Protein 2JQ3 (pdb70)

Nearest PDB structures (foldseek):
  2jq3-assembly1_A  TM=9.904E-01  e=5.694E-11  Homo sapiens
  2jq3-assembly1_A  TM=1.013E+00  e=1.947E-11  Homo sapiens
  2jq3-assembly1_A  TM=9.866E-01  e=2.191E-10  Homo sapiens
  2jq3-assembly1_A  TM=1.001E+00  e=4.447E-11  Homo sapiens
  2jq3-assembly1_A  TM=1.009E+00  e=5.536E-11  Homo sapiens

Sequence (79 aa):
SEAEDASLLSFMQGYMKHATKTAKDALSSVQESQVAQQARGWVTDGFSSLKDYWSTVKDKFSEFWDLDPEVRPTSAVAASEAEDASLLSFMQGYMKHATKTAKDALSSVQESQVAQQARGWVTDGFSSLKDYWSTVKDKFSEFWDLDPEVRPTSAVAASEAEDASLLSFMQGYMKHATKTAKDALSSVQESQVAQQARGWVTDGFSSLKDYWSTVKDKFSEFWDLDPEVRPTSAVAASEAEDASLLSFMQGYMKHATKTAKDALSSVQESQVAQQARGWVTDGFSSLKDYWSTVKDKFSEFWDLDPEVRPTSAVAASEAEDASLLSFMQGYMKHATKTAKDALSSVQESQVAQQARGWVTDGFSSLKDYWSTVKDKFSEFWDLDPEVRPTSAVAASEAEDASLLSFMQGYMKHATKTAKDALSSVQESQVAQQARGWVTDGFSSLKDYWSTVKDKFSEFWDLDPEVRPTSAVAASEAEDASLLSFMQGYMKHATKTAKDALSSVQESQVAQQARGWVTDGFSSLKDYWSTVKDKFSEFWDLDPEVRPTSAVAASEAEDASLLSFMQGYMKHATKTAKDALSSVQESQVAQQARGWVTDGFSSLKDYWSTVKDKFSEFWDLDPEVRPTSAVAASEAEDASLLSFMQGYMKHATKTAKDALSSVQESQVAQQARGWVTDGFSSLKDYWSTVKDKFSEFWDLDPEVRPTSAVAASEAEDASLLSFMQGYMKHATKTAKDALSSVQESQVAQQARGWVTDGFSSLKDYWSTVKDKFSEFWDLDPEVRPTSAVAA

B-factor: mean 1.0, std 0.0, range [1.0, 1.0]

Structure (mmCIF, N/CA/C/O backbone):
data_2JQ3
#
_entry.id   2JQ3
#
loop_
_atom_site.group_PDB
_atom_site.id
_atom_site.type_symbol
_atom_site.label_atom_id
_atom_site.label_alt_id
_atom_site.label_comp_id
_atom_site.label_asym_id
_atom_site.label_entity_id
_atom_site.label_seq_id
_atom_site.pdbx_PDB_ins_code
_atom_site.Cartn_x
_atom_site.Cartn_y
_atom_site.Cartn_z
_atom_site.occupancy
_atom_site.B_iso_or_equiv
_atom_site.auth_seq_id
_atom_site.auth_comp_id
_atom_site.auth_asym_id
_atom_site.auth_atom_id
_atom_site.pdbx_PDB_model_num
ATOM 1 N N . SER A 1 1 ? 2.519 -27.987 12.257 1.00 1.00 1 SER A N 1
ATOM 2 C CA . SER A 1 1 ? 1.489 -27.092 12.856 1.00 1.00 1 SER A CA 1
ATOM 3 C C . SER A 1 1 ? 1.967 -25.647 12.786 1.00 1.00 1 SER A C 1
ATOM 4 O O . SER A 1 1 ? 3.078 -25.330 13.211 1.00 1.00 1 SER A O 1
ATOM 14 N N . GLU A 1 2 ? 1.120 -24.775 12.249 1.00 1.00 2 GLU A N 1
ATOM 15 C CA . GLU A 1 2 ? 1.465 -23.364 12.128 1.00 1.00 2 GLU A CA 1
ATOM 16 C C . GLU A 1 2 ? 0.219 -22.523 11.872 1.00 1.00 2 GLU A C 1
ATOM 17 O O . GLU A 1 2 ? -0.717 -22.967 11.204 1.00 1.00 2 GLU A O 1
ATOM 29 N N . ALA A 1 3 ? 0.210 -21.311 12.415 1.00 1.00 3 ALA A N 1
ATOM 30 C CA . ALA A 1 3 ? -0.921 -20.416 12.251 1.00 1.00 3 ALA A CA 1
ATOM 31 C C . ALA A 1 3 ? -1.091 -20.039 10.790 1.00 1.00 3 ALA A C 1
ATOM 32 O O . ALA A 1 3 ? -0.302 -19.279 10.227 1.00 1.00 3 ALA A O 1
ATOM 39 N N . GLU A 1 4 ? -2.134 -20.580 10.189 1.00 1.00 4 GLU A N 1
ATOM 40 C CA . GLU A 1 4 ? -2.433 -20.314 8.786 1.00 1.00 4 GLU A CA 1
ATOM 41 C C . GLU A 1 4 ? -2.810 -18.846 8.592 1.00 1.00 4 GLU A C 1
ATOM 42 O O . GLU A 1 4 ? -2.778 -18.327 7.476 1.00 1.00 4 GLU A O 1
ATOM 54 N N . ASP A 1 5 ? -3.159 -18.179 9.688 1.00 1.00 5 ASP A N 1
ATOM 55 C CA . ASP A 1 5 ? -3.536 -16.771 9.624 1.00 1.00 5 ASP A CA 1
ATOM 56 C C . ASP A 1 5 ? -2.370 -15.935 9.119 1.00 1.00 5 ASP A C 1
ATOM 57 O O . ASP A 1 5 ? -2.559 -14.980 8.365 1.00 1.00 5 ASP A O 1
ATOM 66 N N . ALA A 1 6 ? -1.166 -16.281 9.554 1.00 1.00 6 ALA A N 1
ATOM 67 C CA . ALA A 1 6 ? 0.007 -15.534 9.156 1.00 1.00 6 ALA A CA 1
ATOM 68 C C . ALA A 1 6 ? 0.096 -15.470 7.644 1.00 1.00 6 ALA A C 1
ATOM 69 O O . ALA A 1 6 ? 0.111 -16.490 6.955 1.00 1.00 6 ALA A O 1
ATOM 76 N N . SER A 1 7 ? 0.149 -14.250 7.149 1.00 1.00 7 SER A N 1
ATOM 77 C CA . SER A 1 7 ? 0.231 -14.009 5.721 1.00 1.00 7 SER A CA 1
ATOM 78 C C . SER A 1 7 ? 1.617 -14.363 5.198 1.00 1.00 7 SER A C 1
ATOM 79 O O . SER A 1 7 ? 2.523 -14.701 5.961 1.00 1.00 7 SER A O 1
ATOM 87 N N . LEU A 1 8 ? 1.763 -14.268 3.888 1.00 1.00 8 LEU A N 1
ATOM 88 C CA . LEU A 1 8 ? 3.027 -14.562 3.224 1.00 1.00 8 LEU A CA 1
ATOM 89 C C . LEU A 1 8 ? 4.166 -13.731 3.806 1.00 1.00 8 LEU A C 1
ATOM 90 O O . LEU A 1 8 ? 5.319 -13.875 3.398 1.00 1.00 8 LEU A O 1
ATOM 106 N N . LEU A 1 9 ? 3.850 -12.881 4.774 1.00 1.00 9 LEU A N 1
ATOM 107 C CA . LEU A 1 9 ? 4.854 -12.050 5.425 1.00 1.00 9 LEU A CA 1
ATOM 108 C C . LEU A 1 9 ? 5.591 -12.848 6.501 1.00 1.00 9 LEU A C 1
ATOM 109 O O . LEU A 1 9 ? 6.570 -12.380 7.078 1.00 1.00 9 LEU A O 1
ATOM 125 N N . SER A 1 10 ? 5.100 -14.053 6.774 1.00 1.00 10 SER A N 1
ATOM 126 C CA . SER A 1 10 ? 5.711 -14.897 7.798 1.00 1.00 10 SER A CA 1
ATOM 127 C C . SER A 1 10 ? 7.135 -15.277 7.436 1.00 1.00 10 SER A C 1
ATOM 128 O O . SER A 1 10 ? 8.080 -14.904 8.132 1.00 1.00 10 SER A O 1
ATOM 136 N N . PHE A 1 11 ? 7.286 -16.041 6.372 1.00 1.00 11 PHE A N 1
ATOM 137 C CA . PHE A 1 11 ? 8.612 -16.483 5.970 1.00 1.00 11 PHE A CA 1
ATOM 138 C C . PHE A 1 11 ? 9.597 -15.321 6.040 1.00 1.00 11 PHE A C 1
ATOM 139 O O . PHE A 1 11 ? 10.692 -15.461 6.584 1.00 1.00 11 PHE A O 1
ATOM 156 N N . MET A 1 12 ? 9.216 -14.189 5.463 1.00 1.00 12 MET A N 1
ATOM 157 C CA . MET A 1 12 ? 10.102 -13.026 5.445 1.00 1.00 12 MET A CA 1
ATOM 158 C C . MET A 1 12 ? 10.373 -12.518 6.854 1.00 1.00 12 MET A C 1
ATOM 159 O O . MET A 1 12 ? 11.509 -12.563 7.323 1.00 1.00 12 MET A O 1
ATOM 173 N N . GLN A 1 13 ? 9.326 -12.027 7.516 1.00 1.00 13 GLN A N 1
ATOM 174 C CA . GLN A 1 13 ? 9.460 -11.499 8.879 1.00 1.00 13 GLN A CA 1
ATOM 175 C C . GLN A 1 13 ? 10.527 -12.274 9.663 1.00 1.00 13 GLN A C 1
ATOM 176 O O . GLN A 1 13 ? 11.461 -11.684 10.207 1.00 1.00 13 GLN A O 1
ATOM 190 N N . GLY A 1 14 ? 10.382 -13.594 9.714 1.00 1.00 14 GLY A N 1
ATOM 191 C CA . GLY A 1 14 ? 11.338 -14.433 10.429 1.00 1.00 14 GLY A CA 1
ATOM 192 C C . GLY A 1 14 ? 12.691 -14.479 9.713 1.00 1.00 14 GLY A C 1
ATOM 193 O O . GLY A 1 14 ? 13.739 -14.529 10.354 1.00 1.00 14 GLY A O 1
ATOM 197 N N . TYR A 1 15 ? 12.666 -14.475 8.386 1.00 1.00 15 TYR A N 1
ATOM 198 C CA . TYR A 1 15 ? 13.910 -14.531 7.620 1.00 1.00 15 TYR A CA 1
ATOM 199 C C . TYR A 1 15 ? 14.896 -13.508 8.136 1.00 1.00 15 TYR A C 1
ATOM 200 O O . TYR A 1 15 ? 15.968 -13.861 8.628 1.00 1.00 15 TYR A O 1
ATOM 218 N N . MET A 1 16 ? 14.547 -12.248 8.013 1.00 1.00 16 MET A N 1
ATOM 219 C CA . MET A 1 16 ? 15.439 -11.207 8.469 1.00 1.00 16 MET A CA 1
ATOM 220 C C . MET A 1 16 ? 15.750 -11.441 9.929 1.00 1.00 16 MET A C 1
ATOM 221 O O . MET A 1 16 ? 16.846 -11.129 10.395 1.00 1.00 16 MET A O 1
ATOM 235 N N . LYS A 1 17 ? 14.797 -12.015 10.652 1.00 1.00 17 LYS A N 1
ATOM 236 C CA . LYS A 1 17 ? 15.031 -12.297 12.061 1.00 1.00 17 LYS A CA 1
ATOM 237 C C . LYS A 1 17 ? 16.167 -13.310 12.208 1.00 1.00 17 LYS A C 1
ATOM 238 O O . LYS A 1 17 ? 17.087 -13.122 13.003 1.00 1.00 17 LYS A O 1
ATOM 257 N N . HIS A 1 18 ? 16.080 -14.392 11.431 1.00 1.00 18 HIS A N 1
ATOM 258 C CA . HIS A 1 18 ? 17.089 -15.450 11.474 1.00 1.00 18 HIS A CA 1
ATOM 259 C C . HIS A 1 18 ? 18.375 -15.047 10.755 1.00 1.00 18 HIS A C 1
ATOM 260 O O . HIS A 1 18 ? 19.464 -15.244 11.286 1.00 1.00 18 HIS A O 1
ATOM 274 N N . ALA A 1 19 ? 18.259 -14.526 9.530 1.00 1.00 19 ALA A N 1
ATOM 275 C CA . ALA A 1 19 ? 19.454 -14.164 8.757 1.00 1.00 19 ALA A CA 1
ATOM 276 C C . ALA A 1 19 ? 20.312 -13.163 9.500 1.00 1.00 19 ALA A C 1
ATOM 277 O O . ALA A 1 19 ? 21.510 -13.034 9.241 1.00 1.00 19 ALA A O 1
ATOM 284 N N . THR A 1 20 ? 19.705 -12.479 10.437 1.00 1.00 20 THR A N 1
ATOM 285 C CA . THR A 1 20 ? 20.440 -11.514 11.236 1.00 1.00 20 THR A CA 1
ATOM 286 C C . THR A 1 20 ? 21.463 -12.251 12.100 1.00 1.00 20 THR A C 1
ATOM 287 O O . THR A 1 20 ? 22.440 -11.665 12.563 1.00 1.00 20 THR A O 1
ATOM 298 N N . LYS A 1 21 ? 21.239 -13.550 12.280 1.00 1.00 21 LYS A N 1
ATOM 299 C CA . LYS A 1 21 ? 22.159 -14.373 13.056 1.00 1.00 21 LYS A CA 1
ATOM 300 C C . LYS A 1 21 ? 23.503 -14.506 12.348 1.00 1.00 21 LYS A C 1
ATOM 301 O O . LYS A 1 21 ? 24.554 -14.508 12.987 1.00 1.00 21 LYS A O 1
ATOM 320 N N . THR A 1 22 ? 23.460 -14.641 11.028 1.00 1.00 22 THR A N 1
ATOM 321 C CA . THR A 1 22 ? 24.685 -14.807 10.240 1.00 1.00 22 THR A CA 1
ATOM 322 C C . THR A 1 22 ? 25.635 -13.618 10.414 1.00 1.00 22 THR A C 1
ATOM 323 O O . THR A 1 22 ? 26.807 -13.690 10.043 1.00 1.00 22 THR A O 1
ATOM 334 N N . ALA A 1 23 ? 25.123 -12.528 10.974 1.00 1.00 23 ALA A N 1
ATOM 335 C CA . ALA A 1 23 ? 25.920 -11.331 11.189 1.00 1.00 23 ALA A CA 1
ATOM 336 C C . ALA A 1 23 ? 27.247 -11.681 11.855 1.00 1.00 23 ALA A C 1
ATOM 337 O O . ALA A 1 23 ? 28.299 -11.287 11.376 1.00 1.00 23 ALA A O 1
ATOM 344 N N . LYS A 1 24 ? 27.188 -12.426 12.956 1.00 1.00 24 LYS A N 1
ATOM 345 C CA . LYS A 1 24 ? 28.400 -12.833 13.674 1.00 1.00 24 LYS A CA 1
ATOM 346 C C . LYS A 1 24 ? 29.407 -13.464 12.705 1.00 1.00 24 LYS A C 1
ATOM 347 O O . LYS A 1 24 ? 30.439 -12.876 12.377 1.00 1.00 24 LYS A O 1
ATOM 366 N N . ASP A 1 25 ? 29.105 -14.687 12.294 1.00 1.00 25 ASP A N 1
ATOM 367 C CA . ASP A 1 25 ? 29.986 -15.432 11.404 1.00 1.00 25 ASP A CA 1
ATOM 368 C C . ASP A 1 25 ? 30.409 -14.530 10.256 1.00 1.00 25 ASP A C 1
ATOM 369 O O . ASP A 1 25 ? 31.578 -14.506 9.874 1.00 1.00 25 ASP A O 1
ATOM 378 N N . ALA A 1 26 ? 29.463 -13.758 9.738 1.00 1.00 26 ALA A N 1
ATOM 379 C CA . ALA A 1 26 ? 29.771 -12.827 8.668 1.00 1.00 26 ALA A CA 1
ATOM 380 C C . ALA A 1 26 ? 30.680 -11.715 9.197 1.00 1.00 26 ALA A C 1
ATOM 381 O O . ALA A 1 26 ? 31.610 -11.287 8.523 1.00 1.00 26 ALA A O 1
ATOM 388 N N . LEU A 1 27 ? 30.397 -11.242 10.413 1.00 1.00 27 LEU A N 1
ATOM 389 C CA . LEU A 1 27 ? 31.201 -10.164 11.012 1.00 1.00 27 LEU A CA 1
ATOM 390 C C . LEU A 1 27 ? 32.656 -10.571 11.139 1.00 1.00 27 LEU A C 1
ATOM 391 O O . LEU A 1 27 ? 33.558 -9.820 10.773 1.00 1.00 27 LEU A O 1
ATOM 407 N N . SER A 1 28 ? 32.878 -11.763 11.641 1.00 1.00 28 SER A N 1
ATOM 408 C CA . SER A 1 28 ? 34.237 -12.256 11.790 1.00 1.00 28 SER A CA 1
ATOM 409 C C . SER A 1 28 ? 34.899 -12.271 10.420 1.00 1.00 28 SER A C 1
ATOM 410 O O . SER A 1 28 ? 36.113 -12.126 10.294 1.00 1.00 28 SER A O 1
ATOM 418 N N . SER A 1 29 ? 34.074 -12.442 9.396 1.00 1.00 29 SER A N 1
ATOM 419 C CA . SER A 1 29 ? 34.589 -12.467 8.023 1.00 1.00 29 SER A CA 1
ATOM 420 C C . SER A 1 29 ? 35.036 -11.072 7.565 1.00 1.00 29 SER A C 1
ATOM 421 O O . SER A 1 29 ? 35.452 -10.894 6.422 1.00 1.00 29 SER A O 1
ATOM 429 N N . VAL A 1 30 ? 34.936 -10.081 8.451 1.00 1.00 30 VAL A N 1
ATOM 430 C CA . VAL A 1 30 ? 35.322 -8.703 8.103 1.00 1.00 30 VAL A CA 1
ATOM 431 C C . VAL A 1 30 ? 36.770 -8.609 7.599 1.00 1.00 30 VAL A C 1
ATOM 432 O O . VAL A 1 30 ? 37.247 -7.520 7.290 1.00 1.00 30 VAL A O 1
ATOM 445 N N . GLN A 1 31 ? 37.462 -9.745 7.525 1.00 1.00 31 GLN A N 1
ATOM 446 C CA . GLN A 1 31 ? 38.861 -9.770 7.058 1.00 1.00 31 GLN A CA 1
ATOM 447 C C . GLN A 1 31 ? 39.045 -8.894 5.825 1.00 1.00 31 GLN A C 1
ATOM 448 O O . GLN A 1 31 ? 40.172 -8.559 5.455 1.00 1.00 31 GLN A O 1
ATOM 462 N N . GLU A 1 32 ? 37.945 -8.488 5.218 1.00 1.00 32 GLU A N 1
ATOM 463 C CA . GLU A 1 32 ? 38.018 -7.616 4.065 1.00 1.00 32 GLU A CA 1
ATOM 464 C C . GLU A 1 32 ? 38.379 -6.211 4.530 1.00 1.00 32 GLU A C 1
ATOM 465 O O . GLU A 1 32 ? 38.598 -5.313 3.717 1.00 1.00 32 GLU A O 1
ATOM 477 N N . SER A 1 33 ? 38.455 -6.035 5.852 1.00 1.00 33 SER A N 1
ATOM 478 C CA . SER A 1 33 ? 38.811 -4.742 6.421 1.00 1.00 33 SER A CA 1
ATOM 479 C C . SER A 1 33 ? 40.198 -4.337 5.956 1.00 1.00 33 SER A C 1
ATOM 480 O O . SER A 1 33 ? 40.578 -3.170 6.044 1.00 1.00 33 SER A O 1
ATOM 488 N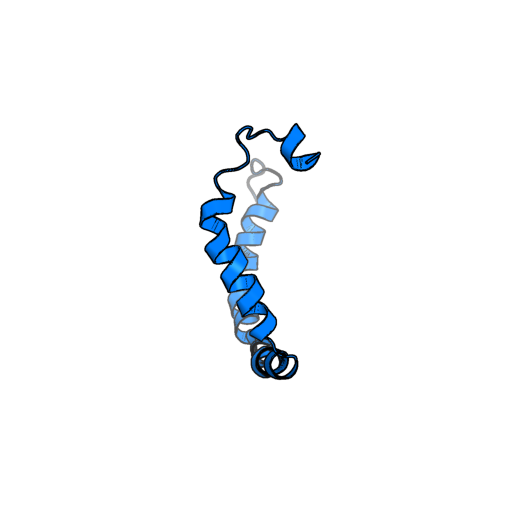 N . GLN A 1 34 ? 40.957 -5.306 5.471 1.00 1.00 34 GLN A N 1
ATOM 489 C CA . GLN A 1 34 ? 42.303 -5.012 5.011 1.00 1.00 34 GLN A CA 1
ATOM 490 C C . GLN A 1 34 ? 42.265 -3.899 3.966 1.00 1.00 34 GLN A C 1
ATOM 491 O O . GLN A 1 34 ? 43.300 -3.343 3.605 1.00 1.00 34 GLN A O 1
ATOM 505 N N . VAL A 1 35 ? 41.062 -3.582 3.478 1.00 1.00 35 VAL A N 1
ATOM 506 C CA . VAL A 1 35 ? 40.895 -2.531 2.469 1.00 1.00 35 VAL A CA 1
ATOM 507 C C . VAL A 1 35 ? 41.677 -1.267 2.844 1.00 1.00 35 VAL A C 1
ATOM 508 O O . VAL A 1 35 ? 41.812 -0.353 2.037 1.00 1.00 35 VAL A O 1
ATOM 521 N N . ALA A 1 36 ? 42.238 -1.236 4.052 1.00 1.00 36 ALA A N 1
ATOM 522 C CA . ALA A 1 36 ? 43.047 -0.088 4.471 1.00 1.00 36 ALA A CA 1
ATOM 523 C C . ALA A 1 36 ? 44.016 0.272 3.352 1.00 1.00 36 ALA A C 1
ATOM 524 O O . ALA A 1 36 ? 43.934 1.355 2.771 1.00 1.00 36 ALA A O 1
ATOM 531 N N . GLN A 1 37 ? 44.950 -0.638 3.073 1.00 1.00 37 GLN A N 1
ATOM 532 C CA . GLN A 1 37 ? 45.947 -0.393 2.032 1.00 1.00 37 GLN A CA 1
ATOM 533 C C . GLN A 1 37 ? 45.291 0.297 0.834 1.00 1.00 37 GLN A C 1
ATOM 534 O O . GLN A 1 37 ? 45.881 1.194 0.232 1.00 1.00 37 GLN A O 1
ATOM 548 N N . GLN A 1 38 ? 44.060 -0.106 0.504 1.00 1.00 38 GLN A N 1
ATOM 549 C CA . GLN A 1 38 ? 43.344 0.515 -0.610 1.00 1.00 38 GLN A CA 1
ATOM 550 C C . GLN A 1 38 ? 43.145 1.989 -0.271 1.00 1.00 38 GLN A C 1
ATOM 551 O O . GLN A 1 38 ? 43.616 2.872 -0.978 1.00 1.00 38 GLN A O 1
ATOM 565 N N . ALA A 1 39 ? 42.458 2.243 0.837 1.00 1.00 39 ALA A N 1
ATOM 566 C CA . ALA A 1 39 ? 42.242 3.618 1.272 1.00 1.00 39 ALA A CA 1
ATOM 567 C C . ALA A 1 39 ? 43.578 4.344 1.220 1.00 1.00 39 ALA A C 1
ATOM 568 O O . ALA A 1 39 ? 43.723 5.363 0.548 1.00 1.00 39 ALA A O 1
ATOM 575 N N . ARG A 1 40 ? 44.561 3.784 1.924 1.00 1.00 40 ARG A N 1
ATOM 576 C CA . ARG A 1 40 ? 45.910 4.361 1.942 1.00 1.00 40 ARG A CA 1
ATOM 577 C C . ARG A 1 40 ? 46.461 4.442 0.519 1.00 1.00 40 ARG A C 1
ATOM 578 O O . ARG A 1 40 ? 47.516 5.014 0.266 1.00 1.00 40 ARG A O 1
ATOM 599 N N . GLY A 1 41 ? 45.685 3.888 -0.392 1.00 1.00 41 GLY A N 1
ATOM 600 C CA . GLY A 1 41 ? 46.016 3.920 -1.803 1.00 1.00 41 GLY A CA 1
ATOM 601 C C . GLY A 1 41 ? 45.646 5.288 -2.378 1.00 1.00 41 GLY A C 1
ATOM 602 O O . GLY A 1 41 ? 46.492 6.005 -2.908 1.00 1.00 41 GLY A O 1
ATOM 606 N N . TRP A 1 42 ? 44.359 5.611 -2.297 1.00 1.00 42 TRP A N 1
ATOM 607 C CA . TRP A 1 42 ? 43.842 6.877 -2.850 1.00 1.00 42 TRP A CA 1
ATOM 608 C C . TRP A 1 42 ? 44.759 8.056 -2.515 1.00 1.00 42 TRP A C 1
ATOM 609 O O . TRP A 1 42 ? 44.696 9.101 -3.161 1.00 1.00 42 TRP A O 1
ATOM 630 N N . VAL A 1 43 ? 45.619 7.881 -1.522 1.00 1.00 43 VAL A N 1
ATOM 631 C CA . VAL A 1 43 ? 46.550 8.943 -1.143 1.00 1.00 43 VAL A CA 1
ATOM 632 C C . VAL A 1 43 ? 47.458 9.299 -2.330 1.00 1.00 43 VAL A C 1
ATOM 633 O O . VAL A 1 43 ? 47.654 10.470 -2.659 1.00 1.00 43 VAL A O 1
ATOM 646 N N . THR A 1 44 ? 48.021 8.264 -2.942 1.00 1.00 44 THR A N 1
ATOM 647 C CA . THR A 1 44 ? 48.924 8.454 -4.067 1.00 1.00 44 THR A CA 1
ATOM 648 C C . THR A 1 44 ? 48.193 9.156 -5.195 1.00 1.00 44 THR A C 1
ATOM 649 O O . THR A 1 44 ? 48.751 10.027 -5.860 1.00 1.00 44 THR A O 1
ATOM 660 N N . ASP A 1 45 ? 46.938 8.782 -5.402 1.00 1.00 45 ASP A N 1
ATOM 661 C CA . ASP A 1 45 ? 46.140 9.393 -6.450 1.00 1.00 45 ASP A CA 1
ATOM 662 C C . ASP A 1 45 ? 45.684 10.790 -6.033 1.00 1.00 45 ASP A C 1
ATOM 663 O O . ASP A 1 45 ? 44.812 11.380 -6.669 1.00 1.00 45 ASP A O 1
ATOM 672 N N . GLY A 1 46 ? 46.293 11.321 -4.974 1.00 1.00 46 GLY A N 1
ATOM 673 C CA . GLY A 1 46 ? 45.938 12.662 -4.514 1.00 1.00 46 GLY A CA 1
ATOM 674 C C . GLY A 1 46 ? 44.493 12.707 -4.027 1.00 1.00 46 GLY A C 1
ATOM 675 O O . GLY A 1 46 ? 43.712 13.547 -4.472 1.00 1.00 46 GLY A O 1
ATOM 679 N N . PHE A 1 47 ? 44.145 11.826 -3.091 1.00 1.00 47 PHE A N 1
ATOM 680 C CA . PHE A 1 47 ? 42.793 11.810 -2.540 1.00 1.00 47 PHE A CA 1
ATOM 681 C C . PHE A 1 47 ? 42.342 13.221 -2.157 1.00 1.00 47 PHE A C 1
ATOM 682 O O . PHE A 1 47 ? 41.147 13.494 -2.047 1.00 1.00 47 PHE A O 1
ATOM 699 N N . SER A 1 48 ? 43.313 14.102 -1.931 1.00 1.00 48 SER A N 1
ATOM 700 C CA . SER A 1 48 ? 43.009 15.469 -1.528 1.00 1.00 48 SER A CA 1
ATOM 701 C C . SER A 1 48 ? 41.915 16.058 -2.399 1.00 1.00 48 SER A C 1
ATOM 702 O O . SER A 1 48 ? 41.198 16.964 -1.973 1.00 1.00 48 SER A O 1
ATOM 710 N N . SER A 1 49 ? 41.795 15.568 -3.626 1.00 1.00 49 SER A N 1
ATOM 711 C CA . SER A 1 49 ? 40.794 16.087 -4.542 1.00 1.00 49 SER A CA 1
ATOM 712 C C . SER A 1 49 ? 39.417 16.052 -3.899 1.00 1.00 49 SER A C 1
ATOM 713 O O . SER A 1 49 ? 38.463 16.627 -4.427 1.00 1.00 49 SER A O 1
ATOM 721 N N . LEU A 1 50 ? 39.318 15.404 -2.743 1.00 1.00 50 LEU A N 1
ATOM 722 C CA . LEU A 1 50 ? 38.053 15.350 -2.023 1.00 1.00 50 LEU A CA 1
ATOM 723 C C . LEU A 1 50 ? 37.870 16.636 -1.216 1.00 1.00 50 LEU A C 1
ATOM 724 O O . LEU A 1 50 ? 36.751 17.101 -1.020 1.00 1.00 50 LEU A O 1
ATOM 740 N N . LYS A 1 51 ? 38.990 17.201 -0.752 1.00 1.00 51 LYS A N 1
ATOM 741 C CA . LYS A 1 51 ? 38.963 18.435 0.036 1.00 1.00 51 LYS A CA 1
ATOM 742 C C . LYS A 1 51 ? 38.244 19.543 -0.724 1.00 1.00 51 LYS A C 1
ATOM 743 O O . LYS A 1 51 ? 37.142 19.939 -0.359 1.00 1.00 51 LYS A O 1
ATOM 762 N N . ASP A 1 52 ? 38.882 20.043 -1.778 1.00 1.00 52 ASP A N 1
ATOM 763 C CA . ASP A 1 52 ? 38.283 21.114 -2.577 1.00 1.00 52 ASP A CA 1
ATOM 764 C C . ASP A 1 52 ? 36.797 20.825 -2.786 1.00 1.00 52 ASP A C 1
ATOM 765 O O . ASP A 1 52 ? 35.942 21.642 -2.447 1.00 1.00 52 ASP A O 1
ATOM 774 N N . TYR A 1 53 ? 36.501 19.662 -3.353 1.00 1.00 53 TYR A N 1
ATOM 775 C CA . TYR A 1 53 ? 35.117 19.283 -3.609 1.00 1.00 53 TYR A CA 1
ATOM 776 C C . TYR A 1 53 ? 34.330 19.225 -2.299 1.00 1.00 53 TYR A C 1
ATOM 777 O O . TYR A 1 53 ? 33.200 19.707 -2.227 1.00 1.00 53 TYR A O 1
ATOM 795 N N . TRP A 1 54 ? 34.924 18.639 -1.263 1.00 1.00 54 TRP A N 1
ATOM 796 C CA . TRP A 1 54 ? 34.251 18.547 0.029 1.00 1.00 54 TRP A CA 1
ATOM 797 C C . TRP A 1 54 ? 34.081 19.940 0.638 1.00 1.00 54 TRP A C 1
ATOM 798 O O . TRP A 1 54 ? 32.974 20.354 0.979 1.00 1.00 54 TRP A O 1
ATOM 819 N N . SER A 1 55 ? 35.194 20.655 0.770 1.00 1.00 55 SER A N 1
ATOM 820 C CA . SER A 1 55 ? 35.180 22.000 1.337 1.00 1.00 55 SER A CA 1
ATOM 821 C C . SER A 1 55 ? 34.110 22.852 0.664 1.00 1.00 55 SER A C 1
ATOM 822 O O . SER A 1 55 ? 33.485 23.700 1.300 1.00 1.00 55 SER A O 1
ATOM 830 N N . THR A 1 56 ? 33.895 22.605 -0.623 1.00 1.00 56 THR A N 1
ATOM 831 C CA . THR A 1 56 ? 32.880 23.346 -1.361 1.00 1.00 56 THR A CA 1
ATOM 832 C C . THR A 1 56 ? 31.486 22.836 -0.989 1.00 1.00 56 THR A C 1
ATOM 833 O O . THR A 1 56 ? 30.761 23.490 -0.241 1.00 1.00 56 THR A O 1
ATOM 844 N N . VAL A 1 57 ? 31.114 21.670 -1.526 1.00 1.00 57 VAL A N 1
ATOM 845 C CA . VAL A 1 57 ? 29.793 21.088 -1.254 1.00 1.00 57 VAL A CA 1
ATOM 846 C C . VAL A 1 57 ? 29.374 21.328 0.194 1.00 1.00 57 VAL A C 1
ATOM 847 O O . VAL A 1 57 ? 28.398 22.030 0.456 1.00 1.00 57 VAL A O 1
ATOM 860 N N . LYS A 1 58 ? 30.112 20.743 1.129 1.00 1.00 58 LYS A N 1
ATOM 861 C CA . LYS A 1 58 ? 29.797 20.910 2.544 1.00 1.00 58 LYS A CA 1
ATOM 862 C C . LYS A 1 58 ? 29.490 22.372 2.855 1.00 1.00 58 LYS A C 1
ATOM 863 O O . LYS A 1 58 ? 28.400 22.703 3.314 1.00 1.00 58 LYS A O 1
ATOM 882 N N . ASP A 1 59 ? 30.459 23.244 2.602 1.00 1.00 59 ASP A N 1
ATOM 883 C CA . ASP A 1 59 ? 30.271 24.665 2.859 1.00 1.00 59 ASP A CA 1
ATOM 884 C C . ASP A 1 59 ? 29.087 25.194 2.063 1.00 1.00 59 ASP A C 1
ATOM 885 O O . ASP A 1 59 ? 28.251 25.925 2.594 1.00 1.00 59 ASP A O 1
ATOM 894 N N . LYS A 1 60 ? 29.027 24.838 0.783 1.00 1.00 60 LYS A N 1
ATOM 895 C CA . LYS A 1 60 ? 27.947 25.299 -0.080 1.00 1.00 60 LYS A CA 1
ATOM 896 C C . LYS A 1 60 ? 26.622 24.696 0.343 1.00 1.00 60 LYS A C 1
ATOM 897 O O . LYS A 1 60 ? 25.564 25.089 -0.152 1.00 1.00 60 LYS A O 1
ATOM 916 N N . PHE A 1 61 ? 26.676 23.756 1.265 1.00 1.00 61 PHE A N 1
ATOM 917 C CA . PHE A 1 61 ? 25.457 23.139 1.744 1.00 1.00 61 PHE A CA 1
ATOM 918 C C . PHE A 1 61 ? 24.617 24.196 2.443 1.00 1.00 61 PHE A C 1
ATOM 919 O O . PHE A 1 61 ? 23.395 24.082 2.525 1.00 1.00 61 PHE A O 1
ATOM 936 N N . SER A 1 62 ? 25.288 25.244 2.923 1.00 1.00 62 SER A N 1
ATOM 937 C CA . SER A 1 62 ? 24.583 26.335 3.592 1.00 1.00 62 SER A CA 1
ATOM 938 C C . SER A 1 62 ? 23.733 27.122 2.598 1.00 1.00 62 SER A C 1
ATOM 939 O O . SER A 1 62 ? 22.541 27.333 2.810 1.00 1.00 62 SER A O 1
ATOM 947 N N . GLU A 1 63 ? 24.372 27.570 1.518 1.00 1.00 63 GLU A N 1
ATOM 948 C CA . GLU A 1 63 ? 23.684 28.360 0.496 1.00 1.00 63 GLU A CA 1
ATOM 949 C C . GLU A 1 63 ? 22.798 27.496 -0.392 1.00 1.00 63 GLU A C 1
ATOM 950 O O . GLU A 1 63 ? 21.780 27.962 -0.904 1.00 1.00 63 GLU A O 1
ATOM 962 N N . PHE A 1 64 ? 23.202 26.251 -0.609 1.00 1.00 64 PHE A N 1
ATOM 963 C CA . PHE A 1 64 ? 22.446 25.363 -1.478 1.00 1.00 64 PHE A CA 1
ATOM 964 C C . PHE A 1 64 ? 21.024 25.195 -0.972 1.00 1.00 64 PHE A C 1
ATOM 965 O O . PHE A 1 64 ? 20.193 24.567 -1.629 1.00 1.00 64 PHE A O 1
ATOM 982 N N . TRP A 1 65 ? 20.739 25.774 0.189 1.00 1.00 65 TRP A N 1
ATOM 983 C CA . TRP A 1 65 ? 19.399 25.690 0.749 1.00 1.00 65 TRP A CA 1
ATOM 984 C C . TRP A 1 65 ? 18.480 26.711 0.069 1.00 1.00 65 TRP A C 1
ATOM 985 O O . TRP A 1 65 ? 17.401 26.368 -0.415 1.00 1.00 65 TRP A O 1
ATOM 1006 N N . ASP A 1 66 ? 18.931 27.965 0.023 1.00 1.00 66 ASP A N 1
ATOM 1007 C CA . ASP A 1 66 ? 18.166 29.038 -0.618 1.00 1.00 66 ASP A CA 1
ATOM 1008 C C . ASP A 1 66 ? 18.497 29.111 -2.101 1.00 1.00 66 ASP A C 1
ATOM 1009 O O . ASP A 1 66 ? 19.618 29.443 -2.489 1.00 1.00 66 ASP A O 1
ATOM 1018 N N . LEU A 1 67 ? 17.505 28.806 -2.916 1.00 1.00 67 LEU A N 1
ATOM 1019 C CA . LEU A 1 67 ? 17.647 28.832 -4.363 1.00 1.00 67 LEU A CA 1
ATOM 1020 C C . LEU A 1 67 ? 17.311 30.223 -4.882 1.00 1.00 67 LEU A C 1
ATOM 1021 O O . LEU A 1 67 ? 17.151 31.165 -4.101 1.00 1.00 67 LEU A O 1
ATOM 1037 N N . ASP A 1 68 ? 17.243 30.357 -6.197 1.00 1.00 68 ASP A N 1
ATOM 1038 C CA . ASP A 1 68 ? 16.965 31.649 -6.812 1.00 1.00 68 ASP A CA 1
ATOM 1039 C C . ASP A 1 68 ? 15.643 32.196 -6.261 1.00 1.00 68 ASP A C 1
ATOM 1040 O O . ASP A 1 68 ? 14.889 31.467 -5.617 1.00 1.00 68 ASP A O 1
ATOM 1049 N N . PRO A 1 69 ? 15.366 33.467 -6.470 1.00 1.00 69 PRO A N 1
ATOM 1050 C CA . PRO A 1 69 ? 14.129 34.115 -5.942 1.00 1.00 69 PRO A CA 1
ATOM 1051 C C . PRO A 1 69 ? 12.898 33.255 -6.199 1.00 1.00 69 PRO A C 1
ATOM 1052 O O . PRO A 1 69 ? 11.833 33.496 -5.630 1.00 1.00 69 PRO A O 1
ATOM 1063 N N . GLU A 1 70 ? 13.057 32.228 -7.031 1.00 1.00 70 GLU A N 1
ATOM 1064 C CA . GLU A 1 70 ? 11.956 31.309 -7.321 1.00 1.00 70 GLU A CA 1
ATOM 1065 C C . GLU A 1 70 ? 12.392 29.869 -7.063 1.00 1.00 70 GLU A C 1
ATOM 1066 O O . GLU A 1 70 ? 13.178 29.299 -7.819 1.00 1.00 70 GLU A O 1
ATOM 1078 N N . VAL A 1 71 ? 11.847 29.272 -6.000 1.00 1.00 71 VAL A N 1
ATOM 1079 C CA . VAL A 1 71 ? 12.157 27.888 -5.673 1.00 1.00 71 VAL A CA 1
ATOM 1080 C C . VAL A 1 71 ? 11.045 26.993 -6.219 1.00 1.00 71 VAL A C 1
ATOM 1081 O O . VAL A 1 71 ? 10.058 26.729 -5.534 1.00 1.00 71 VAL A O 1
ATOM 1094 N N . ARG A 1 72 ? 11.220 26.524 -7.456 1.00 1.00 72 ARG A N 1
ATOM 1095 C CA . ARG A 1 72 ? 10.232 25.647 -8.099 1.00 1.00 72 ARG A CA 1
ATOM 1096 C C . ARG A 1 72 ? 10.887 24.368 -8.625 1.00 1.00 72 ARG A C 1
ATOM 1097 O O . ARG A 1 72 ? 12.059 24.395 -8.993 1.00 1.00 72 ARG A O 1
ATOM 1118 N N . PRO A 1 73 ? 10.185 23.258 -8.718 1.00 1.00 73 PRO A N 1
ATOM 1119 C CA . PRO A 1 73 ? 10.795 22.023 -9.270 1.00 1.00 73 PRO A CA 1
ATOM 1120 C C . PRO A 1 73 ? 10.954 22.125 -10.792 1.00 1.00 73 PRO A C 1
ATOM 1121 O O . PRO A 1 73 ? 11.695 21.355 -11.400 1.00 1.00 73 PRO A O 1
ATOM 1132 N N . THR A 1 74 ? 10.228 23.066 -11.402 1.00 1.00 74 THR A N 1
ATOM 1133 C CA . THR A 1 74 ? 10.275 23.233 -12.857 1.00 1.00 74 THR A CA 1
ATOM 1134 C C . THR A 1 74 ? 11.486 24.029 -13.309 1.00 1.00 74 THR A C 1
ATOM 1135 O O . THR A 1 74 ? 12.373 23.504 -13.984 1.00 1.00 74 THR A O 1
ATOM 1146 N N . SER A 1 75 ? 11.500 25.304 -12.963 1.00 1.00 75 SER A N 1
ATOM 1147 C CA . SER A 1 75 ? 12.588 26.178 -13.371 1.00 1.00 75 SER A CA 1
ATOM 1148 C C . SER A 1 75 ? 13.919 25.648 -12.858 1.00 1.00 75 SER A C 1
ATOM 1149 O O . SER A 1 75 ? 14.931 25.718 -13.554 1.00 1.00 75 SER A O 1
ATOM 1157 N N . ALA A 1 76 ? 13.918 25.112 -11.644 1.00 1.00 76 ALA A N 1
ATOM 1158 C CA . ALA A 1 76 ? 15.142 24.569 -11.071 1.00 1.00 76 ALA A CA 1
ATOM 1159 C C . ALA A 1 76 ? 15.754 23.535 -12.015 1.00 1.00 76 ALA A C 1
ATOM 1160 O O . ALA A 1 76 ? 16.873 23.706 -12.499 1.00 1.00 76 ALA A O 1
ATOM 1167 N N . VAL A 1 77 ? 15.019 22.451 -12.254 1.00 1.00 77 VAL A N 1
ATOM 1168 C CA . VAL A 1 77 ? 15.516 21.389 -13.123 1.00 1.00 77 VAL A CA 1
ATOM 1169 C C . VAL A 1 77 ? 15.772 21.932 -14.526 1.00 1.00 77 VAL A C 1
ATOM 1170 O O . VAL A 1 77 ? 16.843 21.719 -15.094 1.00 1.00 77 VAL A O 1
ATOM 1183 N N . ALA A 1 78 ? 14.794 22.643 -15.077 1.00 1.00 78 ALA A N 1
ATOM 1184 C CA . ALA A 1 78 ? 14.942 23.220 -16.408 1.00 1.00 78 ALA A CA 1
ATOM 1185 C C . ALA A 1 78 ? 15.984 24.335 -16.386 1.00 1.00 78 ALA A C 1
ATOM 1186 O O . ALA A 1 78 ? 16.388 24.845 -17.430 1.00 1.00 78 ALA A O 1
ATOM 1193 N N . ALA A 1 79 ? 16.408 24.704 -15.181 1.00 1.00 79 ALA A N 1
ATOM 1194 C CA . ALA A 1 79 ? 17.398 25.763 -15.018 1.00 1.00 79 ALA A CA 1
ATOM 1195 C C . ALA A 1 79 ? 17.755 25.945 -13.547 1.00 1.00 79 ALA A C 1
ATOM 1196 O O . ALA A 1 79 ? 18.635 25.240 -13.079 1.00 1.00 79 ALA A O 1
ATOM 1204 N N . SER A 1 1 ? -1.619 -27.960 11.364 1.00 1.00 1 SER A N 2
ATOM 1205 C CA . SER A 1 1 ? -1.920 -27.378 12.704 1.00 1.00 1 SER A CA 2
ATOM 1206 C C . SER A 1 1 ? -1.098 -26.109 12.901 1.00 1.00 1 SER A C 2
ATOM 1207 O O . SER A 1 1 ? -0.033 -26.136 13.518 1.00 1.00 1 SER A O 2
ATOM 1217 N N . GLU A 1 2 ? -1.600 -24.998 12.368 1.00 1.00 2 GLU A N 2
ATOM 1218 C CA . GLU A 1 2 ? -0.907 -23.720 12.486 1.00 1.00 2 GLU A CA 2
ATOM 1219 C C . GLU A 1 2 ? -1.855 -22.564 12.170 1.00 1.00 2 GLU A C 2
ATOM 1220 O O . GLU A 1 2 ? -2.870 -22.746 11.499 1.00 1.00 2 GLU A O 2
ATOM 1232 N N . ALA A 1 3 ? -1.514 -21.375 12.658 1.00 1.00 3 ALA A N 2
ATOM 1233 C CA . ALA A 1 3 ? -2.331 -20.196 12.425 1.00 1.00 3 ALA A CA 2
ATOM 1234 C C . ALA A 1 3 ? -2.276 -19.795 10.960 1.00 1.00 3 ALA A C 2
ATOM 1235 O O . ALA A 1 3 ? -1.262 -19.290 10.477 1.00 1.00 3 ALA A O 2
ATOM 1242 N N . GLU A 1 4 ? -3.376 -20.026 10.266 1.00 1.00 4 GLU A N 2
ATOM 1243 C CA . GLU A 1 4 ? -3.463 -19.692 8.849 1.00 1.00 4 GLU A CA 2
ATOM 1244 C C . GLU A 1 4 ? -3.407 -18.180 8.654 1.00 1.00 4 GLU A C 2
ATOM 1245 O O . GLU A 1 4 ? -3.258 -17.692 7.533 1.00 1.00 4 GLU A O 2
ATOM 1257 N N . ASP A 1 5 ? -3.528 -17.443 9.754 1.00 1.00 5 ASP A N 2
ATOM 1258 C CA . ASP A 1 5 ? -3.491 -15.986 9.696 1.00 1.00 5 ASP A CA 2
ATOM 1259 C C . ASP A 1 5 ? -2.139 -15.507 9.177 1.00 1.00 5 ASP A C 2
ATOM 1260 O O . ASP A 1 5 ? -2.057 -14.512 8.455 1.00 1.00 5 ASP A O 2
ATOM 1269 N N . ALA A 1 6 ? -1.080 -16.207 9.567 1.00 1.00 6 ALA A N 2
ATOM 1270 C CA . ALA A 1 6 ? 0.261 -15.834 9.154 1.00 1.00 6 ALA A CA 2
ATOM 1271 C C . ALA A 1 6 ? 0.334 -15.726 7.642 1.00 1.00 6 ALA A C 2
ATOM 1272 O O . ALA A 1 6 ? 0.312 -16.728 6.928 1.00 1.00 6 ALA A O 2
ATOM 1279 N N . SER A 1 7 ? 0.413 -14.491 7.170 1.00 1.00 7 SER A N 2
ATOM 1280 C CA . SER A 1 7 ? 0.488 -14.222 5.746 1.00 1.00 7 SER A CA 2
ATOM 1281 C C . SER A 1 7 ? 1.868 -14.587 5.211 1.00 1.00 7 SER A C 2
ATOM 1282 O O . SER A 1 7 ? 2.750 -15.004 5.962 1.00 1.00 7 SER A O 2
ATOM 1290 N N . LEU A 1 8 ? 2.039 -14.426 3.909 1.00 1.00 8 LEU A N 2
ATOM 1291 C CA . LEU A 1 8 ? 3.306 -14.736 3.253 1.00 1.00 8 LEU A CA 2
ATOM 1292 C C . LEU A 1 8 ? 4.447 -13.914 3.855 1.00 1.00 8 LEU A C 2
ATOM 1293 O O . LEU A 1 8 ? 5.597 -14.041 3.438 1.00 1.00 8 LEU A O 2
ATOM 1309 N N . LEU A 1 9 ? 4.127 -13.081 4.836 1.00 1.00 9 LEU A N 2
ATOM 1310 C CA . LEU A 1 9 ? 5.128 -12.251 5.499 1.00 1.00 9 LEU A CA 2
ATOM 1311 C C . LEU A 1 9 ? 5.865 -13.053 6.570 1.00 1.00 9 LEU A C 2
ATOM 1312 O O . LEU A 1 9 ? 6.830 -12.584 7.169 1.00 1.00 9 LEU A O 2
ATOM 1328 N N . SER A 1 10 ? 5.392 -14.265 6.811 1.00 1.00 10 SER A N 2
ATOM 1329 C CA . SER A 1 10 ? 6.007 -15.110 7.821 1.00 1.00 10 SER A CA 2
ATOM 1330 C C . SER A 1 10 ? 7.442 -15.448 7.472 1.00 1.00 10 SER A C 2
ATOM 1331 O O . SER A 1 10 ? 8.371 -15.043 8.169 1.00 1.00 10 SER A O 2
ATOM 1339 N N . PHE A 1 11 ? 7.624 -16.212 6.412 1.00 1.00 11 PHE A N 2
ATOM 1340 C CA . PHE A 1 11 ? 8.961 -16.618 6.020 1.00 1.00 11 PHE A CA 2
ATOM 1341 C C . PHE A 1 11 ? 9.911 -15.427 6.058 1.00 1.00 11 PHE A C 2
ATOM 1342 O O . PHE A 1 11 ? 11.014 -15.519 6.598 1.00 1.00 11 PHE A O 2
ATOM 1359 N N . MET A 1 12 ? 9.493 -14.319 5.460 1.00 1.00 12 MET A N 2
ATOM 1360 C CA . MET A 1 12 ? 10.345 -13.132 5.409 1.00 1.00 12 MET A CA 2
ATOM 1361 C C . MET A 1 12 ? 10.636 -12.619 6.812 1.00 1.00 12 MET A C 2
ATOM 1362 O O . MET A 1 12 ? 11.764 -12.719 7.291 1.00 1.00 12 MET A O 2
ATOM 1376 N N . GLN A 1 13 ? 9.610 -12.071 7.464 1.00 1.00 13 GLN A N 2
ATOM 1377 C CA . GLN A 1 13 ? 9.759 -11.543 8.824 1.00 1.00 13 GLN A CA 2
ATOM 1378 C C . GLN A 1 13 ? 10.792 -12.353 9.609 1.00 1.00 13 GLN A C 2
ATOM 1379 O O . GLN A 1 13 ? 11.735 -11.795 10.171 1.00 1.00 13 GLN A O 2
ATOM 1393 N N . GLY A 1 14 ? 10.615 -13.670 9.634 1.00 1.00 14 GLY A N 2
ATOM 1394 C CA . GLY A 1 14 ? 11.546 -14.538 10.344 1.00 1.00 14 GLY A CA 2
ATOM 1395 C C . GLY A 1 14 ? 12.905 -14.576 9.643 1.00 1.00 14 GLY A C 2
ATOM 1396 O O . GLY A 1 14 ? 13.946 -14.550 10.291 1.00 1.00 14 GLY A O 2
ATOM 1400 N N . TYR A 1 15 ? 12.896 -14.644 8.319 1.00 1.00 15 TYR A N 2
ATOM 1401 C CA . TYR A 1 15 ? 14.153 -14.695 7.567 1.00 1.00 15 TYR A CA 2
ATOM 1402 C C . TYR A 1 15 ? 15.151 -13.691 8.109 1.00 1.00 15 TYR A C 2
ATOM 1403 O O . TYR A 1 15 ? 16.217 -14.063 8.599 1.00 1.00 15 TYR A O 2
ATOM 1421 N N . MET A 1 16 ? 14.817 -12.430 8.013 1.00 1.00 16 MET A N 2
ATOM 1422 C CA . MET A 1 16 ? 15.716 -11.406 8.493 1.00 1.00 16 MET A CA 2
ATOM 1423 C C . MET A 1 16 ? 16.059 -11.683 9.946 1.00 1.00 16 MET A C 2
ATOM 1424 O O . MET A 1 16 ? 17.154 -11.360 10.407 1.00 1.00 16 MET A O 2
ATOM 1438 N N . LYS A 1 17 ? 15.125 -12.295 10.665 1.00 1.00 17 LYS A N 2
ATOM 1439 C CA . LYS A 1 17 ? 15.369 -12.614 12.068 1.00 1.00 17 LYS A CA 2
ATOM 1440 C C . LYS A 1 17 ? 16.517 -13.609 12.200 1.00 1.00 17 LYS A C 2
ATOM 1441 O O . LYS A 1 17 ? 17.406 -13.447 13.038 1.00 1.00 17 LYS A O 2
ATOM 1460 N N . HIS A 1 18 ? 16.474 -14.649 11.368 1.00 1.00 18 HIS A N 2
ATOM 1461 C CA . HIS A 1 18 ? 17.499 -15.688 11.386 1.00 1.00 18 HIS A CA 2
ATOM 1462 C C . HIS A 1 18 ? 18.757 -15.229 10.664 1.00 1.00 18 HIS A C 2
ATOM 1463 O O . HIS A 1 18 ? 19.862 -15.366 11.189 1.00 1.00 18 HIS A O 2
ATOM 1477 N N . ALA A 1 19 ? 18.599 -14.712 9.450 1.00 1.00 19 ALA A N 2
ATOM 1478 C CA . ALA A 1 19 ? 19.756 -14.277 8.669 1.00 1.00 19 ALA A CA 2
ATOM 1479 C C . ALA A 1 19 ? 20.585 -13.268 9.436 1.00 1.00 19 ALA A C 2
ATOM 1480 O O . ALA A 1 19 ? 21.779 -13.103 9.182 1.00 1.00 19 ALA A O 2
ATOM 1487 N N . THR A 1 20 ? 19.959 -12.617 10.387 1.00 1.00 20 THR A N 2
ATOM 1488 C CA . THR A 1 20 ? 20.668 -11.643 11.205 1.00 1.00 20 THR A CA 2
ATOM 1489 C C . THR A 1 20 ? 21.701 -12.363 12.072 1.00 1.00 20 THR A C 2
ATOM 1490 O O . THR A 1 20 ? 22.644 -11.749 12.572 1.00 1.00 20 THR A O 2
ATOM 1501 N N . LYS A 1 21 ? 21.526 -13.672 12.216 1.00 1.00 21 LYS A N 2
ATOM 1502 C CA . LYS A 1 21 ? 22.462 -14.472 12.996 1.00 1.00 21 LYS A CA 2
ATOM 1503 C C . LYS A 1 21 ? 23.811 -14.582 12.290 1.00 1.00 21 LYS A C 2
ATOM 1504 O O . LYS A 1 21 ? 24.858 -14.625 12.936 1.00 1.00 21 LYS A O 2
ATOM 1523 N N . THR A 1 22 ? 23.775 -14.650 10.962 1.00 1.00 22 THR A N 2
ATOM 1524 C CA . THR A 1 22 ? 25.004 -14.785 10.175 1.00 1.00 22 THR A CA 2
ATOM 1525 C C . THR A 1 22 ? 25.936 -13.595 10.385 1.00 1.00 22 THR A C 2
ATOM 1526 O O . THR A 1 22 ? 27.110 -13.642 10.015 1.00 1.00 22 THR A O 2
ATOM 1537 N N . ALA A 1 23 ? 25.411 -12.533 10.977 1.00 1.00 23 ALA A N 2
ATOM 1538 C CA . ALA A 1 23 ? 26.197 -11.341 11.234 1.00 1.00 23 ALA A CA 2
ATOM 1539 C C . ALA A 1 23 ? 27.516 -11.711 11.892 1.00 1.00 23 ALA A C 2
ATOM 1540 O O . ALA A 1 23 ? 28.573 -11.317 11.426 1.00 1.00 23 ALA A O 2
ATOM 1547 N N . LYS A 1 24 ? 27.450 -12.469 12.980 1.00 1.00 24 LYS A N 2
ATOM 1548 C CA . LYS A 1 24 ? 28.663 -12.876 13.683 1.00 1.00 24 LYS A CA 2
ATOM 1549 C C . LYS A 1 24 ? 29.674 -13.489 12.707 1.00 1.00 24 LYS A C 2
ATOM 1550 O O . LYS A 1 24 ? 30.682 -12.873 12.357 1.00 1.00 24 LYS A O 2
ATOM 1569 N N . ASP A 1 25 ? 29.396 -14.725 12.303 1.00 1.00 25 ASP A N 2
ATOM 1570 C CA . ASP A 1 25 ? 30.275 -15.462 11.403 1.00 1.00 25 ASP A CA 2
ATOM 1571 C C . ASP A 1 25 ? 30.704 -14.541 10.275 1.00 1.00 25 ASP A C 2
ATOM 1572 O O . ASP A 1 25 ? 31.872 -14.522 9.883 1.00 1.00 25 ASP A O 2
ATOM 1581 N N . ALA A 1 26 ? 29.763 -13.750 9.786 1.00 1.00 26 ALA A N 2
ATOM 1582 C CA . ALA A 1 26 ? 30.066 -12.797 8.737 1.00 1.00 26 ALA A CA 2
ATOM 1583 C C . ALA A 1 26 ? 30.983 -11.711 9.287 1.00 1.00 26 ALA A C 2
ATOM 1584 O O . ALA A 1 26 ? 31.902 -11.257 8.609 1.00 1.00 26 ALA A O 2
ATOM 1591 N N . LEU A 1 27 ? 30.722 -11.285 10.522 1.00 1.00 27 LEU A N 2
ATOM 1592 C CA . LEU A 1 27 ? 31.537 -10.233 11.137 1.00 1.00 27 LEU A CA 2
ATOM 1593 C C . LEU A 1 27 ? 32.995 -10.665 11.226 1.00 1.00 27 LEU A C 2
ATOM 1594 O O . LEU A 1 27 ? 33.903 -9.897 10.916 1.00 1.00 27 LEU A O 2
ATOM 1610 N N . SER A 1 28 ? 33.209 -11.888 11.661 1.00 1.00 28 SER A N 2
ATOM 1611 C CA . SER A 1 28 ? 34.563 -12.405 11.796 1.00 1.00 28 SER A CA 2
ATOM 1612 C C . SER A 1 28 ? 35.246 -12.399 10.438 1.00 1.00 28 SER A C 2
ATOM 1613 O O . SER A 1 28 ? 36.475 -12.359 10.337 1.00 1.00 28 SER A O 2
ATOM 1621 N N . SER A 1 29 ? 34.422 -12.443 9.395 1.00 1.00 29 SER A N 2
ATOM 1622 C CA . SER A 1 29 ? 34.942 -12.445 8.019 1.00 1.00 29 SER A CA 2
ATOM 1623 C C . SER A 1 29 ? 35.378 -11.049 7.563 1.00 1.00 29 SER A C 2
ATOM 1624 O O . SER A 1 29 ? 35.828 -10.878 6.429 1.00 1.00 29 SER A O 2
ATOM 1632 N N . VAL A 1 30 ? 35.242 -10.055 8.436 1.00 1.00 30 VAL A N 2
ATOM 1633 C CA . VAL A 1 30 ? 35.621 -8.679 8.092 1.00 1.00 30 VAL A CA 2
ATOM 1634 C C . VAL A 1 30 ? 37.065 -8.581 7.587 1.00 1.00 30 VAL A C 2
ATOM 1635 O O . VAL A 1 30 ? 37.545 -7.490 7.290 1.00 1.00 30 VAL A O 2
ATOM 1648 N N . GLN A 1 31 ? 37.753 -9.713 7.499 1.00 1.00 31 GLN A N 2
ATOM 1649 C CA . GLN A 1 31 ? 39.143 -9.733 7.027 1.00 1.00 31 GLN A CA 2
ATOM 1650 C C . GLN A 1 31 ? 39.312 -8.830 5.812 1.00 1.00 31 GLN A C 2
ATOM 1651 O O . GLN A 1 31 ? 40.428 -8.439 5.465 1.00 1.00 31 GLN A O 2
ATOM 1665 N N . GLU A 1 32 ? 38.204 -8.475 5.191 1.00 1.00 32 GLU A N 2
ATOM 1666 C CA . GLU A 1 32 ? 38.251 -7.590 4.046 1.00 1.00 32 GLU A CA 2
ATOM 1667 C C . GLU A 1 32 ? 38.544 -6.167 4.515 1.00 1.00 32 GLU A C 2
ATOM 1668 O O . GLU A 1 32 ? 38.660 -5.247 3.704 1.00 1.00 32 GLU A O 2
ATOM 1680 N N . SER A 1 33 ? 38.670 -5.997 5.833 1.00 1.00 33 SER A N 2
ATOM 1681 C CA . SER A 1 33 ? 38.955 -4.688 6.404 1.00 1.00 33 SER A CA 2
ATOM 1682 C C . SER A 1 33 ? 40.291 -4.191 5.889 1.00 1.00 33 SER A C 2
ATOM 1683 O O . SER A 1 33 ? 40.611 -3.008 5.992 1.00 1.00 33 SER A O 2
ATOM 1691 N N . GLN A 1 34 ? 41.072 -5.108 5.337 1.00 1.00 34 GLN A N 2
ATOM 1692 C CA . GLN A 1 34 ? 42.381 -4.735 4.812 1.00 1.00 34 GLN A CA 2
ATOM 1693 C C . GLN A 1 34 ? 42.271 -3.522 3.891 1.00 1.00 34 GLN A C 2
ATOM 1694 O O . GLN A 1 34 ? 43.287 -2.953 3.492 1.00 1.00 34 GLN A O 2
ATOM 1708 N N . VAL A 1 35 ? 41.038 -3.141 3.546 1.00 1.00 35 VAL A N 2
ATOM 1709 C CA . VAL A 1 35 ? 40.802 -1.992 2.663 1.00 1.00 35 VAL A CA 2
ATOM 1710 C C . VAL A 1 35 ? 41.740 -0.825 3.012 1.00 1.00 35 VAL A C 2
ATOM 1711 O O . VAL A 1 35 ? 41.919 0.098 2.227 1.00 1.00 35 VAL A O 2
ATOM 1724 N N . ALA A 1 36 ? 42.368 -0.894 4.176 1.00 1.00 36 ALA A N 2
ATOM 1725 C CA . ALA A 1 36 ? 43.314 0.139 4.580 1.00 1.00 36 ALA A CA 2
ATOM 1726 C C . ALA A 1 36 ? 44.285 0.406 3.438 1.00 1.00 36 ALA A C 2
ATOM 1727 O O . ALA A 1 36 ? 44.275 1.484 2.841 1.00 1.00 36 ALA A O 2
ATOM 1734 N N . GLN A 1 37 ? 45.126 -0.585 3.141 1.00 1.00 37 GLN A N 2
ATOM 1735 C CA . GLN A 1 37 ? 46.106 -0.440 2.065 1.00 1.00 37 GLN A CA 2
ATOM 1736 C C . GLN A 1 37 ? 45.467 0.281 0.883 1.00 1.00 37 GLN A C 2
ATOM 1737 O O . GLN A 1 37 ? 46.070 1.176 0.295 1.00 1.00 37 GLN A O 2
ATOM 1751 N N . GLN A 1 38 ? 44.232 -0.099 0.551 1.00 1.00 38 GLN A N 2
ATOM 1752 C CA . GLN A 1 38 ? 43.521 0.542 -0.550 1.00 1.00 38 GLN A CA 2
ATOM 1753 C C . GLN A 1 38 ? 43.361 2.016 -0.219 1.00 1.00 38 GLN A C 2
ATOM 1754 O O . GLN A 1 38 ? 43.881 2.876 -0.923 1.00 1.00 38 GLN A O 2
ATOM 1768 N N . ALA A 1 39 ? 42.642 2.297 0.869 1.00 1.00 39 ALA A N 2
ATOM 1769 C CA . ALA A 1 39 ? 42.442 3.679 1.297 1.00 1.00 39 ALA A CA 2
ATOM 1770 C C . ALA A 1 39 ? 43.770 4.422 1.172 1.00 1.00 39 ALA A C 2
ATOM 1771 O O . ALA A 1 39 ? 43.865 5.446 0.494 1.00 1.00 39 ALA A O 2
ATOM 1778 N N . ARG A 1 40 ? 44.798 3.870 1.815 1.00 1.00 40 ARG A N 2
ATOM 1779 C CA . ARG A 1 40 ? 46.143 4.458 1.761 1.00 1.00 40 ARG A CA 2
ATOM 1780 C C . ARG A 1 40 ? 46.630 4.596 0.321 1.00 1.00 40 ARG A C 2
ATOM 1781 O O . ARG A 1 40 ? 47.689 5.150 0.054 1.00 1.00 40 ARG A O 2
ATOM 1802 N N . GLY A 1 41 ? 45.816 4.091 -0.581 1.00 1.00 41 GLY A N 2
ATOM 1803 C CA . GLY A 1 41 ? 46.086 4.165 -2.004 1.00 1.00 41 GLY A CA 2
ATOM 1804 C C . GLY A 1 41 ? 45.598 5.503 -2.553 1.00 1.00 41 GLY A C 2
ATOM 1805 O O . GLY A 1 41 ? 46.362 6.281 -3.132 1.00 1.00 41 GLY A O 2
ATOM 1809 N N . TRP A 1 42 ? 44.296 5.725 -2.411 1.00 1.00 42 TRP A N 2
ATOM 1810 C CA . TRP A 1 42 ? 43.658 6.940 -2.944 1.00 1.00 42 TRP A CA 2
ATOM 1811 C C . TRP A 1 42 ? 44.525 8.168 -2.682 1.00 1.00 42 TRP A C 2
ATOM 1812 O O . TRP A 1 42 ? 44.380 9.199 -3.341 1.00 1.00 42 TRP A O 2
ATOM 1833 N N . VAL A 1 43 ? 45.441 8.029 -1.735 1.00 1.00 43 VAL A N 2
ATOM 1834 C CA . VAL A 1 43 ? 46.360 9.109 -1.394 1.00 1.00 43 VAL A CA 2
ATOM 1835 C C . VAL A 1 43 ? 47.198 9.497 -2.615 1.00 1.00 43 VAL A C 2
ATOM 1836 O O . VAL A 1 43 ? 47.325 10.676 -2.955 1.00 1.00 43 VAL A O 2
ATOM 1849 N N . THR A 1 44 ? 47.784 8.486 -3.254 1.00 1.00 44 THR A N 2
ATOM 1850 C CA . THR A 1 44 ? 48.633 8.718 -4.417 1.00 1.00 44 THR A CA 2
ATOM 1851 C C . THR A 1 44 ? 47.815 9.349 -5.528 1.00 1.00 44 THR A C 2
ATOM 1852 O O . THR A 1 44 ? 48.282 10.258 -6.216 1.00 1.00 44 THR A O 2
ATOM 1863 N N . ASP A 1 45 ? 46.594 8.868 -5.699 1.00 1.00 45 ASP A N 2
ATOM 1864 C CA . ASP A 1 45 ? 45.720 9.398 -6.728 1.00 1.00 45 ASP A CA 2
ATOM 1865 C C . ASP A 1 45 ? 45.238 10.794 -6.340 1.00 1.00 45 ASP A C 2
ATOM 1866 O O . ASP A 1 45 ? 44.275 11.305 -6.910 1.00 1.00 45 ASP A O 2
ATOM 1875 N N . GLY A 1 46 ? 45.922 11.420 -5.379 1.00 1.00 46 GLY A N 2
ATOM 1876 C CA . GLY A 1 46 ? 45.536 12.765 -4.968 1.00 1.00 46 GLY A CA 2
ATOM 1877 C C . GLY A 1 46 ? 44.229 12.740 -4.179 1.00 1.00 46 GLY A C 2
ATOM 1878 O O . GLY A 1 46 ? 43.285 13.449 -4.521 1.00 1.00 46 GLY A O 2
ATOM 1882 N N . PHE A 1 47 ? 44.179 11.941 -3.117 1.00 1.00 47 PHE A N 2
ATOM 1883 C CA . PHE A 1 47 ? 42.982 11.866 -2.286 1.00 1.00 47 PHE A CA 2
ATOM 1884 C C . PHE A 1 47 ? 42.491 13.265 -1.929 1.00 1.00 47 PHE A C 2
ATOM 1885 O O . PHE A 1 47 ? 41.287 13.522 -1.896 1.00 1.00 47 PHE A O 2
ATOM 1902 N N . SER A 1 48 ? 43.429 14.160 -1.635 1.00 1.00 48 SER A N 2
ATOM 1903 C CA . SER A 1 48 ? 43.071 15.521 -1.252 1.00 1.00 48 SER A CA 2
ATOM 1904 C C . SER A 1 48 ? 42.004 16.080 -2.181 1.00 1.00 48 SER A C 2
ATOM 1905 O O . 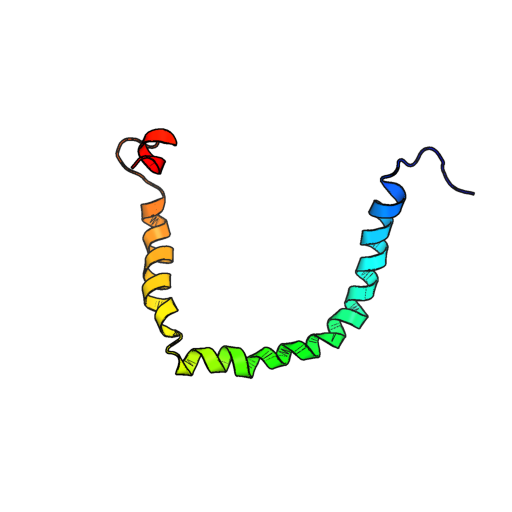SER A 1 48 ? 41.223 16.941 -1.784 1.00 1.00 48 SER A O 2
ATOM 1913 N N . SER A 1 49 ? 41.982 15.612 -3.423 1.00 1.00 49 SER A N 2
ATOM 1914 C CA . SER A 1 49 ? 41.012 16.105 -4.387 1.00 1.00 49 SER A CA 2
ATOM 1915 C C . SER A 1 49 ? 39.617 16.122 -3.780 1.00 1.00 49 SER A C 2
ATOM 1916 O O . SER A 1 49 ? 38.711 16.776 -4.297 1.00 1.00 49 SER A O 2
ATOM 1924 N N . LEU A 1 50 ? 39.450 15.429 -2.662 1.00 1.00 50 LEU A N 2
ATOM 1925 C CA . LEU A 1 50 ? 38.164 15.404 -1.982 1.00 1.00 50 LEU A CA 2
ATOM 1926 C C . LEU A 1 50 ? 37.969 16.694 -1.199 1.00 1.00 50 LEU A C 2
ATOM 1927 O O . LEU A 1 50 ? 36.847 17.166 -1.026 1.00 1.00 50 LEU A O 2
ATOM 1943 N N . LYS A 1 51 ? 39.077 17.255 -0.726 1.00 1.00 51 LYS A N 2
ATOM 1944 C CA . LYS A 1 51 ? 39.031 18.485 0.050 1.00 1.00 51 LYS A CA 2
ATOM 1945 C C . LYS A 1 51 ? 38.369 19.587 -0.766 1.00 1.00 51 LYS A C 2
ATOM 1946 O O . LYS A 1 51 ? 37.643 20.424 -0.228 1.00 1.00 51 LYS A O 2
ATOM 1965 N N . ASP A 1 52 ? 38.623 19.571 -2.068 1.00 1.00 52 ASP A N 2
ATOM 1966 C CA . ASP A 1 52 ? 38.042 20.566 -2.956 1.00 1.00 52 ASP A CA 2
ATOM 1967 C C . ASP A 1 52 ? 36.526 20.539 -2.846 1.00 1.00 52 ASP A C 2
ATOM 1968 O O . ASP A 1 52 ? 35.907 21.511 -2.413 1.00 1.00 52 ASP A O 2
ATOM 1977 N N . TYR A 1 53 ? 35.930 19.427 -3.258 1.00 1.00 53 TYR A N 2
ATOM 1978 C CA . TYR A 1 53 ? 34.482 19.302 -3.219 1.00 1.00 53 TYR A CA 2
ATOM 1979 C C . TYR A 1 53 ? 33.971 19.503 -1.799 1.00 1.00 53 TYR A C 2
ATOM 1980 O O . TYR A 1 53 ? 33.020 20.249 -1.578 1.00 1.00 53 TYR A O 2
ATOM 1998 N N . TRP A 1 54 ? 34.604 18.851 -0.834 1.00 1.00 54 TRP A N 2
ATOM 1999 C CA . TRP A 1 54 ? 34.181 18.994 0.552 1.00 1.00 54 TRP A CA 2
ATOM 2000 C C . TRP A 1 54 ? 34.157 20.470 0.937 1.00 1.00 54 TRP A C 2
ATOM 2001 O O . TRP A 1 54 ? 33.116 21.009 1.313 1.00 1.00 54 TRP A O 2
ATOM 2022 N N . SER A 1 55 ? 35.309 21.114 0.845 1.00 1.00 55 SER A N 2
ATOM 2023 C CA . SER A 1 55 ? 35.401 22.520 1.198 1.00 1.00 55 SER A CA 2
ATOM 2024 C C . SER A 1 55 ? 34.284 23.305 0.527 1.00 1.00 55 SER A C 2
ATOM 2025 O O . SER A 1 55 ? 33.655 24.160 1.148 1.00 1.00 55 SER A O 2
ATOM 2033 N N . THR A 1 56 ? 34.025 22.992 -0.736 1.00 1.00 56 THR A N 2
ATOM 2034 C CA . THR A 1 56 ? 32.953 23.664 -1.459 1.00 1.00 56 THR A CA 2
ATOM 2035 C C . THR A 1 56 ? 31.599 23.088 -1.053 1.00 1.00 56 THR A C 2
ATOM 2036 O O . THR A 1 56 ? 30.849 23.712 -0.306 1.00 1.00 56 THR A O 2
ATOM 2047 N N . VAL A 1 57 ? 31.291 21.893 -1.564 1.00 1.00 57 VAL A N 2
ATOM 2048 C CA . VAL A 1 57 ? 30.018 21.234 -1.263 1.00 1.00 57 VAL A CA 2
ATOM 2049 C C . VAL A 1 57 ? 29.624 21.455 0.192 1.00 1.00 57 VAL A C 2
ATOM 2050 O O . VAL A 1 57 ? 28.639 22.137 0.476 1.00 1.00 57 VAL A O 2
ATOM 2063 N N . LYS A 1 58 ? 30.390 20.872 1.114 1.00 1.00 58 LYS A N 2
ATOM 2064 C CA . LYS A 1 58 ? 30.098 21.015 2.538 1.00 1.00 58 LYS A CA 2
ATOM 2065 C C . LYS A 1 58 ? 29.676 22.444 2.860 1.00 1.00 58 LYS A C 2
ATOM 2066 O O . LYS A 1 58 ? 28.552 22.690 3.292 1.00 1.00 58 LYS A O 2
ATOM 2085 N N . ASP A 1 59 ? 30.588 23.384 2.650 1.00 1.00 59 ASP A N 2
ATOM 2086 C CA . ASP A 1 59 ? 30.297 24.781 2.930 1.00 1.00 59 ASP A CA 2
ATOM 2087 C C . ASP A 1 59 ? 29.101 25.246 2.109 1.00 1.00 59 ASP A C 2
ATOM 2088 O O . ASP A 1 59 ? 28.224 25.943 2.618 1.00 1.00 59 ASP A O 2
ATOM 2097 N N . LYS A 1 60 ? 29.077 24.878 0.836 1.00 1.00 60 LYS A N 2
ATOM 2098 C CA . LYS A 1 60 ? 27.993 25.284 -0.046 1.00 1.00 60 LYS A CA 2
ATOM 2099 C C . LYS A 1 60 ? 26.678 24.658 0.386 1.00 1.00 60 LYS A C 2
ATOM 2100 O O . LYS A 1 60 ? 25.611 25.038 -0.098 1.00 1.00 60 LYS A O 2
ATOM 2119 N N . PHE A 1 61 ? 26.744 23.712 1.302 1.00 1.00 61 PHE A N 2
ATOM 2120 C CA . PHE A 1 61 ? 25.533 23.076 1.776 1.00 1.00 61 PHE A CA 2
ATOM 2121 C C . PHE A 1 61 ? 24.653 24.118 2.456 1.00 1.00 61 PHE A C 2
ATOM 2122 O O . PHE A 1 61 ? 23.440 23.942 2.574 1.00 1.00 61 PHE A O 2
ATOM 2139 N N . SER A 1 62 ? 25.273 25.218 2.883 1.00 1.00 62 SER A N 2
ATOM 2140 C CA . SER A 1 62 ? 24.523 26.294 3.529 1.00 1.00 62 SER A CA 2
ATOM 2141 C C . SER A 1 62 ? 23.682 27.073 2.519 1.00 1.00 62 SER A C 2
ATOM 2142 O O . SER A 1 62 ? 22.480 27.272 2.712 1.00 1.00 62 SER A O 2
ATOM 2150 N N . GLU A 1 63 ? 24.337 27.531 1.454 1.00 1.00 63 GLU A N 2
ATOM 2151 C CA . GLU A 1 63 ? 23.669 28.314 0.417 1.00 1.00 63 GLU A CA 2
ATOM 2152 C C . GLU A 1 63 ? 22.806 27.431 -0.473 1.00 1.00 63 GLU A C 2
ATOM 2153 O O . GLU A 1 63 ? 21.749 27.854 -0.941 1.00 1.00 63 GLU A O 2
ATOM 2165 N N . PHE A 1 64 ? 23.270 26.216 -0.732 1.00 1.00 64 PHE A N 2
ATOM 2166 C CA . PHE A 1 64 ? 22.538 25.310 -1.600 1.00 1.00 64 PHE A CA 2
ATOM 2167 C C . PHE A 1 64 ? 21.109 25.142 -1.101 1.00 1.00 64 PHE A C 2
ATOM 2168 O O . PHE A 1 64 ? 20.275 24.544 -1.778 1.00 1.00 64 PHE A O 2
ATOM 2185 N N . TRP A 1 65 ? 20.822 25.690 0.078 1.00 1.00 65 TRP A N 2
ATOM 2186 C CA . TRP A 1 65 ? 19.475 25.597 0.627 1.00 1.00 65 TRP A CA 2
ATOM 2187 C C . TRP A 1 65 ? 18.552 26.632 -0.035 1.00 1.00 65 TRP A C 2
ATOM 2188 O O . TRP A 1 65 ? 17.480 26.291 -0.538 1.00 1.00 65 TRP A O 2
ATOM 2209 N N . ASP A 1 66 ? 18.995 27.892 -0.048 1.00 1.00 66 ASP A N 2
ATOM 2210 C CA . ASP A 1 66 ? 18.230 28.983 -0.665 1.00 1.00 66 ASP A CA 2
ATOM 2211 C C . ASP A 1 66 ? 18.542 29.076 -2.151 1.00 1.00 66 ASP A C 2
ATOM 2212 O O . ASP A 1 66 ? 19.656 29.422 -2.549 1.00 1.00 66 ASP A O 2
ATOM 2221 N N . LEU A 1 67 ? 17.537 28.771 -2.960 1.00 1.00 67 LEU A N 2
ATOM 2222 C CA . LEU A 1 67 ? 17.655 28.815 -4.412 1.00 1.00 67 LEU A CA 2
ATOM 2223 C C . LEU A 1 67 ? 17.253 30.193 -4.918 1.00 1.00 67 LEU A C 2
ATOM 2224 O O . LEU A 1 67 ? 17.064 31.125 -4.134 1.00 1.00 67 LEU A O 2
ATOM 2240 N N . ASP A 1 68 ? 17.168 30.322 -6.233 1.00 1.00 68 ASP A N 2
ATOM 2241 C CA . ASP A 1 68 ? 16.842 31.598 -6.849 1.00 1.00 68 ASP A CA 2
ATOM 2242 C C . ASP A 1 68 ? 15.527 32.122 -6.271 1.00 1.00 68 ASP A C 2
ATOM 2243 O O . ASP A 1 68 ? 14.803 31.389 -5.597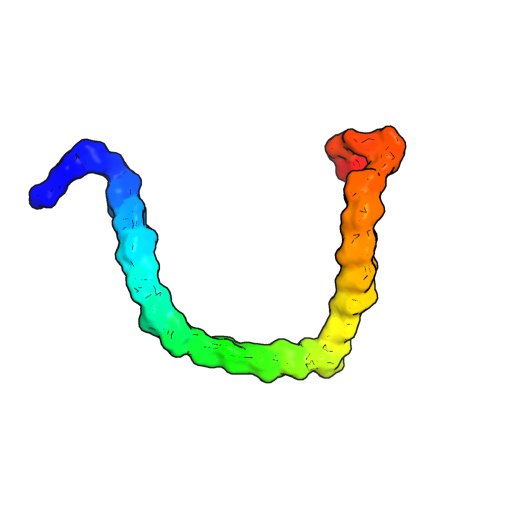 1.00 1.00 68 ASP A O 2
ATOM 2252 N N . PRO A 1 69 ? 15.226 33.379 -6.490 1.00 1.00 69 PRO A N 2
ATOM 2253 C CA . PRO A 1 69 ? 13.986 34.008 -5.953 1.00 1.00 69 PRO A CA 2
ATOM 2254 C C . PRO A 1 69 ? 12.752 33.132 -6.187 1.00 1.00 69 PRO A C 2
ATOM 2255 O O . PRO A 1 69 ? 11.685 33.390 -5.629 1.00 1.00 69 PRO A O 2
ATOM 2266 N N . GLU A 1 70 ? 12.906 32.087 -6.995 1.00 1.00 70 GLU A N 2
ATOM 2267 C CA . GLU A 1 70 ? 11.799 31.172 -7.265 1.00 1.00 70 GLU A CA 2
ATOM 2268 C C . GLU A 1 70 ? 12.239 29.744 -6.991 1.00 1.00 70 GLU A C 2
ATOM 2269 O O . GLU A 1 70 ? 13.024 29.168 -7.746 1.00 1.00 70 GLU A O 2
ATOM 2281 N N . VAL A 1 71 ? 11.706 29.167 -5.912 1.00 1.00 71 VAL A N 2
ATOM 2282 C CA . VAL A 1 71 ? 12.033 27.796 -5.564 1.00 1.00 71 VAL A CA 2
ATOM 2283 C C . VAL A 1 71 ? 10.971 26.876 -6.135 1.00 1.00 71 VAL A C 2
ATOM 2284 O O . VAL A 1 71 ? 9.981 26.563 -5.480 1.00 1.00 71 VAL A O 2
ATOM 2297 N N . ARG A 1 72 ? 11.187 26.427 -7.373 1.00 1.00 72 ARG A N 2
ATOM 2298 C CA . ARG A 1 72 ? 10.239 25.519 -8.023 1.00 1.00 72 ARG A CA 2
ATOM 2299 C C . ARG A 1 72 ? 10.940 24.271 -8.559 1.00 1.00 72 ARG A C 2
ATOM 2300 O O . ARG A 1 72 ? 12.116 24.335 -8.918 1.00 1.00 72 ARG A O 2
ATOM 2321 N N . PRO A 1 73 ? 10.251 23.148 -8.669 1.00 1.00 73 PRO A N 2
ATOM 2322 C CA . PRO A 1 73 ? 10.861 21.911 -9.229 1.00 1.00 73 PRO A CA 2
ATOM 2323 C C . PRO A 1 73 ? 11.013 22.009 -10.755 1.00 1.00 73 PRO A C 2
ATOM 2324 O O . PRO A 1 73 ? 11.743 21.230 -11.367 1.00 1.00 73 PRO A O 2
ATOM 2335 N N . THR A 1 74 ? 10.292 22.954 -11.365 1.00 1.00 74 THR A N 2
ATOM 2336 C CA . THR A 1 74 ? 10.329 23.119 -12.823 1.00 1.00 74 THR A CA 2
ATOM 2337 C C . THR A 1 74 ? 11.532 23.922 -13.272 1.00 1.00 74 THR A C 2
ATOM 2338 O O . THR A 1 74 ? 12.422 23.409 -13.953 1.00 1.00 74 THR A O 2
ATOM 2349 N N . SER A 1 75 ? 11.532 25.192 -12.920 1.00 1.00 75 SER A N 2
ATOM 2350 C CA . SER A 1 75 ? 12.610 26.079 -13.316 1.00 1.00 75 SER A CA 2
ATOM 2351 C C . SER A 1 75 ? 13.939 25.552 -12.802 1.00 1.00 75 SER A C 2
ATOM 2352 O O . SER A 1 75 ? 14.951 25.619 -13.497 1.00 1.00 75 SER A O 2
ATOM 2360 N N . ALA A 1 76 ? 13.937 25.020 -11.586 1.00 1.00 76 ALA A N 2
ATOM 2361 C CA . ALA A 1 76 ? 15.166 24.483 -11.015 1.00 1.00 76 ALA A CA 2
ATOM 2362 C C . ALA A 1 76 ? 15.781 23.452 -11.958 1.00 1.00 76 ALA A C 2
ATOM 2363 O O . ALA A 1 76 ? 16.899 23.627 -12.441 1.00 1.00 76 ALA A O 2
ATOM 2370 N N . VAL A 1 77 ? 15.052 22.367 -12.200 1.00 1.00 77 VAL A N 2
ATOM 2371 C CA . VAL A 1 77 ? 15.563 21.313 -13.071 1.00 1.00 77 VAL A CA 2
ATOM 2372 C C . VAL A 1 77 ? 15.820 21.867 -14.469 1.00 1.00 77 VAL A C 2
ATOM 2373 O O . VAL A 1 77 ? 16.899 21.676 -15.030 1.00 1.00 77 VAL A O 2
ATOM 2386 N N . ALA A 1 78 ? 14.835 22.565 -15.020 1.00 1.00 78 ALA A N 2
ATOM 2387 C CA . ALA A 1 78 ? 14.976 23.155 -16.345 1.00 1.00 78 ALA A CA 2
ATOM 2388 C C . ALA A 1 78 ? 16.014 24.273 -16.320 1.00 1.00 78 ALA A C 2
ATOM 2389 O O . ALA A 1 78 ? 16.395 24.808 -17.362 1.00 1.00 78 ALA A O 2
ATOM 2396 N N . ALA A 1 7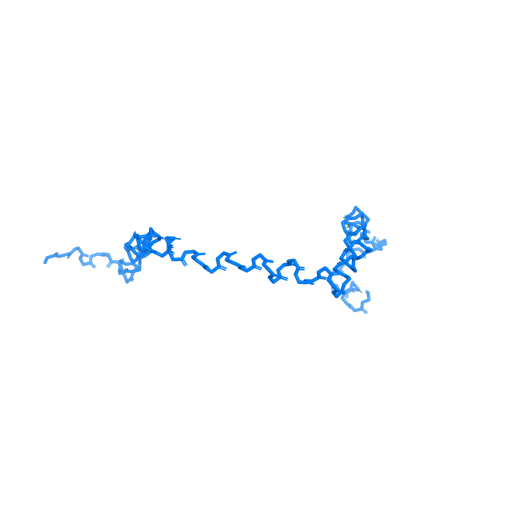9 ? 16.459 24.622 -15.117 1.00 1.00 79 ALA A N 2
ATOM 2397 C CA . ALA A 1 79 ? 17.448 25.681 -14.956 1.00 1.00 79 ALA A CA 2
ATOM 2398 C C . ALA A 1 79 ? 17.843 25.837 -13.491 1.00 1.00 79 ALA A C 2
ATOM 2399 O O . ALA A 1 79 ? 18.871 25.297 -13.114 1.00 1.00 79 ALA A O 2
ATOM 2407 N N . SER A 1 1 ? 0.692 -26.965 13.539 1.00 1.00 1 SER A N 3
ATOM 2408 C CA . SER A 1 1 ? 1.793 -26.383 14.358 1.00 1.00 1 SER A CA 3
ATOM 2409 C C . SER A 1 1 ? 2.266 -25.082 13.718 1.00 1.00 1 SER A C 3
ATOM 2410 O O . SER A 1 1 ? 3.439 -24.721 13.820 1.00 1.00 1 SER A O 3
ATOM 2420 N N . GLU A 1 2 ? 1.348 -24.381 13.057 1.00 1.00 2 GLU A N 3
ATOM 2421 C CA . GLU A 1 2 ? 1.688 -23.122 12.405 1.00 1.00 2 GLU A CA 3
ATOM 2422 C C . GLU A 1 2 ? 0.422 -22.330 12.080 1.00 1.00 2 GLU A C 3
ATOM 2423 O O . GLU A 1 2 ? -0.489 -22.839 11.425 1.00 1.00 2 GLU A O 3
ATOM 2435 N N . ALA A 1 3 ? 0.371 -21.087 12.547 1.00 1.00 3 ALA A N 3
ATOM 2436 C CA . ALA A 1 3 ? -0.781 -20.236 12.310 1.00 1.00 3 ALA A CA 3
ATOM 2437 C C . ALA A 1 3 ? -0.932 -19.947 10.824 1.00 1.00 3 ALA A C 3
ATOM 2438 O O . ALA A 1 3 ? -0.157 -19.192 10.239 1.00 1.00 3 ALA A O 3
ATOM 2445 N N . GLU A 1 4 ? -1.939 -20.558 10.229 1.00 1.00 4 GLU A N 3
ATOM 2446 C CA . GLU A 1 4 ? -2.211 -20.376 8.807 1.00 1.00 4 GLU A CA 3
ATOM 2447 C C . GLU A 1 4 ? -2.653 -18.942 8.526 1.00 1.00 4 GLU A C 3
ATOM 2448 O O . GLU A 1 4 ? -2.617 -18.481 7.385 1.00 1.00 4 GLU A O 3
ATOM 2460 N N . ASP A 1 5 ? -3.065 -18.238 9.574 1.00 1.00 5 ASP A N 3
ATOM 2461 C CA . ASP A 1 5 ? -3.511 -16.856 9.428 1.00 1.00 5 ASP A CA 3
ATOM 2462 C C . ASP A 1 5 ? -2.374 -15.983 8.917 1.00 1.00 5 ASP A C 3
ATOM 2463 O O . ASP A 1 5 ? -2.597 -15.038 8.158 1.00 1.00 5 ASP A O 3
ATOM 2472 N N . ALA A 1 6 ? -1.159 -16.285 9.356 1.00 1.00 6 ALA A N 3
ATOM 2473 C CA . ALA A 1 6 ? -0.009 -15.503 8.955 1.00 1.00 6 ALA A CA 3
ATOM 2474 C C . ALA A 1 6 ? 0.079 -15.445 7.442 1.00 1.00 6 ALA A C 3
ATOM 2475 O O . ALA A 1 6 ? 0.088 -16.469 6.758 1.00 1.00 6 ALA A O 3
ATOM 2482 N N . SER A 1 7 ? 0.134 -14.230 6.938 1.00 1.00 7 SER A N 3
ATOM 2483 C CA . SER A 1 7 ? 0.212 -14.002 5.509 1.00 1.00 7 SER A CA 3
ATOM 2484 C C . SER A 1 7 ? 1.591 -14.365 4.984 1.00 1.00 7 SER A C 3
ATOM 2485 O O . SER A 1 7 ? 2.482 -14.752 5.740 1.00 1.00 7 SER A O 3
ATOM 2493 N N . LEU A 1 8 ? 1.749 -14.228 3.680 1.00 1.00 8 LEU A N 3
ATOM 2494 C CA . LEU A 1 8 ? 3.013 -14.531 3.021 1.00 1.00 8 LEU A CA 3
ATOM 2495 C C . LEU A 1 8 ? 4.157 -13.717 3.623 1.00 1.00 8 LEU A C 3
ATOM 2496 O O . LEU A 1 8 ? 5.306 -13.844 3.200 1.00 1.00 8 LEU A O 3
ATOM 2512 N N . LEU A 1 9 ? 3.848 -12.890 4.618 1.00 1.00 9 LEU A N 3
ATOM 2513 C CA . LEU A 1 9 ? 4.857 -12.073 5.279 1.00 1.00 9 LEU A CA 3
ATOM 2514 C C . LEU A 1 9 ? 5.628 -12.900 6.308 1.00 1.00 9 LEU A C 3
ATOM 2515 O O . LEU A 1 9 ? 6.620 -12.439 6.875 1.00 1.00 9 LEU A O 3
ATOM 2531 N N . SER A 1 10 ? 5.152 -14.119 6.555 1.00 1.00 10 SER A N 3
ATOM 2532 C CA . SER A 1 10 ? 5.798 -14.989 7.538 1.00 1.00 10 SER A CA 3
ATOM 2533 C C . SER A 1 10 ? 7.191 -15.392 7.100 1.00 1.00 10 SER A C 3
ATOM 2534 O O . SER A 1 10 ? 8.169 -15.105 7.788 1.00 1.00 10 SER A O 3
ATOM 2542 N N . PHE A 1 11 ? 7.276 -16.079 5.971 1.00 1.00 11 PHE A N 3
ATOM 2543 C CA . PHE A 1 11 ? 8.567 -16.541 5.476 1.00 1.00 11 PHE A CA 3
ATOM 2544 C C . PHE A 1 11 ? 9.623 -15.459 5.688 1.00 1.00 11 PHE A C 3
ATOM 2545 O O . PHE A 1 11 ? 10.687 -15.719 6.251 1.00 1.00 11 PHE A O 3
ATOM 2562 N N . MET A 1 12 ? 9.322 -14.252 5.227 1.00 1.00 12 MET A N 3
ATOM 2563 C CA . MET A 1 12 ? 10.260 -13.141 5.363 1.00 1.00 12 MET A CA 3
ATOM 2564 C C . MET A 1 12 ? 10.455 -12.764 6.829 1.00 1.00 12 MET A C 3
ATOM 2565 O O . MET A 1 12 ? 11.579 -12.578 7.293 1.00 1.00 12 MET A O 3
ATOM 2579 N N . GLN A 1 13 ? 9.345 -12.648 7.547 1.00 1.00 13 GLN A N 3
ATOM 2580 C CA . GLN A 1 13 ? 9.394 -12.283 8.961 1.00 1.00 13 GLN A CA 3
ATOM 2581 C C . GLN A 1 13 ? 10.527 -13.018 9.672 1.00 1.00 13 GLN A C 3
ATOM 2582 O O . GLN A 1 13 ? 11.443 -12.396 10.211 1.00 1.00 13 GLN A O 3
ATOM 2596 N N . GLY A 1 14 ? 10.449 -14.342 9.682 1.00 1.00 14 GLY A N 3
ATOM 2597 C CA . GLY A 1 14 ? 11.460 -15.155 10.347 1.00 1.00 14 GLY A CA 3
ATOM 2598 C C . GLY A 1 14 ? 12.808 -15.071 9.633 1.00 1.00 14 GLY A C 3
ATOM 2599 O O . GLY A 1 14 ? 13.862 -15.153 10.261 1.00 1.00 14 GLY A O 3
ATOM 2603 N N . TYR A 1 15 ? 12.772 -14.926 8.320 1.00 1.00 15 TYR A N 3
ATOM 2604 C CA . TYR A 1 15 ? 14.006 -14.853 7.544 1.00 1.00 15 TYR A CA 3
ATOM 2605 C C . TYR A 1 15 ? 14.937 -13.803 8.105 1.00 1.00 15 TYR A C 3
ATOM 2606 O O . TYR A 1 15 ? 16.040 -14.113 8.553 1.00 1.00 15 TYR A O 3
ATOM 2624 N N . MET A 1 16 ? 14.504 -12.566 8.059 1.00 1.00 16 MET A N 3
ATOM 2625 C CA . MET A 1 16 ? 15.329 -11.488 8.550 1.00 1.00 16 MET A CA 3
ATOM 2626 C C . MET A 1 16 ? 15.684 -11.760 9.996 1.00 1.00 16 MET A C 3
ATOM 2627 O O . MET A 1 16 ? 16.771 -11.413 10.450 1.00 1.00 16 MET A O 3
ATOM 2641 N N . LYS A 1 17 ? 14.779 -12.404 10.717 1.00 1.00 17 LYS A N 3
ATOM 2642 C CA . LYS A 1 17 ? 15.056 -12.725 12.110 1.00 1.00 17 LYS A CA 3
ATOM 2643 C C . LYS A 1 17 ? 16.228 -13.699 12.206 1.00 1.00 17 LYS A C 3
ATOM 2644 O O . LYS A 1 17 ? 17.153 -13.503 12.994 1.00 1.00 17 LYS A O 3
ATOM 2663 N N . HIS A 1 18 ? 16.170 -14.757 11.397 1.00 1.00 18 HIS A N 3
ATOM 2664 C CA . HIS A 1 18 ? 17.218 -15.773 11.394 1.00 1.00 18 HIS A CA 3
ATOM 2665 C C . HIS A 1 18 ? 18.474 -15.286 10.680 1.00 1.00 18 HIS A C 3
ATOM 2666 O O . HIS A 1 18 ? 19.579 -15.450 11.187 1.00 1.00 18 HIS A O 3
ATOM 2680 N N . ALA A 1 19 ? 18.314 -14.723 9.484 1.00 1.00 19 ALA A N 3
ATOM 2681 C CA . ALA A 1 19 ? 19.473 -14.270 8.711 1.00 1.00 19 ALA A CA 3
ATOM 2682 C C . ALA A 1 19 ? 20.280 -13.244 9.472 1.00 1.00 19 ALA A C 3
ATOM 2683 O O . ALA A 1 19 ? 21.467 -13.054 9.210 1.00 1.00 19 ALA A O 3
ATOM 2690 N N . THR A 1 20 ? 19.650 -12.607 10.424 1.00 1.00 20 THR A N 3
ATOM 2691 C CA . THR A 1 20 ? 20.346 -11.624 11.239 1.00 1.00 20 THR A CA 3
ATOM 2692 C C . THR A 1 20 ? 21.384 -12.330 12.107 1.00 1.00 20 THR A C 3
ATOM 2693 O O . THR A 1 20 ? 22.349 -11.719 12.564 1.00 1.00 20 THR A O 3
ATOM 2704 N N . LYS A 1 21 ? 21.188 -13.630 12.303 1.00 1.00 21 LYS A N 3
ATOM 2705 C CA . LYS A 1 21 ? 22.124 -14.428 13.089 1.00 1.00 21 LYS A CA 3
ATOM 2706 C C . LYS A 1 21 ? 23.462 -14.572 12.367 1.00 1.00 21 LYS A C 3
ATOM 2707 O O . LYS A 1 21 ? 24.518 -14.576 12.994 1.00 1.00 21 LYS A O 3
ATOM 2726 N N . THR A 1 22 ? 23.408 -14.710 11.046 1.00 1.00 22 THR A N 3
ATOM 2727 C CA . THR A 1 22 ? 24.626 -14.880 10.251 1.00 1.00 22 THR A CA 3
ATOM 2728 C C . THR A 1 22 ? 25.569 -13.684 10.399 1.00 1.00 22 THR A C 3
ATOM 2729 O O . THR A 1 22 ? 26.735 -13.751 10.009 1.00 1.00 22 THR A O 3
ATOM 2740 N N . ALA A 1 23 ? 25.058 -12.597 10.961 1.00 1.00 23 ALA A N 3
ATOM 2741 C CA . ALA A 1 23 ? 25.853 -11.398 11.158 1.00 1.00 23 ALA A CA 3
ATOM 2742 C C . ALA A 1 23 ? 27.180 -11.746 11.820 1.00 1.00 23 ALA A C 3
ATOM 2743 O O . ALA A 1 23 ? 28.232 -11.364 11.331 1.00 1.00 23 ALA A O 3
ATOM 2750 N N . LYS A 1 24 ? 27.122 -12.469 12.935 1.00 1.00 24 LYS A N 3
ATOM 2751 C CA . LYS A 1 24 ? 28.340 -12.859 13.652 1.00 1.00 24 LYS A CA 3
ATOM 2752 C C . LYS A 1 24 ? 29.348 -13.491 12.689 1.00 1.00 24 LYS A C 3
ATOM 2753 O O . LYS A 1 24 ? 30.360 -12.890 12.334 1.00 1.00 24 LYS A O 3
ATOM 2772 N N . ASP A 1 25 ? 29.066 -14.729 12.313 1.00 1.00 25 ASP A N 3
ATOM 2773 C CA . ASP A 1 25 ? 29.956 -15.477 11.433 1.00 1.00 25 ASP A CA 3
ATOM 2774 C C . ASP A 1 25 ? 30.374 -14.577 10.282 1.00 1.00 25 ASP A C 3
ATOM 2775 O O . ASP A 1 25 ? 31.536 -14.568 9.878 1.00 1.00 25 ASP A O 3
ATOM 2784 N N . ALA A 1 26 ? 29.427 -13.791 9.790 1.00 1.00 26 ALA A N 3
ATOM 2785 C CA . ALA A 1 26 ? 29.719 -12.854 8.723 1.00 1.00 26 ALA A CA 3
ATOM 2786 C C . ALA A 1 26 ? 30.641 -11.747 9.243 1.00 1.00 26 ALA A C 3
ATOM 2787 O O . ALA A 1 26 ? 31.568 -11.333 8.557 1.00 1.00 26 ALA A O 3
ATOM 2794 N N . LEU A 1 27 ? 30.373 -11.265 10.462 1.00 1.00 27 LEU A N 3
ATOM 2795 C CA . LEU A 1 27 ? 31.198 -10.193 11.047 1.00 1.00 27 LEU A CA 3
ATOM 2796 C C . LEU A 1 27 ? 32.648 -10.635 11.174 1.00 1.00 27 LEU A C 3
ATOM 2797 O O . LEU A 1 27 ? 33.566 -9.893 10.839 1.00 1.00 27 LEU A O 3
ATOM 2813 N N . SER A 1 28 ? 32.845 -11.843 11.655 1.00 1.00 28 SER A N 3
ATOM 2814 C CA . SER A 1 28 ? 34.196 -12.369 11.809 1.00 1.00 28 SER A CA 3
ATOM 2815 C C . SER A 1 28 ? 34.879 -12.380 10.445 1.00 1.00 28 SER A C 3
ATOM 2816 O O . SER A 1 28 ? 36.100 -12.287 10.339 1.00 1.00 28 SER A O 3
ATOM 2824 N N . SER A 1 29 ? 34.060 -12.487 9.408 1.00 1.00 29 SER A N 3
ATOM 2825 C CA . SER A 1 29 ? 34.587 -12.500 8.037 1.00 1.00 29 SER A CA 3
ATOM 2826 C C . SER A 1 29 ? 35.040 -11.099 7.590 1.00 1.00 29 SER A C 3
ATOM 2827 O O . SER A 1 29 ? 35.491 -10.926 6.460 1.00 1.00 29 SER A O 3
ATOM 2835 N N . VAL A 1 30 ? 34.907 -10.101 8.466 1.00 1.00 30 VAL A N 3
ATOM 2836 C CA . VAL A 1 30 ? 35.294 -8.725 8.115 1.00 1.00 30 VAL A CA 3
ATOM 2837 C C . VAL A 1 30 ? 36.747 -8.633 7.643 1.00 1.00 30 VAL A C 3
ATOM 2838 O O . VAL A 1 30 ? 37.225 -7.548 7.333 1.00 1.00 30 VAL A O 3
ATOM 2851 N N . GLN A 1 31 ? 37.444 -9.762 7.604 1.00 1.00 31 GLN A N 3
ATOM 2852 C CA . GLN A 1 31 ? 38.849 -9.781 7.171 1.00 1.00 31 GLN A CA 3
ATOM 2853 C C . GLN A 1 31 ? 39.053 -8.908 5.946 1.00 1.00 31 GLN A C 3
ATOM 2854 O O . GLN A 1 31 ? 40.181 -8.533 5.625 1.00 1.00 31 GLN A O 3
ATOM 2868 N N . GLU A 1 32 ? 37.967 -8.563 5.282 1.00 1.00 32 GLU A N 3
ATOM 2869 C CA . GLU A 1 32 ? 38.055 -7.706 4.117 1.00 1.00 32 GLU A CA 3
ATOM 2870 C C . GLU A 1 32 ? 38.348 -6.283 4.574 1.00 1.00 32 GLU A C 3
ATOM 2871 O O . GLU A 1 32 ? 38.548 -5.383 3.760 1.00 1.00 32 GLU A O 3
ATOM 2883 N N . SER A 1 33 ? 38.374 -6.091 5.895 1.00 1.00 33 SER A N 3
ATOM 2884 C CA . SER A 1 33 ? 38.649 -4.781 6.461 1.00 1.00 33 SER A CA 3
ATOM 2885 C C . SER A 1 33 ? 40.004 -4.294 5.985 1.00 1.00 33 SER A C 3
ATOM 2886 O O . SER A 1 33 ? 40.312 -3.106 6.055 1.00 1.00 33 SER A O 3
ATOM 2894 N N . GLN A 1 34 ? 40.816 -5.227 5.506 1.00 1.00 34 GLN A N 3
ATOM 2895 C CA . GLN A 1 34 ? 42.152 -4.879 5.029 1.00 1.00 34 GLN A CA 3
ATOM 2896 C C . GLN A 1 34 ? 42.095 -3.727 4.024 1.00 1.00 34 GLN A C 3
ATOM 2897 O O . GLN A 1 34 ? 43.131 -3.180 3.647 1.00 1.00 34 GLN A O 3
ATOM 2911 N N . VAL A 1 35 ? 40.888 -3.366 3.583 1.00 1.00 35 VAL A N 3
ATOM 2912 C CA . VAL A 1 35 ? 40.718 -2.275 2.614 1.00 1.00 35 VAL A CA 3
ATOM 2913 C C . VAL A 1 35 ? 41.600 -1.066 2.967 1.00 1.00 35 VAL A C 3
ATOM 2914 O O . VAL A 1 35 ? 41.788 -0.171 2.148 1.00 1.00 35 VAL A O 3
ATOM 2927 N N . ALA A 1 36 ? 42.174 -1.072 4.168 1.00 1.00 36 ALA A N 3
ATOM 2928 C CA . ALA A 1 36 ? 43.074 0.009 4.578 1.00 1.00 36 ALA A CA 3
ATOM 2929 C C . ALA A 1 36 ? 44.069 0.279 3.463 1.00 1.00 36 ALA A C 3
ATOM 2930 O O . ALA A 1 36 ? 44.064 1.356 2.866 1.00 1.00 36 ALA A O 3
ATOM 2937 N N . GLN A 1 37 ? 44.934 -0.704 3.196 1.00 1.00 37 GLN A N 3
ATOM 2938 C CA . GLN A 1 37 ? 45.943 -0.550 2.147 1.00 1.00 37 GLN A CA 3
ATOM 2939 C C . GLN A 1 37 ? 45.322 0.168 0.947 1.00 1.00 37 GLN A C 3
ATOM 2940 O O . GLN A 1 37 ? 45.954 1.030 0.337 1.00 1.00 37 GLN A O 3
ATOM 2954 N N . GLN A 1 38 ? 44.073 -0.179 0.628 1.00 1.00 38 GLN A N 3
ATOM 2955 C CA . GLN A 1 38 ? 43.376 0.463 -0.483 1.00 1.00 38 GLN A CA 3
ATOM 2956 C C . GLN A 1 38 ? 43.207 1.945 -0.163 1.00 1.00 38 GLN A C 3
ATOM 2957 O O . GLN A 1 38 ? 43.659 2.810 -0.905 1.00 1.00 38 GLN A O 3
ATOM 2971 N N . ALA A 1 39 ? 42.550 2.218 0.959 1.00 1.00 39 ALA A N 3
ATOM 2972 C CA . ALA A 1 39 ? 42.339 3.601 1.378 1.00 1.00 39 ALA A CA 3
ATOM 2973 C C . ALA A 1 39 ? 43.654 4.359 1.237 1.00 1.00 39 ALA A C 3
ATOM 2974 O O . ALA A 1 39 ? 43.729 5.371 0.542 1.00 1.00 39 ALA A O 3
ATOM 2981 N N . ARG A 1 40 ? 44.696 3.844 1.889 1.00 1.00 40 ARG A N 3
ATOM 2982 C CA . ARG A 1 40 ? 46.021 4.469 1.811 1.00 1.00 40 ARG A CA 3
ATOM 2983 C C . ARG A 1 40 ? 46.489 4.542 0.360 1.00 1.00 40 ARG A C 3
ATOM 2984 O O . ARG A 1 40 ? 47.488 5.182 0.036 1.00 1.00 40 ARG A O 3
ATOM 3005 N N . GLY A 1 41 ? 45.715 3.903 -0.484 1.00 1.00 41 GLY A N 3
ATOM 3006 C CA . GLY A 1 41 ? 45.987 3.903 -1.909 1.00 1.00 41 GLY A CA 3
ATOM 3007 C C . GLY A 1 41 ? 45.548 5.230 -2.512 1.00 1.00 41 GLY A C 3
ATOM 3008 O O . GLY A 1 41 ? 46.348 5.960 -3.098 1.00 1.00 41 GLY A O 3
ATOM 3012 N N . TRP A 1 42 ? 44.255 5.504 -2.405 1.00 1.00 42 TRP A N 3
ATOM 3013 C CA . TRP A 1 42 ? 43.684 6.725 -2.990 1.00 1.00 42 TRP A CA 3
ATOM 3014 C C . TRP A 1 42 ? 44.541 7.942 -2.656 1.00 1.00 42 TRP A C 3
ATOM 3015 O O . TRP A 1 42 ? 44.448 8.981 -3.310 1.00 1.00 42 TRP A O 3
ATOM 3036 N N . VAL A 1 43 ? 45.388 7.795 -1.651 1.00 1.00 43 VAL A N 3
ATOM 3037 C CA . VAL A 1 43 ? 46.282 8.872 -1.238 1.00 1.00 43 VAL A CA 3
ATOM 3038 C C . VAL A 1 43 ? 47.061 9.418 -2.433 1.00 1.00 43 VAL A C 3
ATOM 3039 O O . VAL A 1 43 ? 46.867 10.562 -2.845 1.00 1.00 43 VAL A O 3
ATOM 3052 N N . THR A 1 44 ? 47.964 8.598 -2.963 1.00 1.00 44 THR A N 3
ATOM 3053 C CA . THR A 1 44 ? 48.791 9.022 -4.087 1.00 1.00 44 THR A CA 3
ATOM 3054 C C . THR A 1 44 ? 47.909 9.483 -5.236 1.00 1.00 44 THR A C 3
ATOM 3055 O O . THR A 1 44 ? 48.267 10.400 -5.973 1.00 1.00 44 THR A O 3
ATOM 3066 N N . ASP A 1 45 ? 46.758 8.846 -5.389 1.00 1.00 45 ASP A N 3
ATOM 3067 C CA . ASP A 1 45 ? 45.835 9.205 -6.456 1.00 1.00 45 ASP A CA 3
ATOM 3068 C C . ASP A 1 45 ? 45.215 10.578 -6.194 1.00 1.00 45 ASP A C 3
ATOM 3069 O O . ASP A 1 45 ? 44.150 10.896 -6.720 1.00 1.00 45 ASP A O 3
ATOM 3078 N N . GLY A 1 46 ? 45.896 11.397 -5.390 1.00 1.00 46 GLY A N 3
ATOM 3079 C CA . GLY A 1 46 ? 45.396 12.732 -5.093 1.00 1.00 46 GLY A CA 3
ATOM 3080 C C . GLY A 1 46 ? 44.102 12.664 -4.292 1.00 1.00 46 GLY A C 3
ATOM 3081 O O . GLY A 1 46 ? 43.113 13.304 -4.647 1.00 1.00 46 GLY A O 3
ATOM 3085 N N . PHE A 1 47 ? 44.115 11.908 -3.198 1.00 1.00 47 PHE A N 3
ATOM 3086 C CA . PHE A 1 47 ? 42.936 11.796 -2.348 1.00 1.00 47 PHE A CA 3
ATOM 3087 C C . PHE A 1 47 ? 42.444 13.180 -1.933 1.00 1.00 47 PHE A C 3
ATOM 3088 O O . PHE A 1 47 ? 41.242 13.441 -1.910 1.00 1.00 47 PHE A O 3
ATOM 3105 N N . SER A 1 48 ? 43.385 14.057 -1.591 1.00 1.00 48 SER A N 3
ATOM 3106 C CA . SER A 1 48 ? 43.039 15.405 -1.157 1.00 1.00 48 SER A CA 3
ATOM 3107 C C . SER A 1 48 ? 41.995 16.016 -2.077 1.00 1.00 48 SER A C 3
ATOM 3108 O O . SER A 1 48 ? 41.249 16.906 -1.669 1.00 1.00 48 SER A O 3
ATOM 3116 N N . SER A 1 49 ? 41.951 15.565 -3.327 1.00 1.00 49 SER A N 3
ATOM 3117 C CA . SER A 1 49 ? 41.002 16.116 -4.282 1.00 1.00 49 SER A CA 3
ATOM 3118 C C . SER A 1 49 ? 39.598 16.115 -3.701 1.00 1.00 49 SER A C 3
ATOM 3119 O O . SER A 1 49 ? 38.699 16.770 -4.228 1.00 1.00 49 SER A O 3
ATOM 3127 N N . LEU A 1 50 ? 39.423 15.408 -2.592 1.00 1.00 50 LEU A N 3
ATOM 3128 C CA . LEU A 1 50 ? 38.134 15.366 -1.918 1.00 1.00 50 LEU A CA 3
ATOM 3129 C C . LEU A 1 50 ? 37.936 16.651 -1.119 1.00 1.00 50 LEU A C 3
ATOM 3130 O O . LEU A 1 50 ? 36.818 17.126 -0.959 1.00 1.00 50 LEU A O 3
ATOM 3146 N N . LYS A 1 51 ? 39.045 17.206 -0.629 1.00 1.00 51 LYS A N 3
ATOM 3147 C CA . LYS A 1 51 ? 39.001 18.437 0.156 1.00 1.00 51 LYS A CA 3
ATOM 3148 C C . LYS A 1 51 ? 38.381 19.562 -0.661 1.00 1.00 51 LYS A C 3
ATOM 3149 O O . LYS A 1 51 ? 37.499 20.278 -0.188 1.00 1.00 51 LYS A O 3
ATOM 3168 N N . ASP A 1 52 ? 38.840 19.701 -1.899 1.00 1.00 52 ASP A N 3
ATOM 3169 C CA . ASP A 1 52 ? 38.307 20.732 -2.774 1.00 1.00 52 ASP A CA 3
ATOM 3170 C C . ASP A 1 52 ? 36.801 20.565 -2.889 1.00 1.00 52 ASP A C 3
ATOM 3171 O O . ASP A 1 52 ? 36.035 21.446 -2.496 1.00 1.00 52 ASP A O 3
ATOM 3180 N N . TYR A 1 53 ? 36.377 19.434 -3.440 1.00 1.00 53 TYR A N 3
ATOM 3181 C CA . TYR A 1 53 ? 34.956 19.179 -3.605 1.00 1.00 53 TYR A CA 3
ATOM 3182 C C . TYR A 1 53 ? 34.259 19.179 -2.252 1.00 1.00 53 TYR A C 3
ATOM 3183 O O . TYR A 1 53 ? 33.225 19.820 -2.094 1.00 1.00 53 TYR A O 3
ATOM 3201 N N . TRP A 1 54 ? 34.828 18.470 -1.278 1.00 1.00 54 TRP A N 3
ATOM 3202 C CA . TRP A 1 54 ? 34.228 18.420 0.051 1.00 1.00 54 TRP A CA 3
ATOM 3203 C C . TRP A 1 54 ? 34.118 19.828 0.626 1.00 1.00 54 TRP A C 3
ATOM 3204 O O . TRP A 1 54 ? 33.035 20.281 0.995 1.00 1.00 54 TRP A O 3
ATOM 3225 N N . SER A 1 55 ? 35.248 20.521 0.694 1.00 1.00 55 SER A N 3
ATOM 3226 C CA . SER A 1 55 ? 35.263 21.879 1.218 1.00 1.00 55 SER A CA 3
ATOM 3227 C C . SER A 1 55 ? 34.179 22.716 0.544 1.00 1.00 55 SER A C 3
ATOM 3228 O O . SER A 1 55 ? 33.565 23.578 1.172 1.00 1.00 55 SER A O 3
ATOM 3236 N N . THR A 1 56 ? 33.941 22.446 -0.738 1.00 1.00 56 THR A N 3
ATOM 3237 C CA . THR A 1 56 ? 32.915 23.181 -1.474 1.00 1.00 56 THR A CA 3
ATOM 3238 C C . THR A 1 56 ? 31.513 22.742 -1.039 1.00 1.00 56 THR A C 3
ATOM 3239 O O . THR A 1 56 ? 30.835 23.458 -0.301 1.00 1.00 56 THR A O 3
ATOM 3250 N N . VAL A 1 57 ? 31.072 21.578 -1.522 1.00 1.00 57 VAL A N 3
ATOM 3251 C CA . VAL A 1 57 ? 29.731 21.078 -1.194 1.00 1.00 57 VAL A CA 3
ATOM 3252 C C . VAL A 1 57 ? 29.400 21.340 0.272 1.00 1.00 57 VAL A C 3
ATOM 3253 O O . VAL A 1 57 ? 28.440 22.047 0.579 1.00 1.00 57 VAL A O 3
ATOM 3266 N N . LYS A 1 58 ? 30.199 20.781 1.175 1.00 1.00 58 LYS A N 3
ATOM 3267 C CA . LYS A 1 58 ? 29.979 20.976 2.603 1.00 1.00 58 LYS A CA 3
ATOM 3268 C C . LYS A 1 58 ? 29.612 22.425 2.906 1.00 1.00 58 LYS A C 3
ATOM 3269 O O . LYS A 1 58 ? 28.508 22.714 3.361 1.00 1.00 58 LYS A O 3
ATOM 3288 N N . ASP A 1 59 ? 30.548 23.330 2.659 1.00 1.00 59 ASP A N 3
ATOM 3289 C CA . ASP A 1 59 ? 30.307 24.740 2.922 1.00 1.00 59 ASP A CA 3
ATOM 3290 C C . ASP A 1 59 ? 29.120 25.234 2.109 1.00 1.00 59 ASP A C 3
ATOM 3291 O O . ASP A 1 59 ? 28.259 25.948 2.626 1.00 1.00 59 ASP A O 3
ATOM 3300 N N . LYS A 1 60 ? 29.084 24.875 0.831 1.00 1.00 60 LYS A N 3
ATOM 3301 C CA . LYS A 1 60 ? 28.009 25.309 -0.051 1.00 1.00 60 LYS A CA 3
ATOM 3302 C C . LYS A 1 60 ? 26.685 24.688 0.357 1.00 1.00 60 LYS A C 3
ATOM 3303 O O . LYS A 1 60 ? 25.624 25.091 -0.120 1.00 1.00 60 LYS A O 3
ATOM 3322 N N . PHE A 1 61 ? 26.741 23.721 1.248 1.00 1.00 61 PHE A N 3
ATOM 3323 C CA . PHE A 1 61 ? 25.524 23.086 1.710 1.00 1.00 61 PHE A CA 3
ATOM 3324 C C . PHE A 1 61 ? 24.688 24.112 2.461 1.00 1.00 61 PHE A C 3
ATOM 3325 O O . PHE A 1 61 ? 23.473 23.968 2.591 1.00 1.00 61 PHE A O 3
ATOM 3342 N N . SER A 1 62 ? 25.351 25.164 2.938 1.00 1.00 62 SER A N 3
ATOM 3343 C CA . SER A 1 62 ? 24.650 26.225 3.656 1.00 1.00 62 SER A CA 3
ATOM 3344 C C . SER A 1 62 ? 23.781 27.051 2.709 1.00 1.00 62 SER A C 3
ATOM 3345 O O . SER A 1 62 ? 22.579 27.206 2.924 1.00 1.00 62 SER A O 3
ATOM 3353 N N . GLU A 1 63 ? 24.411 27.593 1.668 1.00 1.00 63 GLU A N 3
ATOM 3354 C CA . GLU A 1 63 ? 23.703 28.424 0.695 1.00 1.00 63 GLU A CA 3
ATOM 3355 C C . GLU A 1 63 ? 22.819 27.587 -0.217 1.00 1.00 63 GLU A C 3
ATOM 3356 O O . GLU A 1 63 ? 21.790 28.058 -0.702 1.00 1.00 63 GLU A O 3
ATOM 3368 N N . PHE A 1 64 ? 23.239 26.357 -0.483 1.00 1.00 64 PHE A N 3
ATOM 3369 C CA . PHE A 1 64 ? 22.493 25.486 -1.379 1.00 1.00 64 PHE A CA 3
ATOM 3370 C C . PHE A 1 64 ? 21.072 25.278 -0.875 1.00 1.00 64 PHE A C 3
ATOM 3371 O O . PHE A 1 64 ? 20.271 24.602 -1.521 1.00 1.00 64 PHE A O 3
ATOM 3388 N N . TRP A 1 65 ? 20.757 25.873 0.269 1.00 1.00 65 TRP A N 3
ATOM 3389 C CA . TRP A 1 65 ? 19.416 25.750 0.824 1.00 1.00 65 TRP A CA 3
ATOM 3390 C C . TRP A 1 65 ? 18.451 26.688 0.091 1.00 1.00 65 TRP A C 3
ATOM 3391 O O . TRP A 1 65 ? 17.402 26.261 -0.395 1.00 1.00 65 TRP A O 3
ATOM 3412 N N . ASP A 1 66 ? 18.830 27.962 -0.007 1.00 1.00 66 ASP A N 3
ATOM 3413 C CA . ASP A 1 66 ? 18.021 28.966 -0.706 1.00 1.00 66 ASP A CA 3
ATOM 3414 C C . ASP A 1 66 ? 18.308 28.921 -2.199 1.00 1.00 66 ASP A C 3
ATOM 3415 O O . ASP A 1 66 ? 19.372 28.476 -2.627 1.00 1.00 66 ASP A O 3
ATOM 3424 N N . LEU A 1 67 ? 17.342 29.377 -2.984 1.00 1.00 67 LEU A N 3
ATOM 3425 C CA . LEU A 1 67 ? 17.460 29.390 -4.439 1.00 1.00 67 LEU A CA 3
ATOM 3426 C C . LEU A 1 67 ? 17.125 30.779 -4.974 1.00 1.00 67 LEU A C 3
ATOM 3427 O O . LEU A 1 67 ? 16.962 31.730 -4.208 1.00 1.00 67 LEU A O 3
ATOM 3443 N N . ASP A 1 68 ? 17.053 30.892 -6.290 1.00 1.00 68 ASP A N 3
ATOM 3444 C CA . ASP A 1 68 ? 16.766 32.168 -6.932 1.00 1.00 68 ASP A CA 3
ATOM 3445 C C . ASP A 1 68 ? 15.427 32.706 -6.415 1.00 1.00 68 ASP A C 3
ATOM 3446 O O . ASP A 1 68 ? 14.676 31.983 -5.760 1.00 1.00 68 ASP A O 3
ATOM 3455 N N . PRO A 1 69 ? 15.119 33.954 -6.676 1.00 1.00 69 PRO A N 3
ATOM 3456 C CA . PRO A 1 69 ? 13.852 34.568 -6.192 1.00 1.00 69 PRO A CA 3
ATOM 3457 C C . PRO A 1 69 ? 12.657 33.644 -6.425 1.00 1.00 69 PRO A C 3
ATOM 3458 O O . PRO A 1 69 ? 11.586 33.855 -5.858 1.00 1.00 69 PRO A O 3
ATOM 3469 N N . GLU A 1 70 ? 12.851 32.604 -7.236 1.00 1.00 70 GLU A N 3
ATOM 3470 C CA . GLU A 1 70 ? 11.777 31.640 -7.500 1.00 1.00 70 GLU A CA 3
ATOM 3471 C C . GLU A 1 70 ? 12.279 30.223 -7.237 1.00 1.00 70 GLU A C 3
ATOM 3472 O O . GLU A 1 70 ? 13.066 29.676 -8.008 1.00 1.00 70 GLU A O 3
ATOM 3484 N N . VAL A 1 71 ? 11.779 29.614 -6.155 1.00 1.00 71 VAL A N 3
ATOM 3485 C CA . VAL A 1 71 ? 12.152 28.246 -5.822 1.00 1.00 71 VAL A CA 3
ATOM 3486 C C . VAL A 1 71 ? 11.070 27.297 -6.335 1.00 1.00 71 VAL A C 3
ATOM 3487 O O . VAL A 1 71 ? 10.109 26.999 -5.629 1.00 1.00 71 VAL A O 3
ATOM 3500 N N . ARG A 1 72 ? 11.236 26.818 -7.574 1.00 1.00 72 ARG A N 3
ATOM 3501 C CA . ARG A 1 72 ? 10.266 25.890 -8.174 1.00 1.00 72 ARG A CA 3
ATOM 3502 C C . ARG A 1 72 ? 10.958 24.630 -8.703 1.00 1.00 72 ARG A C 3
ATOM 3503 O O . ARG A 1 72 ? 12.133 24.683 -9.066 1.00 1.00 72 ARG A O 3
ATOM 3524 N N . PRO A 1 73 ? 10.270 23.508 -8.796 1.00 1.00 73 PRO A N 3
ATOM 3525 C CA . PRO A 1 73 ? 10.887 22.275 -9.344 1.00 1.00 73 PRO A CA 3
ATOM 3526 C C . PRO A 1 73 ? 11.041 22.367 -10.865 1.00 1.00 73 PRO A C 3
ATOM 3527 O O . PRO A 1 73 ? 11.785 21.595 -11.467 1.00 1.00 73 PRO A O 3
ATOM 3538 N N . THR A 1 74 ? 10.314 23.303 -11.481 1.00 1.00 74 THR A N 3
ATOM 3539 C CA . THR A 1 74 ? 10.363 23.462 -12.935 1.00 1.00 74 THR A CA 3
ATOM 3540 C C . THR A 1 74 ? 11.592 24.240 -13.374 1.00 1.00 74 THR A C 3
ATOM 3541 O O . THR A 1 74 ? 12.450 23.722 -14.086 1.00 1.00 74 THR A O 3
ATOM 3552 N N . SER A 1 75 ? 11.653 25.496 -12.981 1.00 1.00 75 SER A N 3
ATOM 3553 C CA . SER A 1 75 ? 12.763 26.346 -13.371 1.00 1.00 75 SER A CA 3
ATOM 3554 C C . SER A 1 75 ? 14.083 25.756 -12.885 1.00 1.00 75 SER A C 3
ATOM 3555 O O . SER A 1 75 ? 15.090 25.805 -13.592 1.00 1.00 75 SER A O 3
ATOM 3563 N N . ALA A 1 76 ? 14.076 25.205 -11.678 1.00 1.00 76 ALA A N 3
ATOM 3564 C CA . ALA A 1 76 ? 15.286 24.616 -11.112 1.00 1.00 76 ALA A CA 3
ATOM 3565 C C . ALA A 1 76 ? 15.893 23.573 -12.048 1.00 1.00 76 ALA A C 3
ATOM 3566 O O . ALA A 1 76 ? 16.997 23.757 -12.560 1.00 1.00 76 ALA A O 3
ATOM 3573 N N . VAL A 1 77 ? 15.182 22.466 -12.245 1.00 1.00 77 VAL A N 3
ATOM 3574 C CA . VAL A 1 77 ? 15.697 21.399 -13.096 1.00 1.00 77 VAL A CA 3
ATOM 3575 C C . VAL A 1 77 ? 15.926 21.919 -14.509 1.00 1.00 77 VAL A C 3
ATOM 3576 O O . VAL A 1 77 ? 16.995 21.715 -15.085 1.00 1.00 77 VAL A O 3
ATOM 3589 N N . ALA A 1 78 ? 14.934 22.609 -15.058 1.00 1.00 78 ALA A N 3
ATOM 3590 C CA . ALA A 1 78 ? 15.058 23.171 -16.397 1.00 1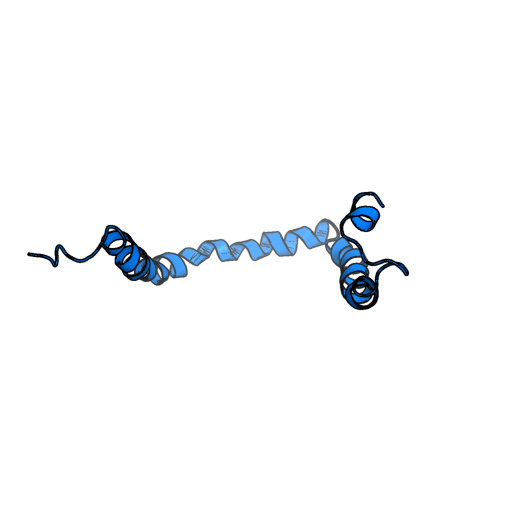.00 78 ALA A CA 3
ATOM 3591 C C . ALA A 1 78 ? 16.082 24.305 -16.404 1.00 1.00 78 ALA A C 3
ATOM 3592 O O . ALA A 1 78 ? 16.463 24.809 -17.460 1.00 1.00 78 ALA A O 3
ATOM 3599 N N . ALA A 1 79 ? 16.518 24.700 -15.212 1.00 1.00 79 ALA A N 3
ATOM 3600 C CA . ALA A 1 79 ? 17.492 25.779 -15.081 1.00 1.00 79 ALA A CA 3
ATOM 3601 C C . ALA A 1 79 ? 17.858 26.002 -13.617 1.00 1.00 79 ALA A C 3
ATOM 3602 O O . ALA A 1 79 ? 18.719 25.290 -13.126 1.00 1.00 79 ALA A O 3
ATOM 3610 N N . SER A 1 1 ? 6.179 -22.747 15.713 1.00 1.00 1 SER A N 4
ATOM 3611 C CA . SER A 1 1 ? 7.196 -21.704 15.397 1.00 1.00 1 SER A CA 4
ATOM 3612 C C . SER A 1 1 ? 6.495 -20.377 15.127 1.00 1.00 1 SER A C 4
ATOM 3613 O O . SER A 1 1 ? 6.832 -19.354 15.722 1.00 1.00 1 SER A O 4
ATOM 3623 N N . GLU A 1 2 ? 5.518 -20.405 14.228 1.00 1.00 2 GLU A N 4
ATOM 3624 C CA . GLU A 1 2 ? 4.771 -19.201 13.884 1.00 1.00 2 GLU A CA 4
ATOM 3625 C C . GLU A 1 2 ? 3.476 -19.561 13.165 1.00 1.00 2 GLU A C 4
ATOM 3626 O O . GLU A 1 2 ? 3.417 -20.544 12.426 1.00 1.00 2 GLU A O 4
ATOM 3638 N N . ALA A 1 3 ? 2.434 -18.772 13.403 1.00 1.00 3 ALA A N 4
ATOM 3639 C CA . ALA A 1 3 ? 1.145 -19.024 12.791 1.00 1.00 3 ALA A CA 4
ATOM 3640 C C . ALA A 1 3 ? 1.286 -19.091 11.282 1.00 1.00 3 ALA A C 4
ATOM 3641 O O . ALA A 1 3 ? 1.490 -18.079 10.612 1.00 1.00 3 ALA A O 4
ATOM 3648 N N . GLU A 1 4 ? 1.174 -20.299 10.763 1.00 1.00 4 GLU A N 4
ATOM 3649 C CA . GLU A 1 4 ? 1.287 -20.521 9.329 1.00 1.00 4 GLU A CA 4
ATOM 3650 C C . GLU A 1 4 ? 0.093 -19.907 8.602 1.00 1.00 4 GLU A C 4
ATOM 3651 O O . GLU A 1 4 ? 0.153 -19.647 7.400 1.00 1.00 4 GLU A O 4
ATOM 3663 N N . ASP A 1 5 ? -0.989 -19.679 9.343 1.00 1.00 5 ASP A N 4
ATOM 3664 C CA . ASP A 1 5 ? -2.196 -19.097 8.764 1.00 1.00 5 ASP A CA 4
ATOM 3665 C C . ASP A 1 5 ? -1.939 -17.667 8.311 1.00 1.00 5 ASP A C 4
ATOM 3666 O O . ASP A 1 5 ? -2.754 -17.070 7.609 1.00 1.00 5 ASP A O 4
ATOM 3675 N N . ALA A 1 6 ? -0.807 -17.116 8.730 1.00 1.00 6 ALA A N 4
ATOM 3676 C CA . ALA A 1 6 ? -0.459 -15.759 8.377 1.00 1.00 6 ALA A CA 4
ATOM 3677 C C . ALA A 1 6 ? -0.324 -15.637 6.873 1.00 1.00 6 ALA A C 4
ATOM 3678 O O . ALA A 1 6 ? -0.296 -16.634 6.150 1.00 1.00 6 ALA A O 4
ATOM 3685 N N . SER A 1 7 ? -0.254 -14.408 6.415 1.00 1.00 7 SER A N 4
ATOM 3686 C CA . SER A 1 7 ? -0.136 -14.135 4.996 1.00 1.00 7 SER A CA 4
ATOM 3687 C C . SER A 1 7 ? 1.248 -14.504 4.489 1.00 1.00 7 SER A C 4
ATOM 3688 O O . SER A 1 7 ? 2.121 -14.910 5.255 1.00 1.00 7 SER A O 4
ATOM 3696 N N . LEU A 1 8 ? 1.433 -14.355 3.188 1.00 1.00 8 LEU A N 4
ATOM 3697 C CA . LEU A 1 8 ? 2.704 -14.665 2.546 1.00 1.00 8 LEU A CA 4
ATOM 3698 C C . LEU A 1 8 ? 3.846 -13.856 3.167 1.00 1.00 8 LEU A C 4
ATOM 3699 O O . LEU A 1 8 ? 5.004 -13.996 2.772 1.00 1.00 8 LEU A O 4
ATOM 3715 N N . LEU A 1 9 ? 3.523 -13.024 4.154 1.00 1.00 9 LEU A N 4
ATOM 3716 C CA . LEU A 1 9 ? 4.523 -12.215 4.837 1.00 1.00 9 LEU A CA 4
ATOM 3717 C C . LEU A 1 9 ? 5.251 -13.041 5.900 1.00 1.00 9 LEU A C 4
ATOM 3718 O O . LEU A 1 9 ? 6.219 -12.583 6.504 1.00 1.00 9 LEU A O 4
ATOM 3734 N N . SER A 1 10 ? 4.757 -14.254 6.133 1.00 1.00 10 SER A N 4
ATOM 3735 C CA . SER A 1 10 ? 5.349 -15.129 7.146 1.00 1.00 10 SER A CA 4
ATOM 3736 C C . SER A 1 10 ? 6.769 -15.523 6.787 1.00 1.00 10 SER A C 4
ATOM 3737 O O . SER A 1 10 ? 7.712 -15.189 7.503 1.00 1.00 10 SER A O 4
ATOM 3745 N N . PHE A 1 11 ? 6.914 -16.265 5.705 1.00 1.00 11 PHE A N 4
ATOM 3746 C CA . PHE A 1 11 ? 8.230 -16.731 5.298 1.00 1.00 11 PHE A CA 4
ATOM 3747 C C . PHE A 1 11 ? 9.242 -15.599 5.420 1.00 1.00 11 PHE A C 4
ATOM 3748 O O . PHE A 1 11 ? 10.321 -15.778 5.981 1.00 1.00 11 PHE A O 4
ATOM 3765 N N . MET A 1 12 ? 8.896 -14.442 4.876 1.00 1.00 12 MET A N 4
ATOM 3766 C CA . MET A 1 12 ? 9.801 -13.298 4.916 1.00 1.00 12 MET A CA 4
ATOM 3767 C C . MET A 1 12 ? 10.025 -12.845 6.351 1.00 1.00 12 MET A C 4
ATOM 3768 O O . MET A 1 12 ? 11.150 -12.867 6.848 1.00 1.00 12 MET A O 4
ATOM 3782 N N . GLN A 1 13 ? 8.946 -12.428 7.008 1.00 1.00 13 GLN A N 4
ATOM 3783 C CA . GLN A 1 13 ? 9.026 -11.962 8.394 1.00 1.00 13 GLN A CA 4
ATOM 3784 C C . GLN A 1 13 ? 10.084 -12.745 9.168 1.00 1.00 13 GLN A C 4
ATOM 3785 O O . GLN A 1 13 ? 11.008 -12.166 9.736 1.00 1.00 13 GLN A O 4
ATOM 3799 N N . GLY A 1 14 ? 9.942 -14.064 9.181 1.00 1.00 14 GLY A N 4
ATOM 3800 C CA . GLY A 1 14 ? 10.885 -14.919 9.885 1.00 1.00 14 GLY A CA 4
ATOM 3801 C C . GLY A 1 14 ? 12.262 -14.901 9.219 1.00 1.00 14 GLY A C 4
ATOM 3802 O O . GLY A 1 14 ? 13.286 -15.052 9.881 1.00 1.00 14 GLY A O 4
ATOM 3806 N N . TYR A 1 15 ? 12.279 -14.744 7.904 1.00 1.00 15 TYR A N 4
ATOM 3807 C CA . TYR A 1 15 ? 13.541 -14.731 7.166 1.00 1.00 15 TYR A CA 4
ATOM 3808 C C . TYR A 1 15 ? 14.497 -13.708 7.736 1.00 1.00 15 TYR A C 4
ATOM 3809 O O . TYR A 1 15 ? 15.575 -14.053 8.213 1.00 1.00 15 TYR A O 4
ATOM 3827 N N . MET A 1 16 ? 14.114 -12.456 7.664 1.00 1.00 16 MET A N 4
ATOM 3828 C CA . MET A 1 16 ? 14.970 -11.401 8.164 1.00 1.00 16 MET A CA 4
ATOM 3829 C C . MET A 1 16 ? 15.299 -11.670 9.617 1.00 1.00 16 MET A C 4
ATOM 3830 O O . MET A 1 16 ? 16.391 -11.351 10.082 1.00 1.00 16 MET A O 4
ATOM 3844 N N . LYS A 1 17 ? 14.364 -12.274 10.329 1.00 1.00 17 LYS A N 4
ATOM 3845 C CA . LYS A 1 17 ? 14.607 -12.591 11.732 1.00 1.00 17 LYS A CA 4
ATOM 3846 C C . LYS A 1 17 ? 15.736 -13.610 11.860 1.00 1.00 17 LYS A C 4
ATOM 3847 O O . LYS A 1 17 ? 16.630 -13.461 12.693 1.00 1.00 17 LYS A O 4
ATOM 3866 N N . HIS A 1 18 ? 15.677 -14.655 11.033 1.00 1.00 18 HIS A N 4
ATOM 3867 C CA . HIS A 1 18 ? 16.687 -15.709 11.064 1.00 1.00 18 HIS A CA 4
ATOM 3868 C C . HIS A 1 18 ? 17.974 -15.282 10.367 1.00 1.00 18 HIS A C 4
ATOM 3869 O O . HIS A 1 18 ? 19.066 -15.472 10.902 1.00 1.00 18 HIS A O 4
ATOM 3883 N N . ALA A 1 19 ? 17.853 -14.738 9.158 1.00 1.00 19 ALA A N 4
ATOM 3884 C CA . ALA A 1 19 ? 19.035 -14.335 8.400 1.00 1.00 19 ALA A CA 4
ATOM 3885 C C . ALA A 1 19 ? 19.870 -13.345 9.175 1.00 1.00 19 ALA A C 4
ATOM 3886 O O . ALA A 1 19 ? 21.068 -13.201 8.936 1.00 1.00 19 ALA A O 4
ATOM 3893 N N . THR A 1 20 ? 19.245 -12.689 10.117 1.00 1.00 20 THR A N 4
ATOM 3894 C CA . THR A 1 20 ? 19.961 -11.734 10.949 1.00 1.00 20 THR A CA 4
ATOM 3895 C C . THR A 1 20 ? 20.975 -12.487 11.805 1.00 1.00 20 THR A C 4
ATOM 3896 O O . THR A 1 20 ? 21.947 -11.911 12.292 1.00 1.00 20 THR A O 4
ATOM 3907 N N . LYS A 1 21 ? 20.756 -13.792 11.951 1.00 1.00 21 LYS A N 4
ATOM 3908 C CA . LYS A 1 21 ? 21.673 -14.628 12.720 1.00 1.00 21 LYS A CA 4
ATOM 3909 C C . LYS A 1 21 ? 23.028 -14.741 12.023 1.00 1.00 21 LYS A C 4
ATOM 3910 O O . LYS A 1 21 ? 24.070 -14.780 12.677 1.00 1.00 21 LYS A O 4
ATOM 3929 N N . THR A 1 22 ? 23.006 -14.821 10.695 1.00 1.00 22 THR A N 4
ATOM 3930 C CA . THR A 1 22 ? 24.243 -14.961 9.921 1.00 1.00 22 THR A CA 4
ATOM 3931 C C . THR A 1 22 ? 25.188 -13.781 10.140 1.00 1.00 22 THR A C 4
ATOM 3932 O O . THR A 1 22 ? 26.362 -13.839 9.777 1.00 1.00 22 THR A O 4
ATOM 3943 N N . ALA A 1 23 ? 24.670 -12.716 10.730 1.00 1.00 23 ALA A N 4
ATOM 3944 C CA . ALA A 1 23 ? 25.466 -11.530 10.993 1.00 1.00 23 ALA A CA 4
ATOM 3945 C C . ALA A 1 23 ? 26.778 -11.904 11.672 1.00 1.00 23 ALA A C 4
ATOM 3946 O O . ALA A 1 23 ? 27.843 -11.502 11.229 1.00 1.00 23 ALA A O 4
ATOM 3953 N N . LYS A 1 24 ? 26.692 -12.670 12.754 1.00 1.00 24 LYS A N 4
ATOM 3954 C CA . LYS A 1 24 ? 27.888 -13.087 13.486 1.00 1.00 24 LYS A CA 4
ATOM 3955 C C . LYS A 1 24 ? 28.909 -13.713 12.530 1.00 1.00 24 LYS A C 4
ATOM 3956 O O . LYS A 1 24 ? 29.944 -13.124 12.220 1.00 1.00 24 LYS A O 4
ATOM 3975 N N . ASP A 1 25 ? 28.614 -14.935 12.109 1.00 1.00 25 ASP A N 4
ATOM 3976 C CA . ASP A 1 25 ? 29.512 -15.678 11.232 1.00 1.00 25 ASP A CA 4
ATOM 3977 C C . ASP A 1 25 ? 29.962 -14.764 10.104 1.00 1.00 25 ASP A C 4
ATOM 3978 O O . ASP A 1 25 ? 31.135 -14.752 9.729 1.00 1.00 25 ASP A O 4
ATOM 3987 N N . ALA A 1 26 ? 29.033 -13.967 9.600 1.00 1.00 26 ALA A N 4
ATOM 3988 C CA . ALA A 1 26 ? 29.357 -13.016 8.553 1.00 1.00 26 ALA A CA 4
ATOM 3989 C C . ALA A 1 26 ? 30.280 -11.930 9.110 1.00 1.00 26 ALA A C 4
ATOM 3990 O O . ALA A 1 26 ? 31.231 -11.513 8.452 1.00 1.00 26 ALA A O 4
ATOM 3997 N N . LEU A 1 27 ? 29.989 -11.467 10.333 1.00 1.00 27 LEU A N 4
ATOM 3998 C CA . LEU A 1 27 ? 30.811 -10.416 10.954 1.00 1.00 27 LEU A CA 4
ATOM 3999 C C . LEU A 1 27 ? 32.253 -10.874 11.102 1.00 1.00 27 LEU A C 4
ATOM 4000 O O . LEU A 1 27 ? 33.183 -10.128 10.814 1.00 1.00 27 LEU A O 4
ATOM 4016 N N . SER A 1 28 ? 32.434 -12.097 11.549 1.00 1.00 28 SER A N 4
ATOM 4017 C CA . SER A 1 28 ? 33.778 -12.636 11.715 1.00 1.00 28 SER A CA 4
ATOM 4018 C C . SER A 1 28 ? 34.477 -12.632 10.363 1.00 1.00 28 SER A C 4
ATOM 4019 O O . SER A 1 28 ? 35.704 -12.562 10.277 1.00 1.00 28 SER A O 4
ATOM 4027 N N . SER A 1 29 ? 33.671 -12.704 9.307 1.00 1.00 29 SER A N 4
ATOM 4028 C CA . SER A 1 29 ? 34.217 -12.706 7.942 1.00 1.00 29 SER A CA 4
ATOM 4029 C C . SER A 1 29 ? 34.688 -11.306 7.514 1.00 1.00 29 SER A C 4
ATOM 4030 O O . SER A 1 29 ? 35.164 -11.128 6.393 1.00 1.00 29 SER A O 4
ATOM 4038 N N . VAL A 1 30 ? 34.544 -10.311 8.391 1.00 1.00 30 VAL A N 4
ATOM 4039 C CA . VAL A 1 30 ? 34.948 -8.936 8.051 1.00 1.00 30 VAL A CA 4
ATOM 4040 C C . VAL A 1 30 ? 36.405 -8.844 7.584 1.00 1.00 30 VAL A C 4
ATOM 4041 O O . VAL A 1 30 ? 36.893 -7.755 7.306 1.00 1.00 30 VAL A O 4
ATOM 4054 N N . GLN A 1 31 ? 37.090 -9.979 7.510 1.00 1.00 31 GLN A N 4
ATOM 4055 C CA . GLN A 1 31 ? 38.494 -10.006 7.077 1.00 1.00 31 GLN A CA 4
ATOM 4056 C C . GLN A 1 31 ? 38.714 -9.103 5.875 1.00 1.00 31 GLN A C 4
ATOM 4057 O O . GLN A 1 31 ? 39.846 -8.734 5.564 1.00 1.00 31 GLN A O 4
ATOM 4071 N N . GLU A 1 32 ? 37.632 -8.722 5.223 1.00 1.00 32 GLU A N 4
ATOM 4072 C CA . GLU A 1 32 ? 37.732 -7.834 4.080 1.00 1.00 32 GLU A CA 4
ATOM 4073 C C . GLU A 1 32 ? 38.056 -6.432 4.576 1.00 1.00 32 GLU A C 4
ATOM 4074 O O . GLU A 1 32 ? 38.288 -5.517 3.786 1.00 1.00 32 GLU A O 4
ATOM 4086 N N . SER A 1 33 ? 38.078 -6.277 5.900 1.00 1.00 33 SER A N 4
ATOM 4087 C CA . SER A 1 33 ? 38.389 -4.990 6.503 1.00 1.00 33 SER A CA 4
ATOM 4088 C C . SER A 1 33 ? 39.782 -4.566 6.092 1.00 1.00 33 SER A C 4
ATOM 4089 O O . SER A 1 33 ? 40.148 -3.397 6.210 1.00 1.00 33 SER A O 4
ATOM 4097 N N . GLN A 1 34 ? 40.562 -5.525 5.612 1.00 1.00 34 GLN A N 4
ATOM 4098 C CA . GLN A 1 34 ? 41.924 -5.219 5.197 1.00 1.00 34 GLN A CA 4
ATOM 4099 C C . GLN A 1 34 ? 41.916 -4.103 4.148 1.00 1.00 34 GLN A C 4
ATOM 4100 O O . GLN A 1 34 ? 42.962 -3.542 3.823 1.00 1.00 34 GLN A O 4
ATOM 4114 N N . VAL A 1 35 ? 40.727 -3.780 3.622 1.00 1.00 35 VAL A N 4
ATOM 4115 C CA . VAL A 1 35 ? 40.588 -2.725 2.610 1.00 1.00 35 VAL A CA 4
ATOM 4116 C C . VAL A 1 35 ? 41.375 -1.462 2.998 1.00 1.00 35 VAL A C 4
ATOM 4117 O O . VAL A 1 35 ? 41.528 -0.547 2.196 1.00 1.00 35 VAL A O 4
ATOM 4130 N N . ALA A 1 36 ? 41.924 -1.447 4.206 1.00 1.00 36 ALA A N 4
ATOM 4131 C CA . ALA A 1 36 ? 42.747 -0.322 4.645 1.00 1.00 36 ALA A CA 4
ATOM 4132 C C . ALA A 1 36 ? 43.744 0.032 3.550 1.00 1.00 36 ALA A C 4
ATOM 4133 O O . ALA A 1 36 ? 43.683 1.116 2.973 1.00 1.00 36 ALA A O 4
ATOM 4140 N N . GLN A 1 37 ? 44.672 -0.892 3.277 1.00 1.00 37 GLN A N 4
ATOM 4141 C CA . GLN A 1 37 ? 45.690 -0.659 2.248 1.00 1.00 37 GLN A CA 4
ATOM 4142 C C . GLN A 1 37 ? 45.062 0.054 1.048 1.00 1.00 37 GLN A C 4
ATOM 4143 O O . GLN A 1 37 ? 45.668 0.957 0.469 1.00 1.00 37 GLN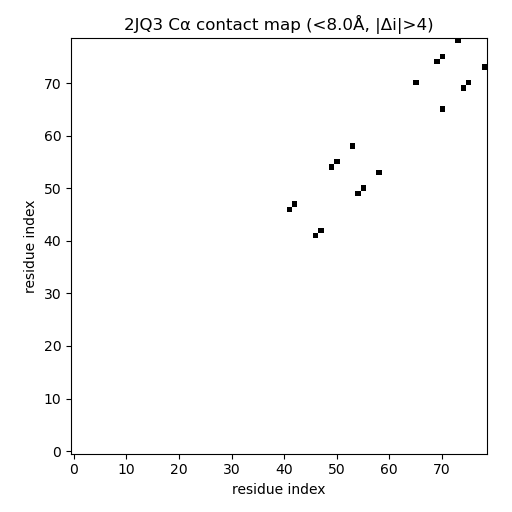 A O 4
ATOM 4157 N N . GLN A 1 38 ? 43.833 -0.335 0.693 1.00 1.00 38 GLN A N 4
ATOM 4158 C CA . GLN A 1 38 ? 43.135 0.309 -0.420 1.00 1.00 38 GLN A CA 4
ATOM 4159 C C . GLN A 1 38 ? 42.954 1.774 -0.068 1.00 1.00 38 GLN A C 4
ATOM 4160 O O . GLN A 1 38 ? 43.479 2.652 -0.742 1.00 1.00 38 GLN A O 4
ATOM 4174 N N . ALA A 1 39 ? 42.219 2.031 1.012 1.00 1.00 39 ALA A N 4
ATOM 4175 C CA . ALA A 1 39 ? 42.016 3.409 1.450 1.00 1.00 39 ALA A CA 4
ATOM 4176 C C . ALA A 1 39 ? 43.374 4.117 1.428 1.00 1.00 39 ALA A C 4
ATOM 4177 O O . ALA A 1 39 ? 43.542 5.149 0.776 1.00 1.00 39 ALA A O 4
ATOM 4184 N N . ARG A 1 40 ? 44.351 3.530 2.133 1.00 1.00 40 ARG A N 4
ATOM 4185 C CA . ARG A 1 40 ? 45.715 4.078 2.179 1.00 1.00 40 ARG A CA 4
ATOM 4186 C C . ARG A 1 40 ? 46.277 4.215 0.766 1.00 1.00 40 ARG A C 4
ATOM 4187 O O . ARG A 1 40 ? 47.348 4.768 0.548 1.00 1.00 40 ARG A O 4
ATOM 4208 N N . GLY A 1 41 ? 45.498 3.727 -0.167 1.00 1.00 41 GLY A N 4
ATOM 4209 C CA . GLY A 1 41 ? 45.837 3.817 -1.581 1.00 1.00 41 GLY A CA 4
ATOM 4210 C C . GLY A 1 41 ? 45.497 5.218 -2.088 1.00 1.00 41 GLY A C 4
ATOM 4211 O O . GLY A 1 41 ? 46.355 5.944 -2.599 1.00 1.00 41 GLY A O 4
ATOM 4215 N N . TRP A 1 42 ? 44.219 5.556 -1.975 1.00 1.00 42 TRP A N 4
ATOM 4216 C CA . TRP A 1 42 ? 43.706 6.846 -2.462 1.00 1.00 42 TRP A CA 4
ATOM 4217 C C . TRP A 1 42 ? 44.672 7.985 -2.152 1.00 1.00 42 TRP A C 4
ATOM 4218 O O . TRP A 1 42 ? 44.646 9.030 -2.804 1.00 1.00 42 TRP A O 4
ATOM 4239 N N . VAL A 1 43 ? 45.535 7.762 -1.178 1.00 1.00 43 VAL A N 4
ATOM 4240 C CA . VAL A 1 43 ? 46.530 8.760 -0.797 1.00 1.00 43 VAL A CA 4
ATOM 4241 C C . VAL A 1 43 ? 47.471 9.053 -1.971 1.00 1.00 43 VAL A C 4
ATOM 4242 O O . VAL A 1 43 ? 47.779 10.205 -2.268 1.00 1.00 43 VAL A O 4
ATOM 4255 N N . THR A 1 44 ? 47.932 7.981 -2.610 1.00 1.00 44 THR A N 4
ATOM 4256 C CA . THR A 1 44 ? 48.855 8.106 -3.728 1.00 1.00 44 THR A CA 4
ATOM 4257 C C . THR A 1 44 ? 48.194 8.902 -4.841 1.00 1.00 44 THR A C 4
ATOM 4258 O O . THR A 1 44 ? 48.820 9.763 -5.461 1.00 1.00 44 THR A O 4
ATOM 4269 N N . ASP A 1 45 ? 46.922 8.622 -5.081 1.00 1.00 45 ASP A N 4
ATOM 4270 C CA . ASP A 1 45 ? 46.185 9.331 -6.112 1.00 1.00 45 ASP A CA 4
ATOM 4271 C C . ASP A 1 45 ? 45.783 10.719 -5.618 1.00 1.00 45 ASP A C 4
ATOM 4272 O O . ASP A 1 45 ? 45.020 11.423 -6.279 1.00 1.00 45 ASP A O 4
ATOM 4281 N N . GLY A 1 46 ? 46.314 11.120 -4.461 1.00 1.00 46 GLY A N 4
ATOM 4282 C CA . GLY A 1 46 ? 45.993 12.443 -3.928 1.00 1.00 46 GLY A CA 4
ATOM 4283 C C . GLY A 1 46 ? 44.507 12.543 -3.583 1.00 1.00 46 GLY A C 4
ATOM 4284 O O . GLY A 1 46 ? 43.824 13.461 -4.037 1.00 1.00 46 GLY A O 4
ATOM 4288 N N . PHE A 1 47 ? 44.014 11.620 -2.757 1.00 1.00 47 PHE A N 4
ATOM 4289 C CA . PHE A 1 47 ? 42.610 11.645 -2.346 1.00 1.00 47 PHE A CA 4
ATOM 4290 C C . PHE A 1 47 ? 42.182 13.059 -1.951 1.00 1.00 47 PHE A C 4
ATOM 4291 O O . PHE A 1 47 ? 40.990 13.352 -1.851 1.00 1.00 47 PHE A O 4
ATOM 4308 N N . SER A 1 48 ? 43.164 13.923 -1.702 1.00 1.00 48 SER A N 4
ATOM 4309 C CA . SER A 1 48 ? 42.874 15.291 -1.286 1.00 1.00 48 SER A CA 4
ATOM 4310 C C . SER A 1 48 ? 41.788 15.894 -2.158 1.00 1.00 48 SER A C 4
ATOM 4311 O O . SER A 1 48 ? 41.042 16.768 -1.718 1.00 1.00 48 SER A O 4
ATOM 4319 N N . SER A 1 49 ? 41.706 15.439 -3.399 1.00 1.00 49 SER A N 4
ATOM 4320 C CA . SER A 1 49 ? 40.713 15.964 -4.316 1.00 1.00 49 SER A CA 4
ATOM 4321 C C . SER A 1 49 ? 39.327 15.928 -3.686 1.00 1.00 49 SER A C 4
ATOM 4322 O O . SER A 1 49 ? 38.391 16.543 -4.200 1.00 1.00 49 SER A O 4
ATOM 4330 N N . LEU A 1 50 ? 39.196 15.243 -2.552 1.00 1.00 50 LEU A N 4
ATOM 4331 C CA . LEU A 1 50 ? 37.912 15.194 -1.860 1.00 1.00 50 LEU A CA 4
ATOM 4332 C C . LEU A 1 50 ? 37.721 16.466 -1.041 1.00 1.00 50 LEU A C 4
ATOM 4333 O O . LEU A 1 50 ? 36.601 16.937 -0.864 1.00 1.00 50 LEU A O 4
ATOM 4349 N N . LYS A 1 51 ? 38.831 17.011 -0.539 1.00 1.00 51 LYS A N 4
ATOM 4350 C CA . LYS A 1 51 ? 38.787 18.225 0.273 1.00 1.00 51 LYS A CA 4
ATOM 4351 C C . LYS A 1 51 ? 38.135 19.365 -0.499 1.00 1.00 51 LYS A C 4
ATOM 4352 O O . LYS A 1 51 ? 37.069 19.848 -0.128 1.00 1.00 51 LYS A O 4
ATOM 4371 N N . ASP A 1 52 ? 38.784 19.781 -1.582 1.00 1.00 52 ASP A N 4
ATOM 4372 C CA . ASP A 1 52 ? 38.251 20.867 -2.402 1.00 1.00 52 ASP A CA 4
ATOM 4373 C C . ASP A 1 52 ? 36.758 20.653 -2.624 1.00 1.00 52 ASP A C 4
ATOM 4374 O O . ASP A 1 52 ? 35.941 21.509 -2.288 1.00 1.00 52 ASP A O 4
ATOM 4383 N N . TYR A 1 53 ? 36.411 19.512 -3.209 1.00 1.00 53 TYR A N 4
ATOM 4384 C CA . TYR A 1 53 ? 35.015 19.211 -3.488 1.00 1.00 53 TYR A CA 4
ATOM 4385 C C . TYR A 1 53 ? 34.202 19.303 -2.200 1.00 1.00 53 TYR A C 4
ATOM 4386 O O . TYR A 1 53 ? 33.086 19.820 -2.200 1.00 1.00 53 TYR A O 4
ATOM 4404 N N . TRP A 1 54 ? 34.770 18.817 -1.098 1.00 1.00 54 TRP A N 4
ATOM 4405 C CA . TRP A 1 54 ? 34.074 18.880 0.185 1.00 1.00 54 TRP A CA 4
ATOM 4406 C C . TRP A 1 54 ? 33.990 20.325 0.662 1.00 1.00 54 TRP A C 4
ATOM 4407 O O . TRP A 1 54 ? 32.915 20.811 1.010 1.00 1.00 54 TRP A O 4
ATOM 4428 N N . SER A 1 55 ? 35.130 21.008 0.682 1.00 1.00 55 SER A N 4
ATOM 4429 C CA . SER A 1 55 ? 35.160 22.395 1.126 1.00 1.00 55 SER A CA 4
ATOM 4430 C C . SER A 1 55 ? 34.038 23.177 0.457 1.00 1.00 55 SER A C 4
ATOM 4431 O O . SER A 1 55 ? 33.392 24.015 1.085 1.00 1.00 55 SER A O 4
ATOM 4439 N N . THR A 1 56 ? 33.788 22.871 -0.812 1.00 1.00 56 THR A N 4
ATOM 4440 C CA . THR A 1 56 ? 32.709 23.534 -1.535 1.00 1.00 56 THR A CA 4
ATOM 4441 C C . THR A 1 56 ? 31.358 22.959 -1.108 1.00 1.00 56 THR A C 4
ATOM 4442 O O . THR A 1 56 ? 30.605 23.598 -0.373 1.00 1.00 56 THR A O 4
ATOM 4453 N N . VAL A 1 57 ? 31.049 21.756 -1.595 1.00 1.00 57 VAL A N 4
ATOM 4454 C CA . VAL A 1 57 ? 29.776 21.106 -1.277 1.00 1.00 57 VAL A CA 4
ATOM 4455 C C . VAL A 1 57 ? 29.401 21.326 0.184 1.00 1.00 57 VAL A C 4
ATOM 4456 O O . VAL A 1 57 ? 28.433 22.026 0.482 1.00 1.00 57 VAL A O 4
ATOM 4469 N N . LYS A 1 58 ? 30.160 20.716 1.093 1.00 1.00 58 LYS A N 4
ATOM 4470 C CA . LYS A 1 58 ? 29.888 20.846 2.522 1.00 1.00 58 LYS A CA 4
ATOM 4471 C C . LYS A 1 58 ? 29.453 22.266 2.863 1.00 1.00 58 LYS A C 4
ATOM 4472 O O . LYS A 1 58 ? 28.327 22.494 3.297 1.00 1.00 58 LYS A O 4
ATOM 4491 N N . ASP A 1 59 ? 30.355 23.213 2.670 1.00 1.00 59 ASP A N 4
ATOM 4492 C CA . ASP A 1 59 ? 30.053 24.603 2.967 1.00 1.00 59 ASP A CA 4
ATOM 4493 C C . ASP A 1 59 ? 28.864 25.082 2.139 1.00 1.00 59 ASP A C 4
ATOM 4494 O O . ASP A 1 59 ? 27.984 25.776 2.649 1.00 1.00 59 ASP A O 4
ATOM 4503 N N . LYS A 1 60 ? 28.857 24.733 0.857 1.00 1.00 60 LYS A N 4
ATOM 4504 C CA . LYS A 1 60 ? 27.789 25.157 -0.045 1.00 1.00 60 LYS A CA 4
ATOM 4505 C C . LYS A 1 60 ? 26.464 24.529 0.341 1.00 1.00 60 LYS A C 4
ATOM 4506 O O . LYS A 1 60 ? 25.412 24.922 -0.160 1.00 1.00 60 LYS A O 4
ATOM 4525 N N . PHE A 1 61 ? 26.509 23.569 1.242 1.00 1.00 61 PHE A N 4
ATOM 4526 C CA . PHE A 1 61 ? 25.287 22.932 1.680 1.00 1.00 61 PHE A CA 4
ATOM 4527 C C . PHE A 1 61 ? 24.435 23.961 2.407 1.00 1.00 61 PHE A C 4
ATOM 4528 O O . PHE A 1 61 ? 23.215 23.825 2.496 1.00 1.00 61 PHE A O 4
ATOM 4545 N N . SER A 1 62 ? 25.092 25.008 2.910 1.00 1.00 62 SER A N 4
ATOM 4546 C CA . SER A 1 62 ? 24.374 26.072 3.608 1.00 1.00 62 SER A CA 4
ATOM 4547 C C . SER A 1 62 ? 23.538 26.906 2.640 1.00 1.00 62 SER A C 4
ATOM 4548 O O . SER A 1 62 ? 22.339 27.103 2.844 1.00 1.00 62 SER A O 4
ATOM 4556 N N . GLU A 1 63 ? 24.192 27.409 1.593 1.00 1.00 63 GLU A N 4
ATOM 4557 C CA . GLU A 1 63 ? 23.521 28.244 0.602 1.00 1.00 63 GLU A CA 4
ATOM 4558 C C . GLU A 1 63 ? 22.594 27.420 -0.277 1.00 1.00 63 GLU A C 4
ATOM 4559 O O . GLU A 1 63 ? 21.596 27.929 -0.789 1.00 1.00 63 GLU A O 4
ATOM 4571 N N . PHE A 1 64 ? 22.940 26.158 -0.482 1.00 1.00 64 PHE A N 4
ATOM 4572 C CA . PHE A 1 64 ? 22.140 25.301 -1.340 1.00 1.00 64 PHE A CA 4
ATOM 4573 C C . PHE A 1 64 ? 20.707 25.226 -0.831 1.00 1.00 64 PHE A C 4
ATOM 4574 O O . PHE A 1 64 ? 19.834 24.668 -1.495 1.00 1.00 64 PHE A O 4
ATOM 4591 N N . TRP A 1 65 ? 20.463 25.802 0.342 1.00 1.00 65 TRP A N 4
ATOM 4592 C CA . TRP A 1 65 ? 19.119 25.797 0.904 1.00 1.00 65 TRP A CA 4
ATOM 4593 C C . TRP A 1 65 ? 18.258 26.885 0.247 1.00 1.00 65 TRP A C 4
ATOM 4594 O O . TRP A 1 65 ? 17.173 26.609 -0.260 1.00 1.00 65 TRP A O 4
ATOM 4615 N N . ASP A 1 66 ? 18.774 28.116 0.236 1.00 1.00 66 ASP A N 4
ATOM 4616 C CA . ASP A 1 66 ? 18.079 29.253 -0.385 1.00 1.00 66 ASP A CA 4
ATOM 4617 C C . ASP A 1 66 ? 18.432 29.351 -1.860 1.00 1.00 66 ASP A C 4
ATOM 4618 O O . ASP A 1 66 ? 19.563 29.661 -2.228 1.00 1.00 66 ASP A O 4
ATOM 4627 N N . LEU A 1 67 ? 17.443 29.094 -2.692 1.00 1.00 67 LEU A N 4
ATOM 4628 C CA . LEU A 1 67 ? 17.601 29.152 -4.138 1.00 1.00 67 LEU A CA 4
ATOM 4629 C C . LEU A 1 67 ? 17.244 30.547 -4.635 1.00 1.00 67 LEU A C 4
ATOM 4630 O O . LEU A 1 67 ? 17.057 31.473 -3.845 1.00 1.00 67 LEU A O 4
ATOM 4646 N N . ASP A 1 68 ? 17.186 30.699 -5.942 1.00 1.00 68 ASP A N 4
ATOM 4647 C CA . ASP A 1 68 ? 16.889 31.994 -6.543 1.00 1.00 68 ASP A CA 4
ATOM 4648 C C . ASP A 1 68 ? 15.551 32.514 -5.995 1.00 1.00 68 ASP A C 4
ATOM 4649 O O . ASP A 1 68 ? 14.788 31.762 -5.391 1.00 1.00 68 ASP A O 4
ATOM 4658 N N . PRO A 1 69 ? 15.266 33.783 -6.166 1.00 1.00 69 PRO A N 4
ATOM 4659 C CA . PRO A 1 69 ? 14.016 34.401 -5.637 1.00 1.00 69 PRO A CA 4
ATOM 4660 C C . PRO A 1 69 ? 12.787 33.534 -5.926 1.00 1.00 69 PRO A C 4
ATOM 4661 O O . PRO A 1 69 ? 11.708 33.777 -5.387 1.00 1.00 69 PRO A O 4
ATOM 4672 N N . GLU A 1 70 ? 12.966 32.508 -6.753 1.00 1.00 70 GLU A N 4
ATOM 4673 C CA . GLU A 1 70 ? 11.875 31.592 -7.082 1.00 1.00 70 GLU A CA 4
ATOM 4674 C C . GLU A 1 70 ? 12.363 30.154 -6.961 1.00 1.00 70 GLU A C 4
ATOM 4675 O O . GLU A 1 70 ? 13.228 29.708 -7.713 1.00 1.00 70 GLU A O 4
ATOM 4687 N N . VAL A 1 71 ? 11.768 29.423 -6.020 1.00 1.00 71 VAL A N 4
ATOM 4688 C CA . VAL A 1 71 ? 12.106 28.020 -5.829 1.00 1.00 71 VAL A CA 4
ATOM 4689 C C . VAL A 1 71 ? 11.003 27.158 -6.448 1.00 1.00 71 VAL A C 4
ATOM 4690 O O . VAL A 1 71 ? 10.022 26.831 -5.782 1.00 1.00 71 VAL A O 4
ATOM 4703 N N . ARG A 1 72 ? 11.173 26.773 -7.720 1.00 1.00 72 ARG A N 4
ATOM 4704 C CA . ARG A 1 72 ? 10.181 25.920 -8.400 1.00 1.00 72 ARG A CA 4
ATOM 4705 C C . ARG A 1 72 ? 10.872 24.664 -8.961 1.00 1.00 72 ARG A C 4
ATOM 4706 O O . ARG A 1 72 ? 11.903 24.790 -9.623 1.00 1.00 72 ARG A O 4
ATOM 4727 N N . PRO A 1 73 ? 10.345 23.472 -8.749 1.00 1.00 73 PRO A N 4
ATOM 4728 C CA . PRO A 1 73 ? 10.981 22.246 -9.301 1.00 1.00 73 PRO A CA 4
ATOM 4729 C C . PRO A 1 73 ? 11.060 22.298 -10.830 1.00 1.00 73 PRO A C 4
ATOM 4730 O O . PRO A 1 73 ? 11.764 21.498 -11.447 1.00 1.00 73 PRO A O 4
ATOM 4741 N N . THR A 1 74 ? 10.305 23.214 -11.439 1.00 1.00 74 THR A N 4
ATOM 4742 C CA . THR A 1 74 ? 10.287 23.315 -12.901 1.00 1.00 74 THR A CA 4
ATOM 4743 C C . THR A 1 74 ? 11.501 24.043 -13.436 1.00 1.00 74 THR A C 4
ATOM 4744 O O . THR A 1 74 ? 12.340 23.453 -14.116 1.00 1.00 74 THR A O 4
ATOM 4755 N N . SER A 1 75 ? 11.582 25.327 -13.155 1.00 1.00 75 SER A N 4
ATOM 4756 C CA . SER A 1 75 ? 12.693 26.121 -13.644 1.00 1.00 75 SER A CA 4
ATOM 4757 C C . SER A 1 75 ? 14.008 25.576 -13.108 1.00 1.00 75 SER A C 4
ATOM 4758 O O . SER A 1 75 ? 15.027 25.618 -13.793 1.00 1.00 75 SER A O 4
ATOM 4766 N N . ALA A 1 76 ? 13.983 25.064 -11.885 1.00 1.00 76 ALA A N 4
ATOM 4767 C CA . ALA A 1 76 ? 15.192 24.512 -11.289 1.00 1.00 76 ALA A CA 4
ATOM 4768 C C . ALA A 1 76 ? 15.811 23.482 -12.225 1.00 1.00 76 ALA A C 4
ATOM 4769 O O . ALA A 1 76 ? 16.935 23.653 -12.695 1.00 1.00 76 ALA A O 4
ATOM 4776 N N . VAL A 1 77 ? 15.079 22.401 -12.476 1.00 1.00 77 VAL A N 4
ATOM 4777 C CA . VAL A 1 77 ? 15.587 21.347 -13.344 1.00 1.00 77 VAL A CA 4
ATOM 4778 C C . VAL A 1 77 ? 15.845 21.908 -14.739 1.00 1.00 77 VAL A C 4
ATOM 4779 O O . VAL A 1 77 ? 16.924 21.718 -15.300 1.00 1.00 77 VAL A O 4
ATOM 4792 N N . ALA A 1 78 ? 14.861 22.612 -15.289 1.00 1.00 78 ALA A N 4
ATOM 4793 C CA . ALA A 1 78 ? 15.016 23.205 -16.614 1.00 1.00 78 ALA A CA 4
ATOM 4794 C C . ALA A 1 78 ? 16.070 24.310 -16.583 1.00 1.00 78 ALA A C 4
ATOM 4795 O O . ALA A 1 78 ? 16.460 24.843 -17.622 1.00 1.00 78 ALA A O 4
ATOM 4802 N N . ALA A 1 79 ? 16.520 24.646 -15.379 1.00 1.00 79 ALA A N 4
ATOM 4803 C CA . ALA A 1 79 ? 17.522 25.694 -15.210 1.00 1.00 79 ALA A CA 4
ATOM 4804 C C . ALA A 1 79 ? 17.918 25.836 -13.743 1.00 1.00 79 ALA A C 4
ATOM 4805 O O . ALA A 1 79 ? 17.278 26.610 -13.050 1.00 1.00 79 ALA A O 4
ATOM 4813 N N . SER A 1 1 ? 2.054 -26.458 13.609 1.00 1.00 1 SER A N 5
ATOM 4814 C CA . SER A 1 1 ? 3.372 -26.011 14.144 1.00 1.00 1 SER A CA 5
ATOM 4815 C C . SER A 1 1 ? 3.631 -24.571 13.711 1.00 1.00 1 SER A C 5
ATOM 4816 O O . SER A 1 1 ? 4.698 -24.015 13.976 1.00 1.00 1 SER A O 5
ATOM 4826 N N . GLU A 1 2 ? 2.649 -23.972 13.044 1.00 1.00 2 GLU A N 5
ATOM 4827 C CA . GLU A 1 2 ? 2.782 -22.595 12.582 1.00 1.00 2 GLU A CA 5
ATOM 4828 C C . GLU A 1 2 ? 1.414 -22.019 12.222 1.00 1.00 2 GLU A C 5
ATOM 4829 O O . GLU A 1 2 ? 0.615 -22.668 11.545 1.00 1.00 2 GLU A O 5
ATOM 4841 N N . ALA A 1 3 ? 1.148 -20.803 12.687 1.00 1.00 3 ALA A N 5
ATOM 4842 C CA . ALA A 1 3 ? -0.122 -20.156 12.421 1.00 1.00 3 ALA A CA 5
ATOM 4843 C C . ALA A 1 3 ? -0.308 -19.946 10.927 1.00 1.00 3 ALA A C 5
ATOM 4844 O O . ALA A 1 3 ? 0.329 -19.088 10.317 1.00 1.00 3 ALA A O 5
ATOM 4851 N N . GLU A 1 4 ? -1.192 -20.740 10.356 1.00 1.00 4 GLU A N 5
ATOM 4852 C CA . GLU A 1 4 ? -1.482 -20.655 8.929 1.00 1.00 4 GLU A CA 5
ATOM 4853 C C . GLU A 1 4 ? -2.179 -19.336 8.599 1.00 1.00 4 GLU A C 5
ATOM 4854 O O . GLU A 1 4 ? -2.215 -18.913 7.443 1.00 1.00 4 GLU A O 5
ATOM 4866 N N . ASP A 1 5 ? -2.732 -18.691 9.624 1.00 1.00 5 ASP A N 5
ATOM 4867 C CA . ASP A 1 5 ? -3.429 -17.422 9.435 1.00 1.00 5 ASP A CA 5
ATOM 4868 C C . ASP A 1 5 ? -2.471 -16.352 8.932 1.00 1.00 5 ASP A C 5
ATOM 4869 O O . ASP A 1 5 ? -2.860 -15.459 8.179 1.00 1.00 5 ASP A O 5
ATOM 4878 N N . ALA A 1 6 ? -1.223 -16.430 9.372 1.00 1.00 6 ALA A N 5
ATOM 4879 C CA . ALA A 1 6 ? -0.233 -15.452 8.983 1.00 1.00 6 ALA A CA 5
ATOM 4880 C C . ALA A 1 6 ? -0.129 -15.386 7.471 1.00 1.00 6 ALA A C 5
ATOM 4881 O O . ALA A 1 6 ? -0.145 -16.402 6.776 1.00 1.00 6 ALA A O 5
ATOM 4888 N N . SER A 1 7 ? -0.036 -14.169 6.979 1.00 1.00 7 SER A N 5
ATOM 4889 C CA . SER A 1 7 ? 0.058 -13.926 5.553 1.00 1.00 7 SER A CA 5
ATOM 4890 C C . SER A 1 7 ? 1.440 -14.295 5.031 1.00 1.00 7 SER A C 5
ATOM 4891 O O . SER A 1 7 ? 2.325 -14.681 5.791 1.00 1.00 7 SER A O 5
ATOM 4899 N N . LEU A 1 8 ? 1.603 -14.160 3.726 1.00 1.00 8 LEU A N 5
ATOM 4900 C CA . LEU A 1 8 ? 2.869 -14.467 3.070 1.00 1.00 8 LEU A CA 5
ATOM 4901 C C . LEU A 1 8 ? 4.015 -13.652 3.668 1.00 1.00 8 LEU A C 5
ATOM 4902 O O . LEU A 1 8 ? 5.165 -13.790 3.249 1.00 1.00 8 LEU A O 5
ATOM 4918 N N . LEU A 1 9 ? 3.709 -12.820 4.659 1.00 1.00 9 LEU A N 5
ATOM 4919 C CA . LEU A 1 9 ? 4.720 -12.008 5.319 1.00 1.00 9 LEU A CA 5
ATOM 4920 C C . LEU A 1 9 ? 5.493 -12.841 6.342 1.00 1.00 9 LEU A C 5
ATOM 4921 O O . LEU A 1 9 ? 6.474 -12.377 6.923 1.00 1.00 9 LEU A O 5
ATOM 4937 N N . SER A 1 10 ? 5.022 -14.063 6.572 1.00 1.00 10 SER A N 5
ATOM 4938 C CA . SER A 1 10 ? 5.657 -14.946 7.549 1.00 1.00 10 SER A CA 5
ATOM 4939 C C . SER A 1 10 ? 7.072 -15.303 7.148 1.00 1.00 10 SER A C 5
ATOM 4940 O O . SER A 1 10 ? 8.027 -14.950 7.837 1.00 1.00 10 SER A O 5
ATOM 4948 N N . PHE A 1 11 ? 7.202 -16.034 6.056 1.00 1.00 11 PHE A N 5
ATOM 4949 C CA . PHE A 1 11 ? 8.516 -16.462 5.605 1.00 1.00 11 PHE A CA 5
ATOM 4950 C C . PHE A 1 11 ? 9.505 -15.309 5.712 1.00 1.00 11 PHE A C 5
ATOM 4951 O O . PHE A 1 11 ? 10.599 -15.470 6.251 1.00 1.00 11 PHE A O 5
ATOM 4968 N N . MET A 1 12 ? 9.126 -14.159 5.178 1.00 1.00 12 MET A N 5
ATOM 4969 C CA . MET A 1 12 ? 10.010 -12.996 5.201 1.00 1.00 12 MET A CA 5
ATOM 4970 C C . MET A 1 12 ? 10.252 -12.534 6.633 1.00 1.00 12 MET A C 5
ATOM 4971 O O . MET A 1 12 ? 11.392 -12.484 7.093 1.00 1.00 12 MET A O 5
ATOM 4985 N N . GLN A 1 13 ? 9.172 -12.192 7.323 1.00 1.00 13 GLN A N 5
ATOM 4986 C CA . GLN A 1 13 ? 9.269 -11.726 8.708 1.00 1.00 13 GLN A CA 5
ATOM 4987 C C . GLN A 1 13 ? 10.364 -12.485 9.457 1.00 1.00 13 GLN A C 5
ATOM 4988 O O . GLN A 1 13 ? 11.290 -11.883 9.998 1.00 1.00 13 GLN A O 5
ATOM 5002 N N . GLY A 1 14 ? 10.247 -13.806 9.490 1.00 1.00 14 GLY A N 5
ATOM 5003 C CA . GLY A 1 14 ? 11.230 -14.633 10.183 1.00 1.00 14 GLY A CA 5
ATOM 5004 C C . GLY A 1 14 ? 12.580 -14.629 9.464 1.00 1.00 14 GLY A C 5
ATOM 5005 O O . GLY A 1 14 ? 13.632 -14.618 10.100 1.00 1.00 14 GLY A O 5
ATOM 5009 N N . TYR A 1 15 ? 12.552 -14.653 8.138 1.00 1.00 15 TYR A N 5
ATOM 5010 C CA . TYR A 1 15 ? 13.793 -14.668 7.367 1.00 1.00 15 TYR A CA 5
ATOM 5011 C C . TYR A 1 15 ? 14.763 -13.647 7.903 1.00 1.00 15 TYR A C 5
ATOM 5012 O O . TYR A 1 15 ? 15.842 -13.997 8.375 1.00 1.00 15 TYR A O 5
ATOM 5030 N N . MET A 1 16 ? 14.392 -12.393 7.824 1.00 1.00 16 MET A N 5
ATOM 5031 C CA . MET A 1 16 ? 15.270 -11.353 8.312 1.00 1.00 16 MET A CA 5
ATOM 5032 C C . MET A 1 16 ? 15.605 -11.634 9.763 1.00 1.00 16 MET A C 5
ATOM 5033 O O . MET A 1 16 ? 16.705 -11.330 10.219 1.00 1.00 16 MET A O 5
ATOM 5047 N N . LYS A 1 17 ? 14.668 -12.234 10.485 1.00 1.00 17 LYS A N 5
ATOM 5048 C CA . LYS A 1 17 ? 14.929 -12.560 11.882 1.00 1.00 17 LYS A CA 5
ATOM 5049 C C . LYS A 1 17 ? 16.063 -13.576 11.977 1.00 1.00 17 LYS A C 5
ATOM 5050 O O . LYS A 1 17 ? 16.990 -13.420 12.773 1.00 1.00 17 LYS A O 5
ATOM 5069 N N . HIS A 1 18 ? 15.972 -14.625 11.160 1.00 1.00 18 HIS A N 5
ATOM 5070 C CA . HIS A 1 18 ? 16.986 -15.673 11.157 1.00 1.00 18 HIS A CA 5
ATOM 5071 C C . HIS A 1 18 ? 18.263 -15.217 10.466 1.00 1.00 18 HIS A C 5
ATOM 5072 O O . HIS A 1 18 ? 19.357 -15.408 10.988 1.00 1.00 18 HIS A O 5
ATOM 5086 N N . ALA A 1 19 ? 18.138 -14.645 9.272 1.00 1.00 19 ALA A N 5
ATOM 5087 C CA . ALA A 1 19 ? 19.323 -14.218 8.531 1.00 1.00 19 ALA A CA 5
ATOM 5088 C C . ALA A 1 19 ? 20.126 -13.205 9.314 1.00 1.00 19 ALA A C 5
ATOM 5089 O O . ALA A 1 19 ? 21.309 -13.005 9.059 1.00 1.00 19 ALA A O 5
ATOM 5096 N N . THR A 1 20 ? 19.491 -12.591 10.280 1.00 1.00 20 THR A N 5
ATOM 5097 C CA . THR A 1 20 ? 20.182 -11.619 11.119 1.00 1.00 20 THR A CA 5
ATOM 5098 C C . THR A 1 20 ? 21.228 -12.330 11.983 1.00 1.00 20 THR A C 5
ATOM 5099 O O . THR A 1 20 ? 22.188 -11.711 12.441 1.00 1.00 20 THR A O 5
ATOM 5110 N N . LYS A 1 21 ? 21.058 -13.637 12.168 1.00 1.00 21 LYS A N 5
ATOM 5111 C CA . LYS A 1 21 ? 22.023 -14.413 12.950 1.00 1.00 21 LYS A CA 5
ATOM 5112 C C . LYS A 1 21 ? 23.363 -14.512 12.223 1.00 1.00 21 LYS A C 5
ATOM 5113 O O . LYS A 1 21 ? 24.421 -14.473 12.850 1.00 1.00 21 LYS A O 5
ATOM 5132 N N . THR A 1 22 ? 23.314 -14.661 10.903 1.00 1.00 22 THR A N 5
ATOM 5133 C CA . THR A 1 22 ? 24.538 -14.790 10.110 1.00 1.00 22 THR A CA 5
ATOM 5134 C C . THR A 1 22 ? 25.481 -13.601 10.325 1.00 1.00 22 THR A C 5
ATOM 5135 O O . THR A 1 22 ? 26.656 -13.653 9.954 1.00 1.00 22 THR A O 5
ATOM 5146 N N . ALA A 1 23 ? 24.963 -12.537 10.918 1.00 1.00 23 ALA A N 5
ATOM 5147 C CA . ALA A 1 23 ? 25.757 -11.349 11.174 1.00 1.00 23 ALA A CA 5
ATOM 5148 C C . ALA A 1 23 ? 27.074 -11.719 11.843 1.00 1.00 23 ALA A C 5
ATOM 5149 O O . ALA A 1 23 ? 28.135 -11.347 11.368 1.00 1.00 23 ALA A O 5
ATOM 5156 N N . LYS A 1 24 ? 27.000 -12.454 12.948 1.00 1.00 24 LYS A N 5
ATOM 5157 C CA . LYS A 1 24 ? 28.205 -12.865 13.664 1.00 1.00 24 LYS A CA 5
ATOM 5158 C C . LYS A 1 24 ? 29.219 -13.493 12.702 1.00 1.00 24 LYS A C 5
ATOM 5159 O O . LYS A 1 24 ? 30.247 -12.896 12.378 1.00 1.00 24 LYS A O 5
ATOM 5178 N N . ASP A 1 25 ? 28.926 -14.722 12.298 1.00 1.00 25 ASP A N 5
ATOM 5179 C CA . ASP A 1 25 ? 29.810 -15.477 11.418 1.00 1.00 25 ASP A CA 5
ATOM 5180 C C . ASP A 1 25 ? 30.245 -14.581 10.270 1.00 1.00 25 ASP A C 5
ATOM 5181 O O . ASP A 1 25 ? 31.411 -14.578 9.874 1.00 1.00 25 ASP A O 5
ATOM 5190 N N . ALA A 1 26 ? 29.308 -13.789 9.770 1.00 1.00 26 ALA A N 5
ATOM 5191 C CA . ALA A 1 26 ? 29.613 -12.855 8.702 1.00 1.00 26 ALA A CA 5
ATOM 5192 C C . ALA A 1 26 ? 30.537 -11.748 9.222 1.00 1.00 26 ALA A C 5
ATOM 5193 O O . ALA A 1 26 ? 31.475 -11.341 8.542 1.00 1.00 26 ALA A O 5
ATOM 5200 N N . LEU A 1 27 ? 30.263 -11.262 10.437 1.00 1.00 27 LEU A N 5
ATOM 5201 C CA . LEU A 1 27 ? 31.085 -10.192 11.031 1.00 1.00 27 LEU A CA 5
ATOM 5202 C C . LEU A 1 27 ? 32.541 -10.621 11.151 1.00 1.00 27 LEU A C 5
ATOM 5203 O O . LEU A 1 27 ? 33.450 -9.870 10.796 1.00 1.00 27 LEU A O 5
ATOM 5219 N N . SER A 1 28 ? 32.753 -11.820 11.647 1.00 1.00 28 SER A N 5
ATOM 5220 C CA . SER A 1 28 ? 34.107 -12.335 11.800 1.00 1.00 28 SER A CA 5
ATOM 5221 C C . SER A 1 28 ? 34.777 -12.357 10.436 1.00 1.00 28 SER A C 5
ATOM 5222 O O . SER A 1 28 ? 35.998 -12.248 10.320 1.00 1.00 28 SER A O 5
ATOM 5230 N N . SER A 1 29 ? 33.954 -12.488 9.405 1.00 1.00 29 SER A N 5
ATOM 5231 C CA . SER A 1 29 ? 34.479 -12.510 8.034 1.00 1.00 29 SER A CA 5
ATOM 5232 C C . SER A 1 29 ? 34.924 -11.108 7.581 1.00 1.00 29 SER A C 5
ATOM 5233 O O . SER A 1 29 ? 35.353 -10.930 6.441 1.00 1.00 29 SER A O 5
ATOM 5241 N N . VAL A 1 30 ? 34.806 -10.112 8.464 1.00 1.00 30 VAL A N 5
ATOM 5242 C CA . VAL A 1 30 ? 35.180 -8.736 8.111 1.00 1.00 30 VAL A CA 5
ATOM 5243 C C . VAL A 1 30 ? 36.645 -8.627 7.660 1.00 1.00 30 VAL A C 5
ATOM 5244 O O . VAL A 1 30 ? 37.116 -7.537 7.348 1.00 1.00 30 VAL A O 5
ATOM 5257 N N . GLN A 1 31 ? 37.357 -9.752 7.632 1.00 1.00 31 GLN A N 5
ATOM 5258 C CA . GLN A 1 31 ? 38.775 -9.765 7.216 1.00 1.00 31 GLN A CA 5
ATOM 5259 C C . GLN A 1 31 ? 38.996 -8.906 5.987 1.00 1.00 31 GLN A C 5
ATOM 5260 O O . GLN A 1 31 ? 40.131 -8.563 5.662 1.00 1.00 31 GLN A O 5
ATOM 5274 N N . GLU A 1 32 ? 37.920 -8.529 5.331 1.00 1.00 32 GLU A N 5
ATOM 5275 C CA . GLU A 1 32 ? 38.031 -7.676 4.172 1.00 1.00 32 GLU A CA 5
ATOM 5276 C C . GLU A 1 32 ? 38.368 -6.264 4.645 1.00 1.00 32 GLU A C 5
ATOM 5277 O O . GLU A 1 32 ? 38.607 -5.364 3.841 1.00 1.00 32 GLU A O 5
ATOM 5289 N N . SER A 1 33 ? 38.408 -6.081 5.972 1.00 1.00 33 SER A N 5
ATOM 5290 C CA . SER A 1 33 ? 38.738 -4.778 6.543 1.00 1.00 33 SER A CA 5
ATOM 5291 C C . SER A 1 33 ? 40.030 -4.277 5.938 1.00 1.00 33 SER A C 5
ATOM 5292 O O . SER A 1 33 ? 40.361 -3.098 6.045 1.00 1.00 33 SER A O 5
ATOM 5300 N N . GLN A 1 34 ? 40.765 -5.179 5.306 1.00 1.00 34 GLN A N 5
ATOM 5301 C CA . GLN A 1 34 ? 42.035 -4.791 4.692 1.00 1.00 34 GLN A CA 5
ATOM 5302 C C . GLN A 1 34 ? 41.879 -3.499 3.878 1.00 1.00 34 GLN A C 5
ATOM 5303 O O . GLN A 1 34 ? 42.875 -2.906 3.461 1.00 1.00 34 GLN A O 5
ATOM 5317 N N . VAL A 1 35 ? 40.630 -3.077 3.648 1.00 1.00 35 VAL A N 5
ATOM 5318 C CA . VAL A 1 35 ? 40.350 -1.859 2.875 1.00 1.00 35 VAL A CA 5
ATOM 5319 C C . VAL A 1 35 ? 41.370 -0.757 3.186 1.00 1.00 35 VAL A C 5
ATOM 5320 O O . VAL A 1 35 ? 41.570 0.159 2.392 1.00 1.00 35 VAL A O 5
ATOM 5333 N N . ALA A 1 36 ? 42.043 -0.871 4.322 1.00 1.00 36 ALA A N 5
ATOM 5334 C CA . ALA A 1 36 ? 43.070 0.104 4.687 1.00 1.00 36 ALA A CA 5
ATOM 5335 C C . ALA A 1 36 ? 44.045 0.279 3.531 1.00 1.00 36 ALA A C 5
ATOM 5336 O O . ALA A 1 36 ? 44.131 1.355 2.937 1.00 1.00 36 ALA A O 5
ATOM 5343 N N . GLN A 1 37 ? 44.788 -0.786 3.224 1.00 1.00 37 GLN A N 5
ATOM 5344 C CA . GLN A 1 37 ? 45.770 -0.733 2.139 1.00 1.00 37 GLN A CA 5
ATOM 5345 C C . GLN A 1 37 ? 45.175 0.017 0.947 1.00 1.00 37 GLN A C 5
ATOM 5346 O O . GLN A 1 37 ? 45.830 0.873 0.355 1.00 1.00 37 GLN A O 5
ATOM 5360 N N . GLN A 1 38 ? 43.925 -0.300 0.607 1.00 1.00 38 GLN A N 5
ATOM 5361 C CA . GLN A 1 38 ? 43.259 0.366 -0.506 1.00 1.00 38 GLN A CA 5
ATOM 5362 C C . GLN A 1 38 ? 43.101 1.845 -0.183 1.00 1.00 38 GLN A C 5
ATOM 5363 O O . GLN A 1 38 ? 43.579 2.707 -0.917 1.00 1.00 38 GLN A O 5
ATOM 5377 N N . ALA A 1 39 ? 42.426 2.127 0.925 1.00 1.00 39 ALA A N 5
ATOM 5378 C CA . ALA A 1 39 ? 42.223 3.517 1.340 1.00 1.00 39 ALA A CA 5
ATOM 5379 C C . ALA A 1 39 ? 43.542 4.274 1.194 1.00 1.00 39 ALA A C 5
ATOM 5380 O O . ALA A 1 39 ? 43.609 5.296 0.511 1.00 1.00 39 ALA A O 5
ATOM 5387 N N . ARG A 1 40 ? 44.588 3.753 1.834 1.00 1.00 40 ARG A N 5
ATOM 5388 C CA . ARG A 1 40 ? 45.917 4.377 1.764 1.00 1.00 40 ARG A CA 5
ATOM 5389 C C . ARG A 1 40 ? 46.380 4.470 0.317 1.00 1.00 40 ARG A C 5
ATOM 5390 O O . ARG A 1 40 ? 47.385 5.109 -0.000 1.00 1.00 40 ARG A O 5
ATOM 5411 N N . GLY A 1 41 ? 45.602 3.849 -0.538 1.00 1.00 41 GLY A N 5
ATOM 5412 C CA . GLY A 1 41 ? 45.869 3.872 -1.965 1.00 1.00 41 GLY A CA 5
ATOM 5413 C C . GLY A 1 41 ? 45.421 5.210 -2.533 1.00 1.00 41 GLY A C 5
ATOM 5414 O O . GLY A 1 41 ? 46.214 5.963 -3.105 1.00 1.00 41 GLY A O 5
ATOM 5418 N N . TRP A 1 42 ? 44.128 5.468 -2.406 1.00 1.00 42 TRP A N 5
ATOM 5419 C CA . TRP A 1 42 ? 43.544 6.698 -2.947 1.00 1.00 42 TRP A CA 5
ATOM 5420 C C . TRP A 1 42 ? 44.380 7.912 -2.558 1.00 1.00 42 TRP A C 5
ATOM 5421 O O . TRP A 1 42 ? 44.317 8.956 -3.208 1.00 1.00 42 TRP A O 5
ATOM 5442 N N . VAL A 1 43 ? 45.170 7.760 -1.507 1.00 1.00 43 VAL A N 5
ATOM 5443 C CA . VAL A 1 43 ? 46.030 8.843 -1.042 1.00 1.00 43 VAL A CA 5
ATOM 5444 C C . VAL A 1 43 ? 47.013 9.261 -2.137 1.00 1.00 43 VAL A C 5
ATOM 5445 O O . VAL A 1 43 ? 47.110 10.437 -2.491 1.00 1.00 43 VAL A O 5
ATOM 5458 N N . THR A 1 44 ? 47.752 8.283 -2.648 1.00 1.00 44 THR A N 5
ATOM 5459 C CA . THR A 1 44 ? 48.747 8.553 -3.683 1.00 1.00 44 THR A CA 5
ATOM 5460 C C . THR A 1 44 ? 48.063 9.204 -4.872 1.00 1.00 44 THR A C 5
ATOM 5461 O O . THR A 1 44 ? 48.618 10.096 -5.514 1.00 1.00 44 THR A O 5
ATOM 5472 N N . ASP A 1 45 ? 46.847 8.762 -5.149 1.00 1.00 45 ASP A N 5
ATOM 5473 C CA . ASP A 1 45 ? 46.079 9.315 -6.252 1.00 1.00 45 ASP A CA 5
ATOM 5474 C C . ASP A 1 45 ? 45.572 10.715 -5.898 1.00 1.00 45 ASP A C 5
ATOM 5475 O O . ASP A 1 45 ? 44.611 11.203 -6.493 1.00 1.00 45 ASP A O 5
ATOM 5484 N N . GLY A 1 46 ? 46.233 11.366 -4.940 1.00 1.00 46 GLY A N 5
ATOM 5485 C CA . GLY A 1 46 ? 45.834 12.716 -4.548 1.00 1.00 46 GLY A CA 5
ATOM 5486 C C . GLY A 1 46 ? 44.424 12.718 -3.966 1.00 1.00 46 GLY A C 5
ATOM 5487 O O . GLY A 1 46 ? 43.574 13.501 -4.391 1.00 1.00 46 GLY A O 5
ATOM 5491 N N . PHE A 1 47 ? 44.181 11.864 -2.974 1.00 1.00 47 PHE A N 5
ATOM 5492 C CA . PHE A 1 47 ? 42.871 11.811 -2.336 1.00 1.00 47 PHE A CA 5
ATOM 5493 C C . PHE A 1 47 ? 42.412 13.207 -1.933 1.00 1.00 47 PHE A C 5
ATOM 5494 O O . PHE A 1 47 ? 41.215 13.457 -1.783 1.00 1.00 47 PHE A O 5
ATOM 5511 N N . SER A 1 48 ? 43.368 14.108 -1.730 1.00 1.00 48 SER A N 5
ATOM 5512 C CA . SER A 1 48 ? 43.039 15.466 -1.315 1.00 1.00 48 SER A CA 5
ATOM 5513 C C . SER A 1 48 ? 41.947 16.044 -2.199 1.00 1.00 48 SER A C 5
ATOM 5514 O O . SER A 1 48 ? 41.199 16.924 -1.775 1.00 1.00 48 SER A O 5
ATOM 5522 N N . SER A 1 49 ? 41.872 15.575 -3.439 1.00 1.00 49 SER A N 5
ATOM 5523 C CA . SER A 1 49 ? 40.883 16.088 -4.372 1.00 1.00 49 SER A CA 5
ATOM 5524 C C . SER A 1 49 ? 39.491 16.068 -3.759 1.00 1.00 49 SER A C 5
ATOM 5525 O O . SER A 1 49 ? 38.582 16.729 -4.260 1.00 1.00 49 SER A O 5
ATOM 5533 N N . LEU A 1 50 ? 39.335 15.361 -2.644 1.00 1.00 50 LEU A N 5
ATOM 5534 C CA . LEU A 1 50 ? 38.056 15.326 -1.949 1.00 1.00 50 LEU A CA 5
ATOM 5535 C C . LEU A 1 50 ? 37.883 16.612 -1.143 1.00 1.00 50 LEU A C 5
ATOM 5536 O O . LEU A 1 50 ? 36.772 17.098 -0.968 1.00 1.00 50 LEU A O 5
ATOM 5552 N N . LYS A 1 51 ? 39.001 17.163 -0.670 1.00 1.00 51 LYS A N 5
ATOM 5553 C CA . LYS A 1 51 ? 38.968 18.397 0.109 1.00 1.00 51 LYS A CA 5
ATOM 5554 C C . LYS A 1 51 ? 38.331 19.509 -0.711 1.00 1.00 51 LYS A C 5
ATOM 5555 O O . LYS A 1 51 ? 37.455 20.227 -0.235 1.00 1.00 51 LYS A O 5
ATOM 5574 N N . ASP A 1 52 ? 38.764 19.626 -1.957 1.00 1.00 52 ASP A N 5
ATOM 5575 C CA . ASP A 1 52 ? 38.205 20.638 -2.844 1.00 1.00 52 ASP A CA 5
ATOM 5576 C C . ASP A 1 52 ? 36.699 20.451 -2.935 1.00 1.00 52 ASP A C 5
ATOM 5577 O O . ASP A 1 52 ? 35.930 21.324 -2.532 1.00 1.00 52 ASP A O 5
ATOM 5586 N N . TYR A 1 53 ? 36.278 19.313 -3.478 1.00 1.00 53 TYR A N 5
ATOM 5587 C CA . TYR A 1 53 ? 34.857 19.047 -3.623 1.00 1.00 53 TYR A CA 5
ATOM 5588 C C . TYR A 1 53 ? 34.172 19.051 -2.266 1.00 1.00 53 TYR A C 5
ATOM 5589 O O . TYR A 1 53 ? 33.096 19.622 -2.125 1.00 1.00 53 TYR A O 5
ATOM 5607 N N . TRP A 1 54 ? 34.788 18.419 -1.268 1.00 1.00 54 TRP A N 5
ATOM 5608 C CA . TRP A 1 54 ? 34.195 18.381 0.062 1.00 1.00 54 TRP A CA 5
ATOM 5609 C C . TRP A 1 54 ? 34.108 19.793 0.639 1.00 1.00 54 TRP A C 5
ATOM 5610 O O . TRP A 1 54 ? 33.037 20.254 1.032 1.00 1.00 54 TRP A O 5
ATOM 5631 N N . SER A 1 55 ? 35.246 20.471 0.692 1.00 1.00 55 SER A N 5
ATOM 5632 C CA . SER A 1 55 ? 35.289 21.829 1.223 1.00 1.00 55 SER A CA 5
ATOM 5633 C C . SER A 1 55 ? 34.212 22.694 0.571 1.00 1.00 55 SER A C 5
ATOM 5634 O O . SER A 1 55 ? 33.626 23.565 1.215 1.00 1.00 55 SER A O 5
ATOM 5642 N N . THR A 1 56 ? 33.948 22.439 -0.707 1.00 1.00 56 THR A N 5
ATOM 5643 C CA . THR A 1 56 ? 32.925 23.200 -1.425 1.00 1.00 56 THR A CA 5
ATOM 5644 C C . THR A 1 56 ? 31.520 22.737 -1.023 1.00 1.00 56 THR A C 5
ATOM 5645 O O . THR A 1 56 ? 30.827 23.423 -0.272 1.00 1.00 56 THR A O 5
ATOM 5656 N N . VAL A 1 57 ? 31.095 21.582 -1.546 1.00 1.00 57 VAL A N 5
ATOM 5657 C CA . VAL A 1 57 ? 29.755 21.058 -1.249 1.00 1.00 57 VAL A CA 5
ATOM 5658 C C . VAL A 1 57 ? 29.379 21.305 0.213 1.00 1.00 57 VAL A C 5
ATOM 5659 O O . VAL A 1 57 ? 28.403 21.999 0.497 1.00 1.00 57 VAL A O 5
ATOM 5672 N N . LYS A 1 58 ? 30.159 20.745 1.134 1.00 1.00 58 LYS A N 5
ATOM 5673 C CA . LYS A 1 58 ? 29.900 20.926 2.557 1.00 1.00 58 LYS A CA 5
ATOM 5674 C C . LYS A 1 58 ? 29.566 22.380 2.863 1.00 1.00 58 LYS A C 5
ATOM 5675 O O . LYS A 1 58 ? 28.476 22.691 3.338 1.00 1.00 58 LYS A O 5
ATOM 5694 N N . ASP A 1 59 ? 30.519 23.266 2.603 1.00 1.00 59 ASP A N 5
ATOM 5695 C CA . ASP A 1 59 ? 30.311 24.681 2.872 1.00 1.00 59 ASP A CA 5
ATOM 5696 C C . ASP A 1 59 ? 29.129 25.199 2.069 1.00 1.00 59 ASP A C 5
ATOM 5697 O O . ASP A 1 59 ? 28.289 25.929 2.592 1.00 1.00 59 ASP A O 5
ATOM 5706 N N . LYS A 1 60 ? 29.073 24.835 0.793 1.00 1.00 60 LYS A N 5
ATOM 5707 C CA . LYS A 1 60 ? 27.990 25.288 -0.071 1.00 1.00 60 LYS A CA 5
ATOM 5708 C C . LYS A 1 60 ? 26.667 24.680 0.345 1.00 1.00 60 LYS A C 5
ATOM 5709 O O . LYS A 1 60 ? 25.613 25.078 -0.149 1.00 1.00 60 LYS A O 5
ATOM 5728 N N . PHE A 1 61 ? 26.715 23.734 1.262 1.00 1.00 61 PHE A N 5
ATOM 5729 C CA . PHE A 1 61 ? 25.494 23.114 1.731 1.00 1.00 61 PHE A CA 5
ATOM 5730 C C . PHE A 1 61 ? 24.659 24.161 2.456 1.00 1.00 61 PHE A C 5
ATOM 5731 O O . PHE A 1 61 ? 23.439 24.037 2.559 1.00 1.00 61 PHE A O 5
ATOM 5748 N N . SER A 1 62 ? 25.329 25.211 2.936 1.00 1.00 62 SER A N 5
ATOM 5749 C CA . SER A 1 62 ? 24.623 26.287 3.629 1.00 1.00 62 SER A CA 5
ATOM 5750 C C . SER A 1 62 ? 23.782 27.110 2.654 1.00 1.00 62 SER A C 5
ATOM 5751 O O . SER A 1 62 ? 22.584 27.311 2.862 1.00 1.00 62 SER A O 5
ATOM 5759 N N . GLU A 1 63 ? 24.430 27.600 1.596 1.00 1.00 63 GLU A N 5
ATOM 5760 C CA . GLU A 1 63 ? 23.754 28.421 0.596 1.00 1.00 63 GLU A CA 5
ATOM 5761 C C . GLU A 1 63 ? 22.850 27.588 -0.301 1.00 1.00 63 GLU A C 5
ATOM 5762 O O . GLU A 1 63 ? 21.842 28.081 -0.807 1.00 1.00 63 GLU A O 5
ATOM 5774 N N . PHE A 1 64 ? 23.231 26.340 -0.530 1.00 1.00 64 PHE A N 5
ATOM 5775 C CA . PHE A 1 64 ? 22.462 25.473 -1.406 1.00 1.00 64 PHE A CA 5
ATOM 5776 C C . PHE A 1 64 ? 21.034 25.335 -0.902 1.00 1.00 64 PHE A C 5
ATOM 5777 O O . PHE A 1 64 ? 20.196 24.712 -1.552 1.00 1.00 64 PHE A O 5
ATOM 5794 N N . TRP A 1 65 ? 20.754 25.935 0.250 1.00 1.00 65 TRP A N 5
ATOM 5795 C CA . TRP A 1 65 ? 19.411 25.880 0.809 1.00 1.00 65 TRP A CA 5
ATOM 5796 C C . TRP A 1 65 ? 18.504 26.901 0.114 1.00 1.00 65 TRP A C 5
ATOM 5797 O O . TRP A 1 65 ? 17.427 26.561 -0.371 1.00 1.00 65 TRP A O 5
ATOM 5818 N N . ASP A 1 66 ? 18.968 28.150 0.054 1.00 1.00 66 ASP A N 5
ATOM 5819 C CA . ASP A 1 66 ? 18.217 29.226 -0.602 1.00 1.00 66 ASP A CA 5
ATOM 5820 C C . ASP A 1 66 ? 18.548 29.284 -2.087 1.00 1.00 66 ASP A C 5
ATOM 5821 O O . ASP A 1 66 ? 19.670 29.599 -2.481 1.00 1.00 66 ASP A O 5
ATOM 5830 N N . LEU A 1 67 ? 17.549 28.986 -2.897 1.00 1.00 67 LEU A N 5
ATOM 5831 C CA . LEU A 1 67 ? 17.685 29.002 -4.348 1.00 1.00 67 LEU A CA 5
ATOM 5832 C C . LEU A 1 67 ? 17.323 30.378 -4.885 1.00 1.00 67 LEU A C 5
ATOM 5833 O O . LEU A 1 67 ? 17.150 31.327 -4.123 1.00 1.00 67 LEU A O 5
ATOM 5849 N N . ASP A 1 68 ? 17.248 30.489 -6.197 1.00 1.00 68 ASP A N 5
ATOM 5850 C CA . ASP A 1 68 ? 16.948 31.766 -6.830 1.00 1.00 68 ASP A CA 5
ATOM 5851 C C . ASP A 1 68 ? 15.618 32.311 -6.291 1.00 1.00 68 ASP A C 5
ATOM 5852 O O . ASP A 1 68 ? 14.866 31.589 -5.635 1.00 1.00 68 ASP A O 5
ATOM 5861 N N . PRO A 1 69 ? 15.328 33.573 -6.525 1.00 1.00 69 PRO A N 5
ATOM 5862 C CA . PRO A 1 69 ? 14.082 34.208 -6.014 1.00 1.00 69 PRO A CA 5
ATOM 5863 C C . PRO A 1 69 ? 12.858 33.327 -6.259 1.00 1.00 69 PRO A C 5
ATOM 5864 O O . PRO A 1 69 ? 11.795 33.559 -5.685 1.00 1.00 69 PRO A O 5
ATOM 5875 N N . GLU A 1 70 ? 13.022 32.298 -7.085 1.00 1.00 70 GLU A N 5
ATOM 5876 C CA . GLU A 1 70 ? 11.926 31.367 -7.367 1.00 1.00 70 GLU A CA 5
ATOM 5877 C C . GLU A 1 70 ? 12.389 29.940 -7.106 1.00 1.00 70 GLU A C 5
ATOM 5878 O O . GLU A 1 70 ? 13.177 29.383 -7.870 1.00 1.00 70 GLU A O 5
ATOM 5890 N N . VAL A 1 71 ? 11.867 29.341 -6.036 1.00 1.00 71 VAL A N 5
ATOM 5891 C CA . VAL A 1 71 ? 12.210 27.965 -5.706 1.00 1.00 71 VAL A CA 5
ATOM 5892 C C . VAL A 1 71 ? 11.123 27.045 -6.249 1.00 1.00 71 VAL A C 5
ATOM 5893 O O . VAL A 1 71 ? 10.144 26.760 -5.560 1.00 1.00 71 VAL A O 5
ATOM 5906 N N . ARG A 1 72 ? 11.303 26.576 -7.487 1.00 1.00 72 ARG A N 5
ATOM 5907 C CA . ARG A 1 72 ? 10.322 25.678 -8.112 1.00 1.00 72 ARG A CA 5
ATOM 5908 C C . ARG A 1 72 ? 10.996 24.409 -8.640 1.00 1.00 72 ARG A C 5
ATOM 5909 O O . ARG A 1 72 ? 12.176 24.452 -8.993 1.00 1.00 72 ARG A O 5
ATOM 5930 N N . PRO A 1 73 ? 10.293 23.295 -8.747 1.00 1.00 73 PRO A N 5
ATOM 5931 C CA . PRO A 1 73 ? 10.901 22.058 -9.301 1.00 1.00 73 PRO A CA 5
ATOM 5932 C C . PRO A 1 73 ? 11.059 22.151 -10.824 1.00 1.00 73 PRO A C 5
ATOM 5933 O O . PRO A 1 73 ? 11.796 21.372 -11.426 1.00 1.00 73 PRO A O 5
ATOM 5944 N N . THR A 1 74 ? 10.337 23.094 -11.439 1.00 1.00 74 THR A N 5
ATOM 5945 C CA . THR A 1 74 ? 10.384 23.254 -12.896 1.00 1.00 74 THR A CA 5
ATOM 5946 C C . THR A 1 74 ? 11.577 24.075 -13.343 1.00 1.00 74 THR A C 5
ATOM 5947 O O . THR A 1 74 ? 12.461 23.577 -14.037 1.00 1.00 74 THR A O 5
ATOM 5958 N N . SER A 1 75 ? 11.577 25.342 -12.977 1.00 1.00 75 SER A N 5
ATOM 5959 C CA . SER A 1 75 ? 12.650 26.231 -13.383 1.00 1.00 75 SER A CA 5
ATOM 5960 C C . SER A 1 75 ? 13.986 25.704 -12.889 1.00 1.00 75 SER A C 5
ATOM 5961 O O . SER A 1 75 ? 14.993 25.786 -13.591 1.00 1.00 75 SER A O 5
ATOM 5969 N N . ALA A 1 76 ? 13.992 25.159 -11.680 1.00 1.00 76 ALA A N 5
ATOM 5970 C CA . ALA A 1 76 ? 15.221 24.618 -11.113 1.00 1.00 76 ALA A CA 5
ATOM 5971 C C . ALA A 1 76 ? 15.833 23.589 -12.058 1.00 1.00 76 ALA A C 5
ATOM 5972 O O . ALA A 1 76 ? 16.950 23.766 -12.545 1.00 1.00 76 ALA A O 5
ATOM 5979 N N . VAL A 1 77 ? 15.104 22.501 -12.292 1.00 1.00 77 VAL A N 5
ATOM 5980 C CA . VAL A 1 77 ? 15.603 21.438 -13.159 1.00 1.00 77 VAL A CA 5
ATOM 5981 C C . VAL A 1 77 ? 15.857 21.986 -14.559 1.00 1.00 77 VAL A C 5
ATOM 5982 O O . VAL A 1 77 ? 16.928 21.777 -15.129 1.00 1.00 77 VAL A O 5
ATOM 5995 N N . ALA A 1 78 ? 14.881 22.702 -15.102 1.00 1.00 78 ALA A N 5
ATOM 5996 C CA . ALA A 1 78 ? 15.028 23.288 -16.428 1.00 1.00 78 ALA A CA 5
ATOM 5997 C C . ALA A 1 78 ? 16.074 24.400 -16.404 1.00 1.00 78 ALA A C 5
ATOM 5998 O O . ALA A 1 78 ? 16.475 24.916 -17.449 1.00 1.00 78 ALA A O 5
ATOM 6005 N N . ALA A 1 79 ? 16.506 24.766 -15.201 1.00 1.00 79 ALA A N 5
ATOM 6006 C CA . ALA A 1 79 ? 17.502 25.822 -15.044 1.00 1.00 79 ALA A CA 5
ATOM 6007 C C . ALA A 1 79 ? 17.876 25.996 -13.576 1.00 1.00 79 ALA A C 5
ATOM 6008 O O . ALA A 1 79 ? 17.287 26.847 -12.930 1.00 1.00 79 ALA A O 5
ATOM 6016 N N . SER A 1 1 ? -1.604 -26.380 15.403 1.00 1.00 1 SER A N 6
ATOM 6017 C CA . SER A 1 1 ? -0.628 -26.874 14.390 1.00 1.00 1 SER A CA 6
ATOM 6018 C C . SER A 1 1 ? 0.097 -25.684 13.766 1.00 1.00 1 SER A C 6
ATOM 6019 O O . SER A 1 1 ? 1.317 -25.559 13.880 1.00 1.00 1 SER A O 6
ATOM 6029 N N . GLU A 1 2 ? -0.662 -24.811 13.109 1.00 1.00 2 GLU A N 6
ATOM 6030 C CA . GLU A 1 2 ? -0.079 -23.633 12.474 1.00 1.00 2 GLU A CA 6
ATOM 6031 C C . GLU A 1 2 ? -1.161 -22.607 12.143 1.00 1.00 2 GLU A C 6
ATOM 6032 O O . GLU A 1 2 ? -2.147 -22.921 11.478 1.00 1.00 2 GLU A O 6
ATOM 6044 N N . ALA A 1 3 ? -0.964 -21.379 12.613 1.00 1.00 3 ALA A N 6
ATOM 6045 C CA . ALA A 1 3 ? -1.915 -20.309 12.367 1.00 1.00 3 ALA A CA 6
ATOM 6046 C C . ALA A 1 3 ? -1.926 -19.938 10.893 1.00 1.00 3 ALA A C 6
ATOM 6047 O O . ALA A 1 3 ? -0.984 -19.329 10.385 1.00 1.00 3 ALA A O 6
ATOM 6054 N N . GLU A 1 4 ? -2.998 -20.308 10.218 1.00 1.00 4 GLU A N 6
ATOM 6055 C CA . GLU A 1 4 ? -3.143 -20.015 8.795 1.00 1.00 4 GLU A CA 6
ATOM 6056 C C . GLU A 1 4 ? -3.237 -18.510 8.565 1.00 1.00 4 GLU A C 6
ATOM 6057 O O . GLU A 1 4 ? -3.113 -18.036 7.435 1.00 1.00 4 GLU A O 6
ATOM 6069 N N . ASP A 1 5 ? -3.467 -17.764 9.643 1.00 1.00 5 ASP A N 6
ATOM 6070 C CA . ASP A 1 5 ? -3.585 -16.311 9.547 1.00 1.00 5 ASP A CA 6
ATOM 6071 C C . ASP A 1 5 ? -2.279 -15.703 9.046 1.00 1.00 5 ASP A C 6
ATOM 6072 O O . ASP A 1 5 ? -2.283 -14.714 8.314 1.00 1.00 5 ASP A O 6
ATOM 6081 N N . ALA A 1 6 ? -1.164 -16.288 9.464 1.00 1.00 6 ALA A N 6
ATOM 6082 C CA . ALA A 1 6 ? 0.140 -15.785 9.069 1.00 1.00 6 ALA A CA 6
ATOM 6083 C C . ALA A 1 6 ? 0.223 -15.672 7.560 1.00 1.00 6 ALA A C 6
ATOM 6084 O O . ALA A 1 6 ? 0.229 -16.672 6.842 1.00 1.00 6 ALA A O 6
ATOM 6091 N N . SER A 1 7 ? 0.284 -14.437 7.091 1.00 1.00 7 SER A N 6
ATOM 6092 C CA . SER A 1 7 ? 0.364 -14.167 5.667 1.00 1.00 7 SER A CA 6
ATOM 6093 C C . SER A 1 7 ? 1.741 -14.534 5.135 1.00 1.00 7 SER A C 6
ATOM 6094 O O . SER A 1 7 ? 2.616 -14.961 5.886 1.00 1.00 7 SER A O 6
ATOM 6102 N N . LEU A 1 8 ? 1.917 -14.362 3.836 1.00 1.00 8 LEU A N 6
ATOM 6103 C CA . LEU A 1 8 ? 3.185 -14.672 3.178 1.00 1.00 8 LEU A CA 6
ATOM 6104 C C . LEU A 1 8 ? 4.326 -13.850 3.775 1.00 1.00 8 LEU A C 6
ATOM 6105 O O . LEU A 1 8 ? 5.475 -13.967 3.351 1.00 1.00 8 LEU A O 6
ATOM 6121 N N . LEU A 1 9 ? 4.013 -13.024 4.763 1.00 1.00 9 LEU A N 6
ATOM 6122 C CA . LEU A 1 9 ? 5.016 -12.200 5.417 1.00 1.00 9 LEU A CA 6
ATOM 6123 C C . LEU A 1 9 ? 5.759 -13.005 6.485 1.00 1.00 9 LEU A C 6
ATOM 6124 O O . LEU A 1 9 ? 6.728 -12.531 7.077 1.00 1.00 9 LEU A O 6
ATOM 6140 N N . SER A 1 10 ? 5.285 -14.219 6.732 1.00 1.00 10 SER A N 6
ATOM 6141 C CA . SER A 1 10 ? 5.904 -15.072 7.739 1.00 1.00 10 SER A CA 6
ATOM 6142 C C . SER A 1 10 ? 7.335 -15.419 7.370 1.00 1.00 10 SER A C 6
ATOM 6143 O O . SER A 1 10 ? 8.276 -15.030 8.063 1.00 1.00 10 SER A O 6
ATOM 6151 N N . PHE A 1 11 ? 7.497 -16.170 6.295 1.00 1.00 11 PHE A N 6
ATOM 6152 C CA . PHE A 1 11 ? 8.827 -16.577 5.876 1.00 1.00 11 PHE A CA 6
ATOM 6153 C C . PHE A 1 11 ? 9.790 -15.397 5.947 1.00 1.00 11 PHE A C 6
ATOM 6154 O O . PHE A 1 11 ? 10.893 -15.518 6.477 1.00 1.00 11 PHE A O 6
ATOM 6171 N N . MET A 1 12 ? 9.381 -14.269 5.383 1.00 1.00 12 MET A N 6
ATOM 6172 C CA . MET A 1 12 ? 10.239 -13.086 5.362 1.00 1.00 12 MET A CA 6
ATOM 6173 C C . MET A 1 12 ? 10.532 -12.603 6.776 1.00 1.00 12 MET A C 6
ATOM 6174 O O . MET A 1 12 ? 11.665 -12.691 7.243 1.00 1.00 12 MET A O 6
ATOM 6188 N N . GLN A 1 13 ? 9.503 -12.086 7.444 1.00 1.00 13 GLN A N 6
ATOM 6189 C CA . GLN A 1 13 ? 9.649 -11.581 8.815 1.00 1.00 13 GLN A CA 6
ATOM 6190 C C . GLN A 1 13 ? 10.700 -12.390 9.578 1.00 1.00 13 GLN A C 6
ATOM 6191 O O . GLN A 1 13 ? 11.647 -11.829 10.128 1.00 1.00 13 GLN A O 6
ATOM 6205 N N . GLY A 1 14 ? 10.529 -13.707 9.602 1.00 1.00 14 GLY A N 6
ATOM 6206 C CA . GLY A 1 14 ? 11.471 -14.573 10.296 1.00 1.00 14 GLY A CA 6
ATOM 6207 C C . GLY A 1 14 ? 12.830 -14.601 9.591 1.00 1.00 14 GLY A C 6
ATOM 6208 O O . GLY A 1 14 ? 13.872 -14.635 10.237 1.00 1.00 14 GLY A O 6
ATOM 6212 N N . TYR A 1 15 ? 12.814 -14.604 8.264 1.00 1.00 15 TYR A N 6
ATOM 6213 C CA . TYR A 1 15 ? 14.062 -14.647 7.502 1.00 1.00 15 TYR A CA 6
ATOM 6214 C C . TYR A 1 15 ? 15.062 -13.656 8.049 1.00 1.00 15 TYR A C 6
ATOM 6215 O O . TYR A 1 15 ? 16.128 -14.041 8.530 1.00 1.00 15 TYR A O 6
ATOM 6233 N N . MET A 1 16 ? 14.732 -12.392 7.966 1.00 1.00 16 MET A N 6
ATOM 6234 C CA . MET A 1 16 ? 15.641 -11.379 8.455 1.00 1.00 16 MET A CA 6
ATOM 6235 C C . MET A 1 16 ? 15.974 -11.661 9.909 1.00 1.00 16 MET A C 6
ATOM 6236 O O . MET A 1 16 ? 17.072 -11.353 10.372 1.00 1.00 16 MET A O 6
ATOM 6250 N N . LYS A 1 17 ? 15.033 -12.256 10.628 1.00 1.00 17 LYS A N 6
ATOM 6251 C CA . LYS A 1 17 ? 15.275 -12.576 12.030 1.00 1.00 17 LYS A CA 6
ATOM 6252 C C . LYS A 1 17 ? 16.408 -13.592 12.158 1.00 1.00 17 LYS A C 6
ATOM 6253 O O . LYS A 1 17 ? 17.311 -13.434 12.978 1.00 1.00 17 LYS A O 6
ATOM 6272 N N . HIS A 1 18 ? 16.336 -14.644 11.342 1.00 1.00 18 HIS A N 6
ATOM 6273 C CA . HIS A 1 18 ? 17.343 -15.699 11.364 1.00 1.00 18 HIS A CA 6
ATOM 6274 C C . HIS A 1 18 ? 18.616 -15.271 10.645 1.00 1.00 18 HIS A C 6
ATOM 6275 O O . HIS A 1 18 ? 19.716 -15.434 11.170 1.00 1.00 18 HIS A O 6
ATOM 6289 N N . ALA A 1 19 ? 18.475 -14.746 9.429 1.00 1.00 19 ALA A N 6
ATOM 6290 C CA . ALA A 1 19 ? 19.644 -14.339 8.654 1.00 1.00 19 ALA A CA 6
ATOM 6291 C C . ALA A 1 19 ? 20.491 -13.346 9.420 1.00 1.00 19 ALA A C 6
ATOM 6292 O O . ALA A 1 19 ? 21.687 -13.201 9.159 1.00 1.00 19 ALA A O 6
ATOM 6299 N N . THR A 1 20 ? 19.882 -12.689 10.375 1.00 1.00 20 THR A N 6
ATOM 6300 C CA . THR A 1 20 ? 20.609 -11.731 11.195 1.00 1.00 20 THR A CA 6
ATOM 6301 C C . THR A 1 20 ? 21.651 -12.472 12.033 1.00 1.00 20 THR A C 6
ATOM 6302 O O . THR A 1 20 ? 22.617 -11.878 12.509 1.00 1.00 20 THR A O 6
ATOM 6313 N N . LYS A 1 21 ? 21.458 -13.777 12.178 1.00 1.00 21 LYS A N 6
ATOM 6314 C CA . LYS A 1 21 ? 22.402 -14.599 12.929 1.00 1.00 21 LYS A CA 6
ATOM 6315 C C . LYS A 1 21 ? 23.746 -14.689 12.214 1.00 1.00 21 LYS A C 6
ATOM 6316 O O . LYS A 1 21 ? 24.801 -14.687 12.851 1.00 1.00 21 LYS A O 6
ATOM 6335 N N . THR A 1 22 ? 23.701 -14.787 10.888 1.00 1.00 22 THR A N 6
ATOM 6336 C CA . THR A 1 22 ? 24.926 -14.904 10.098 1.00 1.00 22 THR A CA 6
ATOM 6337 C C . THR A 1 22 ? 25.837 -13.692 10.298 1.00 1.00 22 THR A C 6
ATOM 6338 O O . THR A 1 22 ? 27.007 -13.717 9.921 1.00 1.00 22 THR A O 6
ATOM 6349 N N . ALA A 1 23 ? 25.294 -12.641 10.893 1.00 1.00 23 ALA A N 6
ATOM 6350 C CA . ALA A 1 23 ? 26.058 -11.432 11.145 1.00 1.00 23 ALA A CA 6
ATOM 6351 C C . ALA A 1 23 ? 27.383 -11.777 11.807 1.00 1.00 23 ALA A C 6
ATOM 6352 O O . ALA A 1 23 ? 28.438 -11.380 11.332 1.00 1.00 23 ALA A O 6
ATOM 6359 N N . LYS A 1 24 ? 27.325 -12.525 12.902 1.00 1.00 24 LYS A N 6
ATOM 6360 C CA . LYS A 1 24 ? 28.540 -12.922 13.609 1.00 1.00 24 LYS A CA 6
ATOM 6361 C C . LYS A 1 24 ? 29.543 -13.541 12.630 1.00 1.00 24 LYS A C 6
ATOM 6362 O O . LYS A 1 24 ? 30.547 -12.930 12.274 1.00 1.00 24 LYS A O 6
ATOM 6381 N N . ASP A 1 25 ? 29.263 -14.770 12.227 1.00 1.00 25 ASP A N 6
ATOM 6382 C CA . ASP A 1 25 ? 30.143 -15.501 11.321 1.00 1.00 25 ASP A CA 6
ATOM 6383 C C . ASP A 1 25 ? 30.565 -14.575 10.192 1.00 1.00 25 ASP A C 6
ATOM 6384 O O . ASP A 1 25 ? 31.729 -14.557 9.791 1.00 1.00 25 ASP A O 6
ATOM 6393 N N . ALA A 1 26 ? 29.622 -13.781 9.713 1.00 1.00 26 ALA A N 6
ATOM 6394 C CA . ALA A 1 26 ? 29.919 -12.826 8.662 1.00 1.00 26 ALA A CA 6
ATOM 6395 C C . ALA A 1 26 ? 30.846 -11.739 9.206 1.00 1.00 26 ALA A C 6
ATOM 6396 O O . ALA A 1 26 ? 31.766 -11.298 8.522 1.00 1.00 26 ALA A O 6
ATOM 6403 N N . LEU A 1 27 ? 30.584 -11.304 10.440 1.00 1.00 27 LEU A N 6
ATOM 6404 C CA . LEU A 1 27 ? 31.400 -10.253 11.061 1.00 1.00 27 LEU A CA 6
ATOM 6405 C C . LEU A 1 27 ? 32.852 -10.679 11.161 1.00 1.00 27 LEU A C 6
ATOM 6406 O O . LEU A 1 27 ? 33.757 -9.911 10.854 1.00 1.00 27 LEU A O 6
ATOM 6422 N N . SER A 1 28 ? 33.068 -11.896 11.595 1.00 1.00 28 SER A N 6
ATOM 6423 C CA . SER A 1 28 ? 34.420 -12.412 11.729 1.00 1.00 28 SER A CA 6
ATOM 6424 C C . SER A 1 28 ? 35.100 -12.403 10.366 1.00 1.00 28 SER A C 6
ATOM 6425 O O . SER A 1 28 ? 36.321 -12.322 10.267 1.00 1.00 28 SER A O 6
ATOM 6433 N N . SER A 1 29 ? 34.278 -12.492 9.324 1.00 1.00 29 SER A N 6
ATOM 6434 C CA . SER A 1 29 ? 34.803 -12.501 7.951 1.00 1.00 29 SER A CA 6
ATOM 6435 C C . SER A 1 29 ? 35.246 -11.104 7.501 1.00 1.00 29 SER A C 6
ATOM 6436 O O . SER A 1 29 ? 35.710 -10.931 6.372 1.00 1.00 29 SER A O 6
ATOM 6444 N N . VAL A 1 30 ? 35.099 -10.106 8.371 1.00 1.00 30 VAL A N 6
ATOM 6445 C CA . VAL A 1 30 ? 35.477 -8.731 8.026 1.00 1.00 30 VAL A CA 6
ATOM 6446 C C . VAL A 1 30 ? 36.923 -8.625 7.537 1.00 1.00 30 VAL A C 6
ATOM 6447 O O . VAL A 1 30 ? 37.398 -7.532 7.252 1.00 1.00 30 VAL A O 6
ATOM 6460 N N . GLN A 1 31 ? 37.616 -9.755 7.452 1.00 1.00 31 GLN A N 6
ATOM 6461 C CA . GLN A 1 31 ? 39.012 -9.772 6.995 1.00 1.00 31 GLN A CA 6
ATOM 6462 C C . GLN A 1 31 ? 39.198 -8.880 5.783 1.00 1.00 31 GLN A C 6
ATOM 6463 O O . GLN A 1 31 ? 40.319 -8.518 5.434 1.00 1.00 31 GLN A O 6
ATOM 6477 N N . GLU A 1 32 ? 38.100 -8.493 5.165 1.00 1.00 32 GLU A N 6
ATOM 6478 C CA . GLU A 1 32 ? 38.175 -7.609 4.022 1.00 1.00 32 GLU A CA 6
ATOM 6479 C C . GLU A 1 32 ? 38.500 -6.202 4.515 1.00 1.00 32 GLU A C 6
ATOM 6480 O O . GLU A 1 32 ? 38.722 -5.289 3.725 1.00 1.00 32 GLU A O 6
ATOM 6492 N N . SER A 1 33 ? 38.542 -6.039 5.839 1.00 1.00 33 SER A N 6
ATOM 6493 C CA . SER A 1 33 ? 38.849 -4.742 6.430 1.00 1.00 33 SER A CA 6
ATOM 6494 C C . SER A 1 33 ? 40.167 -4.234 5.883 1.00 1.00 33 SER A C 6
ATOM 6495 O O . SER A 1 33 ? 40.517 -3.068 6.053 1.00 1.00 33 SER A O 6
ATOM 6503 N N . GLN A 1 34 ? 40.900 -5.121 5.225 1.00 1.00 34 GLN A N 6
ATOM 6504 C CA . GLN A 1 34 ? 42.189 -4.733 4.657 1.00 1.00 34 GLN A CA 6
ATOM 6505 C C . GLN A 1 34 ? 42.063 -3.455 3.828 1.00 1.00 34 GLN A C 6
ATOM 6506 O O . GLN A 1 34 ? 43.072 -2.887 3.411 1.00 1.00 34 GLN A O 6
ATOM 6520 N N . VAL A 1 35 ? 40.824 -3.026 3.562 1.00 1.00 35 VAL A N 6
ATOM 6521 C CA . VAL A 1 35 ? 40.579 -1.819 2.760 1.00 1.00 35 VAL A CA 6
ATOM 6522 C C . VAL A 1 35 ? 41.600 -0.717 3.078 1.00 1.00 35 VAL A C 6
ATOM 6523 O O . VAL A 1 35 ? 41.787 0.211 2.294 1.00 1.00 35 VAL A O 6
ATOM 6536 N N . ALA A 1 36 ? 42.283 -0.845 4.209 1.00 1.00 36 ALA A N 6
ATOM 6537 C CA . ALA A 1 36 ? 43.313 0.120 4.588 1.00 1.00 36 ALA A CA 6
ATOM 6538 C C . ALA A 1 36 ? 44.274 0.333 3.422 1.00 1.00 36 ALA A C 6
ATOM 6539 O O . ALA A 1 36 ? 44.324 1.417 2.840 1.00 1.00 36 ALA A O 6
ATOM 6546 N N . GLN A 1 37 ? 45.043 -0.710 3.098 1.00 1.00 37 GLN A N 6
ATOM 6547 C CA . GLN A 1 37 ? 46.014 -0.623 2.004 1.00 1.00 37 GLN A CA 6
ATOM 6548 C C . GLN A 1 37 ? 45.391 0.131 0.831 1.00 1.00 37 GLN A C 6
ATOM 6549 O O . GLN A 1 37 ? 46.021 1.012 0.246 1.00 1.00 37 GLN A O 6
ATOM 6563 N N . GLN A 1 38 ? 44.145 -0.206 0.504 1.00 1.00 38 GLN A N 6
ATOM 6564 C CA . GLN A 1 38 ? 43.446 0.461 -0.593 1.00 1.00 38 GLN A CA 6
ATOM 6565 C C . GLN A 1 38 ? 43.301 1.935 -0.260 1.00 1.00 38 GLN A C 6
ATOM 6566 O O . GLN A 1 38 ? 43.819 2.790 -0.966 1.00 1.00 38 GLN A O 6
ATOM 6580 N N . ALA A 1 39 ? 42.581 2.221 0.819 1.00 1.00 39 ALA A N 6
ATOM 6581 C CA . ALA A 1 39 ? 42.380 3.608 1.238 1.00 1.00 39 ALA A CA 6
ATOM 6582 C C . ALA A 1 39 ? 43.708 4.360 1.120 1.00 1.00 39 ALA A C 6
ATOM 6583 O O . ALA A 1 39 ? 43.792 5.393 0.452 1.00 1.00 39 ALA A O 6
ATOM 6590 N N . ARG A 1 40 ? 44.745 3.820 1.763 1.00 1.00 40 ARG A N 6
ATOM 6591 C CA . ARG A 1 40 ? 46.077 4.433 1.716 1.00 1.00 40 ARG A CA 6
ATOM 6592 C C . ARG A 1 40 ? 46.574 4.535 0.278 1.00 1.00 40 ARG A C 6
ATOM 6593 O O . ARG A 1 40 ? 47.593 5.154 -0.014 1.00 1.00 40 ARG A O 6
ATOM 6614 N N . GLY A 1 41 ? 45.799 3.945 -0.592 1.00 1.00 41 GLY A N 6
ATOM 6615 C CA . GLY A 1 41 ? 46.092 3.976 -2.017 1.00 1.00 41 GLY A CA 6
ATOM 6616 C C . GLY A 1 41 ? 45.679 5.326 -2.587 1.00 1.00 41 GLY A C 6
ATOM 6617 O O . GLY A 1 41 ? 46.497 6.072 -3.126 1.00 1.00 41 GLY A O 6
ATOM 6621 N N . TRP A 1 42 ? 44.384 5.606 -2.500 1.00 1.00 42 TRP A N 6
ATOM 6622 C CA . TRP A 1 42 ? 43.843 6.848 -3.058 1.00 1.00 42 TRP A CA 6
ATOM 6623 C C . TRP A 1 42 ? 44.689 8.040 -2.634 1.00 1.00 42 TRP A C 6
ATOM 6624 O O . TRP A 1 42 ? 44.659 9.096 -3.265 1.00 1.00 42 TRP A O 6
ATOM 6645 N N . VAL A 1 43 ? 45.449 7.853 -1.565 1.00 1.00 43 VAL A N 6
ATOM 6646 C CA . VAL A 1 43 ? 46.321 8.904 -1.054 1.00 1.00 43 VAL A CA 6
ATOM 6647 C C . VAL A 1 43 ? 47.247 9.431 -2.147 1.00 1.00 43 VAL A C 6
ATOM 6648 O O . VAL A 1 43 ? 47.133 10.580 -2.574 1.00 1.00 43 VAL A O 6
ATOM 6661 N N . THR A 1 44 ? 48.178 8.584 -2.581 1.00 1.00 44 THR A N 6
ATOM 6662 C CA . THR A 1 44 ? 49.139 8.978 -3.606 1.00 1.00 44 THR A CA 6
ATOM 6663 C C . THR A 1 44 ? 48.415 9.613 -4.785 1.00 1.00 44 THR A C 6
ATOM 6664 O O . THR A 1 44 ? 48.937 10.520 -5.433 1.00 1.00 44 THR A O 6
ATOM 6675 N N . ASP A 1 45 ? 47.212 9.132 -5.052 1.00 1.00 45 ASP A N 6
ATOM 6676 C CA . ASP A 1 45 ? 46.416 9.655 -6.151 1.00 1.00 45 ASP A CA 6
ATOM 6677 C C . ASP A 1 45 ? 45.872 11.040 -5.799 1.00 1.00 45 ASP A C 6
ATOM 6678 O O . ASP A 1 45 ? 44.881 11.490 -6.373 1.00 1.00 45 ASP A O 6
ATOM 6687 N N . GLY A 1 46 ? 46.536 11.714 -4.861 1.00 1.00 46 GLY A N 6
ATOM 6688 C CA . GLY A 1 46 ? 46.110 13.050 -4.463 1.00 1.00 46 GLY A CA 6
ATOM 6689 C C . GLY A 1 46 ? 44.682 13.021 -3.931 1.00 1.00 46 GLY A C 6
ATOM 6690 O O . GLY A 1 46 ? 43.834 13.800 -4.367 1.00 1.00 46 GLY A O 6
ATOM 6694 N N . PHE A 1 47 ? 44.422 12.134 -2.975 1.00 1.00 47 PHE A N 6
ATOM 6695 C CA . PHE A 1 47 ? 43.093 12.036 -2.383 1.00 1.00 47 PHE A CA 6
ATOM 6696 C C . PHE A 1 47 ? 42.570 13.417 -2.002 1.00 1.00 47 PHE A C 6
ATOM 6697 O O . PHE A 1 47 ? 41.363 13.622 -1.886 1.00 1.00 47 PHE A O 6
ATOM 6714 N N . SER A 1 48 ? 43.484 14.358 -1.796 1.00 1.00 48 SER A N 6
ATOM 6715 C CA . SER A 1 48 ? 43.095 15.707 -1.411 1.00 1.00 48 SER A CA 6
ATOM 6716 C C . SER A 1 48 ? 41.976 16.216 -2.305 1.00 1.00 48 SER A C 6
ATOM 6717 O O . SER A 1 48 ? 41.181 17.065 -1.898 1.00 1.00 48 SER A O 6
ATOM 6725 N N . SER A 1 49 ? 41.918 15.717 -3.534 1.00 1.00 49 SER A N 6
ATOM 6726 C CA . SER A 1 49 ? 40.901 16.162 -4.471 1.00 1.00 49 SER A CA 6
ATOM 6727 C C . SER A 1 49 ? 39.518 16.133 -3.828 1.00 1.00 49 SER A C 6
ATOM 6728 O O . SER A 1 49 ? 38.585 16.767 -4.322 1.00 1.00 49 SER A O 6
ATOM 6736 N N . LEU A 1 50 ? 39.392 15.432 -2.705 1.00 1.00 50 LEU A N 6
ATOM 6737 C CA . LEU A 1 50 ? 38.119 15.386 -1.991 1.00 1.00 50 LEU A CA 6
ATOM 6738 C C . LEU A 1 50 ? 37.939 16.672 -1.188 1.00 1.00 50 LEU A C 6
ATOM 6739 O O . LEU A 1 50 ? 36.819 17.137 -0.985 1.00 1.00 50 LEU A O 6
ATOM 6755 N N . LYS A 1 51 ? 39.056 17.237 -0.739 1.00 1.00 51 LYS A N 6
ATOM 6756 C CA . LYS A 1 51 ? 39.022 18.472 0.039 1.00 1.00 51 LYS A CA 6
ATOM 6757 C C . LYS A 1 51 ? 38.356 19.579 -0.769 1.00 1.00 51 LYS A C 6
ATOM 6758 O O . LYS A 1 51 ? 37.491 20.294 -0.268 1.00 1.00 51 LYS A O 6
ATOM 6777 N N . ASP A 1 52 ? 38.758 19.702 -2.030 1.00 1.00 52 ASP A N 6
ATOM 6778 C CA . ASP A 1 52 ? 38.178 20.716 -2.904 1.00 1.00 52 ASP A CA 6
ATOM 6779 C C . ASP A 1 52 ? 36.673 20.506 -3.009 1.00 1.00 52 ASP A C 6
ATOM 6780 O O . ASP A 1 52 ? 35.885 21.380 -2.645 1.00 1.00 52 ASP A O 6
ATOM 6789 N N . TYR A 1 53 ? 36.281 19.351 -3.534 1.00 1.00 53 TYR A N 6
ATOM 6790 C CA . TYR A 1 53 ? 34.865 19.052 -3.710 1.00 1.00 53 TYR A CA 6
ATOM 6791 C C . TYR A 1 53 ? 34.152 19.097 -2.366 1.00 1.00 53 TYR A C 6
ATOM 6792 O O . TYR A 1 53 ? 33.058 19.649 -2.257 1.00 1.00 53 TYR A O 6
ATOM 6810 N N . TRP A 1 54 ? 34.773 18.524 -1.345 1.00 1.00 54 TRP A N 6
ATOM 6811 C CA . TRP A 1 54 ? 34.174 18.526 -0.020 1.00 1.00 54 TRP A CA 6
ATOM 6812 C C . TRP A 1 54 ? 34.096 19.950 0.523 1.00 1.00 54 TRP A C 6
ATOM 6813 O O . TRP A 1 54 ? 33.026 20.423 0.903 1.00 1.00 54 TRP A O 6
ATOM 6834 N N . SER A 1 55 ? 35.243 20.623 0.558 1.00 1.00 55 SER A N 6
ATOM 6835 C CA . SER A 1 55 ? 35.302 21.990 1.059 1.00 1.00 55 SER A CA 6
ATOM 6836 C C . SER A 1 55 ? 34.200 22.837 0.436 1.00 1.00 55 SER A C 6
ATOM 6837 O O . SER A 1 55 ? 33.629 23.710 1.089 1.00 1.00 55 SER A O 6
ATOM 6845 N N . THR A 1 56 ? 33.897 22.562 -0.826 1.00 1.00 56 THR A N 6
ATOM 6846 C CA . THR A 1 56 ? 32.844 23.301 -1.516 1.00 1.00 56 THR A CA 6
ATOM 6847 C C . THR A 1 56 ? 31.467 22.815 -1.073 1.00 1.00 56 THR A C 6
ATOM 6848 O O . THR A 1 56 ? 30.776 23.492 -0.310 1.00 1.00 56 THR A O 6
ATOM 6859 N N . VAL A 1 57 ? 31.064 21.647 -1.576 1.00 1.00 57 VAL A N 6
ATOM 6860 C CA . VAL A 1 57 ? 29.752 21.081 -1.244 1.00 1.00 57 VAL A CA 6
ATOM 6861 C C . VAL A 1 57 ? 29.411 21.332 0.220 1.00 1.00 57 VAL A C 6
ATOM 6862 O O . VAL A 1 57 ? 28.459 22.051 0.528 1.00 1.00 57 VAL A O 6
ATOM 6875 N N . LYS A 1 58 ? 30.183 20.728 1.118 1.00 1.00 58 LYS A N 6
ATOM 6876 C CA . LYS A 1 58 ? 29.947 20.889 2.547 1.00 1.00 58 LYS A CA 6
ATOM 6877 C C . LYS A 1 58 ? 29.587 22.337 2.870 1.00 1.00 58 LYS A C 6
ATOM 6878 O O . LYS A 1 58 ? 28.484 22.623 3.329 1.00 1.00 58 LYS A O 6
ATOM 6897 N N . ASP A 1 59 ? 30.526 23.243 2.635 1.00 1.00 59 ASP A N 6
ATOM 6898 C CA . ASP A 1 59 ? 30.286 24.651 2.918 1.00 1.00 59 ASP A CA 6
ATOM 6899 C C . ASP A 1 59 ? 29.104 25.160 2.106 1.00 1.00 59 ASP A C 6
ATOM 6900 O O . ASP A 1 59 ? 28.239 25.861 2.631 1.00 1.00 59 ASP A O 6
ATOM 6909 N N . LYS A 1 60 ? 29.073 24.816 0.825 1.00 1.00 60 LYS A N 6
ATOM 6910 C CA . LYS A 1 60 ? 27.994 25.259 -0.049 1.00 1.00 60 LYS A CA 6
ATOM 6911 C C . LYS A 1 60 ? 26.676 24.644 0.377 1.00 1.00 60 LYS A C 6
ATOM 6912 O O . LYS A 1 60 ? 25.613 25.030 -0.106 1.00 1.00 60 LYS A O 6
ATOM 6931 N N . PHE A 1 61 ? 26.740 23.697 1.292 1.00 1.00 61 PHE A N 6
ATOM 6932 C CA . PHE A 1 61 ? 25.527 23.063 1.767 1.00 1.00 61 PHE A CA 6
ATOM 6933 C C . PHE A 1 61 ? 24.653 24.108 2.448 1.00 1.00 61 PHE A C 6
ATOM 6934 O O . PHE A 1 61 ? 23.442 23.932 2.576 1.00 1.00 61 PHE A O 6
ATOM 6951 N N . SER A 1 62 ? 25.277 25.211 2.865 1.00 1.00 62 SER A N 6
ATOM 6952 C CA . SER A 1 62 ? 24.529 26.287 3.511 1.00 1.00 62 SER A CA 6
ATOM 6953 C C . SER A 1 62 ? 23.654 27.032 2.504 1.00 1.00 62 SER A C 6
ATOM 6954 O O . SER A 1 62 ? 22.447 27.174 2.697 1.00 1.00 62 SER A O 6
ATOM 6962 N N . GLU A 1 63 ? 24.286 27.522 1.436 1.00 1.00 63 GLU A N 6
ATOM 6963 C CA . GLU A 1 63 ? 23.570 28.274 0.405 1.00 1.00 63 GLU A CA 6
ATOM 6964 C C . GLU A 1 63 ? 22.706 27.358 -0.444 1.00 1.00 63 GLU A C 6
ATOM 6965 O O . GLU A 1 63 ? 21.636 27.751 -0.909 1.00 1.00 63 GLU A O 6
ATOM 6977 N N . PHE A 1 64 ? 23.182 26.141 -0.671 1.00 1.00 64 PHE A N 6
ATOM 6978 C CA . PHE A 1 64 ? 22.450 25.196 -1.496 1.00 1.00 64 PHE A CA 6
ATOM 6979 C C . PHE A 1 64 ? 21.025 25.031 -0.983 1.00 1.00 64 PHE A C 6
ATOM 6980 O O . PHE A 1 64 ? 20.191 24.408 -1.641 1.00 1.00 64 PHE A O 6
ATOM 6997 N N . TRP A 1 65 ? 20.744 25.599 0.185 1.00 1.00 65 TRP A N 6
ATOM 6998 C CA . TRP A 1 65 ? 19.403 25.506 0.748 1.00 1.00 65 TRP A CA 6
ATOM 6999 C C . TRP A 1 65 ? 18.461 26.500 0.053 1.00 1.00 65 TRP A C 6
ATOM 7000 O O . TRP A 1 65 ? 17.401 26.119 -0.446 1.00 1.00 65 TRP A O 6
ATOM 7021 N N . ASP A 1 66 ? 18.876 27.766 0.004 1.00 1.00 66 ASP A N 6
ATOM 7022 C CA . ASP A 1 66 ? 18.092 28.822 -0.654 1.00 1.00 66 ASP A CA 6
ATOM 7023 C C . ASP A 1 66 ? 18.401 28.848 -2.141 1.00 1.00 66 ASP A C 6
ATOM 7024 O O . ASP A 1 66 ? 19.497 28.489 -2.573 1.00 1.00 66 ASP A O 6
ATOM 7033 N N . LEU A 1 67 ? 17.418 29.263 -2.925 1.00 1.00 67 LEU A N 6
ATOM 7034 C CA . LEU A 1 67 ? 17.551 29.333 -4.377 1.00 1.00 67 LEU A CA 6
ATOM 7035 C C . LEU A 1 67 ? 17.121 30.711 -4.875 1.00 1.00 67 LEU A C 6
ATOM 7036 O O . LEU A 1 67 ? 16.899 31.630 -4.085 1.00 1.00 67 LEU A O 6
ATOM 7052 N N . ASP A 1 68 ? 17.039 30.851 -6.187 1.00 1.00 68 ASP A N 6
ATOM 7053 C CA . ASP A 1 68 ? 16.670 32.119 -6.792 1.00 1.00 68 ASP A CA 6
ATOM 7054 C C . ASP A 1 68 ? 15.309 32.561 -6.246 1.00 1.00 68 ASP A C 6
ATOM 7055 O O . ASP A 1 68 ? 14.592 31.774 -5.629 1.00 1.00 68 ASP A O 6
ATOM 7064 N N . PRO A 1 69 ? 14.955 33.803 -6.434 1.00 1.00 69 PRO A N 6
ATOM 7065 C CA . PRO A 1 69 ? 13.672 34.347 -5.920 1.00 1.00 69 PRO A CA 6
ATOM 7066 C C . PRO A 1 69 ? 12.497 33.404 -6.203 1.00 1.00 69 PRO A C 6
ATOM 7067 O O . PRO A 1 69 ? 11.412 33.575 -5.647 1.00 1.00 69 PRO A O 6
ATOM 7078 N N . GLU A 1 70 ? 12.726 32.394 -7.041 1.00 1.00 70 GLU A N 6
ATOM 7079 C CA . GLU A 1 70 ? 11.682 31.414 -7.354 1.00 1.00 70 GLU A CA 6
ATOM 7080 C C . GLU A 1 70 ? 12.207 30.003 -7.125 1.00 1.00 70 GLU A C 6
ATOM 7081 O O . GLU A 1 70 ? 13.020 29.495 -7.895 1.00 1.00 70 GLU A O 6
ATOM 7093 N N . VAL A 1 71 ? 11.699 29.358 -6.070 1.00 1.00 71 VAL A N 6
ATOM 7094 C CA . VAL A 1 71 ? 12.091 27.989 -5.769 1.00 1.00 71 VAL A CA 6
ATOM 7095 C C . VAL A 1 71 ? 11.030 27.048 -6.322 1.00 1.00 71 VAL A C 6
ATOM 7096 O O . VAL A 1 71 ? 10.066 26.713 -5.637 1.00 1.00 71 VAL A O 6
ATOM 7109 N N . ARG A 1 72 ? 11.215 26.615 -7.571 1.00 1.00 72 ARG A N 6
ATOM 7110 C CA . ARG A 1 72 ? 10.262 25.698 -8.208 1.00 1.00 72 ARG A CA 6
ATOM 7111 C C . ARG A 1 72 ? 10.972 24.453 -8.763 1.00 1.00 72 ARG A C 6
ATOM 7112 O O . ARG A 1 72 ? 12.021 24.578 -9.393 1.00 1.00 72 ARG A O 6
ATOM 7133 N N . PRO A 1 73 ? 10.424 23.267 -8.576 1.00 1.00 73 PRO A N 6
ATOM 7134 C CA . PRO A 1 73 ? 11.056 22.033 -9.115 1.00 1.00 73 PRO A CA 6
ATOM 7135 C C . PRO A 1 73 ? 11.183 22.103 -10.642 1.00 1.00 73 PRO A C 6
ATOM 7136 O O . PRO A 1 73 ? 11.984 21.383 -11.239 1.00 1.00 73 PRO A O 6
ATOM 7147 N N . THR A 1 74 ? 10.362 22.951 -11.267 1.00 1.00 74 THR A N 6
ATOM 7148 C CA . THR A 1 74 ? 10.376 23.076 -12.729 1.00 1.00 74 THR A CA 6
ATOM 7149 C C . THR A 1 74 ? 11.544 23.916 -13.205 1.00 1.00 74 THR A C 6
ATOM 7150 O O . THR A 1 74 ? 12.443 23.424 -13.888 1.00 1.00 74 THR A O 6
ATOM 7161 N N . SER A 1 75 ? 11.514 25.190 -12.868 1.00 1.00 75 SER A N 6
ATOM 7162 C CA . SER A 1 75 ? 12.563 26.095 -13.292 1.00 1.00 75 SER A CA 6
ATOM 7163 C C . SER A 1 75 ? 13.912 25.593 -12.798 1.00 1.00 75 SER A C 6
ATOM 7164 O O . SER A 1 75 ? 14.917 25.696 -13.501 1.00 1.00 75 SER A O 6
ATOM 7172 N N . ALA A 1 76 ? 13.931 25.046 -11.588 1.00 1.00 76 ALA A N 6
ATOM 7173 C CA . ALA A 1 76 ? 15.171 24.527 -11.022 1.00 1.00 76 ALA A CA 6
ATOM 7174 C C . ALA A 1 76 ? 15.795 23.498 -11.956 1.00 1.00 76 ALA A C 6
ATOM 7175 O O . ALA A 1 76 ? 16.917 23.676 -12.432 1.00 1.00 76 ALA A O 6
ATOM 7182 N N . VAL A 1 77 ? 15.072 22.408 -12.187 1.00 1.00 77 VAL A N 6
ATOM 7183 C CA . VAL A 1 77 ? 15.578 21.342 -13.044 1.00 1.00 77 VAL A CA 6
ATOM 7184 C C . VAL A 1 77 ? 15.848 21.884 -14.440 1.00 1.00 77 VAL A C 6
ATOM 7185 O O . VAL A 1 77 ? 16.903 21.627 -15.020 1.00 1.00 77 VAL A O 6
ATOM 7198 N N . ALA A 1 78 ? 14.899 22.640 -14.975 1.00 1.00 78 ALA A N 6
ATOM 7199 C CA . ALA A 1 78 ? 15.065 23.212 -16.303 1.00 1.00 78 ALA A CA 6
ATOM 7200 C C . ALA A 1 78 ? 16.258 24.164 -16.329 1.00 1.00 78 ALA A C 6
ATOM 7201 O O . ALA A 1 78 ? 17.044 24.161 -17.277 1.00 1.00 78 ALA A O 6
ATOM 7208 N N . ALA A 1 79 ? 16.387 24.978 -15.283 1.00 1.00 79 ALA A N 6
ATOM 7209 C CA . ALA A 1 79 ? 17.485 25.933 -15.196 1.00 1.00 79 ALA A CA 6
ATOM 7210 C C . ALA A 1 79 ? 17.400 26.732 -13.898 1.00 1.00 79 ALA A C 6
ATOM 7211 O O . ALA A 1 79 ? 18.127 26.404 -12.975 1.00 1.00 79 ALA A O 6
ATOM 7219 N N . SER A 1 1 ? -3.874 -26.910 13.871 1.00 1.00 1 SER A N 7
ATOM 7220 C CA . SER A 1 1 ? -2.704 -26.603 14.742 1.00 1.00 1 SER A CA 7
ATOM 7221 C C . SER A 1 1 ? -1.763 -25.649 14.012 1.00 1.00 1 SER A C 7
ATOM 7222 O O . SER A 1 1 ? -0.542 -25.799 14.072 1.00 1.00 1 SER A O 7
ATOM 7232 N N . GLU A 1 2 ? -2.341 -24.667 13.326 1.00 1.00 2 GLU A N 7
ATOM 7233 C CA . GLU A 1 2 ? -1.546 -23.690 12.588 1.00 1.00 2 GLU A CA 7
ATOM 7234 C C . GLU A 1 2 ? -2.394 -22.470 12.236 1.00 1.00 2 GLU A C 7
ATOM 7235 O O . GLU A 1 2 ? -3.417 -22.587 11.562 1.00 1.00 2 GLU A O 7
ATOM 7247 N N . ALA A 1 3 ? -1.960 -21.301 12.697 1.00 1.00 3 ALA A N 7
ATOM 7248 C CA . ALA A 1 3 ? -2.678 -20.066 12.429 1.00 1.00 3 ALA A CA 7
ATOM 7249 C C . ALA A 1 3 ? -2.555 -19.686 10.962 1.00 1.00 3 ALA A C 7
ATOM 7250 O O . ALA A 1 3 ? -1.497 -19.257 10.504 1.00 1.00 3 ALA A O 7
ATOM 7257 N N . GLU A 1 4 ? -3.646 -19.845 10.234 1.00 1.00 4 GLU A N 7
ATOM 7258 C CA . GLU A 1 4 ? -3.663 -19.516 8.813 1.00 1.00 4 GLU A CA 7
ATOM 7259 C C . GLU A 1 4 ? -3.532 -18.009 8.611 1.00 1.00 4 GLU A C 7
ATOM 7260 O O . GLU A 1 4 ? -3.396 -17.533 7.483 1.00 1.00 4 GLU A O 7
ATOM 7272 N N . ASP A 1 5 ? -3.572 -17.263 9.711 1.00 1.00 5 ASP A N 7
ATOM 7273 C CA . ASP A 1 5 ? -3.456 -15.809 9.647 1.00 1.00 5 ASP A CA 7
ATOM 7274 C C . ASP A 1 5 ? -2.089 -15.409 9.105 1.00 1.00 5 ASP A C 7
ATOM 7275 O O . ASP A 1 5 ? -1.955 -14.410 8.399 1.00 1.00 5 ASP A O 7
ATOM 7284 N N . ALA A 1 6 ? -1.070 -16.179 9.466 1.00 1.00 6 ALA A N 7
ATOM 7285 C CA . ALA A 1 6 ? 0.285 -15.887 9.034 1.00 1.00 6 ALA A CA 7
ATOM 7286 C C . ALA A 1 6 ? 0.348 -15.781 7.518 1.00 1.00 6 ALA A C 7
ATOM 7287 O O . ALA A 1 6 ? 0.281 -16.780 6.802 1.00 1.00 6 ALA A O 7
ATOM 7294 N N . SER A 1 7 ? 0.479 -14.552 7.048 1.00 1.00 7 SER A N 7
ATOM 7295 C CA . SER A 1 7 ? 0.556 -14.283 5.624 1.00 1.00 7 SER A CA 7
ATOM 7296 C C . SER A 1 7 ? 1.934 -14.649 5.090 1.00 1.00 7 SER A C 7
ATOM 7297 O O . SER A 1 7 ? 2.820 -15.046 5.842 1.00 1.00 7 SER A O 7
ATOM 7305 N N . LEU A 1 8 ? 2.098 -14.505 3.785 1.00 1.00 8 LEU A N 7
ATOM 7306 C CA . LEU A 1 8 ? 3.369 -14.811 3.128 1.00 1.00 8 LEU A CA 7
ATOM 7307 C C . LEU A 1 8 ? 4.511 -13.996 3.736 1.00 1.00 8 LEU A C 7
ATOM 7308 O O . LEU A 1 8 ? 5.661 -14.121 3.319 1.00 1.00 8 LEU A O 7
ATOM 7324 N N . LEU A 1 9 ? 4.193 -13.171 4.725 1.00 1.00 9 LEU A N 7
ATOM 7325 C CA . LEU A 1 9 ? 5.193 -12.351 5.395 1.00 1.00 9 LEU A CA 7
ATOM 7326 C C . LEU A 1 9 ? 5.951 -13.172 6.435 1.00 1.00 9 LEU A C 7
ATOM 7327 O O . LEU A 1 9 ? 6.914 -12.700 7.038 1.00 1.00 9 LEU A O 7
ATOM 7343 N N . SER A 1 10 ? 5.498 -14.396 6.652 1.00 1.00 10 SER A N 7
ATOM 7344 C CA . SER A 1 10 ? 6.133 -15.261 7.635 1.00 1.00 10 SER A CA 7
ATOM 7345 C C . SER A 1 10 ? 7.570 -15.557 7.269 1.00 1.00 10 SER A C 7
ATOM 7346 O O . SER A 1 10 ? 8.496 -15.147 7.970 1.00 1.00 10 SER A O 7
ATOM 7354 N N . PHE A 1 11 ? 7.762 -16.292 6.189 1.00 1.00 11 PHE A N 7
ATOM 7355 C CA . PHE A 1 11 ? 9.107 -16.653 5.775 1.00 1.00 11 PHE A CA 7
ATOM 7356 C C . PHE A 1 11 ? 10.033 -15.445 5.866 1.00 1.00 11 PHE A C 7
ATOM 7357 O O . PHE A 1 11 ? 11.130 -15.539 6.415 1.00 1.00 11 PHE A O 7
ATOM 7374 N N . MET A 1 12 ? 9.601 -14.324 5.304 1.00 1.00 12 MET A N 7
ATOM 7375 C CA . MET A 1 12 ? 10.426 -13.117 5.307 1.00 1.00 12 MET A CA 7
ATOM 7376 C C . MET A 1 12 ? 10.702 -12.659 6.731 1.00 1.00 12 MET A C 7
ATOM 7377 O O . MET A 1 12 ? 11.828 -12.761 7.210 1.00 1.00 12 MET A O 7
ATOM 7391 N N . GLN A 1 13 ? 9.668 -12.149 7.396 1.00 1.00 13 GLN A N 7
ATOM 7392 C CA . GLN A 1 13 ? 9.803 -11.669 8.777 1.00 1.00 13 GLN A CA 7
ATOM 7393 C C . GLN A 1 13 ? 10.852 -12.484 9.533 1.00 1.00 13 GLN A C 7
ATOM 7394 O O . GLN A 1 13 ? 11.793 -11.926 10.096 1.00 1.00 13 GLN A O 7
ATOM 7408 N N . GLY A 1 14 ? 10.691 -13.803 9.532 1.00 1.00 14 GLY A N 7
ATOM 7409 C CA . GLY A 1 14 ? 11.640 -14.671 10.212 1.00 1.00 14 GLY A CA 7
ATOM 7410 C C . GLY A 1 14 ? 12.999 -14.678 9.508 1.00 1.00 14 GLY A C 7
ATOM 7411 O O . GLY A 1 14 ? 14.041 -14.707 10.153 1.00 1.00 14 GLY A O 7
ATOM 7415 N N . TYR A 1 15 ? 12.989 -14.670 8.182 1.00 1.00 15 TYR A N 7
ATOM 7416 C CA . TYR A 1 15 ? 14.242 -14.692 7.427 1.00 1.00 15 TYR A CA 7
ATOM 7417 C C . TYR A 1 15 ? 15.231 -13.705 8.000 1.00 1.00 15 TYR A C 7
ATOM 7418 O O . TYR A 1 15 ? 16.294 -14.089 8.489 1.00 1.00 15 TYR A O 7
ATOM 7436 N N . MET A 1 16 ? 14.895 -12.442 7.926 1.00 1.00 16 MET A N 7
ATOM 7437 C CA . MET A 1 16 ? 15.789 -11.425 8.436 1.00 1.00 16 MET A CA 7
ATOM 7438 C C . MET A 1 16 ? 16.124 -11.734 9.887 1.00 1.00 16 MET A C 7
ATOM 7439 O O . MET A 1 16 ? 17.215 -11.413 10.360 1.00 1.00 16 MET A O 7
ATOM 7453 N N . LYS A 1 17 ? 15.193 -12.373 10.586 1.00 1.00 17 LYS A N 7
ATOM 7454 C CA . LYS A 1 17 ? 15.432 -12.728 11.981 1.00 1.00 17 LYS A CA 7
ATOM 7455 C C . LYS A 1 17 ? 16.575 -13.731 12.090 1.00 1.00 17 LYS A C 7
ATOM 7456 O O . LYS A 1 17 ? 17.434 -13.625 12.965 1.00 1.00 17 LYS A O 7
ATOM 7475 N N . HIS A 1 18 ? 16.558 -14.723 11.204 1.00 1.00 18 HIS A N 7
ATOM 7476 C CA . HIS A 1 18 ? 17.580 -15.763 11.201 1.00 1.00 18 HIS A CA 7
ATOM 7477 C C . HIS A 1 18 ? 18.845 -15.294 10.491 1.00 1.00 18 HIS A C 7
ATOM 7478 O O . HIS A 1 18 ? 19.945 -15.423 11.026 1.00 1.00 18 HIS A O 7
ATOM 7492 N N . ALA A 1 19 ? 18.697 -14.782 9.270 1.00 1.00 19 ALA A N 7
ATOM 7493 C CA . ALA A 1 19 ? 19.856 -14.339 8.501 1.00 1.00 19 ALA A CA 7
ATOM 7494 C C . ALA A 1 19 ? 20.673 -13.321 9.267 1.00 1.00 19 ALA A C 7
ATOM 7495 O O . ALA A 1 19 ? 21.862 -13.135 9.002 1.00 1.00 19 ALA A O 7
ATOM 7502 N N . THR A 1 20 ? 20.045 -12.690 10.226 1.00 1.00 20 THR A N 7
ATOM 7503 C CA . THR A 1 20 ? 20.745 -11.713 11.046 1.00 1.00 20 THR A CA 7
ATOM 7504 C C . THR A 1 20 ? 21.765 -12.434 11.931 1.00 1.00 20 THR A C 7
ATOM 7505 O O . THR A 1 20 ? 22.706 -11.825 12.435 1.00 1.00 20 THR A O 7
ATOM 7516 N N . LYS A 1 21 ? 21.584 -13.743 12.086 1.00 1.00 21 LYS A N 7
ATOM 7517 C CA . LYS A 1 21 ? 22.516 -14.542 12.879 1.00 1.00 21 LYS A CA 7
ATOM 7518 C C . LYS A 1 21 ? 23.876 -14.633 12.192 1.00 1.00 21 LYS A C 7
ATOM 7519 O O . LYS A 1 21 ? 24.918 -14.621 12.849 1.00 1.00 21 LYS A O 7
ATOM 7538 N N . THR A 1 22 ? 23.852 -14.749 10.866 1.00 1.00 22 THR A N 7
ATOM 7539 C CA . THR A 1 22 ? 25.088 -14.873 10.091 1.00 1.00 22 THR A CA 7
ATOM 7540 C C . THR A 1 22 ? 26.008 -13.668 10.304 1.00 1.00 22 THR A C 7
ATOM 7541 O O . THR A 1 22 ? 27.185 -13.708 9.950 1.00 1.00 22 THR A O 7
ATOM 7552 N N . ALA A 1 23 ? 25.467 -12.606 10.879 1.00 1.00 23 ALA A N 7
ATOM 7553 C CA . ALA A 1 23 ? 26.236 -11.402 11.136 1.00 1.00 23 ALA A CA 7
ATOM 7554 C C . ALA A 1 23 ? 27.560 -11.752 11.798 1.00 1.00 23 ALA A C 7
ATOM 7555 O O . ALA A 1 23 ? 28.616 -11.350 11.328 1.00 1.00 23 ALA A O 7
ATOM 7562 N N . LYS A 1 24 ? 27.498 -12.503 12.889 1.00 1.00 24 LYS A N 7
ATOM 7563 C CA . LYS A 1 24 ? 28.710 -12.903 13.600 1.00 1.00 24 LYS A CA 7
ATOM 7564 C C . LYS A 1 24 ? 29.720 -13.522 12.627 1.00 1.00 24 LYS A C 7
ATOM 7565 O O . LYS A 1 24 ? 30.730 -12.917 12.282 1.00 1.00 24 LYS A O 7
ATOM 7584 N N . ASP A 1 25 ? 29.443 -14.749 12.219 1.00 1.00 25 ASP A N 7
ATOM 7585 C CA . ASP A 1 25 ? 30.328 -15.477 11.322 1.00 1.00 25 ASP A CA 7
ATOM 7586 C C . ASP A 1 25 ? 30.768 -14.545 10.203 1.00 1.00 25 ASP A C 7
ATOM 7587 O O . ASP A 1 25 ? 31.935 -14.534 9.810 1.00 1.00 25 ASP A O 7
ATOM 7596 N N . ALA A 1 26 ? 29.834 -13.740 9.719 1.00 1.00 26 ALA A N 7
ATOM 7597 C CA . ALA A 1 26 ? 30.145 -12.777 8.676 1.00 1.00 26 ALA A CA 7
ATOM 7598 C C . ALA A 1 26 ? 31.064 -11.689 9.229 1.00 1.00 26 ALA A C 7
ATOM 7599 O O . ALA A 1 26 ? 31.999 -11.254 8.555 1.00 1.00 26 ALA A O 7
ATOM 7606 N N . LEU A 1 27 ? 30.784 -11.242 10.455 1.00 1.00 27 LEU A N 7
ATOM 7607 C CA . LEU A 1 27 ? 31.602 -10.188 11.069 1.00 1.00 27 LEU A CA 7
ATOM 7608 C C . LEU A 1 27 ? 33.052 -10.632 11.178 1.00 1.00 27 LEU A C 7
ATOM 7609 O O . LEU A 1 27 ? 33.966 -9.872 10.879 1.00 1.00 27 LEU A O 7
ATOM 7625 N N . SER A 1 28 ? 33.253 -11.855 11.601 1.00 1.00 28 SER A N 7
ATOM 7626 C CA . SER A 1 28 ? 34.601 -12.387 11.736 1.00 1.00 28 SER A CA 7
ATOM 7627 C C . SER A 1 28 ? 35.281 -12.376 10.372 1.00 1.00 28 SER A C 7
ATOM 7628 O O . SER A 1 28 ? 36.507 -12.312 10.272 1.00 1.00 28 SER A O 7
ATOM 7636 N N . SER A 1 29 ? 34.460 -12.442 9.326 1.00 1.00 29 SER A N 7
ATOM 7637 C CA . SER A 1 29 ? 34.986 -12.441 7.951 1.00 1.00 29 SER A CA 7
ATOM 7638 C C . SER A 1 29 ? 35.415 -11.039 7.500 1.00 1.00 29 SER A C 7
ATOM 7639 O O . SER A 1 29 ? 35.855 -10.857 6.366 1.00 1.00 29 SER A O 7
ATOM 7647 N N . VAL A 1 30 ? 35.275 -10.047 8.378 1.00 1.00 30 VAL A N 7
ATOM 7648 C CA . VAL A 1 30 ? 35.639 -8.667 8.035 1.00 1.00 30 VAL A CA 7
ATOM 7649 C C . VAL A 1 30 ? 37.078 -8.550 7.521 1.00 1.00 30 VAL A C 7
ATOM 7650 O O . VAL A 1 30 ? 37.538 -7.450 7.225 1.00 1.00 30 VAL A O 7
ATOM 7663 N N . GLN A 1 31 ? 37.778 -9.676 7.420 1.00 1.00 31 GLN A N 7
ATOM 7664 C CA . GLN A 1 31 ? 39.164 -9.682 6.932 1.00 1.00 31 GLN A CA 7
ATOM 7665 C C . GLN A 1 31 ? 39.313 -8.782 5.715 1.00 1.00 31 GLN A C 7
ATOM 7666 O O . GLN A 1 31 ? 40.426 -8.409 5.341 1.00 1.00 31 GLN A O 7
ATOM 7680 N N . GLU A 1 32 ? 38.195 -8.406 5.121 1.00 1.00 32 GLU A N 7
ATOM 7681 C CA . GLU A 1 32 ? 38.232 -7.522 3.973 1.00 1.00 32 GLU A CA 7
ATOM 7682 C C . GLU A 1 32 ? 38.551 -6.106 4.451 1.00 1.00 32 GLU A C 7
ATOM 7683 O O . GLU A 1 32 ? 38.691 -5.185 3.650 1.00 1.00 32 GLU A O 7
ATOM 7695 N N . SER A 1 33 ? 38.667 -5.947 5.772 1.00 1.00 33 SER A N 7
ATOM 7696 C CA . SER A 1 33 ? 38.973 -4.644 6.354 1.00 1.00 33 SER A CA 7
ATOM 7697 C C . SER A 1 33 ? 40.268 -4.118 5.774 1.00 1.00 33 SER A C 7
ATOM 7698 O O . SER A 1 33 ? 40.579 -2.930 5.893 1.00 1.00 33 SER A O 7
ATOM 7706 N N . GLN A 1 34 ? 41.025 -5.008 5.145 1.00 1.00 34 GLN A N 7
ATOM 7707 C CA . GLN A 1 34 ? 42.300 -4.606 4.545 1.00 1.00 34 GLN A CA 7
ATOM 7708 C C . GLN A 1 34 ? 42.145 -3.303 3.750 1.00 1.00 34 GLN A C 7
ATOM 7709 O O . GLN A 1 34 ? 43.141 -2.706 3.344 1.00 1.00 34 GLN A O 7
ATOM 7723 N N . VAL A 1 35 ? 40.896 -2.878 3.516 1.00 1.00 35 VAL A N 7
ATOM 7724 C CA . VAL A 1 35 ? 40.618 -1.650 2.762 1.00 1.00 35 VAL A CA 7
ATOM 7725 C C . VAL A 1 35 ? 41.637 -0.554 3.101 1.00 1.00 35 VAL A C 7
ATOM 7726 O O . VAL A 1 35 ? 41.824 0.391 2.339 1.00 1.00 35 VAL A O 7
ATOM 7739 N N . ALA A 1 36 ? 42.314 -0.699 4.232 1.00 1.00 36 ALA A N 7
ATOM 7740 C CA . ALA A 1 36 ? 43.337 0.263 4.624 1.00 1.00 36 ALA A CA 7
ATOM 7741 C C . ALA A 1 36 ? 44.313 0.476 3.470 1.00 1.00 36 ALA A C 7
ATOM 7742 O O . ALA A 1 36 ? 44.371 1.559 2.888 1.00 1.00 36 ALA A O 7
ATOM 7749 N N . GLN A 1 37 ? 45.087 -0.566 3.155 1.00 1.00 37 GLN A N 7
ATOM 7750 C CA . GLN A 1 37 ? 46.071 -0.480 2.074 1.00 1.00 37 GLN A CA 7
ATOM 7751 C C . GLN A 1 37 ? 45.462 0.268 0.891 1.00 1.00 37 GLN A C 7
ATOM 7752 O O . GLN A 1 37 ? 46.096 1.156 0.317 1.00 1.00 37 GLN A O 7
ATOM 7766 N N . GLN A 1 38 ? 44.226 -0.081 0.540 1.00 1.00 38 GLN A N 7
ATOM 7767 C CA . GLN A 1 38 ? 43.543 0.582 -0.564 1.00 1.00 38 GLN A CA 7
ATOM 7768 C C . GLN A 1 38 ? 43.386 2.054 -0.223 1.00 1.00 38 GLN A C 7
ATOM 7769 O O . GLN A 1 38 ? 43.926 2.914 -0.908 1.00 1.00 38 GLN A O 7
ATOM 7783 N N . ALA A 1 39 ? 42.648 2.333 0.848 1.00 1.00 39 ALA A N 7
ATOM 7784 C CA . ALA A 1 39 ? 42.447 3.718 1.281 1.00 1.00 39 ALA A CA 7
ATOM 7785 C C . ALA A 1 39 ? 43.789 4.453 1.205 1.00 1.00 39 ALA A C 7
ATOM 7786 O O . ALA A 1 39 ? 43.910 5.484 0.537 1.00 1.00 39 ALA A O 7
ATOM 7793 N N . ARG A 1 40 ? 44.797 3.891 1.875 1.00 1.00 40 ARG A N 7
ATOM 7794 C CA . ARG A 1 40 ? 46.147 4.467 1.871 1.00 1.00 40 ARG A CA 7
ATOM 7795 C C . ARG A 1 40 ? 46.674 4.608 0.450 1.00 1.00 40 ARG A C 7
ATOM 7796 O O . ARG A 1 40 ? 47.745 5.156 0.214 1.00 1.00 40 ARG A O 7
ATOM 7817 N N . GLY A 1 41 ? 45.880 4.120 -0.465 1.00 1.00 41 GLY A N 7
ATOM 7818 C CA . GLY A 1 41 ? 46.187 4.196 -1.891 1.00 1.00 41 GLY A CA 7
ATOM 7819 C C . GLY A 1 41 ? 45.735 5.548 -2.440 1.00 1.00 41 GLY A C 7
ATOM 7820 O O . GLY A 1 41 ? 46.528 6.326 -2.970 1.00 1.00 41 GLY A O 7
ATOM 7824 N N . TRP A 1 42 ? 44.428 5.784 -2.337 1.00 1.00 42 TRP A N 7
ATOM 7825 C CA . TRP A 1 42 ? 43.826 7.015 -2.865 1.00 1.00 42 TRP A CA 7
ATOM 7826 C C . TRP A 1 42 ? 44.695 8.230 -2.550 1.00 1.00 42 TRP A C 7
ATOM 7827 O O . TRP A 1 42 ? 44.605 9.263 -3.217 1.00 1.00 42 TRP A O 7
ATOM 7848 N N . VAL A 1 43 ? 45.549 8.080 -1.550 1.00 1.00 43 VAL A N 7
ATOM 7849 C CA . VAL A 1 43 ? 46.457 9.151 -1.158 1.00 1.00 43 VAL A CA 7
ATOM 7850 C C . VAL A 1 43 ? 47.385 9.516 -2.318 1.00 1.00 43 VAL A C 7
ATOM 7851 O O . VAL A 1 43 ? 47.576 10.688 -2.638 1.00 1.00 43 VAL A O 7
ATOM 7864 N N . THR A 1 44 ? 47.971 8.485 -2.927 1.00 1.00 44 THR A N 7
ATOM 7865 C CA . THR A 1 44 ? 48.898 8.689 -4.036 1.00 1.00 44 THR A CA 7
ATOM 7866 C C . THR A 1 44 ? 48.181 9.396 -5.174 1.00 1.00 44 THR A C 7
ATOM 7867 O O . THR A 1 44 ? 48.744 10.280 -5.821 1.00 1.00 44 THR A O 7
ATOM 7878 N N . ASP A 1 45 ? 46.936 9.013 -5.408 1.00 1.00 45 ASP A N 7
ATOM 7879 C CA . ASP A 1 45 ? 46.152 9.628 -6.464 1.00 1.00 45 ASP A CA 7
ATOM 7880 C C . ASP A 1 45 ? 45.700 11.024 -6.038 1.00 1.00 45 ASP A C 7
ATOM 7881 O O . ASP A 1 45 ? 44.803 11.606 -6.647 1.00 1.00 45 ASP A O 7
ATOM 7890 N N . GLY A 1 46 ? 46.338 11.566 -4.999 1.00 1.00 46 GLY A N 7
ATOM 7891 C CA . GLY A 1 46 ? 45.982 12.906 -4.537 1.00 1.00 46 GLY A CA 7
ATOM 7892 C C . GLY A 1 46 ? 44.552 12.936 -4.001 1.00 1.00 46 GLY A C 7
ATOM 7893 O O . GLY A 1 46 ? 43.745 13.762 -4.427 1.00 1.00 46 GLY A O 7
ATOM 7897 N N . PHE A 1 47 ? 44.244 12.055 -3.051 1.00 1.00 47 PHE A N 7
ATOM 7898 C CA . PHE A 1 47 ? 42.909 12.020 -2.455 1.00 1.00 47 PHE A CA 7
ATOM 7899 C C . PHE A 1 47 ? 42.442 13.425 -2.073 1.00 1.00 47 PHE A C 7
ATOM 7900 O O . PHE A 1 47 ? 41.243 13.686 -1.976 1.00 1.00 47 PHE A O 7
ATOM 7917 N N . SER A 1 48 ? 43.401 14.317 -1.835 1.00 1.00 48 SER A N 7
ATOM 7918 C CA . SER A 1 48 ? 43.079 15.683 -1.432 1.00 1.00 48 SER A CA 7
ATOM 7919 C C . SER A 1 48 ? 41.978 16.250 -2.310 1.00 1.00 48 SER A C 7
ATOM 7920 O O . SER A 1 48 ? 41.212 17.112 -1.878 1.00 1.00 48 SER A O 7
ATOM 7928 N N . SER A 1 49 ? 41.907 15.779 -3.546 1.00 1.00 49 SER A N 7
ATOM 7929 C CA . SER A 1 49 ? 40.900 16.270 -4.465 1.00 1.00 49 SER A CA 7
ATOM 7930 C C . SER A 1 49 ? 39.523 16.216 -3.820 1.00 1.00 49 SER A C 7
ATOM 7931 O O . SER A 1 49 ? 38.576 16.829 -4.315 1.00 1.00 49 SER A O 7
ATOM 7939 N N . LEU A 1 50 ? 39.413 15.518 -2.689 1.00 1.00 50 LEU A N 7
ATOM 7940 C CA . LEU A 1 50 ? 38.140 15.454 -1.983 1.00 1.00 50 LEU A CA 7
ATOM 7941 C C . LEU A 1 50 ? 37.946 16.733 -1.181 1.00 1.00 50 LEU A C 7
ATOM 7942 O O . LEU A 1 50 ? 36.822 17.195 -0.994 1.00 1.00 50 LEU A O 7
ATOM 7958 N N . LYS A 1 51 ? 39.057 17.295 -0.707 1.00 1.00 51 LYS A N 7
ATOM 7959 C CA . LYS A 1 51 ? 39.008 18.520 0.083 1.00 1.00 51 LYS A CA 7
ATOM 7960 C C . LYS A 1 51 ? 38.365 19.638 -0.725 1.00 1.00 51 LYS A C 7
ATOM 7961 O O . LYS A 1 51 ? 37.500 20.360 -0.235 1.00 1.00 51 LYS A O 7
ATOM 7980 N N . ASP A 1 52 ? 38.780 19.762 -1.981 1.00 1.00 52 ASP A N 7
ATOM 7981 C CA . ASP A 1 52 ? 38.216 20.786 -2.852 1.00 1.00 52 ASP A CA 7
ATOM 7982 C C . ASP A 1 52 ? 36.714 20.583 -2.986 1.00 1.00 52 ASP A C 7
ATOM 7983 O O . ASP A 1 52 ? 35.925 21.460 -2.633 1.00 1.00 52 ASP A O 7
ATOM 7992 N N . TYR A 1 53 ? 36.325 19.432 -3.522 1.00 1.00 53 TYR A N 7
ATOM 7993 C CA . TYR A 1 53 ? 34.912 19.143 -3.724 1.00 1.00 53 TYR A CA 7
ATOM 7994 C C . TYR A 1 53 ? 34.172 19.204 -2.393 1.00 1.00 53 TYR A C 7
ATOM 7995 O O . TYR A 1 53 ? 33.084 19.771 -2.309 1.00 1.00 53 TYR A O 7
ATOM 8013 N N . TRP A 1 54 ? 34.770 18.635 -1.356 1.00 1.00 54 TRP A N 7
ATOM 8014 C CA . TRP A 1 54 ? 34.149 18.656 -0.039 1.00 1.00 54 TRP A CA 7
ATOM 8015 C C . TRP A 1 54 ? 34.088 20.084 0.497 1.00 1.00 54 TRP A C 7
ATOM 8016 O O . TRP A 1 54 ? 33.023 20.569 0.881 1.00 1.00 54 TRP A O 7
ATOM 8037 N N . SER A 1 55 ? 35.240 20.747 0.529 1.00 1.00 55 SER A N 7
ATOM 8038 C CA . SER A 1 55 ? 35.306 22.112 1.035 1.00 1.00 55 SER A CA 7
ATOM 8039 C C . SER A 1 55 ? 34.208 22.963 0.413 1.00 1.00 55 SER A C 7
ATOM 8040 O O . SER A 1 55 ? 33.647 23.844 1.063 1.00 1.00 55 SER A O 7
ATOM 8048 N N . THR A 1 56 ? 33.894 22.680 -0.846 1.00 1.00 56 THR A N 7
ATOM 8049 C CA . THR A 1 56 ? 32.839 23.418 -1.533 1.00 1.00 56 THR A CA 7
ATOM 8050 C C . THR A 1 56 ? 31.462 22.916 -1.103 1.00 1.00 56 THR A C 7
ATOM 8051 O O . THR A 1 56 ? 30.760 23.582 -0.342 1.00 1.00 56 THR A O 7
ATOM 8062 N N . VAL A 1 57 ? 31.078 21.742 -1.613 1.00 1.00 57 VAL A N 7
ATOM 8063 C CA . VAL A 1 57 ? 29.772 21.158 -1.293 1.00 1.00 57 VAL A CA 7
ATOM 8064 C C . VAL A 1 57 ? 29.414 21.400 0.169 1.00 1.00 57 VAL A C 7
ATOM 8065 O O . VAL A 1 57 ? 28.468 22.127 0.471 1.00 1.00 57 VAL A O 7
ATOM 8078 N N . LYS A 1 58 ? 30.173 20.783 1.072 1.00 1.00 58 LYS A N 7
ATOM 8079 C CA . LYS A 1 58 ? 29.926 20.936 2.498 1.00 1.00 58 LYS A CA 7
ATOM 8080 C C . LYS A 1 58 ? 29.565 22.376 2.834 1.00 1.00 58 LYS A C 7
ATOM 8081 O O . LYS A 1 58 ? 28.460 22.657 3.290 1.00 1.00 58 LYS A O 7
ATOM 8100 N N . ASP A 1 59 ? 30.505 23.282 2.616 1.00 1.00 59 ASP A N 7
ATOM 8101 C CA . ASP A 1 59 ? 30.263 24.684 2.916 1.00 1.00 59 ASP A CA 7
ATOM 8102 C C . ASP A 1 59 ? 29.073 25.194 2.112 1.00 1.00 59 ASP A C 7
ATOM 8103 O O . ASP A 1 59 ? 28.214 25.900 2.643 1.00 1.00 59 ASP A O 7
ATOM 8112 N N . LYS A 1 60 ? 29.031 24.844 0.834 1.00 1.00 60 LYS A N 7
ATOM 8113 C CA . LYS A 1 60 ? 27.947 25.280 -0.035 1.00 1.00 60 LYS A CA 7
ATOM 8114 C C . LYS A 1 60 ? 26.630 24.656 0.389 1.00 1.00 60 LYS A C 7
ATOM 8115 O O . LYS A 1 60 ? 25.565 25.047 -0.082 1.00 1.00 60 LYS A O 7
ATOM 8134 N N . PHE A 1 61 ? 26.698 23.700 1.294 1.00 1.00 61 PHE A N 7
ATOM 8135 C CA . PHE A 1 61 ? 25.487 23.061 1.766 1.00 1.00 61 PHE A CA 7
ATOM 8136 C C . PHE A 1 61 ? 24.623 24.090 2.481 1.00 1.00 61 PHE A C 7
ATOM 8137 O O . PHE A 1 61 ? 23.406 23.925 2.594 1.00 1.00 61 PHE A O 7
ATOM 8154 N N . SER A 1 62 ? 25.257 25.165 2.947 1.00 1.00 62 SER A N 7
ATOM 8155 C CA . SER A 1 62 ? 24.518 26.224 3.633 1.00 1.00 62 SER A CA 7
ATOM 8156 C C . SER A 1 62 ? 23.638 27.003 2.658 1.00 1.00 62 SER A C 7
ATOM 8157 O O . SER A 1 62 ? 22.454 27.228 2.911 1.00 1.00 62 SER A O 7
ATOM 8165 N N . GLU A 1 63 ? 24.244 27.429 1.550 1.00 1.00 63 GLU A N 7
ATOM 8166 C CA . GLU A 1 63 ? 23.529 28.205 0.538 1.00 1.00 63 GLU A CA 7
ATOM 8167 C C . GLU A 1 63 ? 22.641 27.314 -0.317 1.00 1.00 63 GLU A C 7
ATOM 8168 O O . GLU A 1 63 ? 21.593 27.747 -0.800 1.00 1.00 63 GLU A O 7
ATOM 8180 N N . PHE A 1 64 ? 23.074 26.079 -0.532 1.00 1.00 64 PHE A N 7
ATOM 8181 C CA . PHE A 1 64 ? 22.319 25.158 -1.362 1.00 1.00 64 PHE A CA 7
ATOM 8182 C C . PHE A 1 64 ? 20.889 25.030 -0.854 1.00 1.00 64 PHE A C 7
ATOM 8183 O O . PHE A 1 64 ? 20.035 24.446 -1.522 1.00 1.00 64 PHE A O 7
ATOM 8200 N N . TRP A 1 65 ? 20.624 25.590 0.322 1.00 1.00 65 TRP A N 7
ATOM 8201 C CA . TRP A 1 65 ? 19.280 25.532 0.883 1.00 1.00 65 TRP A CA 7
ATOM 8202 C C . TRP A 1 65 ? 18.379 26.581 0.217 1.00 1.00 65 TRP A C 7
ATOM 8203 O O . TRP A 1 65 ? 17.297 26.257 -0.278 1.00 1.00 65 TRP A O 7
ATOM 8224 N N . ASP A 1 66 ? 18.847 27.829 0.193 1.00 1.00 66 ASP A N 7
ATOM 8225 C CA . ASP A 1 66 ? 18.099 28.929 -0.433 1.00 1.00 66 ASP A CA 7
ATOM 8226 C C . ASP A 1 66 ? 18.418 29.011 -1.916 1.00 1.00 66 ASP A C 7
ATOM 8227 O O . ASP A 1 66 ? 19.537 29.340 -2.312 1.00 1.00 66 ASP A O 7
ATOM 8236 N N . LEU A 1 67 ? 17.420 28.716 -2.731 1.00 1.00 67 LEU A N 7
ATOM 8237 C CA . LEU A 1 67 ? 17.561 28.755 -4.180 1.00 1.00 67 LEU A CA 7
ATOM 8238 C C . LEU A 1 67 ? 17.206 30.141 -4.698 1.00 1.00 67 LEU A C 7
ATOM 8239 O O . LEU A 1 67 ? 17.011 31.073 -3.919 1.00 1.00 67 LEU A O 7
ATOM 8255 N N . ASP A 1 68 ? 17.167 30.281 -6.011 1.00 1.00 68 ASP A N 7
ATOM 8256 C CA . ASP A 1 68 ? 16.884 31.569 -6.618 1.00 1.00 68 ASP A CA 7
ATOM 8257 C C . ASP A 1 68 ? 15.541 32.090 -6.105 1.00 1.00 68 ASP A C 7
ATOM 8258 O O . ASP A 1 68 ? 14.767 31.349 -5.503 1.00 1.00 68 ASP A O 7
ATOM 8267 N N . PRO A 1 69 ? 15.264 33.352 -6.305 1.00 1.00 69 PRO A N 7
ATOM 8268 C CA . PRO A 1 69 ? 14.005 33.969 -5.819 1.00 1.00 69 PRO A CA 7
ATOM 8269 C C . PRO A 1 69 ? 12.789 33.089 -6.115 1.00 1.00 69 PRO A C 7
ATOM 8270 O O . PRO A 1 69 ? 11.712 33.308 -5.562 1.00 1.00 69 PRO A O 7
ATOM 8281 N N . GLU A 1 70 ? 12.974 32.074 -6.957 1.00 1.00 70 GLU A N 7
ATOM 8282 C CA . GLU A 1 70 ? 11.887 31.145 -7.275 1.00 1.00 70 GLU A CA 7
ATOM 8283 C C . GLU A 1 70 ? 12.342 29.715 -7.026 1.00 1.00 70 GLU A C 7
ATOM 8284 O O . GLU A 1 70 ? 13.133 29.160 -7.787 1.00 1.00 70 GLU A O 7
ATOM 8296 N N . VAL A 1 71 ? 11.802 29.106 -5.965 1.00 1.00 71 VAL A N 7
ATOM 8297 C CA . VAL A 1 71 ? 12.134 27.725 -5.648 1.00 1.00 71 VAL A CA 7
ATOM 8298 C C . VAL A 1 71 ? 11.050 26.819 -6.213 1.00 1.00 71 VAL A C 7
ATOM 8299 O O . VAL A 1 71 ? 10.062 26.521 -5.544 1.00 1.00 71 VAL A O 7
ATOM 8312 N N . ARG A 1 72 ? 11.247 26.370 -7.454 1.00 1.00 72 ARG A N 7
ATOM 8313 C CA . ARG A 1 72 ? 10.283 25.479 -8.103 1.00 1.00 72 ARG A CA 7
ATOM 8314 C C . ARG A 1 72 ? 10.954 24.215 -8.639 1.00 1.00 72 ARG A C 7
ATOM 8315 O O . ARG A 1 72 ? 12.129 24.253 -9.005 1.00 1.00 72 ARG A O 7
ATOM 8336 N N . PRO A 1 73 ? 10.246 23.104 -8.739 1.00 1.00 73 PRO A N 7
ATOM 8337 C CA . PRO A 1 73 ? 10.837 21.858 -9.296 1.00 1.00 73 PRO A CA 7
ATOM 8338 C C . PRO A 1 73 ? 10.993 21.950 -10.818 1.00 1.00 73 PRO A C 7
ATOM 8339 O O . PRO A 1 73 ? 11.726 21.165 -11.424 1.00 1.00 73 PRO A O 7
ATOM 8350 N N . THR A 1 74 ? 10.273 22.895 -11.430 1.00 1.00 74 THR A N 7
ATOM 8351 C CA . THR A 1 74 ? 10.323 23.057 -12.888 1.00 1.00 74 THR A CA 7
ATOM 8352 C C . THR A 1 74 ? 11.515 23.891 -13.320 1.00 1.00 74 THR A C 7
ATOM 8353 O O . THR A 1 74 ? 12.415 23.403 -14.005 1.00 1.00 74 THR A O 7
ATOM 8364 N N . SER A 1 75 ? 11.499 25.155 -12.947 1.00 1.00 75 SER A N 7
ATOM 8365 C CA . SER A 1 75 ? 12.567 26.060 -13.329 1.00 1.00 75 SER A CA 7
ATOM 8366 C C . SER A 1 75 ? 13.900 25.547 -12.815 1.00 1.00 75 SER A C 7
ATOM 8367 O O . SER A 1 75 ? 14.916 25.641 -13.503 1.00 1.00 75 SER A O 7
ATOM 8375 N N . ALA A 1 76 ? 13.901 24.997 -11.607 1.00 1.00 76 ALA A N 7
ATOM 8376 C CA . ALA A 1 76 ? 15.133 24.472 -11.036 1.00 1.00 76 ALA A CA 7
ATOM 8377 C C . ALA A 1 76 ? 15.754 23.456 -11.987 1.00 1.00 76 ALA A C 7
ATOM 8378 O O . ALA A 1 76 ? 16.874 23.638 -12.461 1.00 1.00 76 ALA A O 7
ATOM 8385 N N . VAL A 1 77 ? 15.025 22.373 -12.244 1.00 1.00 77 VAL A N 7
ATOM 8386 C CA . VAL A 1 77 ? 15.534 21.325 -13.123 1.00 1.00 77 VAL A CA 7
ATOM 8387 C C . VAL A 1 77 ? 15.799 21.898 -14.512 1.00 1.00 77 VAL A C 7
ATOM 8388 O O . VAL A 1 77 ? 16.875 21.707 -15.074 1.00 1.00 77 VAL A O 7
ATOM 8401 N N . ALA A 1 78 ? 14.819 22.611 -15.056 1.00 1.00 78 ALA A N 7
ATOM 8402 C CA . ALA A 1 78 ? 14.970 23.218 -16.372 1.00 1.00 78 ALA A CA 7
ATOM 8403 C C . ALA A 1 78 ? 16.008 24.336 -16.326 1.00 1.00 78 ALA A C 7
ATOM 8404 O O . ALA A 1 78 ? 16.401 24.877 -17.358 1.00 1.00 78 ALA A O 7
ATOM 8411 N N . ALA A 1 79 ? 16.438 24.676 -15.115 1.00 1.00 79 ALA A N 7
ATOM 8412 C CA . ALA A 1 79 ? 17.425 25.734 -14.932 1.00 1.00 79 ALA A CA 7
ATOM 8413 C C . ALA A 1 79 ? 17.795 25.878 -13.459 1.00 1.00 79 ALA A C 7
ATOM 8414 O O . ALA A 1 79 ? 16.999 26.432 -12.718 1.00 1.00 79 ALA A O 7
ATOM 8422 N N . SER A 1 1 ? 6.702 -24.739 14.273 1.00 1.00 1 SER A N 8
ATOM 8423 C CA . SER A 1 1 ? 5.350 -24.384 14.789 1.00 1.00 1 SER A CA 8
ATOM 8424 C C . SER A 1 1 ? 5.123 -22.884 14.624 1.00 1.00 1 SER A C 8
ATOM 8425 O O . SER A 1 1 ? 5.826 -22.070 15.225 1.00 1.00 1 SER A O 8
ATOM 8435 N N . GLU A 1 2 ? 4.137 -22.527 13.808 1.00 1.00 2 GLU A N 8
ATOM 8436 C CA . GLU A 1 2 ? 3.823 -21.123 13.570 1.00 1.00 2 GLU A CA 8
ATOM 8437 C C . GLU A 1 2 ? 2.436 -20.984 12.950 1.00 1.00 2 GLU A C 8
ATOM 8438 O O . GLU A 1 2 ? 1.980 -21.862 12.217 1.00 1.00 2 GLU A O 8
ATOM 8450 N N . ALA A 1 3 ? 1.764 -19.880 13.261 1.00 1.00 3 ALA A N 8
ATOM 8451 C CA . ALA A 1 3 ? 0.428 -19.637 12.745 1.00 1.00 3 ALA A CA 8
ATOM 8452 C C . ALA A 1 3 ? 0.441 -19.624 11.226 1.00 1.00 3 ALA A C 8
ATOM 8453 O O . ALA A 1 3 ? 0.935 -18.688 10.600 1.00 1.00 3 ALA A O 8
ATOM 8460 N N . GLU A 1 4 ? -0.109 -20.677 10.649 1.00 1.00 4 GLU A N 8
ATOM 8461 C CA . GLU A 1 4 ? -0.171 -20.803 9.197 1.00 1.00 4 GLU A CA 8
ATOM 8462 C C . GLU A 1 4 ? -1.130 -19.770 8.611 1.00 1.00 4 GLU A C 8
ATOM 8463 O O . GLU A 1 4 ? -1.070 -19.460 7.422 1.00 1.00 4 GLU A O 8
ATOM 8475 N N . ASP A 1 5 ? -2.015 -19.246 9.454 1.00 1.00 5 ASP A N 8
ATOM 8476 C CA . ASP A 1 5 ? -2.989 -18.254 9.008 1.00 1.00 5 ASP A CA 8
ATOM 8477 C C . ASP A 1 5 ? -2.288 -16.978 8.550 1.00 1.00 5 ASP A C 8
ATOM 8478 O O . ASP A 1 5 ? -2.858 -16.181 7.807 1.00 1.00 5 ASP A O 8
ATOM 8487 N N . ALA A 1 6 ? -1.057 -16.783 9.010 1.00 1.00 6 ALA A N 8
ATOM 8488 C CA . ALA A 1 6 ? -0.302 -15.602 8.657 1.00 1.00 6 ALA A CA 8
ATOM 8489 C C . ALA A 1 6 ? -0.189 -15.498 7.151 1.00 1.00 6 ALA A C 8
ATOM 8490 O O . ALA A 1 6 ? -0.192 -16.501 6.438 1.00 1.00 6 ALA A O 8
ATOM 8497 N N . SER A 1 7 ? -0.109 -14.271 6.681 1.00 1.00 7 SER A N 8
ATOM 8498 C CA . SER A 1 7 ? -0.015 -14.006 5.256 1.00 1.00 7 SER A CA 8
ATOM 8499 C C . SER A 1 7 ? 1.366 -14.376 4.738 1.00 1.00 7 SER A C 8
ATOM 8500 O O . SER A 1 7 ? 2.246 -14.766 5.503 1.00 1.00 7 SER A O 8
ATOM 8508 N N . LEU A 1 8 ? 1.536 -14.249 3.434 1.00 1.00 8 LEU A N 8
ATOM 8509 C CA . LEU A 1 8 ? 2.807 -14.566 2.793 1.00 1.00 8 LEU A CA 8
ATOM 8510 C C . LEU A 1 8 ? 3.949 -13.757 3.413 1.00 1.00 8 LEU A C 8
ATOM 8511 O O . LEU A 1 8 ? 5.104 -13.903 3.020 1.00 1.00 8 LEU A O 8
ATOM 8527 N N . LEU A 1 9 ? 3.626 -12.914 4.389 1.00 1.00 9 LEU A N 8
ATOM 8528 C CA . LEU A 1 9 ? 4.631 -12.101 5.062 1.00 1.00 9 LEU A CA 8
ATOM 8529 C C . LEU A 1 9 ? 5.341 -12.915 6.144 1.00 1.00 9 LEU A C 8
ATOM 8530 O O . LEU A 1 9 ? 6.312 -12.459 6.747 1.00 1.00 9 LEU A O 8
ATOM 8546 N N . SER A 1 10 ? 4.836 -14.117 6.391 1.00 1.00 10 SER A N 8
ATOM 8547 C CA . SER A 1 10 ? 5.416 -14.977 7.414 1.00 1.00 10 SER A CA 8
ATOM 8548 C C . SER A 1 10 ? 6.836 -15.386 7.072 1.00 1.00 10 SER A C 8
ATOM 8549 O O . SER A 1 10 ? 7.782 -15.017 7.767 1.00 1.00 10 SER A O 8
ATOM 8557 N N . PHE A 1 11 ? 6.982 -16.169 6.018 1.00 1.00 11 PHE A N 8
ATOM 8558 C CA . PHE A 1 11 ? 8.300 -16.638 5.628 1.00 1.00 11 PHE A CA 8
ATOM 8559 C C . PHE A 1 11 ? 9.299 -15.488 5.666 1.00 1.00 11 PHE A C 8
ATOM 8560 O O . PHE A 1 11 ? 10.392 -15.619 6.222 1.00 1.00 11 PHE A O 8
ATOM 8577 N N . MET A 1 12 ? 8.934 -14.372 5.053 1.00 1.00 12 MET A N 8
ATOM 8578 C CA . MET A 1 12 ? 9.832 -13.222 5.005 1.00 1.00 12 MET A CA 8
ATOM 8579 C C . MET A 1 12 ? 10.110 -12.692 6.406 1.00 1.00 12 MET A C 8
ATOM 8580 O O . MET A 1 12 ? 11.228 -12.804 6.905 1.00 1.00 12 MET A O 8
ATOM 8594 N N . GLN A 1 13 ? 9.087 -12.105 7.026 1.00 1.00 13 GLN A N 8
ATOM 8595 C CA . GLN A 1 13 ? 9.220 -11.546 8.375 1.00 1.00 13 GLN A CA 8
ATOM 8596 C C . GLN A 1 13 ? 10.231 -12.348 9.199 1.00 1.00 13 GLN A C 8
ATOM 8597 O O . GLN A 1 13 ? 11.176 -11.788 9.755 1.00 1.00 13 GLN A O 8
ATOM 8611 N N . GLY A 1 14 ? 10.030 -13.660 9.265 1.00 1.00 14 GLY A N 8
ATOM 8612 C CA . GLY A 1 14 ? 10.936 -14.520 10.012 1.00 1.00 14 GLY A CA 8
ATOM 8613 C C . GLY A 1 14 ? 12.306 -14.601 9.336 1.00 1.00 14 GLY A C 8
ATOM 8614 O O . GLY A 1 14 ? 13.337 -14.610 10.001 1.00 1.00 14 GLY A O 8
ATOM 8618 N N . TYR A 1 15 ? 12.312 -14.677 8.013 1.00 1.00 15 TYR A N 8
ATOM 8619 C CA . TYR A 1 15 ? 13.573 -14.773 7.281 1.00 1.00 15 TYR A CA 8
ATOM 8620 C C . TYR A 1 15 ? 14.573 -13.757 7.786 1.00 1.00 15 TYR A C 8
ATOM 8621 O O . TYR A 1 15 ? 15.630 -14.117 8.308 1.00 1.00 15 TYR A O 8
ATOM 8639 N N . MET A 1 16 ? 14.255 -12.498 7.625 1.00 1.00 16 MET A N 8
ATOM 8640 C CA . MET A 1 16 ? 15.158 -11.462 8.071 1.00 1.00 16 MET A CA 8
ATOM 8641 C C . MET A 1 16 ? 15.422 -11.634 9.551 1.00 1.00 16 MET A C 8
ATOM 8642 O O . MET A 1 16 ? 16.494 -11.286 10.040 1.00 1.00 16 MET A O 8
ATOM 8656 N N . LYS A 1 17 ? 14.447 -12.182 10.264 1.00 1.00 17 LYS A N 8
ATOM 8657 C CA . LYS A 1 17 ? 14.616 -12.397 11.695 1.00 1.00 17 LYS A CA 8
ATOM 8658 C C . LYS A 1 17 ? 15.741 -13.391 11.957 1.00 1.00 17 LYS A C 8
ATOM 8659 O O . LYS A 1 17 ? 16.577 -13.183 12.834 1.00 1.00 17 LYS A O 8
ATOM 8678 N N . HIS A 1 18 ? 15.731 -14.488 11.200 1.00 1.00 18 HIS A N 8
ATOM 8679 C CA . HIS A 1 18 ? 16.735 -15.535 11.352 1.00 1.00 18 HIS A CA 8
ATOM 8680 C C . HIS A 1 18 ? 18.030 -15.167 10.635 1.00 1.00 18 HIS A C 8
ATOM 8681 O O . HIS A 1 18 ? 19.118 -15.323 11.191 1.00 1.00 18 HIS A O 8
ATOM 8695 N N . ALA A 1 19 ? 17.917 -14.708 9.389 1.00 1.00 19 ALA A N 8
ATOM 8696 C CA . ALA A 1 19 ? 19.106 -14.363 8.609 1.00 1.00 19 ALA A CA 8
ATOM 8697 C C . ALA A 1 19 ? 19.982 -13.378 9.355 1.00 1.00 19 ALA A C 8
ATOM 8698 O O . ALA A 1 19 ? 21.188 -13.294 9.114 1.00 1.00 19 ALA A O 8
ATOM 8705 N N . THR A 1 20 ? 19.382 -12.661 10.273 1.00 1.00 20 THR A N 8
ATOM 8706 C CA . THR A 1 20 ? 20.133 -11.700 11.067 1.00 1.00 20 THR A CA 8
ATOM 8707 C C . THR A 1 20 ? 21.166 -12.435 11.920 1.00 1.00 20 THR A C 8
ATOM 8708 O O . THR A 1 20 ? 22.116 -11.834 12.423 1.00 1.00 20 THR A O 8
ATOM 8719 N N . LYS A 1 21 ? 20.973 -13.740 12.062 1.00 1.00 21 LYS A N 8
ATOM 8720 C CA . LYS A 1 21 ? 21.896 -14.555 12.839 1.00 1.00 21 LYS A CA 8
ATOM 8721 C C . LYS A 1 21 ? 23.244 -14.669 12.138 1.00 1.00 21 LYS A C 8
ATOM 8722 O O . LYS A 1 21 ? 24.291 -14.688 12.785 1.00 1.00 21 LYS A O 8
ATOM 8741 N N . THR A 1 22 ? 23.209 -14.769 10.813 1.00 1.00 22 THR A N 8
ATOM 8742 C CA . THR A 1 22 ? 24.440 -14.914 10.037 1.00 1.00 22 THR A CA 8
ATOM 8743 C C . THR A 1 22 ? 25.368 -13.719 10.242 1.00 1.00 22 THR A C 8
ATOM 8744 O O . THR A 1 22 ? 26.545 -13.770 9.886 1.00 1.00 22 THR A O 8
ATOM 8755 N N . ALA A 1 23 ? 24.834 -12.651 10.813 1.00 1.00 23 ALA A N 8
ATOM 8756 C CA . ALA A 1 23 ? 25.615 -11.451 11.061 1.00 1.00 23 ALA A CA 8
ATOM 8757 C C . ALA A 1 23 ? 26.929 -11.814 11.734 1.00 1.00 23 ALA A C 8
ATOM 8758 O O . ALA A 1 23 ? 27.990 -11.412 11.280 1.00 1.00 23 ALA A O 8
ATOM 8765 N N . LYS A 1 24 ? 26.853 -12.573 12.814 1.00 1.00 24 LYS A N 8
ATOM 8766 C CA . LYS A 1 24 ? 28.057 -12.984 13.531 1.00 1.00 24 LYS A CA 8
ATOM 8767 C C . LYS A 1 24 ? 29.079 -13.603 12.569 1.00 1.00 24 LYS A C 8
ATOM 8768 O O . LYS A 1 24 ? 30.088 -12.993 12.227 1.00 1.00 24 LYS A O 8
ATOM 8787 N N . ASP A 1 25 ? 28.805 -14.837 12.171 1.00 1.00 25 ASP A N 8
ATOM 8788 C CA . ASP A 1 25 ? 29.694 -15.580 11.288 1.00 1.00 25 ASP A CA 8
ATOM 8789 C C . ASP A 1 25 ? 30.138 -14.672 10.154 1.00 1.00 25 ASP A C 8
ATOM 8790 O O . ASP A 1 25 ? 31.312 -14.657 9.780 1.00 1.00 25 ASP A O 8
ATOM 8799 N N . ALA A 1 26 ? 29.202 -13.893 9.637 1.00 1.00 26 ALA A N 8
ATOM 8800 C CA . ALA A 1 26 ? 29.519 -12.954 8.579 1.00 1.00 26 ALA A CA 8
ATOM 8801 C C . ALA A 1 26 ? 30.415 -11.843 9.123 1.00 1.00 26 ALA A C 8
ATOM 8802 O O . ALA A 1 26 ? 31.338 -11.393 8.451 1.00 1.00 26 ALA A O 8
ATOM 8809 N N . LEU A 1 27 ? 30.124 -11.393 10.343 1.00 1.00 27 LEU A N 8
ATOM 8810 C CA . LEU A 1 27 ? 30.918 -10.316 10.949 1.00 1.00 27 LEU A CA 8
ATOM 8811 C C . LEU A 1 27 ? 32.378 -10.717 11.072 1.00 1.00 27 LEU A C 8
ATOM 8812 O O . LEU A 1 27 ? 33.277 -9.939 10.746 1.00 1.00 27 LEU A O 8
ATOM 8828 N N . SER A 1 28 ? 32.604 -11.922 11.548 1.00 1.00 28 SER A N 8
ATOM 8829 C CA . SER A 1 28 ? 33.962 -12.420 11.718 1.00 1.00 28 SER A CA 8
ATOM 8830 C C . SER A 1 28 ? 34.664 -12.434 10.374 1.00 1.00 28 SER A C 8
ATOM 8831 O O . SER A 1 28 ? 35.889 -12.340 10.290 1.00 1.00 28 SER A O 8
ATOM 8839 N N . SER A 1 29 ? 33.858 -12.548 9.327 1.00 1.00 29 SER A N 8
ATOM 8840 C CA . SER A 1 29 ? 34.399 -12.567 7.967 1.00 1.00 29 SER A CA 8
ATOM 8841 C C . SER A 1 29 ? 34.845 -11.171 7.523 1.00 1.00 29 SER A C 8
ATOM 8842 O O . SER A 1 29 ? 35.318 -10.999 6.400 1.00 1.00 29 SER A O 8
ATOM 8850 N N . VAL A 1 30 ? 34.684 -10.175 8.397 1.00 1.00 30 VAL A N 8
ATOM 8851 C CA . VAL A 1 30 ? 35.064 -8.798 8.056 1.00 1.00 30 VAL A CA 8
ATOM 8852 C C . VAL A 1 30 ? 36.524 -8.695 7.591 1.00 1.00 30 VAL A C 8
ATOM 8853 O O . VAL A 1 30 ? 37.007 -7.602 7.306 1.00 1.00 30 VAL A O 8
ATOM 8866 N N . GLN A 1 31 ? 37.220 -9.829 7.525 1.00 1.00 31 GLN A N 8
ATOM 8867 C CA . GLN A 1 31 ? 38.624 -9.849 7.090 1.00 1.00 31 GLN A CA 8
ATOM 8868 C C . GLN A 1 31 ? 38.831 -8.938 5.881 1.00 1.00 31 GLN A C 8
ATOM 8869 O O . GLN A 1 31 ? 39.961 -8.588 5.541 1.00 1.00 31 GLN A O 8
ATOM 8883 N N . GLU A 1 32 ? 37.739 -8.523 5.263 1.00 1.00 32 GLU A N 8
ATOM 8884 C CA . GLU A 1 32 ? 37.823 -7.621 4.133 1.00 1.00 32 GLU A CA 8
ATOM 8885 C C . GLU A 1 32 ? 38.214 -6.232 4.638 1.00 1.00 32 GLU A C 8
ATOM 8886 O O . GLU A 1 32 ? 38.455 -5.315 3.855 1.00 1.00 32 GLU A O 8
ATOM 8898 N N . SER A 1 33 ? 38.298 -6.088 5.965 1.00 1.00 33 SER A N 8
ATOM 8899 C CA . SER A 1 33 ? 38.676 -4.807 6.552 1.00 1.00 33 SER A CA 8
ATOM 8900 C C . SER A 1 33 ? 39.983 -4.334 5.948 1.00 1.00 33 SER A C 8
ATOM 8901 O O . SER A 1 33 ? 40.334 -3.156 6.038 1.00 1.00 33 SER A O 8
ATOM 8909 N N . GLN A 1 34 ? 40.710 -5.263 5.338 1.00 1.00 34 GLN A N 8
ATOM 8910 C CA . GLN A 1 34 ? 41.994 -4.911 4.731 1.00 1.00 34 GLN A CA 8
ATOM 8911 C C . GLN A 1 34 ? 41.853 -3.652 3.869 1.00 1.00 34 GLN A C 8
ATOM 8912 O O . GLN A 1 34 ? 42.851 -3.046 3.481 1.00 1.00 34 GLN A O 8
ATOM 8926 N N . VAL A 1 35 ? 40.611 -3.266 3.567 1.00 1.00 35 VAL A N 8
ATOM 8927 C CA . VAL A 1 35 ? 40.355 -2.077 2.744 1.00 1.00 35 VAL A CA 8
ATOM 8928 C C . VAL A 1 35 ? 41.318 -0.937 3.101 1.00 1.00 35 VAL A C 8
ATOM 8929 O O . VAL A 1 35 ? 41.520 -0.014 2.317 1.00 1.00 35 VAL A O 8
ATOM 8942 N N . ALA A 1 36 ? 41.940 -1.028 4.267 1.00 1.00 36 ALA A N 8
ATOM 8943 C CA . ALA A 1 36 ? 42.913 -0.025 4.683 1.00 1.00 36 ALA A CA 8
ATOM 8944 C C . ALA A 1 36 ? 43.908 0.214 3.561 1.00 1.00 36 ALA A C 8
ATOM 8945 O O . ALA A 1 36 ? 43.937 1.294 2.966 1.00 1.00 36 ALA A O 8
ATOM 8952 N N . GLN A 1 37 ? 44.730 -0.799 3.275 1.00 1.00 37 GLN A N 8
ATOM 8953 C CA . GLN A 1 37 ? 45.732 -0.677 2.216 1.00 1.00 37 GLN A CA 8
ATOM 8954 C C . GLN A 1 37 ? 45.127 0.063 1.026 1.00 1.00 37 GLN A C 8
ATOM 8955 O O . GLN A 1 37 ? 45.759 0.948 0.452 1.00 1.00 37 GLN A O 8
ATOM 8969 N N . GLN A 1 38 ? 43.887 -0.289 0.681 1.00 1.00 38 GLN A N 8
ATOM 8970 C CA . GLN A 1 38 ? 43.201 0.369 -0.427 1.00 1.00 38 GLN A CA 8
ATOM 8971 C C . GLN A 1 38 ? 43.056 1.847 -0.101 1.00 1.00 38 GLN A C 8
ATOM 8972 O O . GLN A 1 38 ? 43.578 2.698 -0.809 1.00 1.00 38 GLN A O 8
ATOM 8986 N N . ALA A 1 39 ? 42.338 2.131 0.981 1.00 1.00 39 ALA A N 8
ATOM 8987 C CA . ALA A 1 39 ? 42.139 3.516 1.405 1.00 1.00 39 ALA A CA 8
ATOM 8988 C C . ALA A 1 39 ? 43.462 4.270 1.272 1.00 1.00 39 ALA A C 8
ATOM 8989 O O . ALA A 1 39 ? 43.538 5.302 0.602 1.00 1.00 39 ALA A O 8
ATOM 8996 N N . ARG A 1 40 ? 44.501 3.731 1.906 1.00 1.00 40 ARG A N 8
ATOM 8997 C CA . ARG A 1 40 ? 45.831 4.348 1.845 1.00 1.00 40 ARG A CA 8
ATOM 8998 C C . ARG A 1 40 ? 46.315 4.446 0.403 1.00 1.00 40 ARG A C 8
ATOM 8999 O O . ARG A 1 40 ? 47.318 5.087 0.094 1.00 1.00 40 ARG A O 8
ATOM 9020 N N . GLY A 1 41 ? 45.550 3.833 -0.460 1.00 1.00 41 GLY A N 8
ATOM 9021 C CA . GLY A 1 41 ? 45.835 3.861 -1.882 1.00 1.00 41 GLY A CA 8
ATOM 9022 C C . GLY A 1 41 ? 45.377 5.193 -2.455 1.00 1.00 41 GLY A C 8
ATOM 9023 O O . GLY A 1 41 ? 46.168 5.959 -3.007 1.00 1.00 41 GLY A O 8
ATOM 9027 N N . TRP A 1 42 ? 44.077 5.428 -2.358 1.00 1.00 42 TRP A N 8
ATOM 9028 C CA . TRP A 1 42 ? 43.489 6.647 -2.917 1.00 1.00 42 TRP A CA 8
ATOM 9029 C C . TRP A 1 42 ? 44.358 7.856 -2.588 1.00 1.00 42 TRP A C 8
ATOM 9030 O O . TRP A 1 42 ? 44.308 8.876 -3.273 1.00 1.00 42 TRP A O 8
ATOM 9051 N N . VAL A 1 43 ? 45.176 7.704 -1.562 1.00 1.00 43 VAL A N 8
ATOM 9052 C CA . VAL A 1 43 ? 46.094 8.760 -1.157 1.00 1.00 43 VAL A CA 8
ATOM 9053 C C . VAL A 1 43 ? 47.121 9.040 -2.259 1.00 1.00 43 VAL A C 8
ATOM 9054 O O . VAL A 1 43 ? 47.412 10.193 -2.576 1.00 1.00 43 VAL A O 8
ATOM 9067 N N . THR A 1 44 ? 47.690 7.965 -2.806 1.00 1.00 44 THR A N 8
ATOM 9068 C CA . THR A 1 44 ? 48.720 8.093 -3.836 1.00 1.00 44 THR A CA 8
ATOM 9069 C C . THR A 1 44 ? 48.211 8.961 -4.976 1.00 1.00 44 THR A C 8
ATOM 9070 O O . THR A 1 44 ? 48.961 9.754 -5.547 1.00 1.00 44 THR A O 8
ATOM 9081 N N . ASP A 1 45 ? 46.930 8.818 -5.293 1.00 1.00 45 ASP A N 8
ATOM 9082 C CA . ASP A 1 45 ? 46.323 9.606 -6.354 1.00 1.00 45 ASP A CA 8
ATOM 9083 C C . ASP A 1 45 ? 45.936 10.992 -5.838 1.00 1.00 45 ASP A C 8
ATOM 9084 O O . ASP A 1 45 ? 45.269 11.754 -6.537 1.00 1.00 45 ASP A O 8
ATOM 9093 N N . GLY A 1 46 ? 46.354 11.315 -4.612 1.00 1.00 46 GLY A N 8
ATOM 9094 C CA . GLY A 1 46 ? 46.018 12.622 -4.051 1.00 1.00 46 GLY A CA 8
ATOM 9095 C C . GLY A 1 46 ? 44.549 12.652 -3.633 1.00 1.00 46 GLY A C 8
ATOM 9096 O O . GLY A 1 46 ? 43.790 13.510 -4.085 1.00 1.00 46 GLY A O 8
ATOM 9100 N N . PHE A 1 47 ? 44.144 11.725 -2.769 1.00 1.00 47 PHE A N 8
ATOM 9101 C CA . PHE A 1 47 ? 42.760 11.680 -2.308 1.00 1.00 47 PHE A CA 8
ATOM 9102 C C . PHE A 1 47 ? 42.286 13.061 -1.870 1.00 1.00 47 PHE A C 8
ATOM 9103 O O . PHE A 1 47 ? 41.084 13.315 -1.777 1.00 1.00 47 PHE A O 8
ATOM 9120 N N . SER A 1 48 ? 43.234 13.946 -1.588 1.00 1.00 48 SER A N 8
ATOM 9121 C CA . SER A 1 48 ? 42.898 15.293 -1.142 1.00 1.00 48 SER A CA 8
ATOM 9122 C C . SER A 1 48 ? 41.838 15.904 -2.046 1.00 1.00 48 SER A C 8
ATOM 9123 O O . SER A 1 48 ? 41.069 16.765 -1.617 1.00 1.00 48 SER A O 8
ATOM 9131 N N . SER A 1 49 ? 41.804 15.472 -3.302 1.00 1.00 49 SER A N 8
ATOM 9132 C CA . SER A 1 49 ? 40.840 16.010 -4.249 1.00 1.00 49 SER A CA 8
ATOM 9133 C C . SER A 1 49 ? 39.442 16.014 -3.645 1.00 1.00 49 SER A C 8
ATOM 9134 O O . SER A 1 49 ? 38.538 16.662 -4.166 1.00 1.00 49 SER A O 8
ATOM 9142 N N . LEU A 1 50 ? 39.277 15.324 -2.522 1.00 1.00 50 LEU A N 8
ATOM 9143 C CA . LEU A 1 50 ? 37.990 15.303 -1.839 1.00 1.00 50 LEU A CA 8
ATOM 9144 C C . LEU A 1 50 ? 37.804 16.587 -1.037 1.00 1.00 50 LEU A C 8
ATOM 9145 O O . LEU A 1 50 ? 36.685 17.067 -0.865 1.00 1.00 50 LEU A O 8
ATOM 9161 N N . LYS A 1 51 ? 38.914 17.132 -0.546 1.00 1.00 51 LYS A N 8
ATOM 9162 C CA . LYS A 1 51 ? 38.873 18.356 0.246 1.00 1.00 51 LYS A CA 8
ATOM 9163 C C . LYS A 1 51 ? 38.266 19.491 -0.569 1.00 1.00 51 LYS A C 8
ATOM 9164 O O . LYS A 1 51 ? 37.447 20.260 -0.068 1.00 1.00 51 LYS A O 8
ATOM 9183 N N . ASP A 1 52 ? 38.666 19.576 -1.828 1.00 1.00 52 ASP A N 8
ATOM 9184 C CA . ASP A 1 52 ? 38.145 20.609 -2.711 1.00 1.00 52 ASP A CA 8
ATOM 9185 C C . ASP A 1 52 ? 36.627 20.532 -2.763 1.00 1.00 52 ASP A C 8
ATOM 9186 O O . ASP A 1 52 ? 35.934 21.450 -2.324 1.00 1.00 52 ASP A O 8
ATOM 9195 N N . TYR A 1 53 ? 36.113 19.438 -3.310 1.00 1.00 53 TYR A N 8
ATOM 9196 C CA . TYR A 1 53 ? 34.673 19.273 -3.418 1.00 1.00 53 TYR A CA 8
ATOM 9197 C C . TYR A 1 53 ? 34.033 19.287 -2.039 1.00 1.00 53 TYR A C 8
ATOM 9198 O O . TYR A 1 53 ? 33.036 19.973 -1.819 1.00 1.00 53 TYR A O 8
ATOM 9216 N N . TRP A 1 54 ? 34.604 18.537 -1.106 1.00 1.00 54 TRP A N 8
ATOM 9217 C CA . TRP A 1 54 ? 34.059 18.499 0.241 1.00 1.00 54 TRP A CA 8
ATOM 9218 C C . TRP A 1 54 ? 34.030 19.900 0.835 1.00 1.00 54 TRP A C 8
ATOM 9219 O O . TRP A 1 54 ? 32.971 20.411 1.193 1.00 1.00 54 TRP A O 8
ATOM 9240 N N . SER A 1 55 ? 35.200 20.518 0.937 1.00 1.00 55 SER A N 8
ATOM 9241 C CA . SER A 1 55 ? 35.287 21.860 1.493 1.00 1.00 55 SER A CA 8
ATOM 9242 C C . SER A 1 55 ? 34.262 22.767 0.829 1.00 1.00 55 SER A C 8
ATOM 9243 O O . SER A 1 55 ? 33.679 23.639 1.470 1.00 1.00 55 SER A O 8
ATOM 9251 N N . THR A 1 56 ? 34.033 22.537 -0.460 1.00 1.00 56 THR A N 8
ATOM 9252 C CA . THR A 1 56 ? 33.053 23.328 -1.195 1.00 1.00 56 THR A CA 8
ATOM 9253 C C . THR A 1 56 ? 31.638 22.847 -0.878 1.00 1.00 56 THR A C 8
ATOM 9254 O O . THR A 1 56 ? 30.908 23.495 -0.126 1.00 1.00 56 THR A O 8
ATOM 9265 N N . VAL A 1 57 ? 31.256 21.709 -1.468 1.00 1.00 57 VAL A N 8
ATOM 9266 C CA . VAL A 1 57 ? 29.919 21.144 -1.258 1.00 1.00 57 VAL A CA 8
ATOM 9267 C C . VAL A 1 57 ? 29.463 21.351 0.183 1.00 1.00 57 VAL A C 8
ATOM 9268 O O . VAL A 1 57 ? 28.481 22.050 0.438 1.00 1.00 57 VAL A O 8
ATOM 9281 N N . LYS A 1 58 ? 30.187 20.748 1.121 1.00 1.00 58 LYS A N 8
ATOM 9282 C CA . LYS A 1 58 ? 29.853 20.880 2.535 1.00 1.00 58 LYS A CA 8
ATOM 9283 C C . LYS A 1 58 ? 29.481 22.321 2.871 1.00 1.00 58 LYS A C 8
ATOM 9284 O O . LYS A 1 58 ? 28.370 22.596 3.318 1.00 1.00 58 LYS A O 8
ATOM 9303 N N . ASP A 1 59 ? 30.423 23.231 2.672 1.00 1.00 59 ASP A N 8
ATOM 9304 C CA . ASP A 1 59 ? 30.179 24.633 2.979 1.00 1.00 59 ASP A CA 8
ATOM 9305 C C . ASP A 1 59 ? 28.999 25.147 2.170 1.00 1.00 59 ASP A C 8
ATOM 9306 O O . ASP A 1 59 ? 28.144 25.866 2.690 1.00 1.00 59 ASP A O 8
ATOM 9315 N N . LYS A 1 60 ? 28.961 24.791 0.896 1.00 1.00 60 LYS A N 8
ATOM 9316 C CA . LYS A 1 60 ? 27.888 25.235 0.026 1.00 1.00 60 LYS A CA 8
ATOM 9317 C C . LYS A 1 60 ? 26.558 24.628 0.433 1.00 1.00 60 LYS A C 8
ATOM 9318 O O . LYS A 1 60 ? 25.508 25.010 -0.083 1.00 1.00 60 LYS A O 8
ATOM 9337 N N . PHE A 1 61 ? 26.596 23.694 1.358 1.00 1.00 61 PHE A N 8
ATOM 9338 C CA . PHE A 1 61 ? 25.372 23.071 1.811 1.00 1.00 61 PHE A CA 8
ATOM 9339 C C . PHE A 1 61 ? 24.517 24.112 2.526 1.00 1.00 61 PHE A C 8
ATOM 9340 O O . PHE A 1 61 ? 23.300 23.962 2.639 1.00 1.00 61 PHE A O 8
ATOM 9357 N N . SER A 1 62 ? 25.167 25.181 2.994 1.00 1.00 62 SER A N 8
ATOM 9358 C CA . SER A 1 62 ? 24.445 26.252 3.682 1.00 1.00 62 SER A CA 8
ATOM 9359 C C . SER A 1 62 ? 23.609 27.077 2.707 1.00 1.00 62 SER A C 8
ATOM 9360 O O . SER A 1 62 ? 22.402 27.249 2.892 1.00 1.00 62 SER A O 8
ATOM 9368 N N . GLU A 1 63 ? 24.272 27.597 1.674 1.00 1.00 63 GLU A N 8
ATOM 9369 C CA . GLU A 1 63 ? 23.601 28.422 0.672 1.00 1.00 63 GLU A CA 8
ATOM 9370 C C . GLU A 1 63 ? 22.744 27.573 -0.251 1.00 1.00 63 GLU A C 8
ATOM 9371 O O . GLU A 1 63 ? 21.710 28.025 -0.744 1.00 1.00 63 GLU A O 8
ATOM 9383 N N . PHE A 1 64 ? 23.189 26.349 -0.508 1.00 1.00 64 PHE A N 8
ATOM 9384 C CA . PHE A 1 64 ? 22.461 25.465 -1.403 1.00 1.00 64 PHE A CA 8
ATOM 9385 C C . PHE A 1 64 ? 21.030 25.280 -0.919 1.00 1.00 64 PHE A C 8
ATOM 9386 O O . PHE A 1 64 ? 20.213 24.657 -1.596 1.00 1.00 64 PHE A O 8
ATOM 9403 N N . TRP A 1 65 ? 20.722 25.841 0.246 1.00 1.00 65 TRP A N 8
ATOM 9404 C CA . TRP A 1 65 ? 19.372 25.737 0.782 1.00 1.00 65 TRP A CA 8
ATOM 9405 C C . TRP A 1 65 ? 18.445 26.741 0.086 1.00 1.00 65 TRP A C 8
ATOM 9406 O O . TRP A 1 65 ? 17.383 26.374 -0.421 1.00 1.00 65 TRP A O 8
ATOM 9427 N N . ASP A 1 66 ? 18.870 28.004 0.050 1.00 1.00 66 ASP A N 8
ATOM 9428 C CA . ASP A 1 66 ? 18.100 29.069 -0.602 1.00 1.00 66 ASP A CA 8
ATOM 9429 C C . ASP A 1 66 ? 18.447 29.153 -2.080 1.00 1.00 66 ASP A C 8
ATOM 9430 O O . ASP A 1 66 ? 19.573 29.482 -2.453 1.00 1.00 66 ASP A O 8
ATOM 9439 N N . LEU A 1 67 ? 17.459 28.858 -2.909 1.00 1.00 67 LEU A N 8
ATOM 9440 C CA . LEU A 1 67 ? 17.617 28.894 -4.357 1.00 1.00 67 LEU A CA 8
ATOM 9441 C C . LEU A 1 67 ? 17.295 30.286 -4.880 1.00 1.00 67 LEU A C 8
ATOM 9442 O O . LEU A 1 67 ? 17.111 31.227 -4.106 1.00 1.00 67 LEU A O 8
ATOM 9458 N N . ASP A 1 68 ? 17.268 30.419 -6.195 1.00 1.00 68 ASP A N 8
ATOM 9459 C CA . ASP A 1 68 ? 17.020 31.706 -6.820 1.00 1.00 68 ASP A CA 8
ATOM 9460 C C . ASP A 1 68 ? 15.699 32.274 -6.305 1.00 1.00 68 ASP A C 8
ATOM 9461 O O . ASP A 1 68 ? 14.920 31.569 -5.667 1.00 1.00 68 ASP A O 8
ATOM 9470 N N . PRO A 1 69 ? 15.449 33.537 -6.541 1.00 1.00 69 PRO A N 8
ATOM 9471 C CA . PRO A 1 69 ? 14.207 34.202 -6.060 1.00 1.00 69 PRO A CA 8
ATOM 9472 C C . PRO A 1 69 ? 12.965 33.353 -6.338 1.00 1.00 69 PRO A C 8
ATOM 9473 O O . PRO A 1 69 ? 11.892 33.618 -5.791 1.00 1.00 69 PRO A O 8
ATOM 9484 N N . GLU A 1 70 ? 13.115 32.321 -7.164 1.00 1.00 70 GLU A N 8
ATOM 9485 C CA . GLU A 1 70 ? 12.000 31.428 -7.471 1.00 1.00 70 GLU A CA 8
ATOM 9486 C C . GLU A 1 70 ? 12.414 29.986 -7.225 1.00 1.00 70 GLU A C 8
ATOM 9487 O O . GLU A 1 70 ? 13.202 29.416 -7.980 1.00 1.00 70 GLU A O 8
ATOM 9499 N N . VAL A 1 71 ? 11.851 29.387 -6.176 1.00 1.00 71 VAL A N 8
ATOM 9500 C CA . VAL A 1 71 ? 12.152 27.998 -5.872 1.00 1.00 71 VAL A CA 8
ATOM 9501 C C . VAL A 1 71 ? 11.062 27.125 -6.461 1.00 1.00 71 VAL A C 8
ATOM 9502 O O . VAL A 1 71 ? 10.068 26.827 -5.799 1.00 1.00 71 VAL A O 8
ATOM 9515 N N . ARG A 1 72 ? 11.266 26.702 -7.707 1.00 1.00 72 ARG A N 8
ATOM 9516 C CA . ARG A 1 72 ? 10.299 25.835 -8.384 1.00 1.00 72 ARG A CA 8
ATOM 9517 C C . ARG A 1 72 ? 10.976 24.575 -8.938 1.00 1.00 72 ARG A C 8
ATOM 9518 O O . ARG A 1 72 ? 12.024 24.670 -9.579 1.00 1.00 72 ARG A O 8
ATOM 9539 N N . PRO A 1 73 ? 10.411 23.399 -8.739 1.00 1.00 73 PRO A N 8
ATOM 9540 C CA . PRO A 1 73 ? 11.013 22.147 -9.278 1.00 1.00 73 PRO A CA 8
ATOM 9541 C C . PRO A 1 73 ? 11.149 22.212 -10.805 1.00 1.00 73 PRO A C 8
ATOM 9542 O O . PRO A 1 73 ? 11.928 21.464 -11.398 1.00 1.00 73 PRO A O 8
ATOM 9553 N N . THR A 1 74 ? 10.368 23.094 -11.435 1.00 1.00 74 THR A N 8
ATOM 9554 C CA . THR A 1 74 ? 10.401 23.222 -12.894 1.00 1.00 74 THR A CA 8
ATOM 9555 C C . THR A 1 74 ? 11.587 24.050 -13.352 1.00 1.00 74 THR A C 8
ATOM 9556 O O . THR A 1 74 ? 12.493 23.547 -14.018 1.00 1.00 74 THR A O 8
ATOM 9567 N N . SER A 1 75 ? 11.560 25.326 -13.017 1.00 1.00 75 SER A N 8
ATOM 9568 C CA . SER A 1 75 ? 12.623 26.223 -13.425 1.00 1.00 75 SER A CA 8
ATOM 9569 C C . SER A 1 75 ? 13.959 25.714 -12.902 1.00 1.00 75 SER A C 8
ATOM 9570 O O . SER A 1 75 ? 14.980 25.830 -13.576 1.00 1.00 75 SER A O 8
ATOM 9578 N N . ALA A 1 76 ? 13.950 25.143 -11.703 1.00 1.00 76 ALA A N 8
ATOM 9579 C CA . ALA A 1 76 ? 15.178 24.616 -11.123 1.00 1.00 76 ALA A CA 8
ATOM 9580 C C . ALA A 1 76 ? 15.809 23.589 -12.056 1.00 1.00 76 ALA A C 8
ATOM 9581 O O . ALA A 1 76 ? 16.936 23.764 -12.519 1.00 1.00 76 ALA A O 8
ATOM 9588 N N . VAL A 1 77 ? 15.080 22.508 -12.309 1.00 1.00 77 VAL A N 8
ATOM 9589 C CA . VAL A 1 77 ? 15.591 21.447 -13.169 1.00 1.00 77 VAL A CA 8
ATOM 9590 C C . VAL A 1 77 ? 15.882 22.001 -14.557 1.00 1.00 77 VAL A C 8
ATOM 9591 O O . VAL A 1 77 ? 16.949 21.756 -15.119 1.00 1.00 77 VAL A O 8
ATOM 9604 N N . ALA A 1 78 ? 14.937 22.755 -15.105 1.00 1.00 78 ALA A N 8
ATOM 9605 C CA . ALA A 1 78 ? 15.128 23.335 -16.426 1.00 1.00 78 ALA A CA 8
ATOM 9606 C C . ALA A 1 78 ? 16.316 24.293 -16.420 1.00 1.00 78 ALA A C 8
ATOM 9607 O O . ALA A 1 78 ? 17.116 24.311 -17.356 1.00 1.00 78 ALA A O 8
ATOM 9614 N N . ALA A 1 79 ? 16.424 25.086 -15.357 1.00 1.00 79 ALA A N 8
ATOM 9615 C CA . ALA A 1 79 ? 17.516 26.047 -15.233 1.00 1.00 79 ALA A CA 8
ATOM 9616 C C . ALA A 1 79 ? 17.418 26.801 -13.910 1.00 1.00 79 ALA A C 8
ATOM 9617 O O . ALA A 1 79 ? 17.148 27.990 -13.947 1.00 1.00 79 ALA A O 8
ATOM 9625 N N . SER A 1 1 ? 1.870 -27.689 13.388 1.00 1.00 1 SER A N 9
ATOM 9626 C CA . SER A 1 1 ? 1.711 -26.542 14.326 1.00 1.00 1 SER A CA 9
ATOM 9627 C C . SER A 1 1 ? 2.194 -25.262 13.650 1.00 1.00 1 SER A C 9
ATOM 9628 O O . SER A 1 1 ? 3.374 -24.919 13.720 1.00 1.00 1 SER A O 9
ATOM 9638 N N . GLU A 1 2 ? 1.273 -24.562 12.993 1.00 1.00 2 GLU A N 9
ATOM 9639 C CA . GLU A 1 2 ? 1.616 -23.321 12.306 1.00 1.00 2 GLU A CA 9
ATOM 9640 C C . GLU A 1 2 ? 0.356 -22.519 11.987 1.00 1.00 2 GLU A C 9
ATOM 9641 O O . GLU A 1 2 ? -0.551 -23.012 11.314 1.00 1.00 2 GLU A O 9
ATOM 9653 N N . ALA A 1 3 ? 0.305 -21.285 12.479 1.00 1.00 3 ALA A N 9
ATOM 9654 C CA . ALA A 1 3 ? -0.843 -20.425 12.249 1.00 1.00 3 ALA A CA 9
ATOM 9655 C C . ALA A 1 3 ? -0.977 -20.104 10.771 1.00 1.00 3 ALA A C 9
ATOM 9656 O O . ALA A 1 3 ? -0.190 -19.341 10.210 1.00 1.00 3 ALA A O 9
ATOM 9663 N N . GLU A 1 4 ? -1.982 -20.697 10.151 1.00 1.00 4 GLU A N 9
ATOM 9664 C CA . GLU A 1 4 ? -2.235 -20.481 8.729 1.00 1.00 4 GLU A CA 9
ATOM 9665 C C . GLU A 1 4 ? -2.683 -19.044 8.477 1.00 1.00 4 GLU A C 9
ATOM 9666 O O . GLU A 1 4 ? -2.649 -18.563 7.345 1.00 1.00 4 GLU A O 9
ATOM 9678 N N . ASP A 1 5 ? -3.104 -18.365 9.539 1.00 1.00 5 ASP A N 9
ATOM 9679 C CA . ASP A 1 5 ? -3.559 -16.984 9.422 1.00 1.00 5 ASP A CA 9
ATOM 9680 C C . ASP A 1 5 ? -2.422 -16.086 8.937 1.00 1.00 5 ASP A C 9
ATOM 9681 O O . ASP A 1 5 ? -2.645 -15.137 8.183 1.00 1.00 5 ASP A O 9
ATOM 9690 N N . ALA A 1 6 ? -1.204 -16.377 9.388 1.00 1.00 6 ALA A N 9
ATOM 9691 C CA . ALA A 1 6 ? -0.057 -15.579 9.010 1.00 1.00 6 ALA A CA 9
ATOM 9692 C C . ALA A 1 6 ? 0.022 -15.479 7.498 1.00 1.00 6 ALA A C 9
ATOM 9693 O O . ALA A 1 6 ? -0.010 -16.483 6.789 1.00 1.00 6 ALA A O 9
ATOM 9700 N N . SER A 1 7 ? 0.114 -14.251 7.022 1.00 1.00 7 SER A N 9
ATOM 9701 C CA . SER A 1 7 ? 0.190 -13.994 5.595 1.00 1.00 7 SER A CA 9
ATOM 9702 C C . SER A 1 7 ? 1.565 -14.376 5.061 1.00 1.00 7 SER A C 9
ATOM 9703 O O . SER A 1 7 ? 2.445 -14.793 5.817 1.00 1.00 7 SER A O 9
ATOM 9711 N N . LEU A 1 8 ? 1.737 -14.224 3.758 1.00 1.00 8 LEU A N 9
ATOM 9712 C CA . LEU A 1 8 ? 3.007 -14.543 3.107 1.00 1.00 8 LEU A CA 9
ATOM 9713 C C . LEU A 1 8 ? 4.151 -13.735 3.715 1.00 1.00 8 LEU A C 9
ATOM 9714 O O . LEU A 1 8 ? 5.299 -13.865 3.294 1.00 1.00 8 LEU A O 9
ATOM 9730 N N . LEU A 1 9 ? 3.836 -12.913 4.711 1.00 1.00 9 LEU A N 9
ATOM 9731 C CA . LEU A 1 9 ? 4.840 -12.094 5.382 1.00 1.00 9 LEU A CA 9
ATOM 9732 C C . LEU A 1 9 ? 5.567 -12.900 6.454 1.00 1.00 9 LEU A C 9
ATOM 9733 O O . LEU A 1 9 ? 6.537 -12.437 7.051 1.00 1.00 9 LEU A O 9
ATOM 9749 N N . SER A 1 10 ? 5.081 -14.100 6.707 1.00 1.00 10 SER A N 9
ATOM 9750 C CA . SER A 1 10 ? 5.689 -14.941 7.727 1.00 1.00 10 SER A CA 9
ATOM 9751 C C . SER A 1 10 ? 7.118 -15.304 7.379 1.00 1.00 10 SER A C 9
ATOM 9752 O O . SER A 1 10 ? 8.055 -14.896 8.066 1.00 1.00 10 SER A O 9
ATOM 9760 N N . PHE A 1 11 ? 7.284 -16.094 6.336 1.00 1.00 11 PHE A N 9
ATOM 9761 C CA . PHE A 1 11 ? 8.615 -16.530 5.947 1.00 1.00 11 PHE A CA 9
ATOM 9762 C C . PHE A 1 11 ? 9.580 -15.353 5.959 1.00 1.00 11 PHE A C 9
ATOM 9763 O O . PHE A 1 11 ? 10.676 -15.446 6.507 1.00 1.00 11 PHE A O 9
ATOM 9780 N N . MET A 1 12 ? 9.183 -14.259 5.325 1.00 1.00 12 MET A N 9
ATOM 9781 C CA . MET A 1 12 ? 10.053 -13.087 5.244 1.00 1.00 12 MET A CA 9
ATOM 9782 C C . MET A 1 12 ? 10.351 -12.544 6.632 1.00 1.00 12 MET A C 9
ATOM 9783 O O . MET A 1 12 ? 11.474 -12.664 7.117 1.00 1.00 12 MET A O 9
ATOM 9797 N N . GLN A 1 13 ? 9.340 -11.947 7.263 1.00 1.00 13 GLN A N 9
ATOM 9798 C CA . GLN A 1 13 ? 9.502 -11.381 8.608 1.00 1.00 13 GLN A CA 9
ATOM 9799 C C . GLN A 1 13 ? 10.519 -12.185 9.420 1.00 1.00 13 GLN A C 9
ATOM 9800 O O . GLN A 1 13 ? 11.475 -11.629 9.958 1.00 1.00 13 GLN A O 9
ATOM 9814 N N . GLY A 1 14 ? 10.310 -13.494 9.495 1.00 1.00 14 GLY A N 9
ATOM 9815 C CA . GLY A 1 14 ? 11.224 -14.356 10.236 1.00 1.00 14 GLY A CA 9
ATOM 9816 C C . GLY A 1 14 ? 12.583 -14.438 9.542 1.00 1.00 14 GLY A C 9
ATOM 9817 O O . GLY A 1 14 ? 13.623 -14.420 10.189 1.00 1.00 14 GLY A O 9
ATOM 9821 N N . TYR A 1 15 ? 12.575 -14.529 8.221 1.00 1.00 15 TYR A N 9
ATOM 9822 C CA . TYR A 1 15 ? 13.832 -14.618 7.477 1.00 1.00 15 TYR A CA 9
ATOM 9823 C C . TYR A 1 15 ? 14.840 -13.609 7.989 1.00 1.00 15 TYR A C 9
ATOM 9824 O O . TYR A 1 15 ? 15.902 -13.979 8.490 1.00 1.00 15 TYR A O 9
ATOM 9842 N N . MET A 1 16 ? 14.520 -12.347 7.855 1.00 1.00 16 MET A N 9
ATOM 9843 C CA . MET A 1 16 ? 15.432 -11.319 8.300 1.00 1.00 16 MET A CA 9
ATOM 9844 C C . MET A 1 16 ? 15.778 -11.551 9.759 1.00 1.00 16 MET A C 9
ATOM 9845 O O . MET A 1 16 ? 16.884 -11.243 10.197 1.00 1.00 16 MET A O 9
ATOM 9859 N N . LYS A 1 17 ? 14.835 -12.107 10.505 1.00 1.00 17 LYS A N 9
ATOM 9860 C CA . LYS A 1 17 ? 15.075 -12.382 11.917 1.00 1.00 17 LYS A CA 9
ATOM 9861 C C . LYS A 1 17 ? 16.194 -13.407 12.086 1.00 1.00 17 LYS A C 9
ATOM 9862 O O . LYS A 1 17 ? 17.074 -13.254 12.934 1.00 1.00 17 LYS A O 9
ATOM 9881 N N . HIS A 1 18 ? 16.133 -14.460 11.274 1.00 1.00 18 HIS A N 9
ATOM 9882 C CA . HIS A 1 18 ? 17.126 -15.526 11.327 1.00 1.00 18 HIS A CA 9
ATOM 9883 C C . HIS A 1 18 ? 18.406 -15.114 10.616 1.00 1.00 18 HIS A C 9
ATOM 9884 O O . HIS A 1 18 ? 19.497 -15.256 11.163 1.00 1.00 18 HIS A O 9
ATOM 9898 N N . ALA A 1 19 ? 18.277 -14.627 9.389 1.00 1.00 19 ALA A N 9
ATOM 9899 C CA . ALA A 1 19 ? 19.456 -14.237 8.615 1.00 1.00 19 ALA A CA 9
ATOM 9900 C C . ALA A 1 19 ? 20.285 -13.217 9.370 1.00 1.00 19 ALA A C 9
ATOM 9901 O O . ALA A 1 19 ? 21.485 -13.080 9.135 1.00 1.00 19 ALA A O 9
ATOM 9908 N N . THR A 1 20 ? 19.653 -12.528 10.286 1.00 1.00 20 THR A N 9
ATOM 9909 C CA . THR A 1 20 ? 20.360 -11.539 11.090 1.00 1.00 20 THR A CA 9
ATOM 9910 C C . THR A 1 20 ? 21.371 -12.242 11.996 1.00 1.00 20 THR A C 9
ATOM 9911 O O . THR A 1 20 ? 22.312 -11.625 12.491 1.00 1.00 20 THR A O 9
ATOM 9922 N N . LYS A 1 21 ? 21.177 -13.542 12.190 1.00 1.00 21 LYS A N 9
ATOM 9923 C CA . LYS A 1 21 ? 22.090 -14.325 13.014 1.00 1.00 21 LYS A CA 9
ATOM 9924 C C . LYS A 1 21 ? 23.446 -14.478 12.330 1.00 1.00 21 LYS A C 9
ATOM 9925 O O . LYS A 1 21 ? 24.486 -14.501 12.987 1.00 1.00 21 LYS A O 9
ATOM 9944 N N . THR A 1 22 ? 23.417 -14.606 11.007 1.00 1.00 22 THR A N 9
ATOM 9945 C CA . THR A 1 22 ? 24.647 -14.783 10.232 1.00 1.00 22 THR A CA 9
ATOM 9946 C C . THR A 1 22 ? 25.593 -13.596 10.410 1.00 1.00 22 THR A C 9
ATOM 9947 O O . THR A 1 22 ? 26.770 -13.669 10.050 1.00 1.00 22 THR A O 9
ATOM 9958 N N . ALA A 1 23 ? 25.075 -12.509 10.966 1.00 1.00 23 ALA A N 9
ATOM 9959 C CA . ALA A 1 23 ? 25.871 -11.319 11.190 1.00 1.00 23 ALA A CA 9
ATOM 9960 C C . ALA A 1 23 ? 27.186 -11.688 11.856 1.00 1.00 23 ALA A C 9
ATOM 9961 O O . ALA A 1 23 ? 28.247 -11.299 11.387 1.00 1.00 23 ALA A O 9
ATOM 9968 N N . LYS A 1 24 ? 27.115 -12.438 12.948 1.00 1.00 24 LYS A N 9
ATOM 9969 C CA . LYS A 1 24 ? 28.324 -12.845 13.658 1.00 1.00 24 LYS A CA 9
ATOM 9970 C C . LYS A 1 24 ? 29.333 -13.468 12.681 1.00 1.00 24 LYS A C 9
ATOM 9971 O O . LYS A 1 24 ? 30.336 -12.858 12.311 1.00 1.00 24 LYS A O 9
ATOM 9990 N N . ASP A 1 25 ? 29.055 -14.704 12.293 1.00 1.00 25 ASP A N 9
ATOM 9991 C CA . ASP A 1 25 ? 29.934 -15.438 11.394 1.00 1.00 25 ASP A CA 9
ATOM 9992 C C . ASP A 1 25 ? 30.371 -14.515 10.265 1.00 1.00 25 ASP A C 9
ATOM 9993 O O . ASP A 1 25 ? 31.537 -14.516 9.863 1.00 1.00 25 ASP A O 9
ATOM 10002 N N . ALA A 1 26 ? 29.439 -13.702 9.786 1.00 1.00 26 ALA A N 9
ATOM 10003 C CA . ALA A 1 26 ? 29.748 -12.745 8.736 1.00 1.00 26 ALA A CA 9
ATOM 10004 C C . ALA A 1 26 ? 30.677 -11.662 9.277 1.00 1.00 26 ALA A C 9
ATOM 10005 O O . ALA A 1 26 ? 31.616 -11.246 8.603 1.00 1.00 26 ALA A O 9
ATOM 10012 N N . LEU A 1 27 ? 30.409 -11.210 10.499 1.00 1.00 27 LEU A N 9
ATOM 10013 C CA . LEU A 1 27 ? 31.240 -10.166 11.108 1.00 1.00 27 LEU A CA 9
ATOM 10014 C C . LEU A 1 27 ? 32.686 -10.630 11.224 1.00 1.00 27 LEU A C 9
ATOM 10015 O O . LEU A 1 27 ? 33.614 -9.878 10.948 1.00 1.00 27 LEU A O 9
ATOM 10031 N N . SER A 1 28 ? 32.867 -11.858 11.647 1.00 1.00 28 SER A N 9
ATOM 10032 C CA . SER A 1 28 ? 34.210 -12.397 11.803 1.00 1.00 28 SER A CA 9
ATOM 10033 C C . SER A 1 28 ? 34.920 -12.387 10.455 1.00 1.00 28 SER A C 9
ATOM 10034 O O . SER A 1 28 ? 36.150 -12.350 10.375 1.00 1.00 28 SER A O 9
ATOM 10042 N N . SER A 1 29 ? 34.112 -12.433 9.404 1.00 1.00 29 SER A N 9
ATOM 10043 C CA . SER A 1 29 ? 34.644 -12.437 8.031 1.00 1.00 29 SER A CA 9
ATOM 10044 C C . SER A 1 29 ? 35.087 -11.045 7.570 1.00 1.00 29 SER A C 9
ATOM 10045 O O . SER A 1 29 ? 35.551 -10.881 6.441 1.00 1.00 29 SER A O 9
ATOM 10053 N N . VAL A 1 30 ? 34.944 -10.049 8.435 1.00 1.00 30 VAL A N 9
ATOM 10054 C CA . VAL A 1 30 ? 35.331 -8.677 8.094 1.00 1.00 30 VAL A CA 9
ATOM 10055 C C . VAL A 1 30 ? 36.781 -8.590 7.606 1.00 1.00 30 VAL A C 9
ATOM 10056 O O . VAL A 1 30 ? 37.269 -7.504 7.312 1.00 1.00 30 VAL A O 9
ATOM 10069 N N . GLN A 1 31 ? 37.459 -9.728 7.522 1.00 1.00 31 GLN A N 9
ATOM 10070 C CA . GLN A 1 31 ? 38.848 -9.763 7.057 1.00 1.00 31 GLN A CA 9
ATOM 10071 C C . GLN A 1 31 ? 39.029 -8.856 5.846 1.00 1.00 31 GLN A C 9
ATOM 10072 O O . GLN A 1 31 ? 40.149 -8.470 5.510 1.00 1.00 31 GLN A O 9
ATOM 10086 N N . GLU A 1 32 ? 37.925 -8.490 5.219 1.00 1.00 32 GLU A N 9
ATOM 10087 C CA . GLU A 1 32 ? 37.986 -7.601 4.078 1.00 1.00 32 GLU A CA 9
ATOM 10088 C C . GLU A 1 32 ? 38.330 -6.193 4.550 1.00 1.00 32 GLU A C 9
ATOM 10089 O O . GLU A 1 32 ? 38.504 -5.281 3.742 1.00 1.00 32 GLU A O 9
ATOM 10101 N N . SER A 1 33 ? 38.434 -6.031 5.870 1.00 1.00 33 SER A N 9
ATOM 10102 C CA . SER A 1 33 ? 38.765 -4.739 6.449 1.00 1.00 33 SER A CA 9
ATOM 10103 C C . SER A 1 33 ? 40.087 -4.259 5.890 1.00 1.00 33 SER A C 9
ATOM 10104 O O . SER A 1 33 ? 40.434 -3.086 6.002 1.00 1.00 33 SER A O 9
ATOM 10112 N N . GLN A 1 34 ? 40.827 -5.179 5.289 1.00 1.00 34 GLN A N 9
ATOM 10113 C CA . GLN A 1 34 ? 42.121 -4.820 4.712 1.00 1.00 34 GLN A CA 9
ATOM 10114 C C . GLN A 1 34 ? 41.999 -3.570 3.846 1.00 1.00 34 GLN A C 9
ATOM 10115 O O . GLN A 1 34 ? 43.012 -3.012 3.425 1.00 1.00 34 GLN A O 9
ATOM 10129 N N . VAL A 1 35 ? 40.763 -3.153 3.560 1.00 1.00 35 VAL A N 9
ATOM 10130 C CA . VAL A 1 35 ? 40.519 -1.965 2.732 1.00 1.00 35 VAL A CA 9
ATOM 10131 C C . VAL A 1 35 ? 41.528 -0.851 3.063 1.00 1.00 35 VAL A C 9
ATOM 10132 O O . VAL A 1 35 ? 41.726 0.076 2.287 1.00 1.00 35 VAL A O 9
ATOM 10145 N N . ALA A 1 36 ? 42.192 -0.970 4.204 1.00 1.00 36 ALA A N 9
ATOM 10146 C CA . ALA A 1 36 ? 43.201 0.006 4.590 1.00 1.00 36 ALA A CA 9
ATOM 10147 C C . ALA A 1 36 ? 44.166 0.215 3.427 1.00 1.00 36 ALA A C 9
ATOM 10148 O O . ALA A 1 36 ? 44.206 1.292 2.835 1.00 1.00 36 ALA A O 9
ATOM 10155 N N . GLN A 1 37 ? 44.936 -0.831 3.110 1.00 1.00 37 GLN A N 9
ATOM 10156 C CA . GLN A 1 37 ? 45.903 -0.753 2.008 1.00 1.00 37 GLN A CA 9
ATOM 10157 C C . GLN A 1 37 ? 45.287 0.031 0.850 1.00 1.00 37 GLN A C 9
ATOM 10158 O O . GLN A 1 37 ? 45.949 0.842 0.207 1.00 1.00 37 GLN A O 9
ATOM 10172 N N . GLN A 1 38 ? 44.021 -0.230 0.574 1.00 1.00 38 GLN A N 9
ATOM 10173 C CA . GLN A 1 38 ? 43.336 0.462 -0.507 1.00 1.00 38 GLN A CA 9
ATOM 10174 C C . GLN A 1 38 ? 43.209 1.950 -0.168 1.00 1.00 38 GLN A C 9
ATOM 10175 O O . GLN A 1 38 ? 43.787 2.800 -0.839 1.00 1.00 38 GLN A O 9
ATOM 10189 N N . ALA A 1 39 ? 42.437 2.249 0.874 1.00 1.00 39 ALA A N 9
ATOM 10190 C CA . ALA A 1 39 ? 42.231 3.641 1.287 1.00 1.00 39 ALA A CA 9
ATOM 10191 C C . ALA A 1 39 ? 43.554 4.397 1.252 1.00 1.00 39 ALA A C 9
ATOM 10192 O O . ALA A 1 39 ? 43.682 5.413 0.570 1.00 1.00 39 ALA A O 9
ATOM 10199 N N . ARG A 1 40 ? 44.537 3.890 1.983 1.00 1.00 40 ARG A N 9
ATOM 10200 C CA . ARG A 1 40 ? 45.860 4.524 2.025 1.00 1.00 40 ARG A CA 9
ATOM 10201 C C . ARG A 1 40 ? 46.465 4.574 0.621 1.00 1.00 40 ARG A C 9
ATOM 10202 O O . ARG A 1 40 ? 47.517 5.147 0.403 1.00 1.00 40 ARG A O 9
ATOM 10223 N N . GLY A 1 41 ? 45.764 3.952 -0.298 1.00 1.00 41 GLY A N 9
ATOM 10224 C CA . GLY A 1 41 ? 46.187 3.918 -1.686 1.00 1.00 41 GLY A CA 9
ATOM 10225 C C . GLY A 1 41 ? 45.836 5.236 -2.353 1.00 1.00 41 GLY A C 9
ATOM 10226 O O . GLY A 1 41 ? 46.701 5.945 -2.866 1.00 1.00 41 GLY A O 9
ATOM 10230 N N . TRP A 1 42 ? 44.544 5.529 -2.370 1.00 1.00 42 TRP A N 9
ATOM 10231 C CA . TRP A 1 42 ? 44.047 6.745 -3.018 1.00 1.00 42 TRP A CA 9
ATOM 10232 C C . TRP A 1 42 ? 44.916 7.946 -2.652 1.00 1.00 42 TRP A C 9
ATOM 10233 O O . TRP A 1 42 ? 44.866 8.988 -3.307 1.00 1.00 42 TRP A O 9
ATOM 10254 N N . VAL A 1 43 ? 45.730 7.780 -1.621 1.00 1.00 43 VAL A N 9
ATOM 10255 C CA . VAL A 1 43 ? 46.628 8.842 -1.182 1.00 1.00 43 VAL A CA 9
ATOM 10256 C C . VAL A 1 43 ? 47.559 9.248 -2.329 1.00 1.00 43 VAL A C 9
ATOM 10257 O O . VAL A 1 43 ? 47.716 10.429 -2.644 1.00 1.00 43 VAL A O 9
ATOM 10270 N N . THR A 1 44 ? 48.183 8.242 -2.929 1.00 1.00 44 THR A N 9
ATOM 10271 C CA . THR A 1 44 ? 49.123 8.474 -4.020 1.00 1.00 44 THR A CA 9
ATOM 10272 C C . THR A 1 44 ? 48.412 9.199 -5.144 1.00 1.00 44 THR A C 9
ATOM 10273 O O . THR A 1 44 ? 48.971 10.096 -5.773 1.00 1.00 44 THR A O 9
ATOM 10284 N N . ASP A 1 45 ? 47.168 8.814 -5.377 1.00 1.00 45 ASP A N 9
ATOM 10285 C CA . ASP A 1 45 ? 46.370 9.440 -6.417 1.00 1.00 45 ASP A CA 9
ATOM 10286 C C . ASP A 1 45 ? 45.900 10.822 -5.963 1.00 1.00 45 ASP A C 9
ATOM 10287 O O . ASP A 1 45 ? 45.020 11.418 -6.581 1.00 1.00 45 ASP A O 9
ATOM 10296 N N . GLY A 1 46 ? 46.505 11.340 -4.892 1.00 1.00 46 GLY A N 9
ATOM 10297 C CA . GLY A 1 46 ? 46.133 12.667 -4.401 1.00 1.00 46 GLY A CA 9
ATOM 10298 C C . GLY A 1 46 ? 44.652 12.717 -4.040 1.00 1.00 46 GLY A C 9
ATOM 10299 O O . GLY A 1 46 ? 43.923 13.595 -4.504 1.00 1.00 46 GLY A O 9
ATOM 10303 N N . PHE A 1 47 ? 44.214 11.792 -3.190 1.00 1.00 47 PHE A N 9
ATOM 10304 C CA . PHE A 1 47 ? 42.820 11.763 -2.752 1.00 1.00 47 PHE A CA 9
ATOM 10305 C C . PHE A 1 47 ? 42.362 13.141 -2.266 1.00 1.00 47 PHE A C 9
ATOM 10306 O O . PHE A 1 47 ? 41.164 13.411 -2.177 1.00 1.00 47 PHE A O 9
ATOM 10323 N N . SER A 1 48 ? 43.324 13.995 -1.928 1.00 1.00 48 SER A N 9
ATOM 10324 C CA . SER A 1 48 ? 43.006 15.323 -1.417 1.00 1.00 48 SER A CA 9
ATOM 10325 C C . SER A 1 48 ? 41.933 15.976 -2.270 1.00 1.00 48 SER A C 9
ATOM 10326 O O . SER A 1 48 ? 41.202 16.849 -1.801 1.00 1.00 48 SER A O 9
ATOM 10334 N N . SER A 1 49 ? 41.839 15.557 -3.523 1.00 1.00 49 SER A N 9
ATOM 10335 C CA . SER A 1 49 ? 40.852 16.123 -4.427 1.00 1.00 49 SER A CA 9
ATOM 10336 C C . SER A 1 49 ? 39.469 16.099 -3.792 1.00 1.00 49 SER A C 9
ATOM 10337 O O . SER A 1 49 ? 38.539 16.722 -4.302 1.00 1.00 49 SER A O 9
ATOM 10345 N N . LEU A 1 50 ? 39.339 15.421 -2.653 1.00 1.00 50 LEU A N 9
ATOM 10346 C CA . LEU A 1 50 ? 38.063 15.383 -1.953 1.00 1.00 50 LEU A CA 9
ATOM 10347 C C . LEU A 1 50 ? 37.885 16.670 -1.164 1.00 1.00 50 LEU A C 9
ATOM 10348 O O . LEU A 1 50 ? 36.768 17.141 -0.969 1.00 1.00 50 LEU A O 9
ATOM 10364 N N . LYS A 1 51 ? 39.003 17.241 -0.720 1.00 1.00 51 LYS A N 9
ATOM 10365 C CA . LYS A 1 51 ? 38.963 18.477 0.050 1.00 1.00 51 LYS A CA 9
ATOM 10366 C C . LYS A 1 51 ? 38.286 19.580 -0.757 1.00 1.00 51 LYS A C 9
ATOM 10367 O O . LYS A 1 51 ? 37.418 20.290 -0.255 1.00 1.00 51 LYS A O 9
ATOM 10386 N N . ASP A 1 52 ? 38.687 19.701 -2.012 1.00 1.00 52 ASP A N 9
ATOM 10387 C CA . ASP A 1 52 ? 38.107 20.709 -2.888 1.00 1.00 52 ASP A CA 9
ATOM 10388 C C . ASP A 1 52 ? 36.600 20.514 -2.973 1.00 1.00 52 ASP A C 9
ATOM 10389 O O . ASP A 1 52 ? 35.827 21.386 -2.576 1.00 1.00 52 ASP A O 9
ATOM 10398 N N . TYR A 1 53 ? 36.191 19.372 -3.508 1.00 1.00 53 TYR A N 9
ATOM 10399 C CA . TYR A 1 53 ? 34.775 19.083 -3.661 1.00 1.00 53 TYR A CA 9
ATOM 10400 C C . TYR A 1 53 ? 34.089 19.102 -2.300 1.00 1.00 53 TYR A C 9
ATOM 10401 O O . TYR A 1 53 ? 33.001 19.655 -2.157 1.00 1.00 53 TYR A O 9
ATOM 10419 N N . TRP A 1 54 ? 34.723 18.500 -1.300 1.00 1.00 54 TRP A N 9
ATOM 10420 C CA . TRP A 1 54 ? 34.142 18.477 0.034 1.00 1.00 54 TRP A CA 9
ATOM 10421 C C . TRP A 1 54 ? 34.062 19.891 0.603 1.00 1.00 54 TRP A C 9
ATOM 10422 O O . TRP A 1 54 ? 32.988 20.365 0.976 1.00 1.00 54 TRP A O 9
ATOM 10443 N N . SER A 1 55 ? 35.211 20.557 0.672 1.00 1.00 55 SER A N 9
ATOM 10444 C CA . SER A 1 55 ? 35.267 21.916 1.205 1.00 1.00 55 SER A CA 9
ATOM 10445 C C . SER A 1 55 ? 34.180 22.780 0.577 1.00 1.00 55 SER A C 9
ATOM 10446 O O . SER A 1 55 ? 33.626 23.666 1.225 1.00 1.00 55 SER A O 9
ATOM 10454 N N . THR A 1 56 ? 33.876 22.507 -0.687 1.00 1.00 56 THR A N 9
ATOM 10455 C CA . THR A 1 56 ? 32.840 23.263 -1.384 1.00 1.00 56 THR A CA 9
ATOM 10456 C C . THR A 1 56 ? 31.448 22.792 -0.965 1.00 1.00 56 THR A C 9
ATOM 10457 O O . THR A 1 56 ? 30.763 23.469 -0.199 1.00 1.00 56 THR A O 9
ATOM 10468 N N . VAL A 1 57 ? 31.033 21.633 -1.485 1.00 1.00 57 VAL A N 9
ATOM 10469 C CA . VAL A 1 57 ? 29.707 21.083 -1.179 1.00 1.00 57 VAL A CA 9
ATOM 10470 C C . VAL A 1 57 ? 29.339 21.346 0.277 1.00 1.00 57 VAL A C 9
ATOM 10471 O O . VAL A 1 57 ? 28.391 22.076 0.564 1.00 1.00 57 VAL A O 9
ATOM 10484 N N . LYS A 1 58 ? 30.098 20.758 1.191 1.00 1.00 58 LYS A N 9
ATOM 10485 C CA . LYS A 1 58 ? 29.843 20.947 2.614 1.00 1.00 58 LYS A CA 9
ATOM 10486 C C . LYS A 1 58 ? 29.518 22.409 2.908 1.00 1.00 58 LYS A C 9
ATOM 10487 O O . LYS A 1 58 ? 28.426 22.729 3.371 1.00 1.00 58 LYS A O 9
ATOM 10506 N N . ASP A 1 59 ? 30.473 23.290 2.643 1.00 1.00 59 ASP A N 9
ATOM 10507 C CA . ASP A 1 59 ? 30.263 24.707 2.894 1.00 1.00 59 ASP A CA 9
ATOM 10508 C C . ASP A 1 59 ? 29.079 25.216 2.086 1.00 1.00 59 ASP A C 9
ATOM 10509 O O . ASP A 1 59 ? 28.223 25.930 2.606 1.00 1.00 59 ASP A O 9
ATOM 10518 N N . LYS A 1 60 ? 29.039 24.862 0.811 1.00 1.00 60 LYS A N 9
ATOM 10519 C CA . LYS A 1 60 ? 27.966 25.307 -0.066 1.00 1.00 60 LYS A CA 9
ATOM 10520 C C . LYS A 1 60 ? 26.635 24.700 0.347 1.00 1.00 60 LYS A C 9
ATOM 10521 O O . LYS A 1 60 ? 25.581 25.088 -0.156 1.00 1.00 60 LYS A O 9
ATOM 10540 N N . PHE A 1 61 ? 26.683 23.758 1.269 1.00 1.00 61 PHE A N 9
ATOM 10541 C CA . PHE A 1 61 ? 25.464 23.130 1.733 1.00 1.00 61 PHE A CA 9
ATOM 10542 C C . PHE A 1 61 ? 24.610 24.162 2.458 1.00 1.00 61 PHE A C 9
ATOM 10543 O O . PHE A 1 61 ? 23.396 24.004 2.580 1.00 1.00 61 PHE A O 9
ATOM 10560 N N . SER A 1 62 ? 25.256 25.230 2.922 1.00 1.00 62 SER A N 9
ATOM 10561 C CA . SER A 1 62 ? 24.538 26.295 3.618 1.00 1.00 62 SER A CA 9
ATOM 10562 C C . SER A 1 62 ? 23.684 27.112 2.654 1.00 1.00 62 SER A C 9
ATOM 10563 O O . SER A 1 62 ? 22.491 27.321 2.882 1.00 1.00 62 SER A O 9
ATOM 10571 N N . GLU A 1 63 ? 24.318 27.584 1.583 1.00 1.00 63 GLU A N 9
ATOM 10572 C CA . GLU A 1 63 ? 23.632 28.396 0.581 1.00 1.00 63 GLU A CA 9
ATOM 10573 C C . GLU A 1 63 ? 22.748 27.538 -0.313 1.00 1.00 63 GLU A C 9
ATOM 10574 O O . GLU A 1 63 ? 21.703 27.987 -0.781 1.00 1.00 63 GLU A O 9
ATOM 10586 N N . PHE A 1 64 ? 23.184 26.311 -0.571 1.00 1.00 64 PHE A N 9
ATOM 10587 C CA . PHE A 1 64 ? 22.431 25.419 -1.440 1.00 1.00 64 PHE A CA 9
ATOM 10588 C C . PHE A 1 64 ? 21.008 25.254 -0.925 1.00 1.00 64 PHE A C 9
ATOM 10589 O O . PHE A 1 64 ? 20.170 24.644 -1.586 1.00 1.00 64 PHE A O 9
ATOM 10606 N N . TRP A 1 65 ? 20.730 25.818 0.248 1.00 1.00 65 TRP A N 9
ATOM 10607 C CA . TRP A 1 65 ? 19.388 25.732 0.812 1.00 1.00 65 TRP A CA 9
ATOM 10608 C C . TRP A 1 65 ? 18.463 26.764 0.150 1.00 1.00 65 TRP A C 9
ATOM 10609 O O . TRP A 1 65 ? 17.384 26.422 -0.336 1.00 1.00 65 TRP A O 9
ATOM 10630 N N . ASP A 1 66 ? 18.908 28.022 0.121 1.00 1.00 66 ASP A N 9
ATOM 10631 C CA . ASP A 1 66 ? 18.137 29.106 -0.500 1.00 1.00 66 ASP A CA 9
ATOM 10632 C C . ASP A 1 66 ? 18.446 29.199 -1.984 1.00 1.00 66 ASP A C 9
ATOM 10633 O O . ASP A 1 66 ? 19.560 29.544 -2.383 1.00 1.00 66 ASP A O 9
ATOM 10642 N N . LEU A 1 67 ? 17.442 28.895 -2.791 1.00 1.00 67 LEU A N 9
ATOM 10643 C CA . LEU A 1 67 ? 17.567 28.941 -4.242 1.00 1.00 67 LEU A CA 9
ATOM 10644 C C . LEU A 1 67 ? 17.204 30.325 -4.752 1.00 1.00 67 LEU A C 9
ATOM 10645 O O . LEU A 1 67 ? 17.001 31.258 -3.971 1.00 1.00 67 LEU A O 9
ATOM 10661 N N . ASP A 1 68 ? 17.160 30.456 -6.069 1.00 1.00 68 ASP A N 9
ATOM 10662 C CA . ASP A 1 68 ? 16.872 31.736 -6.693 1.00 1.00 68 ASP A CA 9
ATOM 10663 C C . ASP A 1 68 ? 15.539 32.263 -6.167 1.00 1.00 68 ASP A C 9
ATOM 10664 O O . ASP A 1 68 ? 14.789 31.531 -5.520 1.00 1.00 68 ASP A O 9
ATOM 10673 N N . PRO A 1 69 ? 15.250 33.521 -6.403 1.00 1.00 69 PRO A N 9
ATOM 10674 C CA . PRO A 1 69 ? 13.991 34.149 -5.921 1.00 1.00 69 PRO A CA 9
ATOM 10675 C C . PRO A 1 69 ? 12.776 33.258 -6.186 1.00 1.00 69 PRO A C 9
ATOM 10676 O O . PRO A 1 69 ? 11.703 33.478 -5.623 1.00 1.00 69 PRO A O 9
ATOM 10687 N N . GLU A 1 70 ? 12.956 32.231 -7.010 1.00 1.00 70 GLU A N 9
ATOM 10688 C CA . GLU A 1 70 ? 11.871 31.297 -7.304 1.00 1.00 70 GLU A CA 9
ATOM 10689 C C . GLU A 1 70 ? 12.335 29.868 -7.042 1.00 1.00 70 GLU A C 9
ATOM 10690 O O . GLU A 1 70 ? 13.132 29.312 -7.795 1.00 1.00 70 GLU A O 9
ATOM 10702 N N . VAL A 1 71 ? 11.807 29.269 -5.972 1.00 1.00 71 VAL A N 9
ATOM 10703 C CA . VAL A 1 71 ? 12.153 27.898 -5.640 1.00 1.00 71 VAL A CA 9
ATOM 10704 C C . VAL A 1 71 ? 11.089 26.976 -6.185 1.00 1.00 71 VAL A C 9
ATOM 10705 O O . VAL A 1 71 ? 10.112 26.674 -5.506 1.00 1.00 71 VAL A O 9
ATOM 10718 N N . ARG A 1 72 ? 11.293 26.520 -7.420 1.00 1.00 72 ARG A N 9
ATOM 10719 C CA . ARG A 1 72 ? 10.344 25.600 -8.055 1.00 1.00 72 ARG A CA 9
ATOM 10720 C C . ARG A 1 72 ? 11.043 24.348 -8.592 1.00 1.00 72 ARG A C 9
ATOM 10721 O O . ARG A 1 72 ? 12.218 24.414 -8.958 1.00 1.00 72 ARG A O 9
ATOM 10742 N N . PRO A 1 73 ? 10.349 23.228 -8.703 1.00 1.00 73 PRO A N 9
ATOM 10743 C CA . PRO A 1 73 ? 10.943 21.986 -9.267 1.00 1.00 73 PRO A CA 9
ATOM 10744 C C . PRO A 1 73 ? 11.080 22.084 -10.795 1.00 1.00 73 PRO A C 9
ATOM 10745 O O . PRO A 1 73 ? 11.815 21.314 -11.411 1.00 1.00 73 PRO A O 9
ATOM 10756 N N . THR A 1 74 ? 10.345 23.022 -11.398 1.00 1.00 74 THR A N 9
ATOM 10757 C CA . THR A 1 74 ? 10.367 23.184 -12.856 1.00 1.00 74 THR A CA 9
ATOM 10758 C C . THR A 1 74 ? 11.549 24.019 -13.312 1.00 1.00 74 THR A C 9
ATOM 10759 O O . THR A 1 74 ? 12.454 23.526 -13.986 1.00 1.00 74 THR A O 9
ATOM 10770 N N . SER A 1 75 ? 11.515 25.291 -12.963 1.00 1.00 75 SER A N 9
ATOM 10771 C CA . SER A 1 75 ? 12.570 26.203 -13.362 1.00 1.00 75 SER A CA 9
ATOM 10772 C C . SER A 1 75 ? 13.913 25.689 -12.871 1.00 1.00 75 SER A C 9
ATOM 10773 O O . SER A 1 75 ? 14.921 25.800 -13.568 1.00 1.00 75 SER A O 9
ATOM 10781 N N . ALA A 1 76 ? 13.928 25.124 -11.670 1.00 1.00 76 ALA A N 9
ATOM 10782 C CA . ALA A 1 76 ? 15.166 24.596 -11.106 1.00 1.00 76 ALA A CA 9
ATOM 10783 C C . ALA A 1 76 ? 15.790 23.563 -12.038 1.00 1.00 76 ALA A C 9
ATOM 10784 O O . ALA A 1 76 ? 16.906 23.743 -12.524 1.00 1.00 76 ALA A O 9
ATOM 10791 N N . VAL A 1 77 ? 15.075 22.464 -12.258 1.00 1.00 77 VAL A N 9
ATOM 10792 C CA . VAL A 1 77 ? 15.588 21.398 -13.110 1.00 1.00 77 VAL A CA 9
ATOM 10793 C C . VAL A 1 77 ? 15.847 21.933 -14.512 1.00 1.00 77 VAL A C 9
ATOM 10794 O O . VAL A 1 77 ? 16.906 21.690 -15.090 1.00 1.00 77 VAL A O 9
ATOM 10807 N N . ALA A 1 78 ? 14.886 22.670 -15.054 1.00 1.00 78 ALA A N 9
ATOM 10808 C CA . ALA A 1 78 ? 15.044 23.235 -16.386 1.00 1.00 78 ALA A CA 9
ATOM 10809 C C . ALA A 1 78 ? 16.224 24.204 -16.417 1.00 1.00 78 ALA A C 9
ATOM 10810 O O . ALA A 1 78 ? 17.012 24.206 -17.363 1.00 1.00 78 ALA A O 9
ATOM 10817 N N . ALA A 1 79 ? 16.338 25.023 -15.376 1.00 1.00 79 ALA A N 9
ATOM 10818 C CA . ALA A 1 79 ? 17.426 25.995 -15.295 1.00 1.00 79 ALA A CA 9
ATOM 10819 C C . ALA A 1 79 ? 17.336 26.792 -13.997 1.00 1.00 79 ALA A C 9
ATOM 10820 O O . ALA A 1 79 ? 16.585 27.753 -13.965 1.00 1.00 79 ALA A O 9
ATOM 10828 N N . SER A 1 1 ? 5.189 -25.938 14.378 1.00 1.00 1 SER A N 10
ATOM 10829 C CA . SER A 1 1 ? 3.994 -25.609 13.552 1.00 1.00 1 SER A CA 10
ATOM 10830 C C . SER A 1 1 ? 3.817 -24.095 13.493 1.00 1.00 1 SER A C 10
ATOM 10831 O O . SER A 1 1 ? 3.440 -23.466 14.482 1.00 1.00 1 SER A O 10
ATOM 10841 N N . GLU A 1 2 ? 4.090 -23.517 12.327 1.00 1.00 2 GLU A N 10
ATOM 10842 C CA . GLU A 1 2 ? 3.956 -22.075 12.144 1.00 1.00 2 GLU A CA 10
ATOM 10843 C C . GLU A 1 2 ? 2.507 -21.703 11.842 1.00 1.00 2 GLU A C 10
ATOM 10844 O O . GLU A 1 2 ? 1.803 -22.429 11.142 1.00 1.00 2 GLU A O 10
ATOM 10856 N N . ALA A 1 3 ? 2.066 -20.575 12.387 1.00 1.00 3 ALA A N 10
ATOM 10857 C CA . ALA A 1 3 ? 0.701 -20.120 12.183 1.00 1.00 3 ALA A CA 10
ATOM 10858 C C . ALA A 1 3 ? 0.419 -19.942 10.701 1.00 1.00 3 ALA A C 10
ATOM 10859 O O . ALA A 1 3 ? 0.912 -19.010 10.065 1.00 1.00 3 ALA A O 10
ATOM 10866 N N . GLU A 1 4 ? -0.382 -20.848 10.167 1.00 1.00 4 GLU A N 10
ATOM 10867 C CA . GLU A 1 4 ? -0.744 -20.807 8.754 1.00 1.00 4 GLU A CA 10
ATOM 10868 C C . GLU A 1 4 ? -1.621 -19.593 8.461 1.00 1.00 4 GLU A C 10
ATOM 10869 O O . GLU A 1 4 ? -1.710 -19.140 7.319 1.00 1.00 4 GLU A O 10
ATOM 10881 N N . ASP A 1 5 ? -2.268 -19.071 9.499 1.00 1.00 5 ASP A N 10
ATOM 10882 C CA . ASP A 1 5 ? -3.142 -17.912 9.343 1.00 1.00 5 ASP A CA 10
ATOM 10883 C C . ASP A 1 5 ? -2.348 -16.698 8.871 1.00 1.00 5 ASP A C 10
ATOM 10884 O O . ASP A 1 5 ? -2.858 -15.864 8.124 1.00 1.00 5 ASP A O 10
ATOM 10893 N N . ALA A 1 6 ? -1.104 -16.593 9.324 1.00 1.00 6 ALA A N 10
ATOM 10894 C CA . ALA A 1 6 ? -0.264 -15.474 8.958 1.00 1.00 6 ALA A CA 10
ATOM 10895 C C . ALA A 1 6 ? -0.163 -15.378 7.449 1.00 1.00 6 ALA A C 10
ATOM 10896 O O . ALA A 1 6 ? -0.158 -16.386 6.744 1.00 1.00 6 ALA A O 10
ATOM 10903 N N . SER A 1 7 ? -0.102 -14.153 6.969 1.00 1.00 7 SER A N 10
ATOM 10904 C CA . SER A 1 7 ? -0.020 -13.899 5.540 1.00 1.00 7 SER A CA 10
ATOM 10905 C C . SER A 1 7 ? 1.356 -14.279 5.013 1.00 1.00 7 SER A C 10
ATOM 10906 O O . SER A 1 7 ? 2.230 -14.699 5.769 1.00 1.00 7 SER A O 10
ATOM 10914 N N . LEU A 1 8 ? 1.531 -14.126 3.711 1.00 1.00 8 LEU A N 10
ATOM 10915 C CA . LEU A 1 8 ? 2.800 -14.449 3.062 1.00 1.00 8 LEU A CA 10
ATOM 10916 C C . LEU A 1 8 ? 3.944 -13.640 3.673 1.00 1.00 8 LEU A C 10
ATOM 10917 O O . LEU A 1 8 ? 5.094 -13.776 3.264 1.00 1.00 8 LEU A O 10
ATOM 10933 N N . LEU A 1 9 ? 3.628 -12.808 4.659 1.00 1.00 9 LEU A N 10
ATOM 10934 C CA . LEU A 1 9 ? 4.638 -11.996 5.328 1.00 1.00 9 LEU A CA 10
ATOM 10935 C C . LEU A 1 9 ? 5.365 -12.812 6.397 1.00 1.00 9 LEU A C 10
ATOM 10936 O O . LEU A 1 9 ? 6.345 -12.352 6.988 1.00 1.00 9 LEU A O 10
ATOM 10952 N N . SER A 1 10 ? 4.868 -14.016 6.650 1.00 1.00 10 SER A N 10
ATOM 10953 C CA . SER A 1 10 ? 5.468 -14.876 7.663 1.00 1.00 10 SER A CA 10
ATOM 10954 C C . SER A 1 10 ? 6.887 -15.270 7.300 1.00 1.00 10 SER A C 10
ATOM 10955 O O . SER A 1 10 ? 7.839 -14.887 7.981 1.00 1.00 10 SER A O 10
ATOM 10963 N N . PHE A 1 11 ? 7.026 -16.059 6.244 1.00 1.00 11 PHE A N 10
ATOM 10964 C CA . PHE A 1 11 ? 8.342 -16.520 5.825 1.00 1.00 11 PHE A CA 10
ATOM 10965 C C . PHE A 1 11 ? 9.355 -15.382 5.922 1.00 1.00 11 PHE A C 10
ATOM 10966 O O . PHE A 1 11 ? 10.438 -15.549 6.488 1.00 1.00 11 PHE A O 10
ATOM 10983 N N . MET A 1 12 ? 9.004 -14.236 5.358 1.00 1.00 12 MET A N 10
ATOM 10984 C CA . MET A 1 12 ? 9.903 -13.087 5.376 1.00 1.00 12 MET A CA 10
ATOM 10985 C C . MET A 1 12 ? 10.132 -12.606 6.802 1.00 1.00 12 MET A C 10
ATOM 10986 O O . MET A 1 12 ? 11.260 -12.607 7.291 1.00 1.00 12 MET A O 10
ATOM 11000 N N . GLN A 1 13 ? 9.052 -12.189 7.459 1.00 1.00 13 GLN A N 10
ATOM 11001 C CA . GLN A 1 13 ? 9.136 -11.699 8.837 1.00 1.00 13 GLN A CA 10
ATOM 11002 C C . GLN A 1 13 ? 10.213 -12.449 9.620 1.00 1.00 13 GLN A C 10
ATOM 11003 O O . GLN A 1 13 ? 11.135 -11.840 10.165 1.00 1.00 13 GLN A O 10
ATOM 11017 N N . GLY A 1 14 ? 10.092 -13.772 9.669 1.00 1.00 14 GLY A N 10
ATOM 11018 C CA . GLY A 1 14 ? 11.063 -14.589 10.385 1.00 1.00 14 GLY A CA 10
ATOM 11019 C C . GLY A 1 14 ? 12.420 -14.589 9.682 1.00 1.00 14 GLY A C 10
ATOM 11020 O O . GLY A 1 14 ? 13.463 -14.552 10.326 1.00 1.00 14 GLY A O 10
ATOM 11024 N N . TYR A 1 15 ? 12.405 -14.647 8.358 1.00 1.00 15 TYR A N 10
ATOM 11025 C CA . TYR A 1 15 ? 13.654 -14.668 7.597 1.00 1.00 15 TYR A CA 10
ATOM 11026 C C . TYR A 1 15 ? 14.637 -13.651 8.140 1.00 1.00 15 TYR A C 10
ATOM 11027 O O . TYR A 1 15 ? 15.714 -14.006 8.621 1.00 1.00 15 TYR A O 10
ATOM 11045 N N . MET A 1 16 ? 14.279 -12.393 8.049 1.00 1.00 16 MET A N 10
ATOM 11046 C CA . MET A 1 16 ? 15.161 -11.352 8.526 1.00 1.00 16 MET A CA 10
ATOM 11047 C C . MET A 1 16 ? 15.522 -11.624 9.978 1.00 1.00 16 MET A C 10
ATOM 11048 O O . MET A 1 16 ? 16.624 -11.298 10.426 1.00 1.00 16 MET A O 10
ATOM 11062 N N . LYS A 1 17 ? 14.600 -12.240 10.711 1.00 1.00 17 LYS A N 10
ATOM 11063 C CA . LYS A 1 17 ? 14.861 -12.565 12.110 1.00 1.00 17 LYS A CA 10
ATOM 11064 C C . LYS A 1 17 ? 16.001 -13.571 12.227 1.00 1.00 17 LYS A C 10
ATOM 11065 O O . LYS A 1 17 ? 16.888 -13.435 13.071 1.00 1.00 17 LYS A O 10
ATOM 11084 N N . HIS A 1 18 ? 15.950 -14.602 11.387 1.00 1.00 18 HIS A N 10
ATOM 11085 C CA . HIS A 1 18 ? 16.966 -15.648 11.402 1.00 1.00 18 HIS A CA 10
ATOM 11086 C C . HIS A 1 18 ? 18.229 -15.206 10.674 1.00 1.00 18 HIS A C 10
ATOM 11087 O O . HIS A 1 18 ? 19.334 -15.333 11.204 1.00 1.00 18 HIS A O 10
ATOM 11101 N N . ALA A 1 19 ? 18.073 -14.718 9.444 1.00 1.00 19 ALA A N 10
ATOM 11102 C CA . ALA A 1 19 ? 19.228 -14.306 8.651 1.00 1.00 19 ALA A CA 10
ATOM 11103 C C . ALA A 1 19 ? 20.052 -13.263 9.378 1.00 1.00 19 ALA A C 10
ATOM 11104 O O . ALA A 1 19 ? 21.245 -13.104 9.116 1.00 1.00 19 ALA A O 10
ATOM 11111 N N . THR A 1 20 ? 19.422 -12.576 10.299 1.00 1.00 20 THR A N 10
ATOM 11112 C CA . THR A 1 20 ? 20.125 -11.567 11.074 1.00 1.00 20 THR A CA 10
ATOM 11113 C C . THR A 1 20 ? 21.135 -12.250 12.000 1.00 1.00 20 THR A C 10
ATOM 11114 O O . THR A 1 20 ? 22.069 -11.618 12.494 1.00 1.00 20 THR A O 10
ATOM 11125 N N . LYS A 1 21 ? 20.950 -13.547 12.206 1.00 1.00 21 LYS A N 10
ATOM 11126 C CA . LYS A 1 21 ? 21.865 -14.315 13.041 1.00 1.00 21 LYS A CA 10
ATOM 11127 C C . LYS A 1 21 ? 23.215 -14.486 12.349 1.00 1.00 21 LYS A C 10
ATOM 11128 O O . LYS A 1 21 ? 24.264 -14.486 12.998 1.00 1.00 21 LYS A O 10
ATOM 11147 N N . THR A 1 22 ? 23.180 -14.656 11.031 1.00 1.00 22 THR A N 10
ATOM 11148 C CA . THR A 1 22 ? 24.406 -14.853 10.258 1.00 1.00 22 THR A CA 10
ATOM 11149 C C . THR A 1 22 ? 25.362 -13.675 10.421 1.00 1.00 22 THR A C 10
ATOM 11150 O O . THR A 1 22 ? 26.535 -13.761 10.063 1.00 1.00 22 THR A O 10
ATOM 11161 N N . ALA A 1 23 ? 24.854 -12.577 10.963 1.00 1.00 23 ALA A N 10
ATOM 11162 C CA . ALA A 1 23 ? 25.665 -11.387 11.170 1.00 1.00 23 ALA A CA 10
ATOM 11163 C C . ALA A 1 23 ? 26.980 -11.753 11.842 1.00 1.00 23 ALA A C 10
ATOM 11164 O O . ALA A 1 23 ? 28.042 -11.374 11.374 1.00 1.00 23 ALA A O 10
ATOM 11171 N N . LYS A 1 24 ? 26.905 -12.489 12.941 1.00 1.00 24 LYS A N 10
ATOM 11172 C CA . LYS A 1 24 ? 28.111 -12.893 13.657 1.00 1.00 24 LYS A CA 10
ATOM 11173 C C . LYS A 1 24 ? 29.122 -13.525 12.694 1.00 1.00 24 LYS A C 10
ATOM 11174 O O . LYS A 1 24 ? 30.126 -12.920 12.335 1.00 1.00 24 LYS A O 10
ATOM 11193 N N . ASP A 1 25 ? 28.843 -14.762 12.310 1.00 1.00 25 ASP A N 10
ATOM 11194 C CA . ASP A 1 25 ? 29.725 -15.507 11.423 1.00 1.00 25 ASP A CA 10
ATOM 11195 C C . ASP A 1 25 ? 30.163 -14.601 10.281 1.00 1.00 25 ASP A C 10
ATOM 11196 O O . ASP A 1 25 ? 31.325 -14.608 9.880 1.00 1.00 25 ASP A O 10
ATOM 11205 N N . ALA A 1 26 ? 29.228 -13.803 9.784 1.00 1.00 26 ALA A N 10
ATOM 11206 C CA . ALA A 1 26 ? 29.535 -12.871 8.714 1.00 1.00 26 ALA A CA 10
ATOM 11207 C C . ALA A 1 26 ? 30.455 -11.762 9.225 1.00 1.00 26 ALA A C 10
ATOM 11208 O O . ALA A 1 26 ? 31.390 -11.350 8.539 1.00 1.00 26 ALA A O 10
ATOM 11215 N N . LEU A 1 27 ? 30.170 -11.270 10.432 1.00 1.00 27 LEU A N 10
ATOM 11216 C CA . LEU A 1 27 ? 30.979 -10.190 11.012 1.00 1.00 27 LEU A CA 10
ATOM 11217 C C . LEU A 1 27 ? 32.436 -10.614 11.152 1.00 1.00 27 LEU A C 10
ATOM 11218 O O . LEU A 1 27 ? 33.350 -9.853 10.831 1.00 1.00 27 LEU A O 10
ATOM 11234 N N . SER A 1 28 ? 32.641 -11.819 11.637 1.00 1.00 28 SER A N 10
ATOM 11235 C CA . SER A 1 28 ? 33.991 -12.333 11.814 1.00 1.00 28 SER A CA 10
ATOM 11236 C C . SER A 1 28 ? 34.689 -12.362 10.465 1.00 1.00 28 SER A C 10
ATOM 11237 O O . SER A 1 28 ? 35.916 -12.272 10.374 1.00 1.00 28 SER A O 10
ATOM 11245 N N . SER A 1 29 ? 33.878 -12.485 9.420 1.00 1.00 29 SER A N 10
ATOM 11246 C CA . SER A 1 29 ? 34.416 -12.521 8.057 1.00 1.00 29 SER A CA 10
ATOM 11247 C C . SER A 1 29 ? 34.871 -11.132 7.596 1.00 1.00 29 SER A C 10
ATOM 11248 O O . SER A 1 29 ? 35.336 -10.976 6.468 1.00 1.00 29 SER A O 10
ATOM 11256 N N . VAL A 1 30 ? 34.729 -10.129 8.465 1.00 1.00 30 VAL A N 10
ATOM 11257 C CA . VAL A 1 30 ? 35.118 -8.759 8.115 1.00 1.00 30 VAL A CA 10
ATOM 11258 C C . VAL A 1 30 ? 36.576 -8.676 7.646 1.00 1.00 30 VAL A C 10
ATOM 11259 O O . VAL A 1 30 ? 37.070 -7.592 7.345 1.00 1.00 30 VAL A O 10
ATOM 11272 N N . GLN A 1 31 ? 37.259 -9.819 7.589 1.00 1.00 31 GLN A N 10
ATOM 11273 C CA . GLN A 1 31 ? 38.661 -9.856 7.148 1.00 1.00 31 GLN A CA 10
ATOM 11274 C C . GLN A 1 31 ? 38.883 -8.941 5.952 1.00 1.00 31 GLN A C 10
ATOM 11275 O O . GLN A 1 31 ? 40.016 -8.578 5.634 1.00 1.00 31 GLN A O 10
ATOM 11289 N N . GLU A 1 32 ? 37.799 -8.537 5.315 1.00 1.00 32 GLU A N 10
ATOM 11290 C CA . GLU A 1 32 ? 37.900 -7.634 4.190 1.00 1.00 32 GLU A CA 10
ATOM 11291 C C . GLU A 1 32 ? 38.336 -6.261 4.696 1.00 1.00 32 GLU A C 10
ATOM 11292 O O . GLU A 1 32 ? 38.632 -5.361 3.913 1.00 1.00 32 GLU A O 10
ATOM 11304 N N . SER A 1 33 ? 38.397 -6.114 6.024 1.00 1.00 33 SER A N 10
ATOM 11305 C CA . SER A 1 33 ? 38.816 -4.847 6.615 1.00 1.00 33 SER A CA 10
ATOM 11306 C C . SER A 1 33 ? 40.139 -4.417 6.014 1.00 1.00 33 SER A C 10
ATOM 11307 O O . SER A 1 33 ? 40.513 -3.245 6.080 1.00 1.00 33 SER A O 10
ATOM 11315 N N . GLN A 1 34 ? 40.849 -5.376 5.431 1.00 1.00 34 GLN A N 10
ATOM 11316 C CA . GLN A 1 34 ? 42.145 -5.068 4.828 1.00 1.00 34 GLN A CA 10
ATOM 11317 C C . GLN A 1 34 ? 42.022 -3.877 3.876 1.00 1.00 34 GLN A C 10
ATOM 11318 O O . GLN A 1 34 ? 43.026 -3.279 3.490 1.00 1.00 34 GLN A O 10
ATOM 11332 N N . VAL A 1 35 ? 40.787 -3.534 3.498 1.00 1.00 35 VAL A N 10
ATOM 11333 C CA . VAL A 1 35 ? 40.554 -2.408 2.589 1.00 1.00 35 VAL A CA 10
ATOM 11334 C C . VAL A 1 35 ? 41.432 -1.207 2.968 1.00 1.00 35 VAL A C 10
ATOM 11335 O O . VAL A 1 35 ? 41.598 -0.279 2.184 1.00 1.00 35 VAL A O 10
ATOM 11348 N N . ALA A 1 36 ? 42.022 -1.244 4.156 1.00 1.00 36 ALA A N 10
ATOM 11349 C CA . ALA A 1 36 ? 42.915 -0.172 4.587 1.00 1.00 36 ALA A CA 10
ATOM 11350 C C . ALA A 1 36 ? 43.904 0.137 3.473 1.00 1.00 36 ALA A C 10
ATOM 11351 O O . ALA A 1 36 ? 43.862 1.214 2.876 1.00 1.00 36 ALA A O 10
ATOM 11358 N N . GLN A 1 37 ? 44.797 -0.817 3.200 1.00 1.00 37 GLN A N 10
ATOM 11359 C CA . GLN A 1 37 ? 45.801 -0.633 2.151 1.00 1.00 37 GLN A CA 10
ATOM 11360 C C . GLN A 1 37 ? 45.171 0.089 0.961 1.00 1.00 37 GLN A C 10
ATOM 11361 O O . GLN A 1 37 ? 45.784 0.978 0.372 1.00 1.00 37 GLN A O 10
ATOM 11375 N N . GLN A 1 38 ? 43.930 -0.280 0.631 1.00 1.00 38 GLN A N 10
ATOM 11376 C CA . GLN A 1 38 ? 43.223 0.368 -0.472 1.00 1.00 38 GLN A CA 10
ATOM 11377 C C . GLN A 1 38 ? 43.075 1.843 -0.137 1.00 1.00 38 GLN A C 10
ATOM 11378 O O . GLN A 1 38 ? 43.616 2.699 -0.827 1.00 1.00 38 GLN A O 10
ATOM 11392 N N . ALA A 1 39 ? 42.340 2.126 0.937 1.00 1.00 39 ALA A N 10
ATOM 11393 C CA . ALA A 1 39 ? 42.154 3.510 1.367 1.00 1.00 39 ALA A CA 10
ATOM 11394 C C . ALA A 1 39 ? 43.503 4.223 1.297 1.00 1.00 39 ALA A C 10
ATOM 11395 O O . ALA A 1 39 ? 43.646 5.245 0.622 1.00 1.00 39 ALA A O 10
ATOM 11402 N N . ARG A 1 40 ? 44.496 3.648 1.983 1.00 1.00 40 ARG A N 10
ATOM 11403 C CA . ARG A 1 40 ? 45.853 4.208 1.978 1.00 1.00 40 ARG A CA 10
ATOM 11404 C C . ARG A 1 40 ? 46.384 4.344 0.556 1.00 1.00 40 ARG A C 10
ATOM 11405 O O . ARG A 1 40 ? 47.459 4.881 0.323 1.00 1.00 40 ARG A O 10
ATOM 11426 N N . GLY A 1 41 ? 45.586 3.863 -0.368 1.00 1.00 41 GLY A N 10
ATOM 11427 C CA . GLY A 1 41 ? 45.899 3.939 -1.786 1.00 1.00 41 GLY A CA 10
ATOM 11428 C C . GLY A 1 41 ? 45.467 5.302 -2.328 1.00 1.00 41 GLY A C 10
ATOM 11429 O O . GLY A 1 41 ? 46.267 6.061 -2.884 1.00 1.00 41 GLY A O 10
ATOM 11433 N N . TRP A 1 42 ? 44.168 5.566 -2.208 1.00 1.00 42 TRP A N 10
ATOM 11434 C CA . TRP A 1 42 ? 43.581 6.806 -2.737 1.00 1.00 42 TRP A CA 10
ATOM 11435 C C . TRP A 1 42 ? 44.492 7.999 -2.448 1.00 1.00 42 TRP A C 10
ATOM 11436 O O . TRP A 1 42 ? 44.416 9.030 -3.117 1.00 1.00 42 TRP A O 10
ATOM 11457 N N . VAL A 1 43 ? 45.365 7.828 -1.468 1.00 1.00 43 VAL A N 10
ATOM 11458 C CA . VAL A 1 43 ? 46.311 8.872 -1.100 1.00 1.00 43 VAL A CA 10
ATOM 11459 C C . VAL A 1 43 ? 47.222 9.204 -2.288 1.00 1.00 43 VAL A C 10
ATOM 11460 O O . VAL A 1 43 ? 47.435 10.371 -2.619 1.00 1.00 43 VAL A O 10
ATOM 11473 N N . THR A 1 44 ? 47.754 8.156 -2.908 1.00 1.00 44 THR A N 10
ATOM 11474 C CA . THR A 1 44 ? 48.652 8.321 -4.046 1.00 1.00 44 THR A CA 10
ATOM 11475 C C . THR A 1 44 ? 47.922 9.038 -5.168 1.00 1.00 44 THR A C 10
ATOM 11476 O O . THR A 1 44 ? 48.478 9.927 -5.815 1.00 1.00 44 THR A O 10
ATOM 11487 N N . ASP A 1 45 ? 46.675 8.656 -5.387 1.00 1.00 45 ASP A N 10
ATOM 11488 C CA . ASP A 1 45 ? 45.877 9.278 -6.425 1.00 1.00 45 ASP A CA 10
ATOM 11489 C C . ASP A 1 45 ? 45.466 10.687 -6.002 1.00 1.00 45 ASP A C 10
ATOM 11490 O O . ASP A 1 45 ? 44.598 11.300 -6.625 1.00 1.00 45 ASP A O 10
ATOM 11499 N N . GLY A 1 46 ? 46.103 11.211 -4.952 1.00 1.00 46 GLY A N 10
ATOM 11500 C CA . GLY A 1 46 ? 45.781 12.562 -4.499 1.00 1.00 46 GLY A CA 10
ATOM 11501 C C . GLY A 1 46 ? 44.365 12.625 -3.934 1.00 1.00 46 GLY A C 10
ATOM 11502 O O . GLY A 1 46 ? 43.557 13.445 -4.368 1.00 1.00 46 GLY A O 10
ATOM 11506 N N . PHE A 1 47 ? 44.066 11.776 -2.955 1.00 1.00 47 PHE A N 10
ATOM 11507 C CA . PHE A 1 47 ? 42.743 11.770 -2.334 1.00 1.00 47 PHE A CA 10
ATOM 11508 C C . PHE A 1 47 ? 42.301 13.187 -1.970 1.00 1.00 47 PHE A C 10
AT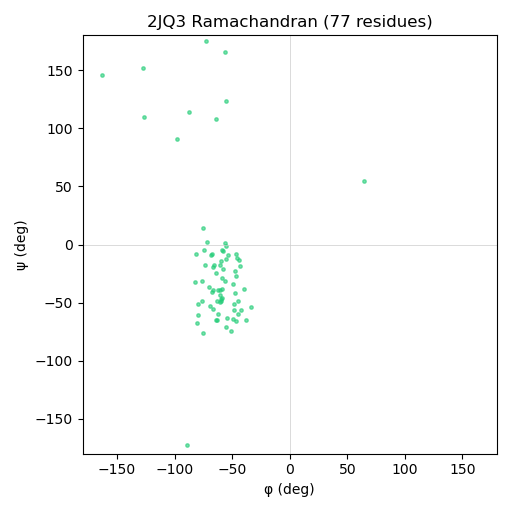OM 11509 O O . PHE A 1 47 ? 41.110 13.469 -1.861 1.00 1.00 47 PHE A O 10
ATOM 11526 N N . SER A 1 48 ? 43.277 14.068 -1.760 1.00 1.00 48 SER A N 10
ATOM 11527 C CA . SER A 1 48 ? 42.978 15.443 -1.379 1.00 1.00 48 SER A CA 10
ATOM 11528 C C . SER A 1 48 ? 41.876 16.011 -2.257 1.00 1.00 48 SER A C 10
ATOM 11529 O O . SER A 1 48 ? 41.111 16.874 -1.826 1.00 1.00 48 SER A O 10
ATOM 11537 N N . SER A 1 49 ? 41.803 15.540 -3.493 1.00 1.00 49 SER A N 10
ATOM 11538 C CA . SER A 1 49 ? 40.798 16.035 -4.414 1.00 1.00 49 SER A CA 10
ATOM 11539 C C . SER A 1 49 ? 39.415 16.005 -3.772 1.00 1.00 49 SER A C 10
ATOM 11540 O O . SER A 1 49 ? 38.476 16.613 -4.283 1.00 1.00 49 SER A O 10
ATOM 11548 N N . LEU A 1 50 ? 39.297 15.332 -2.631 1.00 1.00 50 LEU A N 10
ATOM 11549 C CA . LEU A 1 50 ? 38.024 15.287 -1.922 1.00 1.00 50 LEU A CA 10
ATOM 11550 C C . LEU A 1 50 ? 37.850 16.574 -1.122 1.00 1.00 50 LEU A C 10
ATOM 11551 O O . LEU A 1 50 ? 36.735 17.053 -0.923 1.00 1.00 50 LEU A O 10
ATOM 11567 N N . LYS A 1 51 ? 38.972 17.130 -0.669 1.00 1.00 51 LYS A N 10
ATOM 11568 C CA . LYS A 1 51 ? 38.946 18.365 0.106 1.00 1.00 51 LYS A CA 10
ATOM 11569 C C . LYS A 1 51 ? 38.307 19.483 -0.712 1.00 1.00 51 LYS A C 10
ATOM 11570 O O . LYS A 1 51 ? 37.497 20.254 -0.203 1.00 1.00 51 LYS A O 10
ATOM 11589 N N . ASP A 1 52 ? 38.674 19.549 -1.987 1.00 1.00 52 ASP A N 10
ATOM 11590 C CA . ASP A 1 52 ? 38.125 20.568 -2.876 1.00 1.00 52 ASP A CA 10
ATOM 11591 C C . ASP A 1 52 ? 36.606 20.469 -2.911 1.00 1.00 52 ASP A C 10
ATOM 11592 O O . ASP A 1 52 ? 35.907 21.383 -2.474 1.00 1.00 52 ASP A O 10
ATOM 11601 N N . TYR A 1 53 ? 36.100 19.364 -3.444 1.00 1.00 53 TYR A N 10
ATOM 11602 C CA . TYR A 1 53 ? 34.661 19.179 -3.538 1.00 1.00 53 TYR A CA 10
ATOM 11603 C C . TYR A 1 53 ? 34.029 19.204 -2.153 1.00 1.00 53 TYR A C 10
ATOM 11604 O O . TYR A 1 53 ? 33.026 19.885 -1.936 1.00 1.00 53 TYR A O 10
ATOM 11622 N N . TRP A 1 54 ? 34.612 18.471 -1.214 1.00 1.00 54 TRP A N 10
ATOM 11623 C CA . TRP A 1 54 ? 34.077 18.441 0.137 1.00 1.00 54 TRP A CA 10
ATOM 11624 C C . TRP A 1 54 ? 34.014 19.855 0.705 1.00 1.00 54 TRP A C 10
ATOM 11625 O O . TRP A 1 54 ? 32.946 20.339 1.079 1.00 1.00 54 TRP A O 10
ATOM 11646 N N . SER A 1 55 ? 35.167 20.514 0.762 1.00 1.00 55 SER A N 10
ATOM 11647 C CA . SER A 1 55 ? 35.229 21.873 1.284 1.00 1.00 55 SER A CA 10
ATOM 11648 C C . SER A 1 55 ? 34.161 22.738 0.625 1.00 1.00 55 SER A C 10
ATOM 11649 O O . SER A 1 55 ? 33.563 23.602 1.267 1.00 1.00 55 SER A O 10
ATOM 11657 N N . THR A 1 56 ? 33.918 22.485 -0.655 1.00 1.00 56 THR A N 10
ATOM 11658 C CA . THR A 1 56 ? 32.899 23.239 -1.380 1.00 1.00 56 THR A CA 10
ATOM 11659 C C . THR A 1 56 ? 31.501 22.773 -0.976 1.00 1.00 56 THR A C 10
ATOM 11660 O O . THR A 1 56 ? 30.801 23.454 -0.226 1.00 1.00 56 THR A O 10
ATOM 11671 N N . VAL A 1 57 ? 31.095 21.610 -1.497 1.00 1.00 57 VAL A N 10
ATOM 11672 C CA . VAL A 1 57 ? 29.767 21.060 -1.204 1.00 1.00 57 VAL A CA 10
ATOM 11673 C C . VAL A 1 57 ? 29.392 21.312 0.252 1.00 1.00 57 VAL A C 10
ATOM 11674 O O . VAL A 1 57 ? 28.439 22.036 0.540 1.00 1.00 57 VAL A O 10
ATOM 11687 N N . LYS A 1 58 ? 30.152 20.716 1.167 1.00 1.00 58 LYS A N 10
ATOM 11688 C CA . LYS A 1 58 ? 29.895 20.891 2.591 1.00 1.00 58 LYS A CA 10
ATOM 11689 C C . LYS A 1 58 ? 29.541 22.344 2.898 1.00 1.00 58 LYS A C 10
ATOM 11690 O O . LYS A 1 58 ? 28.436 22.644 3.343 1.00 1.00 58 LYS A O 10
ATOM 11709 N N . ASP A 1 59 ? 30.490 23.241 2.658 1.00 1.00 59 ASP A N 10
ATOM 11710 C CA . ASP A 1 59 ? 30.261 24.655 2.917 1.00 1.00 59 ASP A CA 10
ATOM 11711 C C . ASP A 1 59 ? 29.077 25.158 2.102 1.00 1.00 59 ASP A C 10
ATOM 11712 O O . ASP A 1 59 ? 28.211 25.864 2.622 1.00 1.00 59 ASP A O 10
ATOM 11721 N N . LYS A 1 60 ? 29.053 24.814 0.821 1.00 1.00 60 LYS A N 10
ATOM 11722 C CA . LYS A 1 60 ? 27.981 25.257 -0.057 1.00 1.00 60 LYS A CA 10
ATOM 11723 C C . LYS A 1 60 ? 26.650 24.656 0.355 1.00 1.00 60 LYS A C 10
ATOM 11724 O O . LYS A 1 60 ? 25.597 25.058 -0.136 1.00 1.00 60 LYS A O 10
ATOM 11743 N N . PHE A 1 61 ? 26.696 23.704 1.264 1.00 1.00 61 PHE A N 10
ATOM 11744 C CA . PHE A 1 61 ? 25.472 23.083 1.728 1.00 1.00 61 PHE A CA 10
ATOM 11745 C C . PHE A 1 61 ? 24.629 24.120 2.463 1.00 1.00 61 PHE A C 10
ATOM 11746 O O . PHE A 1 61 ? 23.415 23.969 2.596 1.00 1.00 61 PHE A O 10
ATOM 11763 N N . SER A 1 62 ? 25.287 25.185 2.926 1.00 1.00 62 SER A N 10
ATOM 11764 C CA . SER A 1 62 ? 24.576 26.249 3.633 1.00 1.00 62 SER A CA 10
ATOM 11765 C C . SER A 1 62 ? 23.721 27.076 2.676 1.00 1.00 62 SER A C 10
ATOM 11766 O O . SER A 1 62 ? 22.521 27.254 2.890 1.00 1.00 62 SER A O 10
ATOM 11774 N N . GLU A 1 63 ? 24.363 27.597 1.630 1.00 1.00 63 GLU A N 10
ATOM 11775 C CA . GLU A 1 63 ? 23.672 28.426 0.646 1.00 1.00 63 GLU A CA 10
ATOM 11776 C C . GLU A 1 63 ? 22.803 27.582 -0.273 1.00 1.00 63 GLU A C 10
ATOM 11777 O O . GLU A 1 63 ? 21.765 28.038 -0.753 1.00 1.00 63 GLU A O 10
ATOM 11789 N N . PHE A 1 64 ? 23.244 26.359 -0.540 1.00 1.00 64 PHE A N 10
ATOM 11790 C CA . PHE A 1 64 ? 22.507 25.480 -1.434 1.00 1.00 64 PHE A CA 10
ATOM 11791 C C . PHE A 1 64 ? 21.078 25.294 -0.942 1.00 1.00 64 PHE A C 10
ATOM 11792 O O . PHE A 1 64 ? 20.261 24.656 -1.607 1.00 1.00 64 PHE A O 10
ATOM 11809 N N . TRP A 1 65 ? 20.772 25.872 0.217 1.00 1.00 65 TRP A N 10
ATOM 11810 C CA . TRP A 1 65 ? 19.425 25.771 0.761 1.00 1.00 65 TRP A CA 10
ATOM 11811 C C . TRP A 1 65 ? 18.488 26.766 0.062 1.00 1.00 65 TRP A C 10
ATOM 11812 O O . TRP A 1 65 ? 17.423 26.391 -0.430 1.00 1.00 65 TRP A O 10
ATOM 11833 N N . ASP A 1 66 ? 18.911 28.031 0.009 1.00 1.00 66 ASP A N 10
ATOM 11834 C CA . ASP A 1 66 ? 18.132 29.089 -0.647 1.00 1.00 66 ASP A CA 10
ATOM 11835 C C . ASP A 1 66 ? 18.466 29.155 -2.130 1.00 1.00 66 ASP A C 10
ATOM 11836 O O . ASP A 1 66 ? 19.598 29.451 -2.515 1.00 1.00 66 ASP A O 10
ATOM 11845 N N . LEU A 1 67 ? 17.464 28.886 -2.949 1.00 1.00 67 LEU A N 10
ATOM 11846 C CA . LEU A 1 67 ? 17.611 28.917 -4.397 1.00 1.00 67 LEU A CA 10
ATOM 11847 C C . LEU A 1 67 ? 17.326 30.318 -4.918 1.00 1.00 67 LEU A C 10
ATOM 11848 O O . LEU A 1 67 ? 17.176 31.264 -4.143 1.00 1.00 67 LEU A O 10
ATOM 11864 N N . ASP A 1 68 ? 17.291 30.451 -6.233 1.00 1.00 68 ASP A N 10
ATOM 11865 C CA . ASP A 1 68 ? 17.075 31.746 -6.852 1.00 1.00 68 ASP A CA 10
ATOM 11866 C C . ASP A 1 68 ? 15.775 32.352 -6.325 1.00 1.00 68 ASP A C 10
ATOM 11867 O O . ASP A 1 68 ? 14.976 31.667 -5.689 1.00 1.00 68 ASP A O 10
ATOM 11876 N N . PRO A 1 69 ? 15.562 33.623 -6.551 1.00 1.00 69 PRO A N 10
ATOM 11877 C CA . PRO A 1 69 ? 14.345 34.322 -6.058 1.00 1.00 69 PRO A CA 10
ATOM 11878 C C . PRO A 1 69 ? 13.075 33.511 -6.331 1.00 1.00 69 PRO A C 10
ATOM 11879 O O . PRO A 1 69 ? 12.018 33.796 -5.764 1.00 1.00 69 PRO A O 10
ATOM 11890 N N . GLU A 1 70 ? 13.189 32.487 -7.173 1.00 1.00 70 GLU A N 10
ATOM 11891 C CA . GLU A 1 70 ? 12.050 31.625 -7.477 1.00 1.00 70 GLU A CA 10
ATOM 11892 C C . GLU A 1 70 ? 12.427 30.168 -7.241 1.00 1.00 70 GLU A C 10
ATOM 11893 O O . GLU A 1 70 ? 13.194 29.581 -8.002 1.00 1.00 70 GLU A O 10
ATOM 11905 N N . VAL A 1 71 ? 11.860 29.579 -6.190 1.00 1.00 71 VAL A N 10
ATOM 11906 C CA . VAL A 1 71 ? 12.131 28.183 -5.898 1.00 1.00 71 VAL A CA 10
ATOM 11907 C C . VAL A 1 71 ? 11.011 27.335 -6.470 1.00 1.00 71 VAL A C 10
ATOM 11908 O O . VAL A 1 71 ? 10.023 27.052 -5.792 1.00 1.00 71 VAL A O 10
ATOM 11921 N N . ARG A 1 72 ? 11.181 26.913 -7.723 1.00 1.00 72 ARG A N 10
ATOM 11922 C CA . ARG A 1 72 ? 10.184 26.070 -8.385 1.00 1.00 72 ARG A CA 10
ATOM 11923 C C . ARG A 1 72 ? 10.828 24.806 -8.963 1.00 1.00 72 ARG A C 10
ATOM 11924 O O . ARG A 1 72 ? 11.886 24.887 -9.593 1.00 1.00 72 ARG A O 10
ATOM 11945 N N . PRO A 1 73 ? 10.227 23.645 -8.793 1.00 1.00 73 PRO A N 10
ATOM 11946 C CA . PRO A 1 73 ? 10.794 22.382 -9.350 1.00 1.00 73 PRO A CA 10
ATOM 11947 C C . PRO A 1 73 ? 10.961 22.472 -10.872 1.00 1.00 73 PRO A C 10
ATOM 11948 O O . PRO A 1 73 ? 11.700 21.687 -11.466 1.00 1.00 73 PRO A O 10
ATOM 11959 N N . THR A 1 74 ? 10.243 23.409 -11.493 1.00 1.00 74 THR A N 10
ATOM 11960 C CA . THR A 1 74 ? 10.304 23.562 -12.949 1.00 1.00 74 THR A CA 10
ATOM 11961 C C . THR A 1 74 ? 11.536 24.338 -13.372 1.00 1.00 74 THR A C 10
ATOM 11962 O O . THR A 1 74 ? 12.396 23.820 -14.081 1.00 1.00 74 THR A O 10
ATOM 11973 N N . SER A 1 75 ? 11.600 25.588 -12.969 1.00 1.00 75 SER A N 10
ATOM 11974 C CA . SER A 1 75 ? 12.719 26.431 -13.343 1.00 1.00 75 SER A CA 10
ATOM 11975 C C . SER A 1 75 ? 14.033 25.824 -12.860 1.00 1.00 75 SER A C 10
ATOM 11976 O O . SER A 1 75 ? 15.049 25.900 -13.551 1.00 1.00 75 SER A O 10
ATOM 11984 N N . ALA A 1 76 ? 14.013 25.232 -11.670 1.00 1.00 76 ALA A N 10
ATOM 11985 C CA . ALA A 1 76 ? 15.221 24.631 -11.108 1.00 1.00 76 ALA A CA 10
ATOM 11986 C C .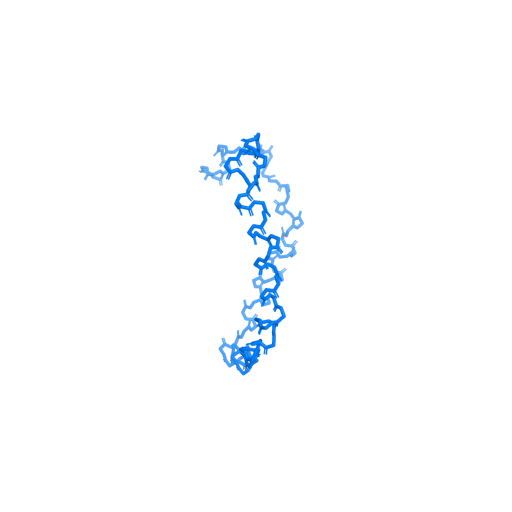 ALA A 1 76 ? 15.824 23.584 -12.045 1.00 1.00 76 ALA A C 10
ATOM 11987 O O . ALA A 1 76 ? 16.931 23.760 -12.552 1.00 1.00 76 ALA A O 10
ATOM 11994 N N . VAL A 1 77 ? 15.103 22.485 -12.255 1.00 1.00 77 VAL A N 10
ATOM 11995 C CA . VAL A 1 77 ? 15.613 21.421 -13.113 1.00 1.00 77 VAL A CA 10
ATOM 11996 C C . VAL A 1 77 ? 15.864 21.954 -14.519 1.00 1.00 77 VAL A C 10
ATOM 11997 O O . VAL A 1 77 ? 16.936 21.746 -15.086 1.00 1.00 77 VAL A O 10
ATOM 12010 N N . ALA A 1 78 ? 14.884 22.658 -15.071 1.00 1.00 78 ALA A N 10
ATOM 12011 C CA . ALA A 1 78 ? 15.029 23.234 -16.403 1.00 1.00 78 ALA A CA 10
ATOM 12012 C C . ALA A 1 78 ? 16.046 24.373 -16.384 1.00 1.00 78 ALA A C 10
ATOM 12013 O O . ALA A 1 78 ? 16.435 24.892 -17.430 1.00 1.00 78 ALA A O 10
ATOM 12020 N N . ALA A 1 79 ? 16.464 24.757 -15.181 1.00 1.00 79 ALA A N 10
ATOM 12021 C CA . ALA A 1 79 ? 17.430 25.839 -15.024 1.00 1.00 79 ALA A CA 10
ATOM 12022 C C . ALA A 1 79 ? 17.765 26.055 -13.549 1.00 1.00 79 ALA A C 10
ATOM 12023 O O . ALA A 1 79 ? 17.122 26.888 -12.931 1.00 1.00 79 ALA A O 10
#

Secondary structure (DSSP, 8-state):
---TTS-THHHHHHHHHHHGGGHHHHHHGGGGGGGHHHHHHHTTTTTTHHHHHHHHHHHHTTGGGS-SS---HHHHHH-

Foldseek 3Di:
DDDPPDDVCVVVVCCCVVVVVCCVVVVVVVVVVVCVVVVVVVVVVVVCVCVVVCVCCVVCVVVVVDDDVDDDPVVVVVD

Solvent-accessible surface area: 8234 Å² total; per-residue (Å²): 170,154,78,166,138,55,67,141,93,47,173,111,120,32,150,121,156,116,38,91,127,79,56,147,101,53,122,89,70,76,130,147,68,124,78,53,152,120,65,182,26,163,76,118,107,34,104,53,73,110,125,84,146,146,57,60,70,122,100,112,145,86,120,150,210,103,72,103,144,83,103,150,116,101,37,38,136,84,113

Radius of gyration: 24.2 Å; Cα contacts (8 Å, |Δi|>4): 9; chains: 1; bounding box: 52×61×30 Å

CATH classification: 6.10.90.10

Organism: Homo sapiens (NCBI:txid9606)

InterPro domains:
  IPR008403 Apolipoprotein CIII [PF05778] (22-90)
  IPR008403 Apolipoprotein CIII [PTHR14225] (1-98)
  IPR038195 Apolipoprotein CIII superfamily [G3DSA:6.10.90.10] (21-99)

GO terms:
  GO:0006641 triglyceride metabolic process (P, IMP)
  GO:0005576 extracellular region (C, TAS)
  GO:0005769 early endosome (C, TAS)
  GO:0005515 protein binding (F, IPI)
  GO:0055102 lipase inhibitor activity (F, IDA)
  GO:0005543 phospholipid binding (F, IDA)
  GO:0034382 chylomicron remnant clearance (P, IDA)
  GO:0005576 extracellular region (C, IDA)
  GO:0045717 negative regulation of fatty acid biosynthetic process (P, IDA)
  GO:0045833 negative regulation of lipid metabolic process (P, IDA)
  GO:0010897 negative regulation of triglyceride catabolic process (P, IDA)
  GO:0010903 negative regulation of very-low-density lipoprotein particle remodeling (P, IDA)
  GO:0010916 negative regulation of very-low-density lipoprotein particle clearance (P, IDA)
  GO:0034361 very-low-density lipoprotein particle (C, IDA)
  GO:0034363 intermediate-density lipoprotein particle (C, IDA)
  GO:0034366 spherical high-density lipoprotein particle (C, IDA)
  GO:0042627 chylomicron (C, IDA)
  GO:0019433 triglyceride catabolic process (P, IDA)
  GO:0032489 regulation of Cdc42 protein signal transduction (P, IDA)
  GO:0050995 negative regulation of lipid catabolic process (P, IDA)